Protein AF-A0AAW6TXA0-F1 (afdb_monomer_lite)

Organism: NCBI:txid3044600

InterPro domains:
  IPR011493 GLUG [PF07581] (388-411)
  IPR011493 GLUG [PF07581] (623-649)
  IPR011493 GLUG [PF07581] (732-765)

pLDDT: mean 87.42, std 15.77, range [22.73, 98.81]

Structure (mmCIF, N/CA/C/O backbone):
data_AF-A0AAW6TXA0-F1
#
_entry.id   AF-A0AAW6TXA0-F1
#
loop_
_atom_site.group_PDB
_atom_site.id
_atom_site.type_symbol
_atom_site.label_atom_id
_atom_site.label_alt_id
_atom_site.label_comp_id
_atom_site.label_asym_id
_atom_site.label_entity_id
_atom_site.label_seq_id
_atom_site.pdbx_PDB_ins_code
_atom_site.Cartn_x
_atom_site.Cartn_y
_atom_site.Cartn_z
_atom_site.occupancy
_atom_site.B_iso_or_equiv
_atom_site.auth_seq_id
_atom_site.auth_comp_id
_atom_site.auth_asym_id
_atom_site.auth_atom_id
_atom_site.pdbx_PDB_model_num
ATOM 1 N N . MET A 1 1 ? 54.831 9.165 23.475 1.00 34.25 1 MET A N 1
ATOM 2 C CA . MET A 1 1 ? 55.119 10.252 22.516 1.00 34.25 1 MET A CA 1
ATOM 3 C C . MET A 1 1 ? 54.486 9.874 21.193 1.00 34.25 1 MET A C 1
ATOM 5 O O . MET A 1 1 ? 54.646 8.730 20.799 1.00 34.25 1 MET A O 1
ATOM 9 N N . ALA A 1 2 ? 53.815 10.846 20.573 1.00 29.06 2 ALA A N 1
ATOM 10 C CA . ALA A 1 2 ? 53.146 10.821 19.269 1.00 29.06 2 ALA A CA 1
ATOM 11 C C . ALA A 1 2 ? 51.807 10.053 19.176 1.00 29.06 2 ALA A C 1
ATOM 13 O O . ALA A 1 2 ? 51.741 8.834 19.087 1.00 29.06 2 ALA A O 1
ATOM 14 N N . THR A 1 3 ? 50.753 10.865 19.201 1.00 26.47 3 THR A N 1
ATOM 15 C CA . THR A 1 3 ? 49.355 10.674 18.789 1.00 26.47 3 THR A CA 1
ATOM 16 C C . THR A 1 3 ? 49.200 10.291 17.310 1.00 26.47 3 THR A C 1
ATOM 18 O O . THR A 1 3 ? 49.953 10.829 16.495 1.00 26.47 3 THR A O 1
ATOM 21 N N . PRO A 1 4 ? 48.168 9.518 16.921 1.00 29.44 4 PRO A N 1
ATOM 22 C CA . PRO A 1 4 ? 47.624 9.541 15.573 1.00 29.44 4 PRO A CA 1
ATOM 23 C C . PRO A 1 4 ? 46.493 10.572 15.448 1.00 29.44 4 PRO A C 1
ATOM 25 O O . PRO A 1 4 ? 45.733 10.839 16.376 1.00 29.44 4 PRO A O 1
ATOM 28 N N . SER A 1 5 ? 46.457 11.170 14.267 1.00 25.42 5 SER A N 1
ATOM 29 C CA . SER A 1 5 ? 45.588 12.230 13.777 1.00 25.42 5 SER A CA 1
ATOM 30 C C . SER A 1 5 ? 44.110 11.844 13.714 1.00 25.42 5 SER A C 1
ATOM 32 O O . SER A 1 5 ? 43.751 10.794 13.189 1.00 25.42 5 SER A O 1
ATOM 34 N N . THR A 1 6 ? 43.268 12.760 14.180 1.00 27.33 6 THR A N 1
ATOM 35 C CA . THR A 1 6 ? 41.815 12.785 14.029 1.00 27.33 6 THR A CA 1
ATOM 36 C C . THR A 1 6 ? 41.420 13.065 12.574 1.00 27.33 6 THR A C 1
ATOM 38 O O . THR A 1 6 ? 41.665 14.156 12.061 1.00 27.33 6 THR A O 1
ATOM 41 N N . PHE A 1 7 ? 40.770 12.104 11.914 1.00 24.47 7 PHE A N 1
ATOM 42 C CA . PHE A 1 7 ? 39.931 12.377 10.745 1.00 24.47 7 PHE A CA 1
ATOM 43 C C . PHE A 1 7 ? 38.500 12.631 11.225 1.00 24.47 7 PHE A C 1
ATOM 45 O O . PHE A 1 7 ? 37.961 11.895 12.049 1.00 24.47 7 PHE A O 1
ATOM 52 N N . ARG A 1 8 ? 37.947 13.756 10.772 1.00 24.41 8 ARG A N 1
ATOM 53 C CA . ARG A 1 8 ? 36.642 14.295 11.156 1.00 24.41 8 ARG A CA 1
ATOM 54 C C . ARG A 1 8 ? 35.521 13.402 10.626 1.00 24.41 8 ARG A C 1
ATOM 56 O O . ARG A 1 8 ? 35.435 13.192 9.422 1.00 24.41 8 ARG A O 1
ATOM 63 N N . ALA A 1 9 ? 34.643 12.964 11.523 1.00 25.48 9 ALA A N 1
ATOM 64 C CA . ALA A 1 9 ? 33.310 12.501 11.173 1.00 25.48 9 ALA A CA 1
ATOM 65 C C . ALA A 1 9 ? 32.503 13.688 10.616 1.00 25.48 9 ALA A C 1
ATOM 67 O O . ALA A 1 9 ? 32.391 14.725 11.277 1.00 25.48 9 ALA A O 1
ATOM 68 N N . CYS A 1 10 ? 31.982 13.553 9.396 1.00 22.73 10 CYS A N 1
ATOM 69 C CA . CYS A 1 10 ? 30.914 14.412 8.895 1.00 22.73 10 CYS A CA 1
ATOM 70 C C . CYS A 1 10 ? 29.630 13.999 9.616 1.00 22.73 10 CYS A C 1
ATOM 72 O O . CYS A 1 10 ? 29.056 12.956 9.330 1.00 22.73 10 CYS A O 1
ATOM 74 N N . VAL A 1 11 ? 29.226 14.801 10.596 1.00 24.48 11 VAL A N 1
ATOM 75 C CA . VAL A 1 11 ? 27.881 14.758 11.165 1.00 24.48 11 VAL A CA 1
ATOM 76 C C . VAL A 1 11 ? 26.986 15.503 10.181 1.00 24.48 11 VAL A C 1
ATOM 78 O O . VAL A 1 11 ? 27.108 16.721 10.046 1.00 24.48 11 VAL A O 1
ATOM 81 N N . ALA A 1 12 ? 26.132 14.774 9.466 1.00 24.62 12 ALA A N 1
ATOM 82 C CA . ALA A 1 12 ? 25.009 15.360 8.753 1.00 24.62 12 ALA A CA 1
ATOM 83 C C . ALA A 1 12 ? 24.019 15.887 9.802 1.00 24.62 12 ALA A C 1
ATOM 85 O O . ALA A 1 12 ? 23.427 15.125 10.563 1.00 24.62 12 ALA A O 1
ATOM 86 N N . ILE A 1 13 ? 23.918 17.209 9.899 1.00 23.66 13 ILE A N 1
ATOM 87 C CA . ILE A 1 13 ? 22.868 17.896 10.647 1.00 23.66 13 ILE A CA 1
ATOM 88 C C . ILE A 1 13 ? 21.703 18.043 9.662 1.00 23.66 13 ILE A C 1
ATOM 90 O O . ILE A 1 13 ? 21.915 18.671 8.622 1.00 23.66 13 ILE A O 1
ATOM 94 N N . PRO A 1 14 ? 20.497 17.515 9.933 1.00 26.06 14 PRO A N 1
ATOM 95 C CA . PRO A 1 14 ? 19.334 17.873 9.141 1.00 26.06 14 PRO A CA 1
ATOM 96 C C . PRO A 1 14 ? 19.018 19.336 9.455 1.00 26.06 14 PRO A C 1
ATOM 98 O O . PRO A 1 14 ? 18.605 19.689 10.562 1.00 26.06 14 PRO A O 1
ATOM 101 N N . LEU A 1 15 ? 19.305 20.215 8.497 1.00 24.83 15 LEU A N 1
ATOM 102 C CA . LEU A 1 15 ? 18.902 21.609 8.561 1.00 24.83 15 LEU A CA 1
ATOM 103 C C . LEU A 1 15 ? 17.388 21.642 8.322 1.00 24.83 15 LEU A C 1
ATOM 105 O O . LEU A 1 15 ? 16.933 21.696 7.185 1.00 24.83 15 LEU A O 1
ATOM 109 N N . PHE A 1 16 ? 16.617 21.573 9.407 1.00 26.19 16 PHE A N 1
ATOM 110 C CA . PHE A 1 16 ? 15.215 21.971 9.405 1.00 26.19 16 PHE A CA 1
ATOM 111 C C . PHE A 1 16 ? 15.142 23.414 8.901 1.00 26.19 16 PHE A C 1
ATOM 113 O O . PHE A 1 16 ? 15.544 24.351 9.598 1.00 26.19 16 PHE A O 1
ATOM 120 N N . LEU A 1 17 ? 14.656 23.587 7.673 1.00 26.73 17 LEU A N 1
ATOM 121 C CA . LEU A 1 17 ? 14.227 24.880 7.174 1.00 26.73 17 LEU A CA 1
ATOM 122 C C . LEU A 1 17 ? 12.983 25.255 7.984 1.00 26.73 17 LEU A C 1
ATOM 124 O O . LEU A 1 17 ? 11.880 24.774 7.738 1.00 26.73 17 LEU A O 1
ATOM 128 N N . ALA A 1 18 ? 13.182 26.072 9.013 1.00 26.78 18 ALA A N 1
ATOM 129 C CA . ALA A 1 18 ? 12.090 26.782 9.642 1.00 26.78 18 ALA A CA 1
ATOM 130 C C . ALA A 1 18 ? 11.393 27.608 8.551 1.00 26.78 18 ALA A C 1
ATOM 132 O O . ALA A 1 18 ? 12.031 28.455 7.923 1.00 26.78 18 ALA A O 1
ATOM 133 N N . LEU A 1 19 ? 10.098 27.359 8.332 1.00 32.44 19 LEU A N 1
ATOM 134 C CA . LEU A 1 19 ? 9.216 28.309 7.663 1.00 32.44 19 LEU A CA 1
ATOM 135 C C . LEU A 1 19 ? 9.273 29.623 8.451 1.00 32.44 19 LEU A C 1
ATOM 137 O O . LEU A 1 19 ? 8.598 29.803 9.463 1.00 32.44 19 LEU A O 1
ATOM 141 N N . VAL A 1 20 ? 10.127 30.532 7.996 1.00 27.59 20 VAL A N 1
ATOM 142 C CA . VAL A 1 20 ? 10.190 31.916 8.448 1.00 27.59 20 VAL A CA 1
ATOM 143 C C . VAL A 1 20 ? 9.841 32.769 7.245 1.00 27.59 20 VAL A C 1
ATOM 145 O O . VAL A 1 20 ? 10.692 32.982 6.390 1.00 27.59 20 VAL A O 1
ATOM 148 N N . CYS A 1 21 ? 8.603 33.268 7.239 1.00 24.84 21 CYS A N 1
ATOM 149 C CA . CYS A 1 21 ? 8.032 34.211 6.274 1.00 24.84 21 CYS A CA 1
ATOM 150 C C . CYS A 1 21 ? 8.017 33.750 4.802 1.00 24.84 21 CYS A C 1
ATOM 152 O O . CYS A 1 21 ? 8.911 33.041 4.349 1.00 24.84 21 CYS A O 1
ATOM 154 N N . PRO A 1 22 ? 7.026 34.183 4.001 1.00 30.48 22 PRO A N 1
ATOM 155 C CA . PRO A 1 22 ? 7.157 34.051 2.562 1.00 30.48 22 PRO A CA 1
ATOM 156 C C . PRO A 1 22 ? 8.421 34.808 2.157 1.00 30.48 22 PRO A C 1
ATOM 158 O O . PRO A 1 22 ? 8.593 35.973 2.525 1.00 30.48 22 PRO A O 1
ATOM 161 N N . ALA A 1 23 ? 9.313 34.138 1.428 1.00 32.19 23 ALA A N 1
ATOM 162 C CA . ALA A 1 23 ? 10.321 34.830 0.649 1.00 32.19 23 ALA A CA 1
ATOM 163 C C . ALA A 1 23 ? 9.573 35.893 -0.161 1.00 32.19 23 ALA A C 1
ATOM 165 O O . ALA A 1 23 ? 8.692 35.557 -0.952 1.00 32.19 23 ALA A O 1
ATOM 166 N N . THR A 1 24 ? 9.846 37.172 0.094 1.00 39.66 24 THR A N 1
ATOM 167 C CA . THR A 1 24 ? 9.342 38.252 -0.750 1.00 39.66 24 THR A CA 1
ATOM 168 C C . THR A 1 24 ? 9.779 37.916 -2.165 1.00 39.66 24 THR A C 1
ATOM 170 O O . THR A 1 24 ? 10.984 37.860 -2.426 1.00 39.66 24 THR A O 1
ATOM 173 N N . ALA A 1 25 ? 8.812 37.590 -3.028 1.00 51.62 25 ALA A N 1
ATOM 174 C CA . ALA A 1 25 ? 9.055 37.313 -4.434 1.00 51.62 25 ALA A CA 1
ATOM 175 C C . ALA A 1 25 ? 9.984 38.403 -4.976 1.00 51.62 25 ALA A C 1
ATOM 177 O O . ALA A 1 25 ? 9.764 39.583 -4.697 1.00 51.62 25 ALA A O 1
ATOM 178 N N . ALA A 1 26 ? 11.055 38.013 -5.670 1.00 60.75 26 ALA A N 1
ATOM 179 C CA . ALA A 1 26 ? 12.019 38.976 -6.183 1.00 60.75 26 ALA A CA 1
ATOM 180 C C . ALA A 1 26 ? 11.276 40.009 -7.050 1.00 60.75 26 ALA A C 1
ATOM 182 O O . ALA A 1 26 ? 10.616 39.650 -8.024 1.00 60.75 26 ALA A O 1
ATOM 183 N N . GLU A 1 27 ? 11.323 41.281 -6.656 1.00 71.06 27 GLU A N 1
ATOM 184 C CA . GLU A 1 27 ? 10.660 42.357 -7.390 1.00 71.06 27 GLU A CA 1
ATOM 185 C C . GLU A 1 27 ? 11.490 42.765 -8.610 1.00 71.06 27 GLU A C 1
ATOM 187 O O . GLU A 1 27 ? 12.721 42.837 -8.558 1.00 71.06 27 GLU A O 1
ATOM 192 N N . GLN A 1 28 ? 10.810 43.090 -9.706 1.00 83.81 28 GLN A N 1
ATOM 193 C CA . GLN A 1 28 ? 11.416 43.608 -10.930 1.00 83.81 28 GLN A CA 1
ATOM 194 C C . GLN A 1 28 ? 10.855 44.999 -11.257 1.00 83.81 28 GLN A C 1
ATOM 196 O O . GLN A 1 28 ? 9.688 45.286 -10.994 1.00 83.81 28 GLN A O 1
ATOM 201 N N . ILE A 1 29 ? 11.688 45.867 -11.849 1.00 85.50 29 ILE A N 1
ATOM 202 C CA . ILE A 1 29 ? 11.254 47.167 -12.384 1.00 85.50 29 ILE A CA 1
ATOM 203 C C . ILE A 1 29 ? 10.363 46.920 -13.608 1.00 85.50 29 ILE A C 1
ATOM 205 O O . ILE A 1 29 ? 10.830 46.367 -14.604 1.00 85.50 29 ILE A O 1
ATOM 209 N N . ASP A 1 30 ? 9.110 47.368 -13.543 1.00 84.56 30 ASP A N 1
ATOM 210 C CA . ASP A 1 30 ? 8.202 47.423 -14.692 1.00 84.56 30 ASP A CA 1
ATOM 211 C C . ASP A 1 30 ? 8.589 48.612 -15.585 1.00 84.56 30 ASP A C 1
ATOM 213 O O . ASP A 1 30 ? 8.894 48.428 -16.764 1.00 84.56 30 ASP A O 1
ATOM 217 N N . GLN A 1 31 ? 8.638 49.835 -15.036 1.00 84.50 31 GLN A N 1
ATOM 218 C CA . GLN A 1 31 ? 8.956 51.057 -15.795 1.00 84.50 31 GLN A CA 1
ATOM 219 C C . GLN A 1 31 ? 9.764 52.068 -14.978 1.00 84.50 31 GLN A C 1
ATOM 221 O O . GLN A 1 31 ? 9.751 52.052 -13.751 1.00 84.50 31 GLN A O 1
ATOM 226 N N . SER A 1 32 ? 10.499 52.949 -15.668 1.00 84.69 32 SER A N 1
ATOM 227 C CA . SER A 1 32 ? 11.384 53.953 -15.060 1.00 84.69 32 SER A CA 1
ATOM 228 C C . SER A 1 32 ? 11.605 55.142 -15.999 1.00 84.69 32 SER A C 1
ATOM 230 O O . SER A 1 32 ? 11.832 54.943 -17.193 1.00 84.69 32 SER A O 1
ATOM 232 N N . ASN A 1 33 ? 11.632 56.370 -15.469 1.00 76.88 33 ASN A N 1
ATOM 233 C CA . ASN A 1 33 ? 11.910 57.590 -16.244 1.00 76.88 33 ASN A CA 1
ATOM 234 C C . ASN A 1 33 ? 12.860 58.577 -15.530 1.00 76.88 33 ASN A C 1
ATOM 236 O O . ASN A 1 33 ? 12.563 59.762 -15.443 1.00 76.88 33 ASN A O 1
ATOM 240 N N . LEU A 1 34 ? 14.016 58.106 -15.045 1.00 72.75 34 LEU A N 1
ATOM 241 C CA . LEU A 1 34 ? 14.987 58.904 -14.272 1.00 72.75 34 LEU A CA 1
ATOM 242 C C . LEU A 1 34 ? 16.154 59.499 -15.121 1.00 72.75 34 LEU A C 1
ATOM 244 O O . LEU A 1 34 ? 17.192 58.848 -15.252 1.00 72.75 34 LEU A O 1
ATOM 248 N N . PRO A 1 35 ? 16.055 60.700 -15.726 1.00 66.62 35 PRO A N 1
ATOM 249 C CA . PRO A 1 35 ? 17.188 61.413 -16.328 1.00 66.62 35 PRO A CA 1
ATOM 250 C C . PRO A 1 35 ? 18.022 62.187 -15.281 1.00 66.62 35 PRO A C 1
ATOM 252 O O . PRO A 1 35 ? 17.656 62.273 -14.111 1.00 66.62 35 PRO A O 1
ATOM 255 N N . GLU A 1 36 ? 19.125 62.821 -15.708 1.00 62.28 36 GLU A N 1
ATOM 256 C CA . GLU A 1 36 ? 19.867 63.780 -14.870 1.00 62.28 36 GLU A CA 1
ATOM 257 C C . GLU A 1 36 ? 19.012 65.026 -14.558 1.00 62.28 36 GLU A C 1
ATOM 259 O O . GLU A 1 36 ? 18.412 65.635 -15.451 1.00 62.28 36 GLU A O 1
ATOM 264 N N . TRP A 1 37 ? 18.950 65.425 -13.284 1.00 62.38 37 TRP A N 1
ATOM 265 C CA . TRP A 1 37 ? 18.111 66.541 -12.839 1.00 62.38 37 TRP A CA 1
ATOM 266 C C . TRP A 1 37 ? 18.611 67.902 -13.353 1.00 62.38 37 TRP A C 1
ATOM 268 O O . TRP A 1 37 ? 19.739 68.314 -13.095 1.00 62.38 37 TRP A O 1
ATOM 278 N N . GLY A 1 38 ? 17.733 68.649 -14.031 1.00 58.75 38 GLY A N 1
ATOM 279 C CA . GLY A 1 38 ? 18.029 69.971 -14.605 1.00 58.75 38 GLY A CA 1
ATOM 280 C C . GLY A 1 38 ? 17.812 71.173 -13.670 1.00 58.75 38 GLY A C 1
ATOM 281 O O . GLY A 1 38 ? 17.845 72.309 -14.141 1.00 58.75 38 GLY A O 1
ATOM 282 N N . GLY A 1 39 ? 17.548 70.955 -12.373 1.00 60.06 39 GLY A N 1
ATOM 283 C CA . GLY A 1 39 ? 17.393 72.020 -11.366 1.00 60.06 39 GLY A CA 1
ATOM 284 C C . GLY A 1 39 ? 15.974 72.592 -11.183 1.00 60.06 39 GLY A C 1
ATOM 285 O O . GLY A 1 39 ? 15.802 73.559 -10.440 1.00 60.06 39 GLY A O 1
ATOM 286 N N . GLY A 1 40 ? 14.954 72.034 -11.847 1.00 65.06 40 GLY A N 1
ATOM 287 C CA . GLY A 1 40 ? 13.551 72.457 -11.721 1.00 65.06 40 GLY A CA 1
ATOM 288 C C . GLY A 1 40 ? 12.769 71.658 -10.669 1.00 65.06 40 GLY A C 1
ATOM 289 O O . GLY A 1 40 ? 12.885 70.433 -10.621 1.00 65.06 40 GLY A O 1
ATOM 290 N N . TRP A 1 41 ? 11.958 72.336 -9.845 1.00 69.50 41 TRP A N 1
ATOM 291 C CA . TRP A 1 41 ? 11.037 71.702 -8.886 1.00 69.50 41 TRP A CA 1
ATOM 292 C C . TRP A 1 41 ? 9.723 72.488 -8.708 1.00 69.50 41 TRP A C 1
ATOM 294 O O . TRP A 1 41 ? 9.647 73.675 -9.045 1.00 69.50 41 TRP A O 1
ATOM 304 N N . THR A 1 42 ? 8.650 71.822 -8.264 1.00 67.62 42 THR A N 1
ATOM 305 C CA . THR A 1 42 ? 7.316 72.433 -8.071 1.00 67.62 42 THR A CA 1
ATOM 306 C C . THR A 1 42 ? 6.615 71.920 -6.814 1.00 67.62 42 THR A C 1
ATOM 308 O O . THR A 1 42 ? 6.851 70.786 -6.414 1.00 67.62 42 THR A O 1
ATOM 311 N N . HIS A 1 43 ? 5.754 72.746 -6.211 1.00 69.56 43 HIS A N 1
ATOM 312 C CA . HIS A 1 43 ? 5.091 72.441 -4.940 1.00 69.56 43 HIS A CA 1
ATOM 313 C C . HIS A 1 43 ? 3.964 71.417 -5.090 1.00 69.56 43 HIS A C 1
ATOM 315 O O . HIS A 1 43 ? 3.072 71.587 -5.923 1.00 69.56 43 HIS A O 1
ATOM 321 N N . VAL A 1 44 ? 3.936 70.440 -4.191 1.00 70.94 44 VAL A N 1
ATOM 322 C CA . VAL A 1 44 ? 2.871 69.438 -4.060 1.00 70.94 44 VAL A CA 1
ATOM 323 C C . VAL A 1 44 ? 1.801 69.953 -3.102 1.00 70.94 44 VAL A C 1
ATOM 325 O O . VAL A 1 44 ? 1.702 69.523 -1.961 1.00 70.94 44 VAL A O 1
ATOM 328 N N . ASN A 1 45 ? 1.013 70.935 -3.534 1.00 65.88 45 ASN A N 1
ATOM 329 C CA . ASN A 1 45 ? -0.057 71.455 -2.684 1.00 65.88 45 ASN A CA 1
ATOM 330 C C . ASN A 1 45 ? -1.368 70.705 -2.968 1.00 65.88 45 ASN A C 1
ATOM 332 O O . ASN A 1 45 ? -1.785 70.668 -4.132 1.00 65.88 45 ASN A O 1
ATOM 336 N N . PRO A 1 46 ? -2.052 70.150 -1.950 1.00 64.31 46 PRO A N 1
ATOM 337 C CA . PRO A 1 46 ? -3.406 69.643 -2.124 1.00 64.31 46 PRO A CA 1
ATOM 338 C C . PRO A 1 46 ? -4.393 70.800 -2.354 1.00 64.31 46 PRO A C 1
ATOM 340 O O . PRO A 1 46 ? -4.128 71.961 -2.023 1.00 64.31 46 PRO A O 1
ATOM 343 N N . THR A 1 47 ? -5.564 70.493 -2.908 1.00 62.78 47 THR A N 1
ATOM 344 C CA . THR A 1 47 ? -6.707 71.415 -2.879 1.00 62.78 47 THR A CA 1
ATOM 345 C C . THR A 1 47 ? -7.274 71.544 -1.455 1.00 62.78 47 THR A C 1
ATOM 347 O O . THR A 1 47 ? -6.972 70.742 -0.573 1.00 62.78 47 THR A O 1
ATOM 350 N N . ALA A 1 48 ? -8.132 72.545 -1.208 1.00 59.75 48 ALA A N 1
ATOM 351 C CA . ALA A 1 48 ? -8.761 72.765 0.106 1.00 59.75 48 ALA A CA 1
ATOM 352 C C . ALA A 1 48 ? -9.614 71.574 0.610 1.00 59.75 48 ALA A C 1
ATOM 354 O O . ALA A 1 48 ? -9.927 71.500 1.795 1.00 59.75 48 ALA A O 1
ATOM 355 N N . ASP A 1 49 ? -9.984 70.658 -0.285 1.00 61.00 49 ASP A N 1
ATOM 356 C CA . ASP A 1 49 ? -10.721 69.409 -0.070 1.00 61.00 49 ASP A CA 1
ATOM 357 C C . ASP A 1 49 ? -9.824 68.149 -0.055 1.00 61.00 49 ASP A C 1
ATOM 359 O O . ASP A 1 49 ? -10.337 67.032 -0.045 1.00 61.00 49 ASP A O 1
ATOM 363 N N . GLY A 1 50 ? -8.493 68.302 -0.026 1.00 61.62 50 GLY A N 1
ATOM 364 C CA . GLY A 1 50 ? -7.540 67.193 0.144 1.00 61.62 50 GLY A CA 1
ATOM 365 C C . GLY A 1 50 ? -7.286 66.350 -1.114 1.00 61.62 50 GLY A C 1
ATOM 366 O O . GLY A 1 50 ? -6.761 65.238 -1.021 1.00 61.62 50 GLY A O 1
ATOM 367 N N . GLN A 1 51 ? -7.663 66.846 -2.297 1.00 65.94 51 GLN A N 1
ATOM 368 C CA . GLN A 1 51 ? -7.445 66.159 -3.573 1.00 65.94 51 GLN A CA 1
ATOM 369 C C . GLN A 1 51 ? -6.088 66.506 -4.195 1.00 65.94 51 GLN A C 1
ATOM 371 O O . GLN A 1 51 ? -5.540 67.595 -3.993 1.00 65.94 51 GLN A O 1
ATOM 376 N N . ALA A 1 52 ? -5.553 65.567 -4.982 1.00 64.56 52 ALA A N 1
ATOM 377 C CA . ALA A 1 52 ? -4.355 65.794 -5.780 1.00 64.56 52 ALA A CA 1
ATOM 378 C C . ALA A 1 52 ? -4.633 66.856 -6.858 1.00 64.56 52 ALA A C 1
ATOM 380 O O . ALA A 1 52 ? -5.522 66.694 -7.693 1.00 64.56 52 ALA A O 1
ATOM 381 N N . VAL A 1 53 ? -3.853 67.938 -6.870 1.00 65.50 53 VAL A N 1
ATOM 382 C CA . VAL A 1 53 ? -3.930 68.984 -7.910 1.00 65.50 53 VAL A CA 1
ATOM 383 C C . VAL A 1 53 ? -3.186 68.574 -9.186 1.00 65.50 53 VAL A C 1
ATOM 385 O O . VAL A 1 53 ? -3.473 69.085 -10.275 1.00 65.50 53 VAL A O 1
ATOM 388 N N . MET A 1 54 ? -2.214 67.669 -9.050 1.00 72.56 54 MET A N 1
ATOM 389 C CA . MET A 1 54 ? -1.306 67.235 -10.106 1.00 72.56 54 MET A CA 1
ATOM 390 C C . MET A 1 54 ? -1.139 65.720 -10.074 1.00 72.56 54 MET A C 1
ATOM 392 O O . MET A 1 54 ? -1.036 65.132 -9.000 1.00 72.56 54 MET A O 1
ATOM 396 N N . TRP A 1 55 ? -1.087 65.104 -11.250 1.00 81.69 55 TRP A N 1
ATOM 397 C CA . TRP A 1 55 ? -0.797 63.682 -11.415 1.00 81.69 55 TRP A CA 1
ATOM 398 C C . TRP A 1 55 ? -0.094 63.441 -12.748 1.00 81.69 55 TRP A C 1
ATOM 400 O O . TRP A 1 55 ? -0.100 64.306 -13.632 1.00 81.69 55 TRP A O 1
ATOM 410 N N . GLN A 1 56 ? 0.530 62.278 -12.882 1.00 84.81 56 GLN A N 1
ATOM 411 C CA . GLN A 1 56 ? 1.092 61.811 -14.144 1.00 84.81 56 GLN A CA 1
ATOM 412 C C . GLN A 1 56 ? 0.477 60.465 -14.490 1.00 84.81 56 GLN A C 1
ATOM 414 O O . GLN A 1 56 ? 0.254 59.643 -13.607 1.00 84.81 56 GLN A O 1
ATOM 419 N N . THR A 1 57 ? 0.163 60.253 -15.761 1.00 86.94 57 THR A N 1
ATOM 420 C CA . THR A 1 57 ? -0.311 58.949 -16.214 1.00 86.94 57 THR A CA 1
ATOM 421 C C . THR A 1 57 ? 0.853 58.009 -16.505 1.00 86.94 57 THR A C 1
ATOM 423 O O . THR A 1 57 ? 1.943 58.457 -16.856 1.00 86.94 57 THR A O 1
ATOM 426 N N . PHE A 1 58 ? 0.625 56.706 -16.382 1.00 88.38 58 PHE A N 1
ATOM 427 C CA . PHE A 1 58 ? 1.537 55.665 -16.850 1.00 88.38 58 PHE A CA 1
ATOM 428 C C . PHE A 1 58 ? 0.743 54.486 -17.416 1.00 88.38 58 PHE A C 1
ATOM 430 O O . PHE A 1 58 ? -0.445 54.327 -17.128 1.00 88.38 58 PHE A O 1
ATOM 437 N N . THR A 1 59 ? 1.399 53.679 -18.245 1.00 87.94 59 THR A N 1
ATOM 438 C CA . THR A 1 59 ? 0.781 52.540 -18.934 1.00 87.94 59 THR A CA 1
ATOM 439 C C . THR A 1 59 ? 1.592 51.281 -18.623 1.00 87.94 59 THR A C 1
ATOM 441 O O . THR A 1 59 ? 2.595 51.077 -19.306 1.00 87.94 59 THR A O 1
ATOM 444 N N . PRO A 1 60 ? 1.249 50.478 -17.591 1.00 86.69 60 PRO A N 1
ATOM 445 C CA . PRO A 1 60 ? 2.027 49.320 -17.139 1.00 86.69 60 PRO A CA 1
ATOM 446 C C . PRO A 1 60 ? 2.176 48.251 -18.228 1.00 86.69 60 PRO A C 1
ATOM 448 O O . PRO A 1 60 ? 1.290 48.075 -19.067 1.00 86.69 60 PRO A O 1
ATOM 451 N N . ALA A 1 61 ? 3.296 47.525 -18.198 1.00 82.69 61 ALA A N 1
ATOM 452 C CA . ALA A 1 61 ? 3.484 46.303 -18.983 1.00 82.69 61 ALA A CA 1
ATOM 453 C C . ALA A 1 61 ? 3.185 45.050 -18.141 1.00 82.69 61 ALA A C 1
ATOM 455 O O . ALA A 1 61 ? 2.920 43.984 -18.691 1.00 82.69 61 ALA A O 1
ATOM 456 N N . CYS A 1 62 ? 3.209 45.189 -16.815 1.00 81.62 62 CYS A N 1
ATOM 457 C CA . CYS A 1 62 ? 2.888 44.150 -15.851 1.00 81.62 62 CYS A CA 1
ATOM 458 C C . CYS A 1 62 ? 1.379 43.998 -15.576 1.00 81.62 62 CYS A C 1
ATOM 460 O O . CYS A 1 62 ? 0.560 44.881 -15.844 1.00 81.62 62 CYS A O 1
ATOM 462 N N . THR A 1 63 ? 1.026 42.854 -14.992 1.00 85.19 63 THR A N 1
ATOM 463 C CA . THR A 1 63 ? -0.320 42.502 -14.507 1.00 85.19 63 THR A CA 1
ATOM 464 C C . THR A 1 63 ? -0.529 42.847 -13.031 1.00 85.19 63 THR A C 1
ATOM 466 O O . THR A 1 63 ? -1.637 42.713 -12.510 1.00 85.19 63 THR A O 1
ATOM 469 N N . SER A 1 64 ? 0.517 43.312 -12.343 1.00 86.31 64 SER A N 1
ATOM 470 C CA . SER A 1 64 ? 0.468 43.663 -10.927 1.00 86.31 64 SER A CA 1
ATOM 471 C C . SER A 1 64 ? 1.479 44.740 -10.542 1.00 86.31 64 SER A C 1
ATOM 473 O O . SER A 1 64 ? 2.536 44.843 -11.156 1.00 86.31 64 SER A O 1
ATOM 475 N N . LEU A 1 65 ? 1.190 45.510 -9.496 1.00 86.81 65 LEU A N 1
ATOM 476 C CA . LEU A 1 65 ? 2.072 46.531 -8.934 1.00 86.81 65 LEU A CA 1
ATOM 477 C C . LEU A 1 65 ? 2.266 46.299 -7.438 1.00 86.81 65 LEU A C 1
ATOM 479 O O . LEU A 1 65 ? 1.293 46.158 -6.696 1.00 86.81 65 LEU A O 1
ATOM 483 N N . THR A 1 66 ? 3.518 46.296 -6.998 1.00 88.81 66 THR A N 1
ATOM 484 C CA . THR A 1 66 ? 3.898 46.088 -5.594 1.00 88.81 66 THR A CA 1
ATOM 485 C C . THR A 1 66 ? 4.386 47.376 -4.934 1.00 88.81 66 THR A C 1
ATOM 487 O O . THR A 1 66 ? 4.061 47.646 -3.779 1.00 88.81 66 THR A O 1
ATOM 490 N N . ALA A 1 67 ? 5.108 48.221 -5.675 1.00 89.94 67 ALA A N 1
ATOM 491 C CA . ALA A 1 67 ? 5.652 49.476 -5.164 1.00 89.94 67 ALA A CA 1
ATOM 492 C C . ALA A 1 67 ? 5.854 50.526 -6.264 1.00 89.94 67 ALA A C 1
ATOM 494 O O . ALA A 1 67 ? 5.970 50.208 -7.453 1.00 89.94 67 ALA A O 1
ATOM 495 N N . VAL A 1 68 ? 5.957 51.790 -5.847 1.00 90.44 68 VAL A N 1
ATOM 496 C CA . VAL A 1 68 ? 6.381 52.919 -6.686 1.00 90.44 68 VAL A CA 1
ATOM 497 C C . VAL A 1 68 ? 7.519 53.667 -5.990 1.00 90.44 68 VAL A C 1
ATOM 499 O O . VAL A 1 68 ? 7.453 53.939 -4.795 1.00 90.44 68 VAL A O 1
ATOM 502 N N . GLU A 1 69 ? 8.556 54.038 -6.735 1.00 90.62 69 GLU A N 1
ATOM 503 C CA . GLU A 1 69 ? 9.571 55.000 -6.292 1.00 90.62 69 GLU A CA 1
ATOM 504 C C . GLU A 1 69 ? 9.356 56.349 -6.953 1.00 90.62 69 GLU A C 1
ATOM 506 O O . GLU A 1 69 ? 9.054 56.398 -8.140 1.00 90.62 69 GLU A O 1
ATOM 511 N N . ILE A 1 70 ? 9.533 57.432 -6.201 1.00 86.62 70 ILE A N 1
ATOM 512 C CA . ILE A 1 70 ? 9.265 58.798 -6.653 1.00 86.62 70 ILE A CA 1
ATOM 513 C C . ILE A 1 70 ? 10.399 59.721 -6.214 1.00 86.62 70 ILE A C 1
ATOM 515 O O . ILE A 1 70 ? 10.692 59.791 -5.025 1.00 86.62 70 ILE A O 1
ATOM 519 N N . ASP A 1 71 ? 11.010 60.460 -7.140 1.00 84.06 71 ASP A N 1
ATOM 520 C CA . ASP A 1 71 ? 12.088 61.406 -6.812 1.00 84.06 71 ASP A CA 1
ATOM 521 C C . ASP A 1 71 ? 11.505 62.713 -6.250 1.00 84.06 71 ASP A C 1
ATOM 523 O O . ASP A 1 71 ? 10.888 63.516 -6.967 1.00 84.06 71 ASP A O 1
ATOM 527 N N . ILE A 1 72 ? 11.677 62.920 -4.944 1.00 80.62 72 ILE A N 1
ATOM 528 C CA . ILE A 1 72 ? 11.124 64.063 -4.209 1.00 80.62 72 ILE A CA 1
ATOM 529 C C . ILE A 1 72 ? 12.204 64.792 -3.416 1.00 80.62 72 ILE A C 1
ATOM 531 O O . ILE A 1 72 ? 13.233 64.226 -3.057 1.00 80.62 72 ILE A O 1
ATOM 535 N N . LEU A 1 73 ? 11.924 66.052 -3.078 1.00 77.06 73 LEU A N 1
ATOM 536 C CA . LEU A 1 73 ? 12.730 66.825 -2.144 1.00 77.06 73 LEU A CA 1
ATOM 537 C C . LEU A 1 73 ? 11.870 67.588 -1.125 1.00 77.06 73 LEU A C 1
ATOM 539 O O . LEU A 1 73 ? 10.779 68.074 -1.441 1.00 77.06 73 LEU A O 1
ATOM 543 N N . THR A 1 74 ? 12.375 67.749 0.096 1.00 73.38 74 THR A N 1
ATOM 544 C CA . THR A 1 74 ? 11.752 68.597 1.132 1.00 73.38 74 THR A CA 1
ATOM 545 C C . THR A 1 74 ? 12.261 70.041 1.037 1.00 73.38 74 THR A C 1
ATOM 547 O O . THR A 1 74 ? 13.472 70.265 1.014 1.00 73.38 74 THR A O 1
ATOM 550 N N . VAL A 1 75 ? 11.372 71.044 0.971 1.00 66.81 75 VAL A N 1
ATOM 551 C CA . VAL A 1 75 ? 11.756 72.451 0.718 1.00 66.81 75 VAL A CA 1
ATOM 552 C C . VAL A 1 75 ? 11.787 73.290 2.003 1.00 66.81 75 VAL A C 1
ATOM 554 O O . VAL A 1 75 ? 10.884 73.239 2.826 1.00 66.81 75 VAL A O 1
ATOM 557 N N . ASN A 1 76 ? 12.830 74.116 2.129 1.00 50.41 76 ASN A N 1
ATOM 558 C CA . ASN A 1 76 ? 13.264 74.890 3.298 1.00 50.41 76 ASN A CA 1
ATOM 559 C C . ASN A 1 76 ? 12.217 75.849 3.953 1.00 50.41 76 ASN A C 1
ATOM 561 O O . ASN A 1 76 ? 11.821 76.826 3.306 1.00 50.41 76 ASN A O 1
ATOM 565 N N . PRO A 1 77 ? 11.888 75.697 5.259 1.00 51.34 77 PRO A N 1
ATOM 566 C CA . PRO A 1 77 ? 12.199 74.563 6.128 1.00 51.34 77 PRO A CA 1
ATOM 567 C C . PRO A 1 77 ? 11.010 73.592 6.164 1.00 51.34 77 PRO A C 1
ATOM 569 O O . PRO A 1 77 ? 9.966 73.906 6.746 1.00 51.34 77 PRO A O 1
ATOM 572 N N . GLY A 1 78 ? 11.178 72.422 5.543 1.00 56.41 78 GLY A N 1
ATOM 573 C CA . GLY A 1 78 ? 10.283 71.280 5.730 1.00 56.41 78 GLY A CA 1
ATOM 574 C C . GLY A 1 78 ? 10.302 70.847 7.198 1.00 56.41 78 GLY A C 1
ATOM 575 O O . GLY A 1 78 ? 11.193 71.242 7.953 1.00 56.41 78 GLY A O 1
ATOM 576 N N . ARG A 1 79 ? 9.282 70.120 7.657 1.00 56.12 79 ARG A N 1
ATOM 577 C CA . ARG A 1 79 ? 9.213 69.631 9.042 1.00 56.12 79 ARG A CA 1
ATOM 578 C C . ARG A 1 79 ? 9.241 68.107 9.014 1.00 56.12 79 ARG A C 1
ATOM 580 O O . ARG A 1 79 ? 8.493 67.502 8.266 1.00 56.12 79 ARG A O 1
ATOM 587 N N . GLY A 1 80 ? 10.085 67.496 9.843 1.00 51.38 80 GLY A N 1
ATOM 588 C CA . GLY A 1 80 ? 10.413 66.061 9.798 1.00 51.38 80 GLY A CA 1
ATOM 589 C C . GLY A 1 80 ? 9.313 65.050 10.160 1.00 51.38 80 GLY A C 1
ATOM 590 O O . GLY A 1 80 ? 9.665 63.933 10.512 1.00 51.38 80 GLY A O 1
ATOM 591 N N . ASP A 1 81 ? 8.027 65.411 10.077 1.00 60.00 81 ASP A N 1
ATOM 592 C CA . ASP A 1 81 ? 6.884 64.527 10.373 1.00 60.00 81 ASP A CA 1
ATOM 593 C C . ASP A 1 81 ? 5.854 64.479 9.219 1.00 60.00 81 ASP A C 1
ATOM 595 O O . ASP A 1 81 ? 4.690 64.119 9.427 1.00 60.00 81 ASP A O 1
ATOM 599 N N . ASP A 1 82 ? 6.234 64.893 8.008 1.00 67.50 82 ASP A N 1
ATOM 600 C CA . ASP A 1 82 ? 5.302 64.977 6.884 1.00 67.50 82 ASP A CA 1
ATOM 601 C C . ASP A 1 82 ? 5.055 63.602 6.235 1.00 67.50 82 ASP A C 1
ATOM 603 O O . ASP A 1 82 ? 5.963 62.782 6.067 1.00 67.50 82 ASP A O 1
ATOM 607 N N . VAL A 1 83 ? 3.796 63.353 5.866 1.00 75.50 83 VAL A N 1
ATOM 608 C CA . VAL A 1 83 ? 3.338 62.098 5.255 1.00 75.50 83 VAL A CA 1
ATOM 609 C C . VAL A 1 83 ? 2.925 62.363 3.814 1.00 75.50 83 VAL A C 1
ATOM 611 O O . VAL A 1 83 ? 2.042 63.191 3.562 1.00 75.50 83 VAL A O 1
ATOM 614 N N . LEU A 1 84 ? 3.555 61.636 2.890 1.00 80.56 84 LEU A N 1
ATOM 615 C CA . LEU A 1 84 ? 3.205 61.598 1.479 1.00 80.56 84 LEU A CA 1
ATOM 616 C C . LEU A 1 84 ? 2.220 60.457 1.230 1.00 80.56 84 LEU A C 1
ATOM 618 O O . LEU A 1 84 ? 2.474 59.321 1.625 1.00 80.56 84 LEU A O 1
ATOM 622 N N . ILE A 1 85 ? 1.124 60.754 0.543 1.00 84.25 85 ILE A N 1
ATOM 623 C CA . ILE A 1 85 ? 0.152 59.760 0.089 1.00 84.25 85 ILE A CA 1
ATOM 624 C C . ILE A 1 85 ? 0.370 59.544 -1.405 1.00 84.25 85 ILE A C 1
ATOM 626 O O . ILE A 1 85 ? 0.271 60.495 -2.185 1.00 84.25 85 ILE A O 1
ATOM 630 N N . VAL A 1 86 ? 0.653 58.307 -1.802 1.00 87.69 86 VAL A N 1
ATOM 631 C CA . VAL A 1 86 ? 0.761 57.884 -3.201 1.00 87.69 86 VAL A CA 1
ATOM 632 C C . VAL A 1 86 ? -0.436 57.017 -3.537 1.00 87.69 86 VAL A C 1
ATOM 634 O O . VAL A 1 86 ? -0.739 56.054 -2.839 1.00 87.69 86 VAL A O 1
ATOM 637 N N . GLU A 1 87 ? -1.106 57.348 -4.629 1.00 90.06 87 GLU A N 1
ATOM 638 C CA . GLU A 1 87 ? -2.293 56.648 -5.084 1.00 90.06 87 GLU A CA 1
ATOM 639 C C . GLU A 1 87 ? -2.191 56.283 -6.553 1.00 90.06 87 GLU A C 1
ATOM 641 O O . GLU A 1 87 ? -1.723 57.068 -7.383 1.00 90.06 87 GLU A O 1
ATOM 646 N N . ILE A 1 88 ? -2.749 55.123 -6.873 1.00 90.25 88 ILE A N 1
ATOM 647 C CA . ILE A 1 88 ? -3.013 54.710 -8.243 1.00 90.25 88 ILE A CA 1
ATOM 648 C C . ILE A 1 88 ? -4.510 54.826 -8.481 1.00 90.25 88 ILE A C 1
ATOM 650 O O . ILE A 1 88 ? -5.313 54.280 -7.724 1.00 90.25 88 ILE A O 1
ATOM 654 N N . ALA A 1 89 ? -4.899 55.537 -9.532 1.00 87.75 89 ALA A N 1
ATOM 655 C CA . ALA A 1 89 ? -6.294 55.736 -9.890 1.00 87.75 89 ALA A CA 1
ATOM 656 C C . ALA A 1 89 ? -6.549 55.441 -11.370 1.00 87.75 89 ALA A C 1
ATOM 658 O O . ALA A 1 89 ? -5.646 55.493 -12.199 1.00 87.75 89 ALA A O 1
ATOM 659 N N . ARG A 1 90 ? -7.800 55.143 -11.714 1.00 88.44 90 ARG A N 1
ATOM 660 C CA . ARG A 1 90 ? -8.266 55.010 -13.100 1.00 88.44 90 ARG A CA 1
ATOM 661 C C . ARG A 1 90 ? -9.688 55.539 -13.199 1.00 88.44 90 ARG A C 1
ATOM 663 O O . ARG A 1 90 ? -10.484 55.330 -12.287 1.00 88.44 90 ARG A O 1
ATOM 670 N N . ASP A 1 91 ? -10.000 56.258 -14.275 1.00 82.88 91 ASP A N 1
ATOM 671 C CA . ASP A 1 91 ? -11.330 56.842 -14.521 1.00 82.88 91 ASP A CA 1
ATOM 672 C C . ASP A 1 91 ? -11.867 57.683 -13.343 1.00 82.88 91 ASP A C 1
ATOM 674 O O . ASP A 1 91 ? -13.066 57.741 -13.074 1.00 82.88 91 ASP A O 1
ATOM 678 N N . GLY A 1 92 ? -10.963 58.334 -12.601 1.00 76.94 92 GLY A N 1
ATOM 679 C CA . GLY A 1 92 ? -11.305 59.134 -11.423 1.00 76.94 92 GLY A CA 1
ATOM 680 C C . GLY A 1 92 ? -11.418 58.359 -10.104 1.00 76.94 92 GLY A C 1
ATOM 681 O O . GLY A 1 92 ? -11.506 59.003 -9.060 1.00 76.94 92 GLY A O 1
ATOM 682 N N . VAL A 1 93 ? -11.358 57.024 -10.119 1.00 82.06 93 VAL A N 1
ATOM 683 C CA . VAL A 1 93 ? -11.475 56.156 -8.934 1.00 82.06 93 VAL A CA 1
ATOM 684 C C . VAL A 1 93 ? -10.091 55.742 -8.433 1.00 82.06 93 VAL A C 1
ATOM 686 O O . VAL A 1 93 ? -9.282 55.251 -9.214 1.00 82.06 93 VAL A O 1
ATOM 689 N N . VAL A 1 94 ? -9.823 55.923 -7.135 1.00 87.38 94 VAL A N 1
ATOM 690 C CA . VAL A 1 94 ? -8.594 55.433 -6.482 1.00 87.38 94 VAL A CA 1
ATOM 691 C C . VAL A 1 94 ? -8.698 53.920 -6.299 1.00 87.38 94 VAL A C 1
ATOM 693 O O . VAL A 1 94 ? -9.664 53.433 -5.718 1.00 87.38 94 VAL A O 1
ATOM 696 N N . LEU A 1 95 ? -7.714 53.195 -6.821 1.00 86.62 95 LEU A N 1
ATOM 697 C CA . LEU A 1 95 ? -7.639 51.736 -6.804 1.00 86.62 95 LEU A CA 1
ATOM 698 C C . LEU A 1 95 ? -6.681 51.219 -5.724 1.00 86.62 95 LEU A C 1
ATOM 700 O O . LEU A 1 95 ? -6.942 50.178 -5.135 1.00 86.62 95 LEU A O 1
ATOM 704 N N . ALA A 1 96 ? -5.602 51.955 -5.454 1.00 88.69 96 ALA A N 1
ATOM 705 C CA . ALA A 1 96 ? -4.663 51.674 -4.373 1.00 88.69 96 ALA A CA 1
ATOM 706 C C . ALA A 1 96 ? -4.143 52.985 -3.778 1.00 88.69 96 ALA A C 1
ATOM 708 O O . ALA A 1 96 ? -4.034 53.990 -4.484 1.00 88.69 96 ALA A O 1
ATOM 709 N N . SER A 1 97 ? -3.826 52.969 -2.485 1.00 89.44 97 SER A N 1
ATOM 710 C CA . SER A 1 97 ? -3.264 54.103 -1.753 1.00 89.44 97 SER A CA 1
ATOM 711 C C . SER A 1 97 ? -2.274 53.600 -0.712 1.00 89.44 97 SER A C 1
ATOM 713 O O . SER A 1 97 ? -2.532 52.593 -0.051 1.00 89.44 97 SER A O 1
ATOM 715 N N . ALA A 1 98 ? -1.150 54.289 -0.579 1.00 89.00 98 ALA A N 1
ATOM 716 C CA . ALA A 1 98 ? -0.130 54.002 0.412 1.00 89.00 98 ALA A CA 1
ATOM 717 C C . ALA A 1 98 ? 0.461 55.305 0.952 1.00 89.00 98 ALA A C 1
ATOM 719 O O . ALA A 1 98 ? 0.593 56.300 0.235 1.00 89.00 98 ALA A O 1
ATOM 720 N N . GLU A 1 99 ? 0.816 55.290 2.232 1.00 88.06 99 GLU A N 1
ATOM 721 C CA . GLU A 1 99 ? 1.364 56.446 2.932 1.00 88.06 99 GLU A CA 1
ATOM 722 C C . GLU A 1 99 ? 2.823 56.194 3.308 1.00 88.06 99 GLU A C 1
ATOM 724 O O . GLU A 1 99 ? 3.189 55.103 3.752 1.00 88.06 99 GLU A O 1
ATOM 729 N N . ARG A 1 100 ? 3.667 57.217 3.165 1.00 85.38 100 ARG A N 1
ATOM 730 C CA . ARG A 1 100 ? 5.074 57.148 3.557 1.00 85.38 100 ARG A CA 1
ATOM 731 C C . ARG A 1 100 ? 5.523 58.446 4.213 1.00 85.38 100 ARG A C 1
ATOM 733 O O . ARG A 1 100 ? 5.397 59.522 3.632 1.00 85.38 100 ARG A O 1
ATOM 740 N N . SER A 1 101 ? 6.073 58.333 5.421 1.00 83.62 101 SER A N 1
ATOM 741 C CA . SER A 1 101 ? 6.739 59.449 6.097 1.00 83.62 101 SER A CA 1
ATOM 742 C C . SER A 1 101 ? 8.052 59.795 5.400 1.00 83.62 101 SER A C 1
ATOM 744 O O . SER A 1 101 ? 8.801 58.897 5.006 1.00 83.62 101 SER A O 1
ATOM 746 N N . VAL A 1 102 ? 8.330 61.090 5.273 1.00 75.62 102 VAL A N 1
ATOM 747 C CA . VAL A 1 102 ? 9.536 61.614 4.623 1.00 75.62 102 VAL A CA 1
ATOM 748 C C . VAL A 1 102 ? 10.402 62.330 5.655 1.00 75.62 102 VAL A C 1
ATOM 750 O O . VAL A 1 102 ? 9.907 63.148 6.428 1.00 75.62 102 VAL A O 1
ATOM 753 N N . GLU A 1 103 ? 11.695 62.010 5.678 1.00 74.56 103 GLU A N 1
ATOM 754 C CA . GLU A 1 103 ? 12.651 62.604 6.617 1.00 74.56 103 GLU A CA 1
ATOM 755 C C . GLU A 1 103 ? 12.964 64.073 6.275 1.00 74.56 103 GLU A C 1
ATOM 757 O O . GLU A 1 103 ? 12.869 64.502 5.124 1.00 74.56 103 GLU A O 1
ATOM 762 N N . ASP A 1 104 ? 13.366 64.858 7.280 1.00 72.38 104 ASP A N 1
ATOM 763 C CA . ASP A 1 104 ? 13.773 66.253 7.078 1.00 72.38 104 ASP A CA 1
ATOM 764 C C . ASP A 1 104 ? 15.043 66.341 6.214 1.00 72.38 104 ASP A C 1
ATOM 766 O O . ASP A 1 104 ? 16.046 65.681 6.490 1.00 72.38 104 ASP A O 1
ATOM 770 N N . GLY A 1 105 ? 15.012 67.169 5.169 1.00 69.81 105 GLY A N 1
ATOM 771 C CA . GLY A 1 105 ? 16.117 67.316 4.221 1.00 69.81 105 GLY A CA 1
ATOM 772 C C . GLY A 1 105 ? 16.226 66.199 3.177 1.00 69.81 105 GLY A C 1
ATOM 773 O O . GLY A 1 105 ? 17.262 66.122 2.517 1.00 69.81 105 GLY A O 1
ATOM 774 N N . PHE A 1 106 ? 15.203 65.350 3.016 1.00 78.62 106 PHE A N 1
ATOM 775 C CA . PHE A 1 106 ? 15.190 64.282 2.012 1.00 78.62 106 PHE A CA 1
ATOM 776 C C . PHE A 1 106 ? 15.296 64.848 0.586 1.00 78.62 106 PHE A C 1
ATOM 778 O O . PHE A 1 106 ? 14.629 65.833 0.256 1.00 78.62 106 PHE A O 1
ATOM 785 N N . ASP A 1 107 ? 16.145 64.226 -0.237 1.00 82.44 107 ASP A N 1
ATOM 786 C CA . ASP A 1 107 ? 16.476 64.634 -1.609 1.00 82.44 107 ASP A CA 1
ATOM 787 C C . ASP A 1 107 ? 16.902 63.407 -2.452 1.00 82.44 107 ASP A C 1
ATOM 789 O O . ASP A 1 107 ? 18.059 63.294 -2.857 1.00 82.44 107 ASP A O 1
ATOM 793 N N . ASP A 1 108 ? 15.992 62.446 -2.661 1.00 81.75 108 ASP A N 1
ATOM 794 C CA . ASP A 1 108 ? 16.252 61.180 -3.381 1.00 81.75 108 ASP A CA 1
ATOM 795 C C . ASP A 1 108 ? 14.938 60.496 -3.854 1.00 81.75 108 ASP A C 1
ATOM 797 O O . ASP A 1 108 ? 13.845 61.059 -3.744 1.00 81.75 108 ASP A O 1
ATOM 801 N N . LEU A 1 109 ? 15.021 59.263 -4.368 1.00 85.00 109 LEU A N 1
ATOM 802 C CA . LEU A 1 109 ? 13.882 58.383 -4.652 1.00 85.00 109 LEU A CA 1
ATOM 803 C C . LEU A 1 109 ? 13.246 57.859 -3.360 1.00 85.00 109 LEU A C 1
ATOM 805 O O . LEU A 1 109 ? 13.811 57.027 -2.650 1.00 85.00 109 LEU A O 1
ATOM 809 N N . LEU A 1 110 ? 12.017 58.288 -3.088 1.00 85.94 110 LEU A N 1
ATOM 810 C CA . LEU A 1 110 ? 11.191 57.729 -2.029 1.00 85.94 110 LEU A CA 1
ATOM 811 C C . LEU A 1 110 ? 10.444 56.495 -2.540 1.00 85.94 110 LEU A C 1
ATOM 813 O O . LEU A 1 110 ? 9.566 56.612 -3.395 1.00 85.94 110 LEU A O 1
ATOM 817 N N . ARG A 1 111 ? 10.752 55.326 -1.974 1.00 89.69 111 ARG A N 1
ATOM 818 C CA . ARG A 1 111 ? 9.999 54.086 -2.204 1.00 89.69 111 ARG A CA 1
ATOM 819 C C . ARG A 1 111 ? 8.726 54.051 -1.360 1.00 89.69 111 ARG A C 1
ATOM 821 O O . ARG A 1 111 ? 8.776 54.241 -0.143 1.00 89.69 111 ARG A O 1
ATOM 828 N N . VAL A 1 112 ? 7.604 53.757 -2.008 1.00 88.12 112 VAL A N 1
ATOM 829 C CA . VAL A 1 112 ? 6.291 53.564 -1.392 1.00 88.12 112 VAL A CA 1
ATOM 830 C C . VAL A 1 112 ? 5.753 52.195 -1.799 1.00 88.12 112 VAL A C 1
ATOM 832 O O . VAL A 1 112 ? 5.507 51.938 -2.976 1.00 88.12 112 VAL A O 1
ATOM 835 N N . GLU A 1 113 ? 5.605 51.315 -0.813 1.00 90.25 113 GLU A N 1
ATOM 836 C CA . GLU A 1 113 ? 5.112 49.944 -0.979 1.00 90.25 113 GLU A CA 1
ATOM 837 C C . GLU A 1 113 ? 3.609 49.899 -0.706 1.00 90.25 113 GLU A C 1
ATOM 839 O O . GLU A 1 113 ? 3.128 50.506 0.257 1.00 90.25 113 GLU A O 1
ATOM 844 N N . PHE A 1 114 ? 2.861 49.190 -1.551 1.00 85.06 114 PHE A N 1
ATOM 845 C CA . PHE A 1 114 ? 1.430 49.007 -1.343 1.00 85.06 114 PHE A CA 1
ATOM 846 C C . PHE A 1 114 ? 1.180 47.845 -0.366 1.00 85.06 114 PHE A C 1
ATOM 848 O O . PHE A 1 114 ? 1.859 46.823 -0.457 1.00 85.06 114 PHE A O 1
ATOM 855 N N . PRO A 1 115 ? 0.205 47.962 0.560 1.00 77.06 115 PRO A N 1
ATOM 856 C CA . PRO A 1 115 ? -0.082 46.911 1.544 1.00 77.06 115 PRO A CA 1
ATOM 857 C C . PRO A 1 115 ? -0.510 45.573 0.927 1.00 77.06 115 PRO A C 1
ATOM 859 O O . PRO A 1 115 ? -0.316 44.523 1.533 1.00 77.06 115 PRO A O 1
ATOM 862 N N . GLU A 1 116 ? -1.098 45.620 -0.269 1.00 79.38 116 GLU A N 1
ATOM 863 C CA . GLU A 1 116 ? -1.522 44.464 -1.055 1.00 79.38 116 GLU A CA 1
ATOM 864 C C . GLU A 1 116 ? -1.058 44.642 -2.505 1.00 79.38 116 GLU A C 1
ATOM 866 O O . GLU A 1 116 ? -0.998 45.766 -3.013 1.00 79.38 116 GLU A O 1
ATOM 871 N N . VAL A 1 117 ? -0.751 43.530 -3.179 1.00 79.88 117 VAL A N 1
ATOM 872 C CA . VAL A 1 117 ? -0.367 43.530 -4.596 1.00 79.88 117 VAL A CA 1
ATOM 873 C C . VAL A 1 117 ? -1.544 44.028 -5.431 1.00 79.88 117 VAL A C 1
ATOM 875 O O . VAL A 1 117 ? -2.603 43.401 -5.477 1.00 79.88 117 VAL A O 1
ATOM 878 N N . MET A 1 118 ? -1.364 45.159 -6.106 1.00 82.31 118 MET A N 1
ATOM 879 C CA . MET A 1 118 ? -2.425 45.789 -6.879 1.00 82.31 118 MET A CA 1
ATOM 880 C C . MET A 1 118 ? -2.518 45.152 -8.272 1.00 82.31 118 MET A C 1
ATOM 882 O O . MET A 1 118 ? -1.549 45.237 -9.023 1.00 82.31 118 MET A O 1
ATOM 886 N N . PRO A 1 119 ? -3.668 44.594 -8.689 1.00 82.69 119 PRO A N 1
ATOM 887 C CA . PRO A 1 119 ? -3.831 44.084 -10.045 1.00 82.69 119 PRO A CA 1
ATOM 888 C C . PRO A 1 119 ? -3.893 45.230 -11.065 1.00 82.69 119 PRO A C 1
ATOM 890 O O . PRO A 1 119 ? -4.629 46.210 -10.900 1.00 82.69 119 PRO A O 1
ATOM 893 N N . LEU A 1 120 ? -3.151 45.078 -12.157 1.00 84.25 120 LEU A N 1
ATOM 894 C CA . LEU A 1 120 ? -3.115 45.983 -13.299 1.00 84.25 120 LEU A CA 1
ATOM 895 C C . LEU A 1 120 ? -3.468 45.230 -14.582 1.00 84.25 120 LEU A C 1
ATOM 897 O O . LEU A 1 120 ? -3.336 44.013 -14.679 1.00 84.25 120 LEU A O 1
ATOM 901 N N . VAL A 1 121 ? -3.929 45.967 -15.587 1.00 84.69 121 VAL A N 1
ATOM 902 C CA . VAL A 1 121 ? -4.111 45.434 -16.937 1.00 84.69 121 VAL A CA 1
ATOM 903 C C . VAL A 1 121 ? -3.032 46.053 -17.824 1.00 84.69 121 VAL A C 1
ATOM 905 O O . VAL A 1 121 ? -3.005 47.285 -17.932 1.00 84.69 121 VAL A O 1
ATOM 908 N N . PRO A 1 122 ? -2.168 45.245 -18.466 1.00 84.62 122 PRO A N 1
ATOM 909 C CA . PRO A 1 122 ? -1.163 45.756 -19.388 1.00 84.62 122 PRO A CA 1
ATOM 910 C C . PRO A 1 122 ? -1.780 46.646 -20.473 1.00 84.62 122 PRO A C 1
ATOM 912 O O . PRO A 1 122 ? -2.902 46.401 -20.923 1.00 84.62 122 PRO A O 1
ATOM 915 N N . GLU A 1 123 ? -1.044 47.673 -20.898 1.00 81.88 123 GLU A N 1
ATOM 916 C CA . GLU A 1 123 ? -1.445 48.621 -21.955 1.00 81.88 123 GLU A CA 1
ATOM 917 C C . GLU A 1 123 ? -2.655 49.526 -21.616 1.00 81.88 123 GLU A C 1
ATOM 919 O O . GLU A 1 123 ? -3.086 50.328 -22.447 1.00 81.88 123 GLU A O 1
ATOM 924 N N . GLN A 1 124 ? -3.203 49.461 -20.395 1.00 87.19 124 GLN A N 1
ATOM 925 C CA . GLN A 1 124 ? -4.207 50.423 -19.918 1.00 87.19 124 GLN A CA 1
ATOM 926 C C . GLN A 1 124 ? -3.567 51.637 -19.245 1.00 87.19 124 GLN A C 1
ATOM 928 O O . GLN A 1 124 ? -2.522 51.527 -18.626 1.00 87.19 124 GLN A O 1
ATOM 933 N N . VAL A 1 125 ? -4.208 52.804 -19.316 1.00 88.12 125 VAL A N 1
ATOM 934 C CA . VAL A 1 125 ? -3.676 54.037 -18.715 1.00 88.12 125 VAL A CA 1
ATOM 935 C C . VAL A 1 125 ? -4.150 54.180 -17.267 1.00 88.12 125 VAL A C 1
ATOM 937 O O . VAL A 1 125 ? -5.350 54.109 -16.997 1.00 88.12 125 VAL A O 1
ATOM 940 N N . TYR A 1 126 ? -3.216 54.439 -16.355 1.00 89.94 126 TYR A N 1
ATOM 941 C CA . TYR A 1 126 ? -3.461 54.699 -14.936 1.00 89.94 126 TYR A CA 1
ATOM 942 C C . TYR A 1 126 ? -2.917 56.070 -14.530 1.00 89.94 126 TYR A C 1
ATOM 944 O O . TYR A 1 126 ? -1.939 56.546 -15.099 1.00 89.94 126 TYR A O 1
ATOM 952 N N . ASP A 1 127 ? -3.531 56.689 -13.524 1.00 89.69 127 ASP A N 1
ATOM 953 C CA . ASP A 1 127 ? -3.066 57.914 -12.880 1.00 89.69 127 ASP A CA 1
ATOM 954 C C . ASP A 1 127 ? -2.194 57.562 -11.670 1.00 89.69 127 ASP A C 1
ATOM 956 O O . ASP A 1 127 ? -2.678 56.949 -10.718 1.00 89.69 127 ASP A O 1
ATOM 960 N N . LEU A 1 128 ? -0.950 58.030 -11.660 1.00 89.31 128 LEU A N 1
ATOM 961 C CA . LEU A 1 128 ? -0.101 58.078 -10.476 1.00 89.31 128 LEU A CA 1
ATOM 962 C C . LEU A 1 128 ? -0.259 59.456 -9.821 1.00 89.31 128 LEU A C 1
ATOM 964 O O . LEU A 1 128 ? 0.183 60.487 -10.347 1.00 89.31 128 LEU A O 1
ATOM 968 N N . ARG A 1 129 ? -0.953 59.476 -8.683 1.00 87.56 129 ARG A N 1
ATOM 969 C CA . ARG A 1 129 ? -1.292 60.685 -7.927 1.00 87.56 129 ARG A CA 1
ATOM 970 C C . ARG A 1 129 ? -0.496 60.712 -6.641 1.00 87.56 129 ARG A C 1
ATOM 972 O O . ARG A 1 129 ? -0.339 59.698 -5.975 1.00 87.56 129 ARG A O 1
ATOM 979 N N . VAL A 1 130 ? -0.030 61.893 -6.273 1.00 81.06 130 VAL A N 1
ATOM 980 C CA . VAL A 1 130 ? 0.773 62.064 -5.069 1.00 81.06 130 VAL A CA 1
ATOM 981 C C . VAL A 1 130 ? 0.294 63.315 -4.345 1.00 81.06 130 VAL A C 1
ATOM 983 O O . VAL A 1 130 ? 0.068 64.360 -4.966 1.00 81.06 130 VAL A O 1
ATOM 986 N N . ARG A 1 131 ? 0.077 63.195 -3.036 1.00 78.69 131 ARG A N 1
ATOM 987 C CA . ARG A 1 131 ? -0.547 64.221 -2.196 1.00 78.69 131 ARG A CA 1
ATOM 988 C C . ARG A 1 131 ? 0.232 64.398 -0.901 1.00 78.69 131 ARG A C 1
ATOM 990 O O . ARG A 1 131 ? 0.721 63.429 -0.333 1.00 78.69 131 ARG A O 1
ATOM 997 N N . ASP A 1 132 ? 0.274 65.630 -0.417 1.00 74.50 132 ASP A N 1
ATOM 998 C CA . ASP A 1 132 ? 0.748 65.964 0.926 1.00 74.50 132 ASP A CA 1
ATOM 999 C C . ASP A 1 132 ? -0.445 66.060 1.895 1.00 74.50 132 ASP A C 1
ATOM 1001 O O . ASP A 1 132 ? -1.517 66.553 1.533 1.00 74.50 132 ASP A O 1
ATOM 1005 N N . THR A 1 133 ? -0.248 65.626 3.139 1.00 67.81 133 THR A N 1
ATOM 1006 C CA . THR A 1 133 ? -1.179 65.786 4.269 1.00 67.81 133 THR A CA 1
ATOM 1007 C C . THR A 1 133 ? -1.195 67.207 4.866 1.00 67.81 133 THR A C 1
ATOM 1009 O O . THR A 1 133 ? -2.006 67.502 5.748 1.00 67.81 133 THR A O 1
ATOM 1012 N N . GLY A 1 134 ? -0.369 68.123 4.344 1.00 59.59 134 GLY A N 1
ATOM 1013 C CA . GLY A 1 134 ? -0.543 69.576 4.450 1.00 59.59 134 GLY A CA 1
ATOM 1014 C C . GLY A 1 134 ? 0.183 70.248 5.616 1.00 59.59 134 GLY A C 1
ATOM 1015 O O . GLY A 1 134 ? -0.248 71.314 6.066 1.00 59.59 134 GLY A O 1
ATOM 1016 N N . LYS A 1 135 ? 1.259 69.645 6.133 1.00 57.53 135 LYS A N 1
ATOM 1017 C CA . LYS A 1 135 ? 2.055 70.203 7.244 1.00 57.53 135 LYS A CA 1
ATOM 1018 C C . LYS A 1 135 ? 3.438 70.735 6.827 1.00 57.53 135 LYS A C 1
ATOM 1020 O O . LYS A 1 135 ? 4.000 71.526 7.595 1.00 57.53 135 LYS A O 1
ATOM 1025 N N . GLY A 1 136 ? 3.892 70.461 5.599 1.00 58.44 136 GLY A N 1
ATOM 1026 C CA . GLY A 1 136 ? 5.122 71.003 5.012 1.00 58.44 136 GLY A CA 1
ATOM 1027 C C . GLY A 1 136 ? 4.984 71.440 3.554 1.00 58.44 136 GLY A C 1
ATOM 1028 O O . GLY A 1 136 ? 3.887 71.646 3.044 1.00 58.44 136 GLY A O 1
ATOM 1029 N N . GLN A 1 137 ? 6.120 71.697 2.901 1.00 62.56 137 GLN A N 1
ATOM 1030 C CA . GLN A 1 137 ? 6.193 72.022 1.473 1.00 62.56 137 GLN A CA 1
ATOM 1031 C C . GLN A 1 137 ? 7.090 70.993 0.779 1.00 62.56 137 GLN A C 1
ATOM 1033 O O . GLN A 1 137 ? 8.317 71.087 0.846 1.00 62.56 137 GLN A O 1
ATOM 1038 N N . PHE A 1 138 ? 6.482 70.022 0.095 1.00 69.44 138 PHE A N 1
ATOM 1039 C CA . PHE A 1 138 ? 7.211 69.111 -0.789 1.00 69.44 138 PHE A CA 1
ATOM 1040 C C . PHE A 1 138 ? 7.425 69.728 -2.166 1.00 69.44 138 PHE A C 1
ATOM 1042 O O . PHE A 1 138 ? 6.529 70.371 -2.725 1.00 69.44 138 PHE A O 1
ATOM 1049 N N . GLY A 1 139 ? 8.608 69.488 -2.724 1.00 67.38 139 GLY A N 1
ATOM 1050 C CA . GLY A 1 139 ? 8.924 69.730 -4.119 1.00 67.38 139 GLY A CA 1
ATOM 1051 C C . GLY A 1 139 ? 9.129 68.406 -4.848 1.00 67.38 139 GLY A C 1
ATOM 1052 O O . GLY A 1 139 ? 9.885 67.565 -4.376 1.00 67.38 139 GLY A O 1
ATOM 1053 N N . TRP A 1 140 ? 8.518 68.211 -6.015 1.00 71.69 140 TRP A N 1
ATOM 1054 C CA . TRP A 1 140 ? 8.998 67.162 -6.926 1.00 71.69 140 TRP A CA 1
ATOM 1055 C C . TRP A 1 140 ? 10.009 67.738 -7.890 1.00 71.69 140 TRP A C 1
ATOM 1057 O O . TRP A 1 140 ? 9.813 68.845 -8.410 1.00 71.69 140 TRP A O 1
ATOM 1067 N N . LYS A 1 141 ? 11.058 66.964 -8.159 1.00 70.06 141 LYS A N 1
ATOM 1068 C CA . LYS A 1 141 ? 11.992 67.251 -9.240 1.00 70.06 141 LYS A CA 1
ATOM 1069 C C . LYS A 1 141 ? 11.319 66.939 -10.570 1.00 70.06 141 LYS A C 1
ATOM 1071 O O . LYS A 1 141 ? 10.669 65.911 -10.727 1.00 70.06 141 LYS A O 1
ATOM 1076 N N . TYR A 1 142 ? 11.471 67.842 -11.530 1.00 66.81 142 TYR A N 1
ATOM 1077 C CA . TYR A 1 142 ? 11.049 67.596 -12.905 1.00 66.81 142 TYR A CA 1
ATOM 1078 C C . TYR A 1 142 ? 12.165 67.969 -13.876 1.00 66.81 142 TYR A C 1
ATOM 1080 O O . TYR A 1 142 ? 12.999 68.837 -13.598 1.00 66.81 142 TYR A O 1
ATOM 1088 N N . GLY A 1 143 ? 12.169 67.321 -15.037 1.00 64.56 143 GLY A N 1
ATOM 1089 C CA . GLY A 1 143 ? 13.105 67.593 -16.125 1.00 64.56 143 GLY A CA 1
ATOM 1090 C C . GLY A 1 143 ? 12.391 67.845 -17.445 1.00 64.56 143 GLY A C 1
ATOM 1091 O O . GLY A 1 143 ? 11.223 67.505 -17.620 1.00 64.56 143 GLY A O 1
ATOM 1092 N N . SER A 1 144 ? 13.109 68.436 -18.399 1.00 61.66 144 SER A N 1
ATOM 1093 C CA . SER A 1 144 ? 12.665 68.527 -19.790 1.00 61.66 144 SER A CA 1
ATOM 1094 C C . SER A 1 144 ? 13.010 67.226 -20.516 1.00 61.66 144 SER A C 1
ATOM 1096 O O . SER A 1 144 ? 13.989 67.170 -21.258 1.00 61.66 144 SER A O 1
ATOM 1098 N N . ASN A 1 145 ? 12.259 66.161 -20.249 1.00 56.25 145 ASN A N 1
ATOM 1099 C CA . ASN A 1 145 ? 12.331 64.933 -21.034 1.00 56.25 145 ASN A CA 1
ATOM 1100 C C . ASN A 1 145 ? 10.999 64.188 -20.919 1.00 56.25 145 ASN A C 1
ATOM 1102 O O . ASN A 1 145 ? 10.601 63.815 -19.820 1.00 56.25 145 ASN A O 1
ATOM 1106 N N . THR A 1 146 ? 10.290 64.053 -22.038 1.00 62.00 146 THR A N 1
ATOM 1107 C CA . THR A 1 146 ? 8.927 63.512 -22.091 1.00 62.00 146 THR A CA 1
ATOM 1108 C C . THR A 1 146 ? 8.940 61.999 -21.903 1.00 62.00 146 THR A C 1
ATOM 1110 O O . THR A 1 146 ? 9.510 61.284 -22.726 1.00 62.00 146 THR A O 1
ATOM 1113 N N . TYR A 1 147 ? 8.312 61.513 -20.839 1.00 71.06 147 TYR A N 1
ATOM 1114 C CA . TYR A 1 147 ? 8.073 60.104 -20.573 1.00 71.06 147 TYR A CA 1
ATOM 1115 C C . TYR A 1 147 ? 7.135 59.531 -21.636 1.00 71.06 147 TYR A C 1
ATOM 1117 O O . TYR A 1 147 ? 5.972 59.903 -21.729 1.00 71.06 147 TYR A O 1
ATOM 1125 N N . GLU A 1 148 ? 7.648 58.612 -22.452 1.00 68.25 148 GLU A N 1
ATOM 1126 C CA . GLU A 1 148 ? 6.960 58.139 -23.661 1.00 68.25 148 GLU A CA 1
ATOM 1127 C C . GLU A 1 148 ? 5.638 57.397 -23.387 1.00 68.25 148 GLU A C 1
ATOM 1129 O O . GLU A 1 148 ? 4.811 57.276 -24.289 1.00 68.25 148 GLU A O 1
ATOM 1134 N N . ARG A 1 149 ? 5.423 56.912 -22.154 1.00 70.81 149 ARG A N 1
ATOM 1135 C CA . ARG A 1 149 ? 4.264 56.093 -21.746 1.00 70.81 149 ARG A CA 1
ATOM 1136 C C . ARG A 1 149 ? 3.287 56.810 -20.809 1.00 70.81 149 ARG A C 1
ATOM 1138 O O . ARG A 1 149 ? 2.491 56.156 -20.130 1.00 70.81 149 ARG A O 1
ATOM 1145 N N . GLY A 1 150 ? 3.332 58.139 -20.770 1.00 70.25 150 GLY A N 1
ATOM 1146 C CA . GLY A 1 150 ? 2.510 58.927 -19.861 1.00 70.25 150 GLY A CA 1
ATOM 1147 C C . GLY A 1 150 ? 2.463 60.414 -20.182 1.00 70.25 150 GLY A C 1
ATOM 1148 O O . GLY A 1 150 ? 3.142 60.900 -21.080 1.00 70.25 150 GLY A O 1
ATOM 1149 N N . GLY A 1 151 ? 1.649 61.149 -19.431 1.00 71.94 151 GLY A N 1
ATOM 1150 C CA . GLY A 1 151 ? 1.533 62.599 -19.538 1.00 71.94 151 GLY A CA 1
ATOM 1151 C C . GLY A 1 151 ? 1.213 63.244 -18.194 1.00 71.94 151 GLY A C 1
ATOM 1152 O O . GLY A 1 151 ? 0.544 62.654 -17.344 1.00 71.94 151 GLY A O 1
ATOM 1153 N N . ARG A 1 152 ? 1.700 64.471 -17.990 1.00 76.81 152 ARG A N 1
ATOM 1154 C CA . ARG A 1 152 ? 1.453 65.260 -16.778 1.00 76.81 152 ARG A CA 1
ATOM 1155 C C . ARG A 1 152 ? 0.189 66.109 -16.890 1.00 76.81 152 ARG A C 1
ATOM 1157 O O . ARG A 1 152 ? 0.016 66.872 -17.844 1.00 76.81 152 ARG A O 1
ATOM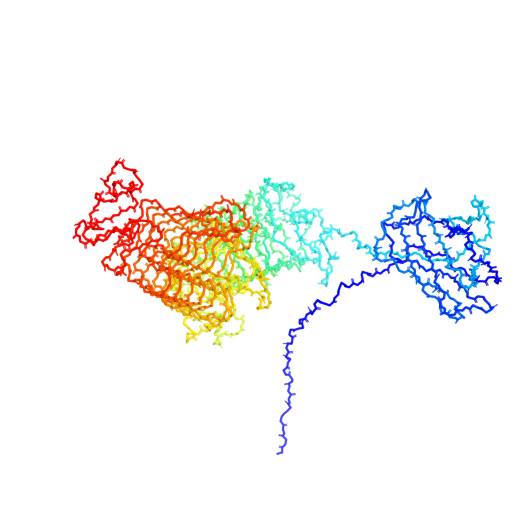 1164 N N . PHE A 1 153 ? -0.611 66.107 -15.827 1.00 73.62 153 PHE A N 1
ATOM 1165 C CA . PHE A 1 153 ? -1.815 66.921 -15.688 1.00 73.62 153 PHE A CA 1
ATOM 1166 C C . PHE A 1 153 ? -1.735 67.832 -14.459 1.00 73.62 153 PHE A C 1
ATOM 1168 O O . PHE A 1 153 ? -1.258 67.441 -13.395 1.00 73.62 153 PHE A O 1
ATOM 1175 N N . VAL A 1 154 ? -2.205 69.073 -14.607 1.00 69.31 154 VAL A N 1
ATOM 1176 C CA . VAL A 1 154 ? -2.322 70.068 -13.527 1.00 69.31 154 VAL A CA 1
ATOM 1177 C C . VAL A 1 154 ? -3.705 70.703 -13.628 1.00 69.31 154 VAL A C 1
ATOM 1179 O O . VAL A 1 154 ? -4.034 71.269 -14.670 1.00 69.31 154 VAL A O 1
ATOM 1182 N N . PHE A 1 155 ? -4.525 70.610 -12.577 1.00 69.38 155 PHE A N 1
ATOM 1183 C CA . PHE A 1 155 ? -5.942 71.018 -12.610 1.00 69.38 155 PHE A CA 1
ATOM 1184 C C . PHE A 1 155 ? -6.714 70.427 -13.808 1.00 69.38 155 PHE A C 1
ATOM 1186 O O . PHE A 1 155 ? -7.452 71.140 -14.489 1.00 69.38 155 PHE A O 1
ATOM 1193 N N . ALA A 1 156 ? -6.509 69.137 -14.099 1.00 68.38 156 ALA A N 1
ATOM 1194 C CA . ALA A 1 156 ? -7.121 68.435 -15.237 1.00 68.38 156 ALA A CA 1
ATOM 1195 C C . ALA A 1 156 ? -6.801 69.026 -16.627 1.00 68.38 156 ALA A C 1
ATOM 1197 O O . ALA A 1 156 ? -7.495 68.740 -17.601 1.00 68.38 156 ALA A O 1
ATOM 1198 N N . GLN A 1 157 ? -5.744 69.834 -16.739 1.00 70.81 157 GLN A N 1
ATOM 1199 C CA . GLN A 1 157 ? -5.194 70.287 -18.013 1.00 70.81 157 GLN A CA 1
ATOM 1200 C C . GLN A 1 157 ? -3.824 69.660 -18.232 1.00 70.81 157 GLN A C 1
ATOM 1202 O O . GLN A 1 157 ? -2.962 69.713 -17.352 1.00 70.81 157 GLN A O 1
ATOM 1207 N N . GLU A 1 158 ? -3.623 69.089 -19.415 1.00 75.50 158 GLU A N 1
ATOM 1208 C CA . GLU A 1 158 ? -2.344 68.510 -19.812 1.00 75.50 158 GLU A CA 1
ATOM 1209 C C . GLU A 1 158 ? -1.265 69.602 -19.907 1.00 75.50 158 GLU A C 1
ATOM 1211 O O . GLU A 1 158 ? -1.487 70.691 -20.451 1.00 75.50 158 GLU A O 1
ATOM 1216 N N . ARG A 1 159 ? -0.089 69.326 -19.342 1.00 71.88 159 ARG A N 1
ATOM 1217 C CA . ARG A 1 159 ? 1.074 70.224 -19.334 1.00 71.88 159 ARG A CA 1
ATOM 1218 C C . ARG A 1 159 ? 2.258 69.516 -20.006 1.00 71.88 159 ARG A C 1
ATOM 1220 O O . ARG A 1 159 ? 3.113 68.982 -19.301 1.00 71.88 159 ARG A O 1
ATOM 1227 N N . PRO A 1 160 ? 2.327 69.510 -21.349 1.00 63.75 160 PRO A N 1
ATOM 1228 C CA . PRO A 1 160 ? 3.387 68.812 -22.068 1.00 63.75 160 PRO A CA 1
ATOM 1229 C C . PRO A 1 160 ? 4.765 69.446 -21.818 1.00 63.75 160 PRO A C 1
ATOM 1231 O O . PRO A 1 160 ? 4.897 70.671 -21.778 1.00 63.75 160 PRO A O 1
ATOM 1234 N N . GLY A 1 161 ? 5.797 68.605 -21.688 1.00 61.00 161 GLY A N 1
ATOM 1235 C CA . GLY A 1 161 ? 7.207 69.020 -21.670 1.00 61.00 161 GLY A CA 1
ATOM 1236 C C . GLY A 1 161 ? 7.907 69.060 -20.305 1.00 61.00 161 GLY A C 1
ATOM 1237 O O . GLY A 1 161 ? 9.051 69.510 -20.254 1.00 61.00 161 GLY A O 1
ATOM 1238 N N . THR A 1 162 ? 7.271 68.597 -19.220 1.00 63.50 162 THR A N 1
ATOM 1239 C CA . THR A 1 162 ? 7.901 68.478 -17.886 1.00 63.50 162 THR A CA 1
ATOM 1240 C C . THR A 1 162 ? 7.288 67.332 -17.073 1.00 63.50 162 THR A C 1
ATOM 1242 O O . THR A 1 162 ? 6.247 67.541 -16.451 1.00 63.50 162 THR A O 1
ATOM 1245 N N . ASP A 1 163 ? 7.925 66.163 -17.047 1.00 72.06 163 ASP A N 1
ATOM 1246 C CA . ASP A 1 163 ? 7.498 65.000 -16.252 1.00 72.06 163 ASP A CA 1
ATOM 1247 C C . ASP A 1 163 ? 8.302 64.888 -14.952 1.00 72.06 163 ASP A C 1
ATOM 1249 O O . ASP A 1 163 ? 9.417 65.418 -14.862 1.00 72.06 163 ASP A O 1
ATOM 1253 N N . TRP A 1 164 ? 7.729 64.232 -13.941 1.00 74.75 164 TRP A N 1
ATOM 1254 C CA . TRP A 1 164 ? 8.447 63.893 -12.712 1.00 74.75 164 TRP A CA 1
ATOM 1255 C C . TRP A 1 164 ? 8.960 62.455 -12.781 1.00 74.75 164 TRP A C 1
ATOM 1257 O O . TRP A 1 164 ? 8.524 61.660 -13.619 1.00 74.75 164 TRP A O 1
ATOM 1267 N N . PHE A 1 165 ? 9.962 62.157 -11.960 1.00 82.00 165 PHE A N 1
ATOM 1268 C CA . PHE A 1 165 ? 10.735 60.928 -12.084 1.00 82.00 165 PHE A CA 1
ATOM 1269 C C . PHE A 1 165 ? 10.224 59.866 -11.115 1.00 82.00 165 PHE A C 1
ATOM 1271 O O . PHE A 1 165 ? 10.114 60.116 -9.913 1.00 82.00 165 PHE A O 1
ATOM 1278 N N . PHE A 1 166 ? 9.913 58.685 -11.643 1.00 86.12 166 PHE A N 1
ATOM 1279 C CA . PHE A 1 166 ? 9.401 57.558 -10.886 1.00 86.12 166 PHE A CA 1
ATOM 1280 C C . PHE A 1 166 ? 9.872 56.206 -11.442 1.00 86.12 166 PHE A C 1
ATOM 1282 O O . PHE A 1 166 ? 10.383 56.105 -12.565 1.00 86.12 166 PHE A O 1
ATOM 1289 N N . ARG A 1 167 ? 9.679 55.154 -10.639 1.00 90.00 167 ARG A N 1
ATOM 1290 C CA . ARG A 1 167 ? 9.753 53.748 -11.059 1.00 90.00 167 ARG A CA 1
ATOM 1291 C C . ARG A 1 167 ? 8.568 52.951 -10.534 1.00 90.00 167 ARG A C 1
ATOM 1293 O O . ARG A 1 167 ? 8.141 53.184 -9.409 1.00 90.00 167 ARG A O 1
ATOM 1300 N N . THR A 1 168 ? 8.083 51.988 -11.307 1.00 89.25 168 THR A N 1
ATOM 1301 C CA . THR A 1 168 ? 7.066 51.007 -10.888 1.00 89.25 168 THR A CA 1
ATOM 1302 C C . THR A 1 168 ? 7.693 49.627 -10.722 1.00 89.25 168 THR A C 1
ATOM 1304 O O . THR A 1 168 ? 8.600 49.263 -11.473 1.00 89.25 168 THR A O 1
ATOM 1307 N N . TYR A 1 169 ? 7.213 48.857 -9.744 1.00 88.75 169 TYR A N 1
ATOM 1308 C CA . TYR A 1 169 ? 7.711 47.516 -9.420 1.00 88.75 169 TYR A CA 1
ATOM 1309 C C . TYR A 1 169 ? 6.589 46.474 -9.476 1.00 88.75 169 TYR A C 1
ATOM 1311 O O . TYR A 1 169 ? 5.455 46.762 -9.095 1.00 88.75 169 TYR A O 1
ATOM 1319 N N . THR A 1 170 ? 6.914 45.267 -9.938 1.00 86.50 170 THR A N 1
ATOM 1320 C CA . THR A 1 170 ? 6.017 44.099 -9.990 1.00 86.50 170 THR A CA 1
ATOM 1321 C C . THR A 1 170 ? 6.696 42.873 -9.383 1.00 86.50 170 THR A C 1
ATOM 1323 O O . THR A 1 170 ? 7.925 42.816 -9.294 1.00 86.50 170 THR A O 1
ATOM 1326 N N . THR A 1 171 ? 5.911 41.857 -9.024 1.00 78.38 171 THR A N 1
ATOM 1327 C CA . THR A 1 171 ? 6.424 40.507 -8.763 1.00 78.38 171 THR A CA 1
ATOM 1328 C C . THR A 1 171 ? 7.028 39.919 -10.040 1.00 78.38 171 THR A C 1
ATOM 1330 O O . THR A 1 171 ? 6.431 40.052 -11.111 1.00 78.38 171 THR A O 1
ATOM 1333 N N . ALA A 1 172 ? 8.198 39.280 -9.949 1.00 62.84 172 ALA A N 1
ATOM 1334 C CA . ALA A 1 172 ? 8.771 38.547 -11.075 1.00 62.84 172 ALA A CA 1
ATOM 1335 C C . ALA A 1 172 ? 7.890 37.338 -11.445 1.00 62.84 172 ALA A C 1
ATOM 1337 O O . ALA A 1 172 ? 7.606 36.492 -10.599 1.00 62.84 172 ALA A O 1
ATOM 1338 N N . GLU A 1 173 ? 7.477 37.252 -12.710 1.00 54.06 173 GLU A N 1
ATOM 1339 C CA . GLU A 1 173 ? 6.841 36.057 -13.276 1.00 54.06 173 GLU A CA 1
ATOM 1340 C C . GLU A 1 173 ? 7.932 35.033 -13.644 1.00 54.06 173 GLU A C 1
ATOM 1342 O O . GLU A 1 173 ? 8.927 35.413 -14.277 1.00 54.06 173 GLU A O 1
ATOM 1347 N N . PRO A 1 174 ? 7.797 33.743 -13.285 1.00 48.94 174 PRO A N 1
ATOM 1348 C CA . PRO A 1 174 ? 8.701 32.719 -13.793 1.00 48.94 174 PRO A CA 1
ATOM 1349 C C . PRO A 1 174 ? 8.523 32.568 -15.313 1.00 48.94 174 PRO A C 1
ATOM 1351 O O . PRO A 1 174 ? 7.418 32.670 -15.843 1.00 48.94 174 PRO A O 1
ATOM 1354 N N . ALA A 1 175 ? 9.621 32.338 -16.036 1.00 48.47 175 ALA A N 1
ATOM 1355 C CA . ALA A 1 175 ? 9.576 32.083 -17.475 1.00 48.47 175 ALA A CA 1
ATOM 1356 C C . ALA A 1 175 ? 8.687 30.862 -17.786 1.00 48.47 175 ALA A C 1
ATOM 1358 O O . ALA A 1 175 ? 8.714 29.885 -17.043 1.00 48.47 175 ALA A O 1
ATOM 1359 N N . ALA A 1 176 ? 7.933 30.900 -18.892 1.00 50.91 176 ALA A N 1
ATOM 1360 C CA . ALA A 1 176 ? 7.123 29.764 -19.335 1.00 50.91 176 ALA A CA 1
ATOM 1361 C C . ALA A 1 176 ? 8.007 28.517 -19.526 1.00 50.91 176 ALA A C 1
ATOM 1363 O O . ALA A 1 176 ? 8.907 28.512 -20.370 1.00 50.91 176 ALA A O 1
ATOM 1364 N N . THR A 1 177 ? 7.768 27.481 -18.725 1.00 69.88 177 THR A N 1
ATOM 1365 C CA . THR A 1 177 ? 8.519 26.223 -18.758 1.00 69.88 177 THR A CA 1
ATOM 1366 C C . THR A 1 177 ? 7.985 25.317 -19.872 1.00 69.88 177 THR A C 1
ATOM 1368 O O . THR A 1 177 ? 6.792 25.319 -20.169 1.00 69.88 177 THR A O 1
ATOM 1371 N N . LYS A 1 178 ? 8.880 24.575 -20.542 1.00 83.44 178 LYS A N 1
ATOM 1372 C CA . LYS A 1 178 ? 8.535 23.669 -21.661 1.00 83.44 178 LYS A CA 1
ATOM 1373 C C . LYS A 1 178 ? 7.710 22.457 -21.198 1.00 83.44 178 LYS A C 1
ATOM 1375 O O . LYS A 1 178 ? 6.826 22.013 -21.922 1.00 83.44 178 LYS A O 1
ATOM 1380 N N . TYR A 1 179 ? 8.002 21.987 -19.989 1.00 93.88 179 TYR A N 1
ATOM 1381 C CA . TYR A 1 179 ? 7.263 20.980 -19.222 1.00 93.88 179 TYR A CA 1
ATOM 1382 C C . TYR A 1 179 ? 6.766 21.625 -17.916 1.00 93.88 179 TYR A C 1
ATOM 1384 O O . TYR A 1 179 ? 6.758 22.855 -17.795 1.00 93.88 179 TYR A O 1
ATOM 1392 N N . SER A 1 180 ? 6.443 20.828 -16.899 1.00 93.56 180 SER A N 1
ATOM 1393 C CA . SER A 1 180 ? 6.047 21.325 -15.573 1.00 93.56 180 SER A CA 1
ATOM 1394 C C . SER A 1 180 ? 7.153 22.058 -14.793 1.00 93.56 180 SER A C 1
ATOM 1396 O O . SER A 1 180 ? 6.865 22.695 -13.783 1.00 93.56 180 SER A O 1
ATOM 1398 N N . GLY A 1 181 ? 8.408 22.026 -15.253 1.00 92.31 181 GLY A N 1
ATOM 1399 C CA . GLY A 1 181 ? 9.514 22.754 -14.627 1.00 92.31 181 GLY A CA 1
ATOM 1400 C C . GLY A 1 181 ? 10.884 22.399 -15.202 1.00 92.31 181 GLY A C 1
ATOM 1401 O O . GLY A 1 181 ? 10.991 21.499 -16.035 1.00 92.31 181 GLY A O 1
ATOM 1402 N N . GLY A 1 182 ? 11.920 23.099 -14.734 1.00 92.62 182 GLY A N 1
ATOM 1403 C CA . GLY A 1 182 ? 13.327 22.830 -15.047 1.00 92.62 182 GLY A CA 1
ATOM 1404 C C . GLY A 1 182 ? 13.810 23.302 -16.421 1.00 92.62 182 GLY A C 1
ATOM 1405 O O . GLY A 1 182 ? 13.033 23.736 -17.278 1.00 92.62 182 GLY A O 1
ATOM 1406 N N . THR A 1 183 ? 15.123 23.216 -16.631 1.00 92.12 183 THR A N 1
ATOM 1407 C CA . THR A 1 183 ? 15.807 23.594 -17.880 1.00 92.12 183 THR A CA 1
ATOM 1408 C C . THR A 1 183 ? 16.376 22.402 -18.650 1.00 92.12 183 THR A C 1
ATOM 1410 O O . THR A 1 183 ? 16.823 22.584 -19.784 1.00 92.12 183 THR A O 1
ATOM 1413 N N . GLY A 1 184 ? 16.327 21.196 -18.076 1.00 94.19 184 GLY A N 1
ATOM 1414 C CA . GLY A 1 184 ? 16.848 19.966 -18.684 1.00 94.19 184 GLY A CA 1
ATOM 1415 C C . GLY A 1 184 ? 18.345 19.755 -18.459 1.00 94.19 184 GLY A C 1
ATOM 1416 O O . GLY A 1 184 ? 18.925 18.808 -18.994 1.00 94.19 184 GLY A O 1
ATOM 1417 N N . GLU A 1 185 ? 18.978 20.630 -17.680 1.00 94.31 185 GLU A N 1
ATOM 1418 C CA . GLU A 1 185 ? 20.379 20.518 -17.282 1.00 94.31 185 GLU A CA 1
ATOM 1419 C C . GLU A 1 185 ? 20.516 19.624 -16.033 1.00 94.31 185 GLU A C 1
ATOM 1421 O O . GLU A 1 185 ? 19.573 19.517 -15.251 1.00 94.31 185 GLU A O 1
ATOM 1426 N N . PRO A 1 186 ? 21.679 18.993 -15.782 1.00 93.94 186 PRO A N 1
ATOM 1427 C CA . PRO A 1 186 ? 21.831 18.030 -14.683 1.00 93.94 186 PRO A CA 1
ATOM 1428 C C . PRO A 1 186 ? 21.459 18.556 -13.287 1.00 93.94 186 PRO A C 1
ATOM 1430 O O . PRO A 1 186 ? 21.054 17.787 -12.421 1.00 93.94 186 PRO A O 1
ATOM 1433 N N . ASN A 1 187 ? 21.640 19.856 -13.040 1.00 92.56 187 ASN A N 1
ATOM 1434 C CA . ASN A 1 187 ? 21.325 20.509 -11.765 1.00 92.56 187 ASN A CA 1
ATOM 1435 C C . ASN A 1 187 ? 19.928 21.147 -11.728 1.00 92.56 187 ASN A C 1
ATOM 1437 O O . ASN A 1 187 ? 19.562 21.725 -10.707 1.00 92.56 187 ASN A O 1
ATOM 1441 N N . ASP A 1 188 ? 19.198 21.086 -12.836 1.00 95.19 188 ASP A N 1
ATOM 1442 C CA . ASP A 1 188 ? 17.854 21.627 -13.001 1.00 95.19 188 ASP A CA 1
ATOM 1443 C C . ASP A 1 188 ? 17.099 20.805 -14.071 1.00 95.19 188 ASP A C 1
ATOM 1445 O O . ASP A 1 188 ? 16.797 21.307 -15.165 1.00 95.19 188 ASP A O 1
ATOM 1449 N N . PRO A 1 189 ? 16.872 19.502 -13.799 1.00 97.44 189 PRO A N 1
ATOM 1450 C CA . PRO A 1 189 ? 16.265 18.581 -14.752 1.00 97.44 189 PRO A CA 1
ATOM 1451 C C . PRO A 1 189 ? 14.835 19.004 -15.086 1.00 97.44 189 PRO A C 1
ATOM 1453 O O . PRO A 1 189 ? 14.135 19.596 -14.263 1.00 97.44 189 PRO A O 1
ATOM 1456 N N . TYR A 1 190 ? 14.377 18.667 -16.289 1.00 98.25 190 TYR A N 1
ATOM 1457 C CA . TYR A 1 190 ? 12.986 18.867 -16.668 1.00 98.25 190 TYR A CA 1
ATOM 1458 C C . TYR A 1 190 ? 12.057 18.043 -15.774 1.00 98.25 190 TYR A C 1
ATOM 1460 O O . TYR A 1 190 ? 12.265 16.847 -15.582 1.00 98.25 190 TYR A O 1
ATOM 1468 N N . GLN A 1 191 ? 11.019 18.684 -15.245 1.00 97.94 191 GLN A N 1
ATOM 1469 C CA . GLN A 1 191 ? 10.050 18.036 -14.365 1.00 97.94 191 GLN A CA 1
ATOM 1470 C C . GLN A 1 191 ? 8.889 17.472 -15.179 1.00 97.94 191 GLN A C 1
ATOM 1472 O O . GLN A 1 191 ? 8.201 18.211 -15.890 1.00 97.94 191 GLN A O 1
ATOM 1477 N N . ILE A 1 192 ? 8.656 16.170 -15.041 1.00 98.00 192 ILE A N 1
ATOM 1478 C CA . ILE A 1 192 ? 7.512 15.460 -15.611 1.00 98.00 192 ILE A CA 1
ATOM 1479 C C . ILE A 1 192 ? 6.509 15.230 -14.478 1.00 98.00 192 ILE A C 1
ATOM 1481 O O . ILE A 1 192 ? 6.675 14.319 -13.669 1.00 98.00 192 ILE A O 1
ATOM 1485 N N . ALA A 1 193 ? 5.491 16.089 -14.401 1.00 96.19 193 ALA A N 1
ATOM 1486 C CA . ALA A 1 193 ? 4.475 16.038 -13.343 1.00 96.19 193 ALA A CA 1
ATOM 1487 C C . ALA A 1 193 ? 3.122 15.525 -13.851 1.00 96.19 193 ALA A C 1
ATOM 1489 O O . ALA A 1 193 ? 2.223 15.225 -13.068 1.00 96.19 193 ALA A O 1
ATOM 1490 N N . THR A 1 194 ? 2.935 15.473 -15.173 1.00 95.88 194 THR A N 1
ATOM 1491 C CA . THR A 1 194 ? 1.654 15.126 -15.788 1.00 95.88 194 THR A CA 1
ATOM 1492 C C . THR A 1 194 ? 1.818 14.194 -16.984 1.00 95.88 194 THR A C 1
ATOM 1494 O O . THR A 1 194 ? 2.849 14.169 -17.656 1.00 95.88 194 THR A O 1
ATOM 1497 N N . ALA A 1 195 ? 0.744 13.472 -17.320 1.00 96.44 195 ALA A N 1
ATOM 1498 C CA . ALA A 1 195 ? 0.682 12.678 -18.549 1.00 96.44 195 ALA A CA 1
ATOM 1499 C C . ALA A 1 195 ? 0.933 13.527 -19.809 1.00 96.44 195 ALA A C 1
ATOM 1501 O O . ALA A 1 195 ? 1.501 13.037 -20.782 1.00 96.44 195 ALA A O 1
ATOM 1502 N N . ALA A 1 196 ? 0.539 14.806 -19.791 1.00 95.44 196 ALA A N 1
ATOM 1503 C CA . ALA A 1 196 ? 0.779 15.722 -20.900 1.00 95.44 196 ALA A CA 1
ATOM 1504 C C . ALA A 1 196 ? 2.274 16.030 -21.078 1.00 95.44 196 ALA A C 1
ATOM 1506 O O . ALA A 1 196 ? 2.737 16.038 -22.216 1.00 95.44 196 ALA A O 1
ATOM 1507 N N . ASP A 1 197 ? 3.025 16.213 -19.986 1.00 97.06 197 ASP A N 1
ATOM 1508 C CA . ASP A 1 197 ? 4.480 16.415 -20.038 1.00 97.06 197 ASP A CA 1
ATOM 1509 C C . ASP A 1 197 ? 5.185 15.200 -20.647 1.00 97.06 197 ASP A C 1
ATOM 1511 O O . ASP A 1 197 ? 6.017 15.343 -21.541 1.00 97.06 197 ASP A O 1
ATOM 1515 N N . LEU A 1 198 ? 4.812 13.994 -20.203 1.00 97.62 198 LEU A N 1
ATOM 1516 C CA . LEU A 1 198 ? 5.407 12.748 -20.687 1.00 97.62 198 LEU A CA 1
ATOM 1517 C C . LEU A 1 198 ? 5.111 12.515 -22.177 1.00 97.62 198 LEU A C 1
ATOM 1519 O O . LEU A 1 198 ? 5.999 12.137 -22.941 1.00 97.62 198 LEU A O 1
ATOM 1523 N N . ILE A 1 199 ? 3.873 12.776 -22.609 1.00 96.00 199 ILE A N 1
ATOM 1524 C CA . ILE A 1 199 ? 3.500 12.702 -24.027 1.00 96.00 199 ILE A CA 1
ATOM 1525 C C . ILE A 1 199 ? 4.260 13.762 -24.833 1.00 96.00 199 ILE A C 1
ATOM 1527 O O . ILE A 1 199 ? 4.741 13.457 -25.921 1.00 96.00 199 ILE A O 1
ATOM 1531 N N . ALA A 1 200 ? 4.404 14.985 -24.314 1.00 96.25 200 ALA A N 1
ATOM 1532 C CA . ALA A 1 200 ? 5.154 16.048 -24.979 1.00 96.25 200 ALA A CA 1
ATOM 1533 C C . ALA A 1 200 ? 6.639 15.690 -25.146 1.00 96.25 200 ALA A C 1
ATOM 1535 O O . ALA A 1 200 ? 7.196 15.927 -26.218 1.00 96.25 200 ALA A O 1
ATOM 1536 N N . LEU A 1 201 ? 7.256 15.062 -24.140 1.00 97.12 201 LEU A N 1
ATOM 1537 C CA . LEU A 1 201 ? 8.620 14.536 -24.233 1.00 97.12 201 LEU A CA 1
ATOM 1538 C C . LEU A 1 201 ? 8.733 13.524 -25.379 1.00 97.12 201 LEU A C 1
ATOM 1540 O O . LEU A 1 201 ? 9.637 13.622 -26.206 1.00 97.12 201 LEU A O 1
ATOM 1544 N N . GLY A 1 202 ? 7.776 12.600 -25.487 1.00 95.00 202 GLY A N 1
ATOM 1545 C CA . GLY A 1 202 ? 7.724 11.625 -26.579 1.00 95.00 202 GLY A CA 1
ATOM 1546 C C . GLY A 1 202 ? 7.735 12.245 -27.981 1.00 95.00 202 GLY A C 1
ATOM 1547 O O . GLY A 1 202 ? 8.342 11.695 -28.896 1.00 95.00 202 GLY A O 1
ATOM 1548 N N . GLU A 1 203 ? 7.147 13.431 -28.138 1.00 94.69 203 GLU A N 1
ATOM 1549 C CA . GLU A 1 203 ? 7.063 14.161 -29.410 1.00 94.69 203 GLU A CA 1
ATOM 1550 C C . GLU A 1 203 ? 8.208 15.182 -29.608 1.00 94.69 203 GLU A C 1
ATOM 1552 O O . GLU A 1 203 ? 8.183 15.942 -30.579 1.00 94.69 203 GLU A O 1
ATOM 1557 N N . THR A 1 204 ? 9.217 15.201 -28.723 1.00 95.62 204 THR A N 1
ATOM 1558 C CA . THR A 1 204 ? 10.328 16.175 -28.742 1.00 95.62 204 THR A CA 1
ATOM 1559 C C . THR A 1 204 ? 11.712 15.500 -28.729 1.00 95.62 204 THR A C 1
ATOM 1561 O O . THR A 1 204 ? 12.422 15.538 -27.720 1.00 95.62 204 THR A O 1
ATOM 1564 N N . PRO A 1 205 ? 12.146 14.881 -29.845 1.00 96.19 205 PRO A N 1
ATOM 1565 C CA . PRO A 1 205 ? 13.422 14.163 -29.917 1.00 96.19 205 PRO A CA 1
ATOM 1566 C C . PRO A 1 205 ? 14.658 15.030 -29.653 1.00 96.19 205 PRO A C 1
ATOM 1568 O O . PRO A 1 205 ? 15.724 14.501 -29.347 1.00 96.19 205 PRO A O 1
ATOM 1571 N N . GLU A 1 206 ? 14.544 16.354 -29.778 1.00 96.44 206 GLU A N 1
ATOM 1572 C CA . GLU A 1 206 ? 15.632 17.295 -29.499 1.00 96.44 206 GLU A CA 1
ATOM 1573 C C . GLU A 1 206 ? 16.023 17.344 -28.018 1.00 96.44 206 GLU A C 1
ATOM 1575 O O . GLU A 1 206 ? 17.111 17.824 -27.715 1.00 96.44 206 GLU A O 1
ATOM 1580 N N . ASP A 1 207 ? 15.167 16.853 -27.115 1.00 97.31 207 ASP A N 1
ATOM 1581 C CA . ASP A 1 207 ? 15.447 16.824 -25.677 1.00 97.31 207 ASP A CA 1
ATOM 1582 C C . ASP A 1 207 ? 15.933 15.446 -25.194 1.00 97.31 207 ASP A C 1
ATOM 1584 O O . ASP A 1 207 ? 16.178 15.255 -24.008 1.00 97.31 207 ASP A O 1
ATOM 1588 N N . TYR A 1 208 ? 16.082 14.457 -26.077 1.00 98.19 208 TYR A N 1
ATOM 1589 C CA . TYR A 1 208 ? 16.445 13.089 -25.686 1.00 98.19 208 TYR A CA 1
ATOM 1590 C C . TYR A 1 208 ? 17.852 12.940 -25.101 1.00 98.19 208 TYR A C 1
ATOM 1592 O O . TYR A 1 208 ? 18.178 11.857 -24.626 1.00 98.19 208 TYR A O 1
ATOM 1600 N N . ASP A 1 209 ? 18.676 13.987 -25.119 1.00 98.00 209 ASP A N 1
ATOM 1601 C CA . ASP A 1 209 ? 19.980 14.062 -24.455 1.00 98.00 209 ASP A CA 1
ATOM 1602 C C . ASP A 1 209 ? 19.948 14.828 -23.115 1.00 98.00 209 ASP A C 1
ATOM 1604 O O . ASP A 1 209 ? 20.993 15.014 -22.490 1.00 98.00 209 ASP A O 1
ATOM 1608 N N . LYS A 1 210 ? 18.764 15.270 -22.669 1.00 98.25 210 LYS A N 1
ATOM 1609 C CA . LYS A 1 210 ? 18.559 16.076 -21.457 1.00 98.25 210 LYS A CA 1
ATOM 1610 C C . LYS A 1 210 ? 18.273 15.239 -20.211 1.00 98.25 210 LYS A C 1
ATOM 1612 O O . LYS A 1 210 ? 18.121 14.020 -20.267 1.00 98.25 210 LYS A O 1
ATOM 1617 N N . HIS A 1 211 ? 18.238 15.920 -19.067 1.00 98.56 211 HIS A N 1
ATOM 1618 C CA . HIS A 1 211 ? 17.929 15.338 -17.764 1.00 98.56 211 HIS A CA 1
ATOM 1619 C C . HIS A 1 211 ? 16.468 15.586 -17.393 1.00 98.56 211 HIS A C 1
ATOM 1621 O O . HIS A 1 211 ? 15.978 16.710 -17.509 1.00 98.56 211 HIS A O 1
ATOM 1627 N N . PHE A 1 212 ? 15.802 14.549 -16.901 1.00 98.62 212 PHE A N 1
ATOM 1628 C CA . PHE A 1 212 ? 14.392 14.530 -16.544 1.00 98.62 212 PHE A CA 1
ATOM 1629 C C . PHE A 1 212 ? 14.207 13.905 -15.164 1.00 98.62 212 PHE A C 1
ATOM 1631 O O . PHE A 1 212 ? 14.914 12.961 -14.808 1.00 98.62 212 PHE A O 1
ATOM 1638 N N . ILE A 1 213 ? 13.230 14.411 -14.416 1.00 98.50 213 ILE A N 1
ATOM 1639 C CA . ILE A 1 213 ? 12.811 13.862 -13.129 1.00 98.50 213 ILE A CA 1
ATOM 1640 C C . ILE A 1 213 ? 11.285 13.796 -13.058 1.00 98.50 213 ILE A C 1
ATOM 1642 O O . ILE A 1 213 ? 10.601 14.749 -13.444 1.00 98.50 213 ILE A O 1
ATOM 1646 N N . LEU A 1 214 ? 10.739 12.682 -12.574 1.00 98.25 214 LEU A N 1
ATOM 1647 C CA . LEU A 1 214 ? 9.318 12.610 -12.238 1.00 98.25 214 LEU A CA 1
ATOM 1648 C C . LEU A 1 214 ? 9.070 13.291 -10.891 1.00 98.25 214 LEU A C 1
ATOM 1650 O O . LEU A 1 214 ? 9.828 13.118 -9.937 1.00 98.25 214 LEU A O 1
ATOM 1654 N N . THR A 1 215 ? 7.990 14.062 -10.814 1.00 96.50 215 THR A N 1
ATOM 1655 C CA . THR A 1 215 ? 7.557 14.735 -9.575 1.00 96.50 215 THR A CA 1
ATOM 1656 C C . THR A 1 215 ? 6.173 14.288 -9.106 1.00 96.50 215 THR A C 1
ATOM 1658 O O . THR A 1 215 ? 5.663 14.804 -8.112 1.00 96.50 215 THR A O 1
ATOM 1661 N N . ALA A 1 216 ? 5.560 13.352 -9.832 1.00 93.81 216 ALA A N 1
ATOM 1662 C CA . ALA A 1 216 ? 4.294 12.718 -9.506 1.00 93.81 216 ALA A CA 1
ATOM 1663 C C . ALA A 1 216 ? 4.181 11.364 -10.223 1.00 93.81 216 ALA A C 1
ATOM 1665 O O . ALA A 1 216 ? 4.831 11.142 -11.249 1.00 93.81 216 ALA A O 1
ATOM 1666 N N . ASP A 1 217 ? 3.304 10.497 -9.714 1.00 92.69 217 ASP A N 1
ATOM 1667 C CA . ASP A 1 217 ? 2.855 9.312 -10.446 1.00 92.69 217 ASP A CA 1
ATOM 1668 C C . ASP A 1 217 ? 2.035 9.731 -11.679 1.00 92.69 217 ASP A C 1
ATOM 1670 O O . ASP A 1 217 ? 1.221 10.660 -11.626 1.00 92.69 217 ASP A O 1
ATOM 1674 N N . ILE A 1 218 ? 2.242 9.048 -12.806 1.00 96.12 218 ILE A N 1
ATOM 1675 C CA . ILE A 1 218 ? 1.661 9.405 -14.103 1.00 96.12 218 ILE A CA 1
ATOM 1676 C C . ILE A 1 218 ? 0.723 8.307 -14.602 1.00 96.12 218 ILE A C 1
ATOM 1678 O O . ILE A 1 218 ? 1.163 7.243 -15.024 1.00 96.12 218 ILE A O 1
ATOM 1682 N N . ASP A 1 219 ? -0.572 8.613 -14.659 1.00 94.94 219 ASP A N 1
ATOM 1683 C CA . ASP A 1 219 ? -1.582 7.705 -15.211 1.00 94.94 219 ASP A CA 1
ATOM 1684 C C . ASP A 1 219 ? -1.839 7.957 -16.711 1.00 94.94 219 ASP A C 1
ATOM 1686 O O . ASP A 1 219 ? -2.299 9.043 -17.124 1.00 94.94 219 ASP A O 1
ATOM 1690 N N . LEU A 1 220 ? -1.532 6.939 -17.525 1.00 96.56 220 LEU A N 1
ATOM 1691 C CA . LEU A 1 220 ? -1.729 6.907 -18.974 1.00 96.56 220 LEU A CA 1
ATOM 1692 C C . LEU A 1 220 ? -2.994 6.151 -19.417 1.00 96.56 220 LEU A C 1
ATOM 1694 O O . LEU A 1 220 ? -3.112 5.884 -20.617 1.00 96.56 220 LEU A O 1
ATOM 1698 N N . ASP A 1 221 ? -3.952 5.867 -18.522 1.00 94.56 221 ASP A N 1
ATOM 1699 C CA . ASP A 1 221 ? -5.207 5.189 -18.876 1.00 94.56 221 ASP A CA 1
ATOM 1700 C C . ASP A 1 221 ? -5.859 5.885 -20.086 1.00 94.56 221 ASP A C 1
ATOM 1702 O O . ASP A 1 221 ? -6.215 7.069 -20.009 1.00 94.56 221 ASP A O 1
ATOM 1706 N N . PRO A 1 222 ? -6.041 5.179 -21.221 1.00 92.69 222 PRO A N 1
ATOM 1707 C CA . PRO A 1 222 ? -6.599 5.756 -22.440 1.00 92.69 222 PRO A CA 1
ATOM 1708 C C . PRO A 1 222 ? -8.031 6.294 -22.283 1.00 92.69 222 PRO A C 1
ATOM 1710 O O . PRO A 1 222 ? -8.497 7.020 -23.163 1.00 92.69 222 PRO A O 1
ATOM 1713 N N . ASN A 1 223 ? -8.739 5.960 -21.200 1.00 93.12 223 ASN A N 1
ATOM 1714 C CA . ASN A 1 223 ? -10.066 6.493 -20.892 1.00 93.12 223 ASN A CA 1
ATOM 1715 C C . ASN A 1 223 ? -10.025 7.865 -20.197 1.00 93.12 223 ASN A C 1
ATOM 1717 O O . ASN A 1 223 ? -11.052 8.549 -20.139 1.00 93.12 223 ASN A O 1
ATOM 1721 N N . LEU A 1 224 ? -8.865 8.296 -19.695 1.00 89.75 224 LEU A N 1
ATOM 1722 C CA . LEU A 1 224 ? -8.692 9.611 -19.085 1.00 89.75 224 LEU A CA 1
ATOM 1723 C C . LEU A 1 224 ? -8.496 10.710 -20.150 1.00 89.75 224 LEU A C 1
ATOM 1725 O O . LEU A 1 224 ? -7.923 10.473 -21.218 1.00 89.75 224 LEU A O 1
ATOM 1729 N N . PRO A 1 225 ? -8.919 11.963 -19.882 1.00 87.62 225 PRO A N 1
ATOM 1730 C CA . PRO A 1 225 ? -8.790 13.057 -20.844 1.00 87.62 225 PRO A CA 1
ATOM 1731 C C . PRO A 1 225 ? -7.344 13.277 -21.313 1.00 87.62 225 PRO A C 1
ATOM 1733 O O . PRO A 1 225 ? -6.442 13.440 -20.494 1.00 87.62 225 PRO A O 1
ATOM 1736 N N . GLY A 1 226 ? -7.125 13.319 -22.631 1.00 84.56 226 GLY A N 1
ATOM 1737 C CA . GLY A 1 226 ? -5.812 13.592 -23.234 1.00 84.56 226 GLY A CA 1
ATOM 1738 C C . GLY A 1 226 ? -4.859 12.393 -23.325 1.00 84.56 226 GLY A C 1
ATOM 1739 O O . GLY A 1 226 ? -3.753 12.560 -23.836 1.00 84.56 226 GLY A O 1
ATOM 1740 N N . ARG A 1 227 ? -5.268 11.200 -22.874 1.00 93.38 227 ARG A N 1
ATOM 1741 C CA . ARG A 1 227 ? -4.497 9.954 -23.003 1.00 93.38 227 ARG A CA 1
ATOM 1742 C C . ARG A 1 227 ? -4.881 9.215 -24.286 1.00 93.38 227 ARG A C 1
ATOM 1744 O O . ARG A 1 227 ? -5.906 9.507 -24.906 1.00 93.38 227 ARG A O 1
ATOM 1751 N N . LYS A 1 228 ? -4.028 8.292 -24.730 1.00 93.31 228 LYS A N 1
ATOM 1752 C CA . LYS A 1 228 ? -4.210 7.541 -25.980 1.00 93.31 228 LYS A CA 1
ATOM 1753 C C . LYS A 1 228 ? -3.609 6.145 -25.874 1.00 93.31 228 LYS A C 1
ATOM 1755 O O . LYS A 1 228 ? -2.676 5.925 -25.112 1.00 93.31 228 LYS A O 1
ATOM 1760 N N . VAL A 1 229 ? -4.108 5.231 -26.703 1.00 97.31 229 VAL A N 1
ATOM 1761 C CA . VAL A 1 229 ? -3.373 4.006 -27.040 1.00 97.31 229 VAL A CA 1
ATOM 1762 C C . VAL A 1 229 ? -2.269 4.387 -28.020 1.00 97.31 229 VAL A C 1
ATOM 1764 O O . VAL A 1 229 ? -2.545 5.032 -29.035 1.00 97.31 229 VAL A O 1
ATOM 1767 N N . PHE A 1 230 ? -1.030 4.015 -27.716 1.00 97.00 230 PHE A N 1
ATOM 1768 C CA . PHE A 1 230 ? 0.117 4.317 -28.564 1.00 97.00 230 PHE A CA 1
ATOM 1769 C C . PHE A 1 230 ? 0.300 3.233 -29.633 1.00 97.00 230 PHE A C 1
ATOM 1771 O O . PHE A 1 230 ? 0.037 2.054 -29.398 1.00 97.00 230 PHE A O 1
ATOM 1778 N N . ASP A 1 231 ? 0.757 3.630 -30.819 1.00 95.19 231 ASP A N 1
ATOM 1779 C CA . ASP A 1 231 ? 1.050 2.734 -31.948 1.00 95.19 231 ASP A CA 1
ATOM 1780 C C . ASP A 1 231 ? 2.548 2.394 -32.090 1.00 95.19 231 ASP A C 1
ATOM 1782 O O . ASP A 1 231 ? 2.945 1.573 -32.919 1.00 95.19 231 ASP A O 1
ATOM 1786 N N . ARG A 1 232 ? 3.375 3.014 -31.247 1.00 95.06 232 ARG A N 1
ATOM 1787 C CA . ARG A 1 232 ? 4.831 2.877 -31.116 1.00 95.06 232 ARG A CA 1
ATOM 1788 C C . ARG A 1 232 ? 5.238 3.221 -29.681 1.00 95.06 232 ARG A C 1
ATOM 1790 O O . ARG A 1 232 ? 4.384 3.629 -28.895 1.00 95.06 232 ARG A O 1
ATOM 1797 N N . ALA A 1 233 ? 6.513 3.054 -29.334 1.00 97.00 233 ALA A N 1
ATOM 1798 C CA . ALA A 1 233 ? 7.006 3.478 -28.024 1.00 97.00 233 ALA A CA 1
ATOM 1799 C C . ALA A 1 233 ? 6.742 4.971 -27.758 1.00 97.00 233 ALA A C 1
ATOM 1801 O O . ALA A 1 233 ? 6.644 5.768 -28.693 1.00 97.00 233 ALA A O 1
ATOM 1802 N N . VAL A 1 234 ? 6.614 5.346 -26.484 1.00 97.31 234 VAL A N 1
ATOM 1803 C CA . VAL A 1 234 ? 6.300 6.732 -26.101 1.00 97.31 234 VAL A CA 1
ATOM 1804 C C . VAL A 1 234 ? 7.503 7.637 -26.352 1.00 97.31 234 VAL A C 1
ATOM 1806 O O . VAL A 1 234 ? 7.367 8.680 -26.981 1.00 97.31 234 VAL A O 1
ATOM 1809 N N . ILE A 1 235 ? 8.682 7.215 -25.893 1.00 98.19 235 ILE A N 1
ATOM 1810 C CA . ILE A 1 235 ? 9.949 7.940 -26.000 1.00 98.19 235 ILE A CA 1
ATOM 1811 C C . ILE A 1 235 ? 10.882 7.157 -26.921 1.00 98.19 235 ILE A C 1
ATOM 1813 O O . ILE A 1 235 ? 10.953 5.932 -26.845 1.00 98.19 235 ILE A O 1
ATOM 1817 N N . ALA A 1 236 ? 11.620 7.852 -27.784 1.00 97.31 236 ALA A N 1
ATOM 1818 C CA . ALA A 1 236 ? 12.534 7.243 -28.749 1.00 97.31 236 ALA A CA 1
ATOM 1819 C C . ALA A 1 236 ? 11.878 6.130 -29.586 1.00 97.31 236 ALA A C 1
ATOM 1821 O O . ALA A 1 236 ? 12.399 5.011 -29.617 1.00 97.31 236 ALA A O 1
ATOM 1822 N N . PRO A 1 237 ? 10.725 6.395 -30.239 1.00 96.12 237 PRO A N 1
ATOM 1823 C CA . PRO A 1 237 ? 10.085 5.400 -31.078 1.00 96.12 237 PRO A CA 1
ATOM 1824 C C . PRO A 1 237 ? 10.912 5.106 -32.322 1.00 96.12 237 PRO A C 1
ATOM 1826 O O . PRO A 1 237 ? 11.547 5.991 -32.902 1.00 96.12 237 PRO A O 1
ATOM 1829 N N . ASP A 1 238 ? 10.811 3.866 -32.781 1.00 92.75 238 ASP A N 1
ATOM 1830 C CA . ASP A 1 238 ? 11.266 3.507 -34.112 1.00 92.75 238 ASP A CA 1
ATOM 1831 C C . ASP A 1 238 ? 10.422 4.221 -35.186 1.00 92.75 238 ASP A C 1
ATOM 1833 O O . ASP A 1 238 ? 9.225 4.484 -34.999 1.00 92.75 238 ASP A O 1
ATOM 1837 N N . THR A 1 239 ? 11.059 4.589 -36.299 1.00 89.25 239 THR A N 1
ATOM 1838 C CA . THR A 1 239 ? 10.433 5.398 -37.356 1.00 89.25 239 THR A CA 1
ATOM 1839 C C . THR A 1 239 ? 10.202 4.644 -38.663 1.00 89.25 239 THR A C 1
ATOM 1841 O O . THR A 1 239 ? 9.404 5.124 -39.474 1.00 89.25 239 THR A O 1
ATOM 1844 N N . ASP A 1 240 ? 10.790 3.453 -38.846 1.00 82.12 240 ASP A N 1
ATOM 1845 C CA . ASP A 1 240 ? 10.490 2.568 -39.978 1.00 82.12 240 ASP A CA 1
ATOM 1846 C C . ASP A 1 240 ? 9.972 1.191 -39.515 1.00 82.12 240 ASP A C 1
ATOM 1848 O O . ASP A 1 240 ? 10.737 0.282 -39.221 1.00 82.12 240 ASP A O 1
ATOM 1852 N N . PRO A 1 241 ? 8.650 0.952 -39.548 1.00 64.75 241 PRO A N 1
ATOM 1853 C CA . PRO A 1 241 ? 8.070 -0.322 -39.121 1.00 64.75 241 PRO A CA 1
ATOM 1854 C C . PRO A 1 241 ? 8.438 -1.539 -39.997 1.00 64.75 241 PRO A C 1
ATOM 1856 O O . PRO A 1 241 ? 7.974 -2.653 -39.711 1.00 64.75 241 PRO A O 1
ATOM 1859 N N . ASN A 1 242 ? 9.160 -1.344 -41.107 1.00 69.19 242 ASN A N 1
ATOM 1860 C CA . ASN A 1 242 ? 9.476 -2.388 -42.084 1.00 69.19 242 ASN A CA 1
ATOM 1861 C C . ASN A 1 242 ? 10.898 -2.952 -41.950 1.00 69.19 242 ASN A C 1
ATOM 1863 O O . ASN A 1 242 ? 11.186 -3.979 -42.574 1.00 69.19 242 ASN A O 1
ATOM 1867 N N . THR A 1 243 ? 11.775 -2.320 -41.171 1.00 67.50 243 THR A N 1
ATOM 1868 C CA . THR A 1 243 ? 13.119 -2.810 -40.856 1.00 67.50 243 THR A CA 1
ATOM 1869 C C . THR A 1 243 ? 13.055 -3.610 -39.555 1.00 67.50 243 THR A C 1
ATOM 1871 O O . THR A 1 243 ? 12.846 -3.100 -38.467 1.00 67.50 243 THR A O 1
ATOM 1874 N N . GLU A 1 244 ? 13.152 -4.937 -39.667 1.00 63.19 244 GLU A N 1
ATOM 1875 C CA . GLU A 1 244 ? 12.956 -5.829 -38.511 1.00 63.19 244 GLU A CA 1
ATOM 1876 C C . GLU A 1 244 ? 14.168 -5.915 -37.568 1.00 63.19 244 GLU A C 1
ATOM 1878 O O . GLU A 1 244 ? 14.007 -6.376 -36.444 1.00 63.19 244 GLU A O 1
ATOM 1883 N N . TRP A 1 245 ? 15.358 -5.495 -38.012 1.00 67.06 245 TRP A N 1
ATOM 1884 C CA . TRP A 1 245 ? 16.634 -5.801 -37.342 1.00 67.06 245 TRP A CA 1
ATOM 1885 C C . TRP A 1 245 ? 17.467 -4.574 -36.950 1.00 67.06 245 TRP A C 1
ATOM 1887 O O . TRP A 1 245 ? 18.500 -4.743 -36.307 1.00 67.06 245 TRP A O 1
ATOM 1897 N N . ASP A 1 246 ? 17.045 -3.370 -37.341 1.00 80.06 246 ASP A N 1
ATOM 1898 C CA . ASP A 1 246 ? 17.752 -2.119 -37.067 1.00 80.06 246 ASP A CA 1
ATOM 1899 C C . ASP A 1 246 ? 16.753 -1.072 -36.561 1.00 80.06 246 ASP A C 1
ATOM 1901 O O . ASP A 1 246 ? 15.627 -0.998 -37.043 1.00 80.06 246 ASP A O 1
ATOM 1905 N N . PHE A 1 247 ? 17.175 -0.268 -35.586 1.00 89.25 247 PHE A N 1
ATOM 1906 C CA . PHE A 1 247 ? 16.394 0.852 -35.068 1.00 89.25 247 PHE A CA 1
ATOM 1907 C C . PHE A 1 247 ? 16.670 2.110 -35.900 1.00 89.25 247 PHE A C 1
ATOM 1909 O O . PHE A 1 247 ? 17.817 2.562 -35.964 1.00 89.25 247 PHE A O 1
ATOM 1916 N N . ASP A 1 248 ? 15.625 2.704 -36.482 1.00 88.56 248 ASP A N 1
ATOM 1917 C CA . ASP A 1 248 ? 15.736 3.858 -37.386 1.00 88.56 248 ASP A CA 1
ATOM 1918 C C . ASP A 1 248 ? 15.330 5.195 -36.724 1.00 88.56 248 ASP A C 1
ATOM 1920 O O . ASP A 1 248 ? 15.329 6.249 -37.363 1.00 88.56 248 ASP A O 1
ATOM 1924 N N . GLY A 1 249 ? 14.971 5.185 -35.436 1.00 91.44 249 GLY A N 1
ATOM 1925 C CA . GLY A 1 249 ? 14.602 6.382 -34.670 1.00 91.44 249 GLY A CA 1
ATOM 1926 C C . GLY A 1 249 ? 15.778 7.164 -34.063 1.00 91.44 249 GLY A C 1
ATOM 1927 O O . GLY A 1 249 ? 16.951 6.805 -34.183 1.00 91.44 249 GLY A O 1
ATOM 1928 N N . THR A 1 250 ? 15.459 8.247 -33.345 1.00 96.50 250 THR A N 1
ATOM 1929 C CA . THR A 1 250 ? 16.418 8.934 -32.461 1.00 96.50 250 THR A CA 1
ATOM 1930 C C . THR A 1 250 ? 16.409 8.241 -31.105 1.00 96.50 250 THR A C 1
ATOM 1932 O O . THR A 1 250 ? 15.391 8.257 -30.417 1.00 96.50 250 THR A O 1
ATOM 1935 N N . ALA A 1 251 ? 17.530 7.632 -30.719 1.00 97.19 251 ALA A N 1
ATOM 1936 C CA . ALA A 1 251 ? 17.648 6.942 -29.438 1.00 97.19 251 ALA A CA 1
ATOM 1937 C C . ALA A 1 251 ? 17.646 7.934 -28.266 1.00 97.19 251 ALA A C 1
ATOM 1939 O O . ALA A 1 251 ? 18.191 9.033 -28.381 1.00 97.19 251 ALA A O 1
ATOM 1940 N N . PHE A 1 252 ? 17.095 7.523 -27.124 1.00 98.56 252 PHE A N 1
ATOM 1941 C CA . PHE A 1 252 ? 17.202 8.295 -25.889 1.00 98.56 252 PHE A CA 1
ATOM 1942 C C . PHE A 1 252 ? 18.622 8.176 -25.332 1.00 98.56 252 PHE A C 1
ATOM 1944 O O . PHE A 1 252 ? 19.095 7.061 -25.152 1.00 98.56 252 PHE A O 1
ATOM 1951 N N . SER A 1 253 ? 19.315 9.282 -25.076 1.00 98.19 253 SER A N 1
ATOM 1952 C CA . SER A 1 253 ? 20.702 9.300 -24.571 1.00 98.19 253 SER A CA 1
ATOM 1953 C C . SER A 1 253 ? 20.888 10.149 -23.311 1.00 98.19 253 SER A C 1
ATOM 1955 O O . SER A 1 253 ? 22.021 10.375 -22.895 1.00 98.19 253 SER A O 1
ATOM 1957 N N . GLY A 1 254 ? 19.793 10.661 -22.757 1.00 98.19 254 GLY A N 1
ATOM 1958 C CA . GLY A 1 254 ? 19.751 11.513 -21.579 1.00 98.19 254 GLY A CA 1
ATOM 1959 C C . GLY A 1 254 ? 19.534 10.722 -20.293 1.00 98.19 254 GLY A C 1
ATOM 1960 O O . GLY A 1 254 ? 19.779 9.515 -20.230 1.00 98.19 254 GLY A O 1
ATOM 1961 N N . VAL A 1 255 ? 19.040 11.410 -19.267 1.00 98.69 255 VAL A N 1
ATOM 1962 C CA . VAL A 1 255 ? 18.772 10.831 -17.945 1.00 98.69 255 VAL A CA 1
ATOM 1963 C C . VAL A 1 255 ? 17.291 10.961 -17.623 1.00 98.69 255 VAL A C 1
ATOM 1965 O O . VAL A 1 255 ? 16.773 12.072 -17.644 1.00 98.69 255 VAL A O 1
ATOM 1968 N N . LEU A 1 256 ? 16.617 9.859 -17.300 1.00 98.62 256 LEU A N 1
ATOM 1969 C CA . LEU A 1 256 ? 15.279 9.870 -16.707 1.00 98.62 256 LEU A CA 1
ATOM 1970 C C . LEU A 1 256 ? 15.355 9.252 -15.309 1.00 98.62 256 LEU A C 1
ATOM 1972 O O . LEU A 1 256 ? 15.490 8.035 -15.172 1.00 98.62 256 LEU A O 1
ATOM 1976 N N . ASP A 1 257 ? 15.244 10.096 -14.288 1.00 98.50 257 ASP A N 1
ATOM 1977 C CA . ASP A 1 257 ? 15.087 9.664 -12.902 1.00 98.50 257 ASP A CA 1
ATOM 1978 C C . ASP A 1 257 ? 13.597 9.607 -12.549 1.00 98.50 257 ASP A C 1
ATOM 1980 O O . ASP A 1 257 ? 12.905 10.626 -12.496 1.00 98.50 257 ASP A O 1
ATOM 1984 N N . GLY A 1 258 ? 13.080 8.404 -12.319 1.00 97.88 258 GLY A N 1
ATOM 1985 C CA . GLY A 1 258 ? 11.712 8.211 -11.856 1.00 97.88 258 GLY A CA 1
ATOM 1986 C C . GLY A 1 258 ? 11.487 8.739 -10.441 1.00 97.88 258 GLY A C 1
ATOM 1987 O O . GLY A 1 258 ? 10.341 8.952 -10.068 1.00 97.88 258 GLY A O 1
ATOM 1988 N N . ASN A 1 259 ? 12.544 8.988 -9.656 1.00 95.88 259 ASN A N 1
ATOM 1989 C CA . ASN A 1 259 ? 12.455 9.506 -8.287 1.00 95.88 259 ASN A CA 1
ATOM 1990 C C . ASN A 1 259 ? 11.488 8.692 -7.392 1.00 95.88 259 ASN A C 1
ATOM 1992 O O . ASN A 1 259 ? 10.848 9.226 -6.491 1.00 95.88 259 ASN A O 1
ATOM 1996 N N . GLY A 1 260 ? 11.355 7.388 -7.668 1.00 91.31 260 GLY A N 1
ATOM 1997 C CA . GLY A 1 260 ? 10.439 6.485 -6.968 1.00 91.31 260 GLY A CA 1
ATOM 1998 C C . GLY A 1 260 ? 8.981 6.537 -7.441 1.00 91.31 260 GLY A C 1
ATOM 1999 O O . GLY A 1 260 ? 8.169 5.774 -6.922 1.00 91.31 260 GLY A O 1
ATOM 2000 N N . HIS A 1 261 ? 8.649 7.386 -8.416 1.00 93.31 261 HIS A N 1
ATOM 2001 C CA . HIS A 1 261 ? 7.319 7.476 -9.015 1.00 93.31 261 HIS A CA 1
ATOM 2002 C C . HIS A 1 261 ? 7.070 6.402 -10.075 1.00 93.31 261 HIS A C 1
ATOM 2004 O O . HIS A 1 261 ? 7.985 5.764 -10.615 1.00 93.31 261 HIS A O 1
ATOM 2010 N N . THR A 1 262 ? 5.791 6.226 -10.392 1.00 94.94 262 THR A N 1
ATOM 2011 C CA . THR A 1 262 ? 5.314 5.235 -11.356 1.00 94.94 262 THR A CA 1
ATOM 2012 C C . THR A 1 262 ? 4.667 5.864 -12.586 1.00 94.94 262 THR A C 1
ATOM 2014 O O . THR A 1 262 ? 4.151 6.980 -12.555 1.00 94.94 262 THR A O 1
ATOM 2017 N N . ILE A 1 263 ? 4.688 5.126 -13.695 1.00 97.38 263 ILE A N 1
ATOM 2018 C CA . ILE A 1 263 ? 3.889 5.385 -14.893 1.00 97.38 263 ILE A CA 1
ATOM 2019 C C . ILE A 1 263 ? 2.952 4.191 -15.071 1.00 97.38 263 ILE A C 1
ATOM 2021 O O . ILE A 1 263 ? 3.428 3.075 -15.285 1.00 97.38 263 ILE A O 1
ATOM 2025 N N . SER A 1 264 ? 1.641 4.406 -14.981 1.00 95.81 264 SER A N 1
ATOM 2026 C CA . SER A 1 264 ? 0.633 3.341 -14.998 1.00 95.81 264 SER A CA 1
ATOM 2027 C C . SER A 1 264 ? -0.187 3.295 -16.291 1.00 95.81 264 SER A C 1
ATOM 2029 O O . SER A 1 264 ? -0.264 4.273 -17.040 1.00 95.81 264 SER A O 1
ATOM 2031 N N . HIS A 1 265 ? -0.796 2.136 -16.564 1.00 95.44 265 HIS A N 1
ATOM 2032 C CA . HIS A 1 265 ? -1.791 1.917 -17.627 1.00 95.44 265 HIS A CA 1
ATOM 2033 C C . HIS A 1 265 ? -1.299 2.190 -19.062 1.00 95.44 265 HIS A C 1
ATOM 2035 O O . HIS A 1 265 ? -2.089 2.430 -19.986 1.00 95.44 265 HIS A O 1
ATOM 2041 N N . LEU A 1 266 ? 0.017 2.126 -19.287 1.00 97.44 266 LEU A N 1
ATOM 2042 C CA . LEU A 1 266 ? 0.613 2.308 -20.609 1.00 97.44 266 LEU A CA 1
ATOM 2043 C C . LEU A 1 266 ? 0.121 1.222 -21.578 1.00 97.44 266 LEU A C 1
ATOM 2045 O O . LEU A 1 266 ? 0.503 0.056 -21.477 1.00 97.44 266 LEU A O 1
ATOM 2049 N N . THR A 1 267 ? -0.684 1.617 -22.567 1.00 98.25 267 THR A N 1
ATOM 2050 C CA . THR A 1 267 ? -1.210 0.704 -23.594 1.00 98.25 267 THR A CA 1
ATOM 2051 C C . THR A 1 267 ? -0.574 0.982 -24.955 1.00 98.25 267 THR A C 1
ATOM 2053 O O . THR A 1 267 ? -0.752 2.066 -25.517 1.00 98.25 267 THR A O 1
ATOM 2056 N N . ILE A 1 268 ? 0.122 -0.014 -25.517 1.00 98.06 268 ILE A N 1
ATOM 2057 C CA . ILE A 1 268 ? 0.805 0.077 -26.818 1.00 98.06 268 ILE A CA 1
ATOM 2058 C C . ILE A 1 268 ? 0.395 -1.090 -27.719 1.00 98.06 268 ILE A C 1
ATOM 2060 O O . ILE A 1 268 ? 0.474 -2.252 -27.320 1.00 98.06 268 ILE A O 1
ATOM 2064 N N . VAL A 1 269 ? 0.016 -0.796 -28.964 1.00 97.19 269 VAL A N 1
ATOM 2065 C CA . VAL A 1 269 ? -0.218 -1.800 -30.012 1.00 97.19 269 VAL A CA 1
ATOM 2066 C C . VAL A 1 269 ? 0.570 -1.415 -31.260 1.00 97.19 269 VAL A C 1
ATOM 2068 O O . VAL A 1 269 ? 0.161 -0.528 -32.003 1.00 97.19 269 VAL A O 1
ATOM 2071 N N . GLY A 1 270 ? 1.693 -2.093 -31.500 1.00 93.69 270 GLY A N 1
ATOM 2072 C CA . GLY A 1 270 ? 2.650 -1.730 -32.551 1.00 93.69 270 GLY A CA 1
ATOM 2073 C C . GLY A 1 270 ? 3.348 -2.932 -33.195 1.00 93.69 270 GLY A C 1
ATOM 2074 O O . GLY A 1 270 ? 2.843 -4.056 -33.173 1.00 93.69 270 GLY A O 1
ATOM 2075 N N . ARG A 1 271 ? 4.521 -2.700 -33.802 1.00 92.00 271 ARG A N 1
ATOM 2076 C CA . ARG A 1 271 ? 5.344 -3.756 -34.427 1.00 92.00 271 ARG A CA 1
ATOM 2077 C C . ARG A 1 271 ? 6.564 -4.122 -33.584 1.00 92.00 271 ARG A C 1
ATOM 2079 O O . ARG A 1 271 ? 6.458 -5.089 -32.836 1.00 92.00 271 ARG A O 1
ATOM 2086 N N . SER A 1 272 ? 7.663 -3.379 -33.716 1.00 93.06 272 SER A N 1
ATOM 2087 C CA . SER A 1 272 ? 8.958 -3.634 -33.064 1.00 93.06 272 SER A CA 1
ATOM 2088 C C . SER A 1 272 ? 9.371 -2.462 -32.166 1.00 93.06 272 SER A C 1
ATOM 2090 O O . SER A 1 272 ? 8.777 -1.388 -32.270 1.00 93.06 272 SER A O 1
ATOM 2092 N N . TYR A 1 273 ? 10.381 -2.665 -31.312 1.00 94.94 273 TYR A N 1
ATOM 2093 C CA . TYR A 1 273 ? 10.951 -1.640 -30.419 1.00 94.94 273 TYR A CA 1
ATOM 2094 C C . TYR A 1 273 ? 9.882 -0.956 -29.560 1.00 94.94 273 TYR A C 1
ATOM 2096 O O . TYR A 1 273 ? 9.711 0.264 -29.591 1.00 94.94 273 TYR A O 1
ATOM 2104 N N . LEU A 1 274 ? 9.117 -1.763 -28.822 1.00 96.88 274 LEU A N 1
ATOM 2105 C CA . LEU A 1 274 ? 8.021 -1.279 -27.984 1.00 96.88 274 LEU A CA 1
ATOM 2106 C C . LEU A 1 274 ? 8.393 -1.322 -26.502 1.00 96.88 274 LEU A C 1
ATOM 2108 O O . LEU A 1 274 ? 9.047 -2.257 -26.045 1.00 96.88 274 LEU A O 1
ATOM 2112 N N . GLY A 1 275 ? 7.920 -0.308 -25.787 1.00 97.50 275 GLY A N 1
ATOM 2113 C CA . GLY A 1 275 ? 8.124 -0.040 -24.368 1.00 97.50 275 GLY A CA 1
ATOM 2114 C C . GLY A 1 275 ? 7.750 1.409 -24.074 1.00 97.50 275 GLY A C 1
ATOM 2115 O O . GLY A 1 275 ? 7.340 2.140 -24.985 1.00 97.50 275 GLY A O 1
ATOM 2116 N N . LEU A 1 276 ? 7.929 1.860 -22.831 1.00 98.56 276 LEU A N 1
ATOM 2117 C CA . LEU A 1 276 ? 7.969 3.303 -22.564 1.00 98.56 276 LEU A CA 1
ATOM 2118 C C . LEU A 1 276 ? 9.026 3.968 -23.463 1.00 98.56 276 LEU A C 1
ATOM 2120 O O . LEU A 1 276 ? 8.746 4.976 -24.108 1.00 98.56 276 LEU A O 1
ATOM 2124 N N . PHE A 1 277 ? 10.194 3.334 -23.571 1.00 98.62 277 PHE A N 1
ATOM 2125 C CA . PHE A 1 277 ? 11.258 3.675 -24.504 1.00 98.62 277 PHE A CA 1
ATOM 2126 C C . PHE A 1 277 ? 11.310 2.689 -25.675 1.00 98.62 277 PHE A C 1
ATOM 2128 O O . PHE A 1 277 ? 11.241 1.476 -25.483 1.00 98.62 277 PHE A O 1
ATOM 2135 N N . GLY A 1 278 ? 11.500 3.177 -26.897 1.00 97.25 278 GLY A N 1
ATOM 2136 C CA . GLY A 1 278 ? 11.772 2.300 -28.036 1.00 97.25 278 GLY A CA 1
ATOM 2137 C C . GLY A 1 278 ? 13.217 1.817 -28.012 1.00 97.25 278 GLY A C 1
ATOM 2138 O O . GLY A 1 278 ? 13.476 0.611 -28.038 1.00 97.25 278 GLY A O 1
ATOM 2139 N N . HIS A 1 279 ? 14.160 2.754 -27.877 1.00 97.06 279 HIS A N 1
ATOM 2140 C CA . HIS A 1 279 ? 15.584 2.443 -27.793 1.00 97.06 279 HIS A CA 1
ATOM 2141 C C . HIS A 1 279 ? 16.355 3.383 -26.857 1.00 97.06 279 HIS A C 1
ATOM 2143 O O . HIS A 1 279 ? 16.309 4.608 -27.005 1.00 97.06 279 HIS A O 1
ATOM 2149 N N . LEU A 1 280 ? 17.122 2.797 -25.935 1.00 98.31 280 LEU A N 1
ATOM 2150 C CA . LEU A 1 280 ? 18.113 3.506 -25.122 1.00 98.31 280 LEU A CA 1
ATOM 2151 C C . LEU A 1 280 ? 19.463 3.493 -25.839 1.00 98.31 280 LEU A C 1
ATOM 2153 O O . LEU A 1 280 ? 19.958 2.437 -26.217 1.00 98.31 280 LEU A O 1
ATOM 2157 N N . GLY A 1 281 ? 20.054 4.661 -26.036 1.00 96.62 281 GLY A N 1
ATOM 2158 C CA . GLY A 1 281 ? 21.320 4.859 -26.726 1.00 96.62 281 GLY A CA 1
ATOM 2159 C C . GLY A 1 281 ? 22.514 5.010 -25.786 1.00 96.62 281 GLY A C 1
ATOM 2160 O O . GLY A 1 281 ? 22.453 4.782 -24.579 1.00 96.62 281 GLY A O 1
ATOM 2161 N N . TYR A 1 282 ? 23.637 5.429 -26.366 1.00 95.88 282 TYR A N 1
ATOM 2162 C CA . TYR A 1 282 ? 24.883 5.632 -25.634 1.00 95.88 282 TYR A CA 1
ATOM 2163 C C . TYR A 1 282 ? 24.742 6.715 -24.560 1.00 95.88 282 TYR A C 1
ATOM 2165 O O . TYR A 1 282 ? 24.472 7.867 -24.887 1.00 95.88 282 TYR A O 1
ATOM 2173 N N . GLY A 1 283 ? 25.020 6.348 -23.307 1.00 93.75 283 GLY A N 1
ATOM 2174 C CA . GLY A 1 283 ? 24.986 7.276 -22.173 1.00 93.75 283 GLY A CA 1
ATOM 2175 C C . GLY A 1 283 ? 23.602 7.465 -21.556 1.00 93.75 283 GLY A C 1
ATOM 2176 O O . GLY A 1 283 ? 23.492 8.233 -20.612 1.00 93.75 283 GLY A O 1
ATOM 2177 N N . ALA A 1 284 ? 22.583 6.752 -22.048 1.00 98.38 284 ALA A N 1
ATOM 2178 C CA . ALA A 1 284 ? 21.259 6.779 -21.448 1.00 98.38 284 ALA A CA 1
ATOM 2179 C C . ALA A 1 284 ? 21.291 6.238 -20.013 1.00 98.38 284 ALA A C 1
ATOM 2181 O O . ALA A 1 284 ? 21.823 5.148 -19.781 1.00 98.38 284 ALA A O 1
ATOM 2182 N N . GLU A 1 285 ? 20.670 6.950 -19.080 1.00 98.56 285 GLU A N 1
ATOM 2183 C CA . GLU A 1 285 ? 20.486 6.509 -17.696 1.00 98.56 285 GLU A CA 1
ATOM 2184 C C . GLU A 1 285 ? 18.995 6.560 -17.355 1.00 98.56 285 GLU A C 1
ATOM 2186 O O . GLU A 1 285 ? 18.376 7.621 -17.381 1.00 98.56 285 GLU A O 1
ATOM 2191 N N . VAL A 1 286 ? 18.400 5.403 -17.067 1.00 98.75 286 VAL A N 1
ATOM 2192 C CA . VAL A 1 286 ? 16.993 5.296 -16.660 1.00 98.75 286 VAL A CA 1
ATOM 2193 C C . VAL A 1 286 ? 16.950 4.610 -15.305 1.00 98.75 286 VAL A C 1
ATOM 2195 O O . VAL A 1 286 ? 17.383 3.464 -15.169 1.00 98.75 286 VAL A O 1
ATOM 2198 N N . GLY A 1 287 ? 16.481 5.339 -14.296 1.00 98.19 287 GLY A N 1
ATOM 2199 C CA . GLY A 1 287 ? 16.614 4.960 -12.896 1.00 98.19 287 GLY A CA 1
ATOM 2200 C C . GLY A 1 287 ? 15.330 5.144 -12.099 1.00 98.19 287 GLY A C 1
ATOM 2201 O O . GLY A 1 287 ? 14.548 6.031 -12.418 1.00 98.19 287 GLY A O 1
ATOM 2202 N N . ASN A 1 288 ? 15.146 4.364 -11.030 1.00 97.31 288 ASN A N 1
ATOM 2203 C CA . ASN A 1 288 ? 14.132 4.607 -9.989 1.00 97.31 288 ASN A CA 1
ATOM 2204 C C . ASN A 1 288 ? 12.694 4.728 -10.526 1.00 97.31 288 ASN A C 1
ATOM 2206 O O . ASN A 1 288 ? 11.926 5.561 -10.042 1.00 97.31 288 ASN A O 1
ATOM 2210 N N . LEU A 1 289 ? 12.355 3.943 -11.553 1.00 97.62 289 LEU A N 1
ATOM 2211 C CA . LEU A 1 289 ? 11.112 4.081 -12.308 1.00 97.62 289 LEU A CA 1
ATOM 2212 C C . LEU A 1 289 ? 10.324 2.769 -12.357 1.00 97.62 289 LEU A C 1
ATOM 2214 O O . LEU A 1 289 ? 10.822 1.746 -12.835 1.00 97.62 289 LEU A O 1
ATOM 2218 N N . GLY A 1 290 ? 9.063 2.823 -11.931 1.00 96.81 290 GLY A N 1
ATOM 2219 C CA . GLY A 1 290 ? 8.093 1.750 -12.148 1.00 96.81 290 GLY A CA 1
ATOM 2220 C C . GLY A 1 290 ? 7.212 2.023 -13.363 1.00 96.81 290 GLY A C 1
ATOM 2221 O O . GLY A 1 290 ? 6.586 3.076 -13.433 1.00 96.81 290 GLY A O 1
ATOM 2222 N N . VAL A 1 291 ? 7.113 1.082 -14.302 1.00 97.50 291 VAL A N 1
ATOM 2223 C CA . VAL A 1 291 ? 6.122 1.128 -15.393 1.00 97.50 291 VAL A CA 1
ATOM 2224 C C . VAL A 1 291 ? 5.098 0.020 -15.160 1.00 97.50 291 VAL A C 1
ATOM 2226 O O . VAL A 1 291 ? 5.351 -1.148 -15.459 1.00 97.50 291 VAL A O 1
ATOM 2229 N N . ILE A 1 292 ? 3.970 0.369 -14.551 1.00 95.56 292 ILE A N 1
ATOM 2230 C CA . ILE A 1 292 ? 3.028 -0.588 -13.962 1.00 95.56 292 ILE A CA 1
ATOM 2231 C C . ILE A 1 292 ? 1.740 -0.711 -14.776 1.00 95.56 292 ILE A C 1
ATOM 2233 O O . ILE A 1 292 ? 1.365 0.192 -15.521 1.00 95.56 292 ILE A O 1
ATOM 2237 N N . ASP A 1 293 ? 1.074 -1.856 -14.644 1.00 93.94 293 ASP A N 1
ATOM 2238 C CA . ASP A 1 293 ? -0.125 -2.225 -15.408 1.00 93.94 293 ASP A CA 1
ATOM 2239 C C . ASP A 1 293 ? -0.011 -1.922 -16.915 1.00 93.94 293 ASP A C 1
ATOM 2241 O O . ASP A 1 293 ? -0.881 -1.318 -17.549 1.00 93.94 293 ASP A O 1
ATOM 2245 N N . VAL A 1 294 ? 1.124 -2.300 -17.508 1.00 97.38 294 VAL A N 1
ATOM 2246 C CA . VAL A 1 294 ? 1.339 -2.106 -18.941 1.00 97.38 294 VAL A CA 1
ATOM 2247 C C . VAL A 1 294 ? 0.518 -3.104 -19.742 1.00 97.38 294 VAL A C 1
ATOM 2249 O O . VAL A 1 294 ? 0.342 -4.261 -19.361 1.00 97.38 294 VAL A O 1
ATOM 2252 N N . ARG A 1 295 ? 0.080 -2.692 -20.928 1.00 98.00 295 ARG A N 1
ATOM 2253 C CA . ARG A 1 295 ? -0.515 -3.583 -21.921 1.00 98.00 295 ARG A CA 1
ATOM 2254 C C . ARG A 1 295 ? 0.142 -3.348 -23.270 1.00 98.00 295 ARG A C 1
ATOM 2256 O O . ARG A 1 295 ? -0.310 -2.520 -24.061 1.00 98.00 295 ARG A O 1
ATOM 2263 N N . ILE A 1 296 ? 1.208 -4.095 -23.538 1.00 98.38 296 ILE A N 1
ATOM 2264 C CA . ILE A 1 296 ? 2.025 -3.944 -24.746 1.00 98.38 296 ILE A CA 1
ATOM 2265 C C . ILE A 1 296 ? 1.834 -5.157 -25.650 1.00 98.38 296 ILE A C 1
ATOM 2267 O O . ILE A 1 296 ? 2.033 -6.299 -25.243 1.00 98.38 296 ILE A O 1
ATOM 2271 N N . THR A 1 297 ? 1.436 -4.912 -26.896 1.00 97.56 297 THR A N 1
ATOM 2272 C CA . THR A 1 297 ? 1.291 -5.936 -27.936 1.00 97.56 297 THR A CA 1
ATOM 2273 C C . THR A 1 297 ? 2.081 -5.528 -29.176 1.00 97.56 297 THR A C 1
ATOM 2275 O O . THR A 1 297 ? 1.691 -4.616 -29.905 1.00 97.56 297 THR A O 1
ATOM 2278 N N . GLY A 1 298 ? 3.195 -6.215 -29.410 1.00 94.06 298 GLY A N 1
ATOM 2279 C CA . GLY A 1 298 ? 4.033 -6.103 -30.597 1.00 94.06 298 GLY A CA 1
ATOM 2280 C C . GLY A 1 298 ? 3.845 -7.277 -31.553 1.00 94.06 298 GLY A C 1
ATOM 2281 O O . GLY A 1 298 ? 3.546 -8.397 -31.145 1.00 94.06 298 GLY A O 1
ATOM 2282 N N . LEU A 1 299 ? 4.037 -7.018 -32.844 1.00 89.94 299 LEU A N 1
ATOM 2283 C CA . LEU A 1 299 ? 4.027 -8.038 -33.902 1.00 89.94 299 LEU A CA 1
ATOM 2284 C C . LEU A 1 299 ? 5.437 -8.419 -34.389 1.00 89.94 299 LEU A C 1
ATOM 2286 O O . LEU A 1 299 ? 5.555 -9.271 -35.266 1.00 89.94 299 LEU A O 1
ATOM 2290 N N . GLY A 1 300 ? 6.480 -7.759 -33.877 1.00 89.12 300 GLY A N 1
ATOM 2291 C CA . GLY A 1 300 ? 7.869 -7.901 -34.314 1.00 89.12 300 GLY A CA 1
ATOM 2292 C C . GLY A 1 300 ? 8.834 -8.224 -33.170 1.00 89.12 300 GLY A C 1
ATOM 2293 O O . GLY A 1 300 ? 8.546 -9.091 -32.339 1.00 89.12 300 GLY A O 1
ATOM 2294 N N . TYR A 1 301 ? 9.978 -7.533 -33.172 1.00 91.12 301 TYR A N 1
ATOM 2295 C CA . TYR A 1 301 ? 11.143 -7.789 -32.315 1.00 91.12 301 TYR A CA 1
ATOM 2296 C C . TYR A 1 301 ? 11.321 -6.706 -31.242 1.00 91.12 301 TYR A C 1
ATOM 2298 O O . TYR A 1 301 ? 10.757 -5.615 -31.365 1.00 91.12 301 TYR A O 1
ATOM 2306 N N . CYS A 1 302 ? 12.150 -6.978 -30.229 1.00 94.69 302 CYS A N 1
ATOM 2307 C CA . CYS A 1 302 ? 12.543 -6.019 -29.190 1.00 94.69 302 CYS A CA 1
ATOM 2308 C C . CYS A 1 302 ? 11.329 -5.422 -28.457 1.00 94.69 302 CYS A C 1
ATOM 2310 O O . CYS A 1 302 ? 11.015 -4.237 -28.599 1.00 94.69 302 CYS A O 1
ATOM 2312 N N . ILE A 1 303 ? 10.616 -6.249 -27.692 1.00 97.62 303 ILE A N 1
ATOM 2313 C CA . ILE A 1 303 ? 9.417 -5.834 -26.951 1.00 97.62 303 ILE A CA 1
ATOM 2314 C C . ILE A 1 303 ? 9.695 -5.931 -25.450 1.00 97.62 303 ILE A C 1
ATOM 2316 O O . ILE A 1 303 ? 9.993 -7.016 -24.951 1.00 97.62 303 ILE A O 1
ATOM 2320 N N . GLY A 1 304 ? 9.577 -4.811 -24.737 1.00 97.94 304 GLY A N 1
ATOM 2321 C CA . GLY A 1 304 ? 9.726 -4.737 -23.285 1.00 97.94 304 GLY A CA 1
ATOM 2322 C C . GLY A 1 304 ? 8.696 -3.820 -22.634 1.00 97.94 304 GLY A C 1
ATOM 2323 O O . GLY A 1 304 ? 8.118 -2.963 -23.294 1.00 97.94 304 GLY A O 1
ATOM 2324 N N . GLY A 1 305 ? 8.457 -3.985 -21.332 1.00 97.88 305 GLY A N 1
ATOM 2325 C CA . GLY A 1 305 ? 7.619 -3.067 -20.553 1.00 97.88 305 GLY A CA 1
ATOM 2326 C C . GLY A 1 305 ? 8.225 -1.664 -20.466 1.00 97.88 305 GLY A C 1
ATOM 2327 O O . GLY A 1 305 ? 7.569 -0.667 -20.770 1.00 97.88 305 GLY A O 1
ATOM 2328 N N . LEU A 1 306 ? 9.509 -1.593 -20.104 1.00 98.62 306 LEU A N 1
ATOM 2329 C CA . LEU A 1 306 ? 10.253 -0.342 -19.981 1.00 98.62 306 LEU A CA 1
ATOM 2330 C C . LEU A 1 306 ? 10.897 0.063 -21.308 1.00 98.62 306 LEU A C 1
ATOM 2332 O O . LEU A 1 306 ? 10.729 1.204 -21.732 1.00 98.62 306 LEU A O 1
ATOM 2336 N N . ALA A 1 307 ? 11.629 -0.843 -21.960 1.00 98.44 307 ALA A N 1
ATOM 2337 C CA . ALA A 1 307 ? 12.348 -0.525 -23.191 1.00 98.44 307 ALA A CA 1
ATOM 2338 C C . ALA A 1 307 ? 12.293 -1.650 -24.229 1.00 98.44 307 ALA A C 1
ATOM 2340 O O . ALA A 1 307 ? 12.470 -2.821 -23.896 1.00 98.44 307 ALA A O 1
ATOM 2341 N N . GLY A 1 308 ? 12.146 -1.294 -25.504 1.00 97.19 308 GLY A N 1
ATOM 2342 C CA . GLY A 1 308 ? 12.285 -2.253 -26.598 1.00 97.19 308 GLY A CA 1
ATOM 2343 C C . GLY A 1 308 ? 13.719 -2.781 -26.704 1.00 97.19 308 GLY A C 1
ATOM 2344 O O . GLY A 1 308 ? 13.959 -3.982 -26.579 1.00 97.19 308 GLY A O 1
ATOM 2345 N N . GLY A 1 309 ? 14.687 -1.875 -26.867 1.00 95.81 309 GLY A N 1
ATOM 2346 C CA . GLY A 1 309 ? 16.116 -2.198 -26.904 1.00 95.81 309 GLY A CA 1
ATOM 2347 C C . GLY A 1 309 ? 16.969 -1.298 -26.008 1.00 95.81 309 GLY A C 1
ATOM 2348 O O . GLY A 1 309 ? 16.728 -0.097 -25.894 1.00 95.81 309 GLY A O 1
ATOM 2349 N N . ASN A 1 310 ? 18.007 -1.871 -25.400 1.00 97.12 310 ASN A N 1
ATOM 2350 C CA . ASN A 1 310 ? 19.028 -1.147 -24.648 1.00 97.12 310 ASN A CA 1
ATOM 2351 C C . ASN A 1 310 ? 20.380 -1.227 -25.372 1.00 97.12 310 ASN A C 1
ATOM 2353 O O . ASN A 1 310 ? 21.090 -2.233 -25.290 1.00 97.12 310 ASN A O 1
ATOM 2357 N N . GLY A 1 311 ? 20.739 -0.164 -26.088 1.00 93.12 311 GLY A N 1
ATOM 2358 C CA . GLY A 1 311 ? 21.939 0.008 -26.903 1.00 93.12 311 GLY A CA 1
ATOM 2359 C C . GLY A 1 311 ? 22.996 0.910 -26.259 1.00 93.12 311 GLY A C 1
ATOM 2360 O O . GLY A 1 311 ? 23.309 1.978 -26.784 1.00 93.12 311 GLY A O 1
ATOM 2361 N N . ARG A 1 312 ? 23.646 0.416 -25.196 1.00 92.88 312 ARG A N 1
ATOM 2362 C CA . ARG A 1 312 ? 24.668 1.090 -24.365 1.00 92.88 312 ARG A CA 1
ATOM 2363 C C . ARG A 1 312 ? 24.119 2.113 -23.364 1.00 92.88 312 ARG A C 1
ATOM 2365 O O . ARG A 1 312 ? 24.834 3.056 -23.013 1.00 92.88 312 ARG A O 1
ATOM 2372 N N . GLY A 1 313 ? 22.889 1.901 -22.910 1.00 96.25 313 GLY A N 1
ATOM 2373 C CA . GLY A 1 313 ? 22.304 2.575 -21.759 1.00 96.25 313 GLY A CA 1
ATOM 2374 C C . GLY A 1 313 ? 22.424 1.750 -20.475 1.00 96.25 313 GLY A C 1
ATOM 2375 O O . GLY A 1 313 ? 22.808 0.571 -20.485 1.00 96.25 313 GLY A O 1
ATOM 2376 N N . ASN A 1 314 ? 22.071 2.382 -19.362 1.00 97.94 314 ASN A N 1
ATOM 2377 C CA . ASN A 1 314 ? 22.032 1.782 -18.038 1.00 97.94 314 ASN A CA 1
ATOM 2378 C C . ASN A 1 314 ? 20.622 1.906 -17.447 1.00 97.94 314 ASN A C 1
ATOM 2380 O O . ASN A 1 314 ? 20.089 3.009 -17.336 1.00 97.94 314 ASN A O 1
ATOM 2384 N N . VAL A 1 315 ? 20.036 0.771 -17.075 1.00 98.75 315 VAL A N 1
ATOM 2385 C CA . VAL A 1 315 ? 18.739 0.684 -16.396 1.00 98.75 315 VAL A CA 1
ATOM 2386 C C . VAL A 1 315 ? 18.981 0.253 -14.955 1.00 98.75 315 VAL A C 1
ATOM 2388 O O . VAL A 1 315 ? 19.563 -0.810 -14.718 1.00 98.75 315 VAL A O 1
ATOM 2391 N N . THR A 1 316 ? 18.555 1.064 -13.990 1.00 98.38 316 THR A N 1
ATOM 2392 C CA . THR A 1 316 ? 18.804 0.816 -12.562 1.00 98.38 316 THR A CA 1
ATOM 2393 C C . THR A 1 316 ? 17.554 1.000 -11.716 1.00 98.38 316 THR A C 1
ATOM 2395 O O . THR A 1 316 ? 16.760 1.886 -12.004 1.00 98.38 316 THR A O 1
ATOM 2398 N N . ALA A 1 317 ? 17.370 0.211 -10.651 1.00 97.56 317 ALA A N 1
ATOM 2399 C CA . ALA A 1 317 ? 16.266 0.418 -9.694 1.00 97.56 317 ALA A CA 1
ATOM 2400 C C . ALA A 1 317 ? 14.893 0.595 -10.374 1.00 97.56 317 ALA A C 1
ATOM 2402 O O . ALA A 1 317 ? 14.115 1.469 -10.009 1.00 97.56 317 ALA A O 1
ATOM 2403 N N . SER A 1 318 ? 14.644 -0.164 -11.445 1.00 98.44 318 SER A N 1
ATOM 2404 C CA . SER A 1 318 ? 13.479 0.030 -12.309 1.00 98.44 318 SER A CA 1
ATOM 2405 C C . SER A 1 318 ? 12.705 -1.264 -12.473 1.00 98.44 318 SER A C 1
ATOM 2407 O O . SER A 1 318 ? 13.270 -2.360 -12.407 1.00 98.44 318 SER A O 1
ATOM 2409 N N . TYR A 1 319 ? 11.401 -1.151 -12.696 1.00 98.00 319 TYR A N 1
ATOM 2410 C CA . TYR A 1 319 ? 10.554 -2.327 -12.785 1.00 98.00 319 TYR A CA 1
ATOM 2411 C C . TYR A 1 319 ? 9.356 -2.175 -13.710 1.00 98.00 319 TYR A C 1
ATOM 2413 O O . TYR A 1 319 ? 9.000 -1.079 -14.137 1.00 98.00 319 TYR A O 1
ATOM 2421 N N . SER A 1 320 ? 8.750 -3.315 -14.040 1.00 98.00 320 SER A N 1
ATOM 2422 C CA . SER A 1 320 ? 7.544 -3.378 -14.865 1.00 98.00 320 SER A CA 1
ATOM 2423 C C . SER A 1 320 ? 6.546 -4.426 -14.376 1.00 98.00 320 SER A C 1
ATOM 2425 O O . SER A 1 320 ? 6.946 -5.508 -13.931 1.00 98.00 320 SER A O 1
ATOM 2427 N N . THR A 1 321 ? 5.252 -4.118 -14.483 1.00 96.94 321 THR A N 1
ATOM 2428 C CA . THR A 1 321 ? 4.139 -5.050 -14.223 1.00 96.94 321 THR A CA 1
ATOM 2429 C C . THR A 1 321 ? 3.083 -4.932 -15.323 1.00 96.94 321 THR A C 1
ATOM 2431 O O . THR A 1 321 ? 3.017 -3.915 -16.010 1.00 96.94 321 THR A O 1
ATOM 2434 N N . GLY A 1 322 ? 2.261 -5.969 -15.512 1.00 96.38 322 GLY A N 1
ATOM 2435 C CA . GLY A 1 322 ? 1.216 -6.001 -16.542 1.00 96.38 322 GLY A CA 1
ATOM 2436 C C . GLY A 1 322 ? 1.414 -7.125 -17.558 1.00 96.38 322 GLY A C 1
ATOM 2437 O O . GLY A 1 322 ? 1.806 -8.237 -17.206 1.00 96.38 322 GLY A O 1
ATOM 2438 N N . ILE A 1 323 ? 1.111 -6.863 -18.827 1.00 98.06 323 ILE A N 1
ATOM 2439 C CA . ILE A 1 323 ? 1.119 -7.839 -19.921 1.00 98.06 323 ILE A CA 1
ATOM 2440 C C . ILE A 1 323 ? 2.003 -7.331 -21.060 1.00 98.06 323 ILE A C 1
ATOM 2442 O O . ILE A 1 323 ? 1.756 -6.265 -21.633 1.00 98.06 323 ILE A O 1
ATOM 2446 N N . VAL A 1 324 ? 2.982 -8.148 -21.450 1.00 98.56 324 VAL A N 1
ATOM 2447 C CA . VAL A 1 324 ? 3.869 -7.887 -22.590 1.00 98.56 324 VAL A CA 1
ATOM 2448 C C . VAL A 1 324 ? 3.766 -9.046 -23.574 1.00 98.56 324 VAL A C 1
ATOM 2450 O O . VAL A 1 324 ? 3.961 -10.206 -23.220 1.00 98.56 324 VAL A O 1
ATOM 2453 N N . SER A 1 325 ? 3.419 -8.754 -24.824 1.00 97.75 325 SER A N 1
ATOM 2454 C CA . SER A 1 325 ? 3.286 -9.752 -25.889 1.00 97.75 325 SER A CA 1
ATOM 2455 C C . SER A 1 325 ? 4.044 -9.319 -27.141 1.00 97.75 325 SER A C 1
ATOM 2457 O O . SER A 1 325 ? 3.894 -8.180 -27.573 1.00 97.75 325 SER A O 1
ATOM 2459 N N . GLY A 1 326 ? 4.832 -10.214 -27.735 1.00 95.19 326 GLY A N 1
ATOM 2460 C CA . GLY A 1 326 ? 5.636 -9.957 -28.939 1.00 95.19 326 GLY A CA 1
ATOM 2461 C C . GLY A 1 326 ? 5.831 -11.210 -29.797 1.00 95.19 326 GLY A C 1
ATOM 2462 O O . GLY A 1 326 ? 5.285 -12.258 -29.467 1.00 95.19 326 GLY A O 1
ATOM 2463 N N . SER A 1 327 ? 6.617 -11.133 -30.879 1.00 93.44 327 SER A N 1
ATOM 2464 C CA . SER A 1 327 ? 7.017 -12.335 -31.635 1.00 93.44 327 SER A CA 1
ATOM 2465 C C . SER A 1 327 ? 8.394 -12.834 -31.201 1.00 93.44 327 SER A C 1
ATOM 2467 O O . SER A 1 327 ? 8.522 -13.992 -30.807 1.00 93.44 327 SER A O 1
ATOM 2469 N N . ALA A 1 328 ? 9.417 -11.978 -31.185 1.00 92.94 328 ALA A N 1
ATOM 2470 C CA . ALA A 1 328 ? 10.750 -12.371 -30.736 1.00 92.94 328 ALA A CA 1
ATOM 2471 C C . ALA A 1 328 ? 11.441 -11.296 -29.890 1.00 92.94 328 ALA A C 1
ATOM 2473 O O . ALA A 1 328 ? 11.074 -10.126 -29.961 1.00 92.94 328 ALA A O 1
ATOM 2474 N N . GLU A 1 329 ? 12.428 -11.703 -29.084 1.00 95.31 329 GLU A N 1
ATOM 2475 C CA . GLU A 1 329 ? 13.162 -10.814 -28.161 1.00 95.31 329 GLU A CA 1
ATOM 2476 C C . GLU A 1 329 ? 12.196 -10.072 -27.231 1.00 95.31 329 GLU A C 1
ATOM 2478 O O . GLU A 1 329 ? 12.120 -8.840 -27.191 1.00 95.31 329 GLU A O 1
ATOM 2483 N N . VAL A 1 330 ? 11.392 -10.868 -26.527 1.00 98.12 330 VAL A N 1
ATOM 2484 C CA . VAL A 1 330 ? 10.332 -10.379 -25.649 1.00 98.12 330 VAL A CA 1
ATOM 2485 C C . VAL A 1 330 ? 10.801 -10.520 -24.207 1.00 98.12 330 VAL A C 1
ATOM 2487 O O . VAL A 1 330 ? 11.018 -11.634 -23.725 1.00 98.12 330 VAL A O 1
ATOM 2490 N N . GLY A 1 331 ? 10.964 -9.387 -23.532 1.00 98.19 331 GLY A N 1
ATOM 2491 C CA . GLY A 1 331 ? 11.304 -9.305 -22.116 1.00 98.19 331 GLY A CA 1
ATOM 2492 C C . GLY A 1 331 ? 10.194 -8.628 -21.327 1.00 98.19 331 GLY A C 1
ATOM 2493 O O . GLY A 1 331 ? 9.498 -7.764 -21.850 1.00 98.19 331 GLY A O 1
ATOM 2494 N N . GLY A 1 332 ? 10.025 -8.968 -20.053 1.00 98.38 332 GLY A N 1
ATOM 2495 C CA . GLY A 1 332 ? 9.086 -8.232 -19.204 1.00 98.38 332 GLY A CA 1
ATOM 2496 C C . GLY A 1 332 ? 9.513 -6.777 -19.001 1.00 98.38 332 GLY A C 1
ATOM 2497 O O . GLY A 1 332 ? 8.678 -5.882 -19.104 1.00 98.38 332 GLY A O 1
ATOM 2498 N N . LEU A 1 333 ? 10.817 -6.528 -18.809 1.00 98.62 333 LEU A N 1
ATOM 2499 C CA . LEU A 1 333 ? 11.380 -5.185 -18.626 1.00 98.62 333 LEU A CA 1
ATOM 2500 C C . LEU A 1 333 ? 12.007 -4.635 -19.913 1.00 98.62 333 LEU A C 1
ATOM 2502 O O . LEU A 1 333 ? 11.643 -3.542 -20.347 1.00 98.62 333 LEU A O 1
ATOM 2506 N N . VAL A 1 334 ? 12.936 -5.380 -20.520 1.00 98.69 334 VAL A N 1
ATOM 2507 C CA . VAL A 1 334 ? 13.669 -4.957 -21.726 1.00 98.69 334 VAL A CA 1
ATOM 2508 C C . VAL A 1 334 ? 13.636 -6.062 -22.774 1.00 98.69 334 VAL A C 1
ATOM 2510 O O . VAL A 1 334 ? 13.989 -7.192 -22.461 1.00 98.69 334 VAL A O 1
ATOM 2513 N N . GLY A 1 335 ? 13.277 -5.757 -24.021 1.00 97.88 335 GLY A N 1
ATOM 2514 C CA . GLY A 1 335 ? 13.279 -6.756 -25.099 1.00 97.88 335 GLY A CA 1
ATOM 2515 C C . GLY A 1 335 ? 14.677 -7.313 -25.388 1.00 97.88 335 GLY A C 1
ATOM 2516 O O . GLY A 1 335 ? 14.935 -8.503 -25.184 1.00 97.88 335 GLY A O 1
ATOM 2517 N N . ALA A 1 336 ? 15.604 -6.436 -25.783 1.00 96.38 336 ALA A N 1
ATOM 2518 C CA . ALA A 1 336 ? 17.001 -6.784 -26.054 1.00 96.38 336 ALA A CA 1
ATOM 2519 C C . ALA A 1 336 ? 17.992 -5.897 -25.281 1.00 96.38 336 ALA A C 1
ATOM 2521 O O . ALA A 1 336 ? 17.935 -4.669 -25.338 1.00 96.38 336 ALA A O 1
ATOM 2522 N N . ASN A 1 337 ? 18.947 -6.514 -24.585 1.00 97.12 337 ASN A N 1
ATOM 2523 C CA . ASN A 1 337 ? 20.044 -5.844 -23.890 1.00 97.12 337 ASN A CA 1
ATOM 2524 C C . ASN A 1 337 ? 21.353 -6.037 -24.665 1.00 97.12 337 ASN A C 1
ATOM 2526 O O . ASN A 1 337 ? 21.949 -7.113 -24.641 1.00 97.12 337 ASN A O 1
ATOM 2530 N N . HIS A 1 338 ? 21.811 -5.006 -25.373 1.00 93.56 338 HIS A N 1
ATOM 2531 C CA . HIS A 1 338 ? 22.965 -5.116 -26.261 1.00 93.56 338 HIS A CA 1
ATOM 2532 C C . HIS A 1 338 ? 24.322 -5.047 -25.528 1.00 93.56 338 HIS A C 1
ATOM 2534 O O . HIS A 1 338 ? 24.435 -4.890 -24.313 1.00 93.56 338 HIS A O 1
ATOM 2540 N N . VAL A 1 339 ? 25.412 -5.180 -26.288 1.00 90.94 339 VAL A N 1
ATOM 2541 C CA . VAL A 1 339 ? 26.776 -5.117 -25.746 1.00 90.94 339 VAL A CA 1
ATOM 2542 C C . VAL A 1 339 ? 27.076 -3.762 -25.094 1.00 90.94 339 VAL A C 1
ATOM 2544 O O . VAL A 1 339 ? 26.870 -2.714 -25.706 1.00 90.94 339 VAL A O 1
ATOM 2547 N N . ARG A 1 340 ? 27.693 -3.789 -23.902 1.00 91.44 340 ARG A N 1
ATOM 2548 C CA . ARG A 1 340 ? 27.995 -2.611 -23.060 1.00 91.44 340 ARG A CA 1
ATOM 2549 C C . ARG A 1 340 ? 26.756 -1.921 -22.481 1.00 91.44 340 ARG A C 1
ATOM 2551 O O . ARG A 1 340 ? 26.853 -0.760 -22.099 1.00 91.44 340 ARG A O 1
ATOM 2558 N N . SER A 1 341 ? 25.637 -2.628 -22.418 1.00 94.12 341 SER A N 1
ATOM 2559 C CA . SER A 1 341 ? 24.423 -2.190 -21.739 1.00 94.12 341 SER A CA 1
ATOM 2560 C C . SER A 1 341 ? 24.321 -2.826 -20.353 1.00 94.12 341 SER A C 1
ATOM 2562 O O . SER A 1 341 ? 24.776 -3.960 -20.152 1.00 94.12 341 SER A O 1
ATOM 2564 N N . GLY A 1 342 ? 23.741 -2.100 -19.399 1.00 96.31 342 GLY A N 1
ATOM 2565 C CA . GLY A 1 342 ? 23.560 -2.548 -18.019 1.00 96.31 342 GLY A CA 1
ATOM 2566 C C . GLY A 1 342 ? 22.092 -2.560 -17.608 1.00 96.31 342 GLY A C 1
ATOM 2567 O O . GLY A 1 342 ? 21.361 -1.615 -17.895 1.00 96.31 342 GLY A O 1
ATOM 2568 N N . ILE A 1 343 ? 21.674 -3.630 -16.935 1.00 98.62 343 ILE A N 1
ATOM 2569 C CA . ILE A 1 343 ? 20.408 -3.716 -16.203 1.00 98.62 343 ILE A CA 1
ATOM 2570 C C . ILE A 1 343 ? 20.755 -4.197 -14.799 1.00 98.62 343 ILE A C 1
ATOM 2572 O O . ILE A 1 343 ? 21.236 -5.320 -14.632 1.00 98.62 343 ILE A O 1
ATOM 2576 N N . THR A 1 344 ? 20.561 -3.356 -13.788 1.00 98.12 344 THR A N 1
ATOM 2577 C CA . THR A 1 344 ? 20.924 -3.704 -12.410 1.00 98.12 344 THR A CA 1
ATOM 2578 C C . THR A 1 344 ? 19.857 -3.326 -11.400 1.00 98.12 344 THR A C 1
ATOM 2580 O O . THR A 1 344 ? 19.186 -2.309 -11.569 1.00 98.12 344 THR A O 1
ATOM 2583 N N . SER A 1 345 ? 19.714 -4.107 -10.328 1.00 97.81 345 SER A N 1
ATOM 2584 C CA . SER A 1 345 ? 18.765 -3.808 -9.245 1.00 97.81 345 SER A CA 1
ATOM 2585 C C . SER A 1 345 ? 17.350 -3.582 -9.776 1.00 97.81 345 SER A C 1
ATOM 2587 O O . SER A 1 345 ? 16.714 -2.609 -9.401 1.00 97.81 345 SER A O 1
ATOM 2589 N N . SER A 1 346 ? 16.893 -4.411 -10.715 1.00 98.62 346 SER A N 1
ATOM 2590 C CA . SER A 1 346 ? 15.651 -4.199 -11.469 1.00 98.62 346 SER A CA 1
ATOM 2591 C C . SER A 1 346 ? 14.810 -5.474 -11.523 1.00 98.62 346 SER A C 1
ATOM 2593 O O . SER A 1 346 ? 15.339 -6.576 -11.365 1.00 98.62 346 SER A O 1
ATOM 2595 N N . HIS A 1 347 ? 13.503 -5.365 -11.762 1.00 98.31 347 HIS A N 1
ATOM 2596 C CA . HIS A 1 347 ? 12.652 -6.556 -11.829 1.00 98.31 347 HIS A CA 1
ATOM 2597 C C . HIS A 1 347 ? 11.493 -6.461 -12.822 1.00 98.31 347 HIS A C 1
ATOM 2599 O O . HIS A 1 347 ? 11.155 -5.396 -13.335 1.00 98.31 347 HIS A O 1
ATOM 2605 N N . SER A 1 348 ? 10.856 -7.598 -13.100 1.00 98.12 348 SER A N 1
ATOM 2606 C CA . SER A 1 348 ? 9.588 -7.625 -13.829 1.00 98.12 348 SER A CA 1
ATOM 2607 C C . SER A 1 348 ? 8.623 -8.661 -13.264 1.00 98.12 348 SER A C 1
ATOM 2609 O O . SER A 1 348 ? 8.989 -9.815 -13.029 1.00 98.12 348 SER A O 1
ATOM 2611 N N . ALA A 1 349 ? 7.374 -8.241 -13.083 1.00 96.56 349 ALA A N 1
ATOM 2612 C CA . ALA A 1 349 ? 6.242 -9.107 -12.765 1.00 96.56 349 ALA A CA 1
ATOM 2613 C C . ALA A 1 349 ? 5.287 -9.262 -13.966 1.00 96.56 349 ALA A C 1
ATOM 2615 O O . ALA A 1 349 ? 4.165 -9.741 -13.817 1.00 96.56 349 ALA A O 1
ATOM 2616 N N . CYS A 1 350 ? 5.710 -8.849 -15.166 1.00 97.50 350 CYS A N 1
ATOM 2617 C CA . CYS A 1 350 ? 4.886 -8.919 -16.368 1.00 97.50 350 CYS A CA 1
ATOM 2618 C C . CYS A 1 350 ? 4.557 -10.366 -16.759 1.00 97.50 350 CYS A C 1
ATOM 2620 O O . CYS A 1 350 ? 5.432 -11.229 -16.795 1.00 97.50 350 CYS A O 1
ATOM 2622 N N . ALA A 1 351 ? 3.314 -10.620 -17.166 1.00 97.94 351 ALA A N 1
ATOM 2623 C CA . ALA A 1 351 ? 2.978 -11.807 -17.939 1.00 97.94 351 ALA A CA 1
ATOM 2624 C C . ALA A 1 351 ? 3.528 -11.639 -19.366 1.00 97.94 351 ALA A C 1
ATOM 2626 O O . ALA A 1 351 ? 3.019 -10.828 -20.146 1.00 97.94 351 ALA A O 1
ATOM 2627 N N . VAL A 1 352 ? 4.579 -12.389 -19.699 1.00 98.50 352 VAL A N 1
ATOM 2628 C CA . VAL A 1 352 ? 5.309 -12.281 -20.967 1.00 98.50 352 VAL A CA 1
ATOM 2629 C C . VAL A 1 352 ? 4.879 -13.391 -21.919 1.00 98.50 352 VAL A C 1
ATOM 2631 O O . VAL A 1 352 ? 4.929 -14.571 -21.575 1.00 98.50 352 VAL A O 1
ATOM 2634 N N . THR A 1 353 ? 4.474 -13.027 -23.135 1.00 97.69 353 THR A N 1
ATOM 2635 C CA . THR A 1 353 ? 4.136 -13.978 -24.204 1.00 97.69 353 THR A CA 1
ATOM 2636 C C . THR A 1 353 ? 4.933 -13.684 -25.473 1.00 97.69 353 THR A C 1
ATOM 2638 O O . THR A 1 353 ? 4.949 -12.551 -25.947 1.00 97.69 353 THR A O 1
ATOM 2641 N N . GLY A 1 354 ? 5.555 -14.702 -26.065 1.00 96.06 354 GLY A N 1
ATOM 2642 C CA . GLY A 1 354 ? 6.186 -14.572 -27.379 1.00 96.06 354 GLY A CA 1
ATOM 2643 C C . GLY A 1 354 ? 6.420 -15.893 -28.104 1.00 96.06 354 GLY A C 1
ATOM 2644 O O . GLY A 1 354 ? 6.019 -16.957 -27.629 1.00 96.06 354 GLY A O 1
ATOM 2645 N N . ASP A 1 355 ? 7.079 -15.835 -29.260 1.00 93.38 355 ASP A N 1
ATOM 2646 C CA . ASP A 1 355 ? 7.474 -17.024 -30.018 1.00 93.38 355 ASP A CA 1
ATOM 2647 C C . ASP A 1 355 ? 8.914 -17.430 -29.680 1.00 93.38 355 ASP A C 1
ATOM 2649 O O . ASP A 1 355 ? 9.123 -18.532 -29.179 1.00 93.38 355 ASP A O 1
ATOM 2653 N N . ASN A 1 356 ? 9.905 -16.559 -29.907 1.00 92.31 356 ASN A N 1
ATOM 2654 C CA . ASN A 1 356 ? 11.331 -16.885 -29.735 1.00 92.31 356 ASN A CA 1
ATOM 2655 C C . ASN A 1 356 ? 12.055 -15.892 -28.818 1.00 92.31 356 ASN A C 1
ATOM 2657 O O . ASN A 1 356 ? 11.740 -14.708 -28.818 1.00 92.31 356 ASN A O 1
ATOM 2661 N N . TYR A 1 357 ? 13.070 -16.354 -28.083 1.00 95.62 357 TYR A N 1
ATOM 2662 C CA . TYR A 1 357 ? 13.875 -15.498 -27.190 1.00 95.62 357 TYR A CA 1
ATOM 2663 C C . TYR A 1 357 ? 12.987 -14.745 -26.193 1.00 95.62 357 TYR A C 1
ATOM 2665 O O . TYR A 1 357 ? 12.923 -13.515 -26.175 1.00 95.62 357 TYR A O 1
ATOM 2673 N N . VAL A 1 358 ? 12.247 -15.518 -25.398 1.00 98.00 358 VAL A N 1
ATOM 2674 C CA . VAL A 1 358 ? 11.269 -14.996 -24.440 1.00 98.00 358 VAL A CA 1
ATOM 2675 C C . VAL A 1 358 ? 11.837 -15.138 -23.034 1.00 98.00 358 VAL A C 1
ATOM 2677 O O . VAL A 1 358 ? 12.155 -16.251 -22.606 1.00 98.00 358 VAL A O 1
ATOM 2680 N N . GLY A 1 359 ? 11.974 -14.022 -22.323 1.00 98.00 359 GLY A N 1
ATOM 2681 C CA . GLY A 1 359 ? 12.448 -13.987 -20.942 1.00 98.00 359 GLY A CA 1
ATOM 2682 C C . GLY A 1 359 ? 11.530 -13.181 -20.034 1.00 98.00 359 GLY A C 1
ATOM 2683 O O . GLY A 1 359 ? 10.948 -12.185 -20.456 1.00 98.00 359 GLY A O 1
ATOM 2684 N N . GLY A 1 360 ? 11.415 -13.575 -18.767 1.00 98.25 360 GLY A N 1
ATOM 2685 C CA . GLY A 1 360 ? 10.615 -12.817 -17.801 1.00 98.25 360 GLY A CA 1
ATOM 2686 C C . GLY A 1 360 ? 11.168 -11.419 -17.533 1.00 98.25 360 GLY A C 1
ATOM 2687 O O . GLY A 1 360 ? 10.392 -10.494 -17.339 1.00 98.25 360 GLY A O 1
ATOM 2688 N N . LEU A 1 361 ? 12.490 -11.221 -17.596 1.00 98.69 361 LEU A N 1
ATOM 2689 C CA . LEU A 1 361 ? 13.117 -9.898 -17.494 1.00 98.69 361 LEU A CA 1
ATOM 2690 C C . LEU A 1 361 ? 13.609 -9.391 -18.855 1.00 98.69 361 LEU A C 1
ATOM 2692 O O . LEU A 1 361 ? 13.278 -8.265 -19.232 1.00 98.69 361 LEU A O 1
ATOM 2696 N N . VAL A 1 362 ? 14.385 -10.215 -19.574 1.00 98.62 362 VAL A N 1
ATOM 2697 C CA . VAL A 1 362 ? 15.039 -9.847 -20.844 1.00 98.62 362 VAL A CA 1
ATOM 2698 C C . VAL A 1 362 ? 14.893 -10.942 -21.900 1.00 98.62 362 VAL A C 1
ATOM 2700 O O . VAL A 1 362 ? 15.154 -12.106 -21.614 1.00 98.62 362 VAL A O 1
ATOM 2703 N N . GLY A 1 363 ? 14.537 -10.594 -23.136 1.00 97.69 363 GLY A N 1
ATOM 2704 C CA . GLY A 1 363 ? 14.466 -11.556 -24.241 1.00 97.69 363 GLY A CA 1
ATOM 2705 C C . GLY A 1 363 ? 15.849 -12.045 -24.692 1.00 97.69 363 GLY A C 1
ATOM 2706 O O . GLY A 1 363 ? 16.173 -13.227 -24.543 1.00 97.69 363 GLY A O 1
ATOM 2707 N N . ASP A 1 364 ? 16.681 -11.125 -25.191 1.00 96.31 364 ASP A N 1
ATOM 2708 C CA . ASP A 1 364 ? 18.080 -11.368 -25.591 1.00 96.31 364 ASP A CA 1
ATOM 2709 C C . ASP A 1 364 ? 19.058 -10.516 -24.772 1.00 96.31 364 ASP A C 1
ATOM 2711 O O . ASP A 1 364 ? 18.935 -9.294 -24.703 1.00 96.31 364 ASP A O 1
ATOM 2715 N N . ASN A 1 365 ? 20.062 -11.151 -24.166 1.00 96.69 365 ASN A N 1
ATOM 2716 C CA . ASN A 1 365 ? 21.189 -10.468 -23.536 1.00 96.69 365 ASN A CA 1
ATOM 2717 C C . ASN A 1 365 ? 22.463 -10.685 -24.358 1.00 96.69 365 ASN A C 1
ATOM 2719 O O . ASN A 1 365 ? 23.122 -11.720 -24.233 1.00 96.69 365 ASN A O 1
ATOM 2723 N N . ALA A 1 366 ? 22.848 -9.700 -25.163 1.00 91.06 366 ALA A N 1
ATOM 2724 C CA . ALA A 1 366 ? 23.923 -9.831 -26.132 1.00 91.06 366 ALA A CA 1
ATOM 2725 C C . ALA A 1 366 ? 25.324 -9.912 -25.493 1.00 91.06 366 ALA A C 1
ATOM 2727 O O . ALA A 1 366 ? 25.617 -9.375 -24.422 1.00 91.06 366 ALA A O 1
ATOM 2728 N N . GLY A 1 367 ? 26.244 -10.543 -26.218 1.00 81.19 367 GLY A N 1
ATOM 2729 C CA . GLY A 1 367 ? 27.662 -10.655 -25.890 1.00 81.19 367 GLY A CA 1
ATOM 2730 C C . GLY A 1 367 ? 28.518 -10.326 -27.106 1.00 81.19 367 GLY A C 1
ATOM 2731 O O . GLY A 1 367 ? 28.037 -10.321 -28.238 1.00 81.19 367 GLY A O 1
ATOM 2732 N N . GLY A 1 368 ? 29.794 -10.027 -26.888 1.00 74.12 368 GLY A N 1
ATOM 2733 C CA . GLY A 1 368 ? 30.743 -9.651 -27.930 1.00 74.12 368 GLY A CA 1
ATOM 2734 C C . GLY A 1 368 ? 32.183 -9.810 -27.450 1.00 74.12 368 GLY A C 1
ATOM 2735 O O . GLY A 1 368 ? 32.445 -9.919 -26.256 1.00 74.12 368 GLY A O 1
ATOM 2736 N N . SER A 1 369 ? 33.155 -9.790 -28.366 1.00 73.44 369 SER A N 1
ATOM 2737 C CA . SER A 1 369 ? 34.576 -9.953 -28.021 1.00 73.44 369 SER A CA 1
ATOM 2738 C C . SER A 1 369 ? 35.073 -8.869 -27.046 1.00 73.44 369 SER A C 1
ATOM 2740 O O . SER A 1 369 ? 35.482 -7.786 -27.460 1.00 73.44 369 SER A O 1
ATOM 2742 N N . GLY A 1 370 ? 35.051 -9.178 -25.745 1.00 76.00 370 GLY A N 1
ATOM 2743 C CA . GLY A 1 370 ? 35.485 -8.299 -24.653 1.00 76.00 370 GLY A CA 1
ATOM 2744 C C . GLY A 1 370 ? 34.428 -7.317 -24.135 1.00 76.00 370 GLY A C 1
ATOM 2745 O O . GLY A 1 370 ? 34.751 -6.493 -23.277 1.00 76.00 370 GLY A O 1
ATOM 2746 N N . HIS A 1 371 ? 33.189 -7.381 -24.629 1.00 83.88 371 HIS A N 1
ATOM 2747 C CA . HIS A 1 371 ? 32.096 -6.490 -24.237 1.00 83.88 371 HIS A CA 1
ATOM 2748 C C . HIS A 1 371 ? 30.793 -7.267 -24.116 1.00 83.88 371 HIS A C 1
ATOM 2750 O O . HIS A 1 371 ? 30.458 -8.042 -25.003 1.00 83.88 371 HIS A O 1
ATOM 2756 N N . TRP A 1 372 ? 30.038 -7.020 -23.054 1.00 87.06 372 TRP A N 1
ATOM 2757 C CA . TRP A 1 372 ? 28.897 -7.854 -22.685 1.00 87.06 372 TRP A CA 1
ATOM 2758 C C . TRP A 1 372 ? 27.720 -6.966 -22.309 1.00 87.06 372 TRP A C 1
ATOM 2760 O O . TRP A 1 372 ? 27.934 -5.869 -21.788 1.00 87.06 372 TRP A O 1
ATOM 2770 N N . GLY A 1 373 ? 26.505 -7.426 -22.582 1.00 92.44 373 GLY A N 1
ATOM 2771 C CA . GLY A 1 373 ? 25.339 -7.000 -21.825 1.00 92.44 373 GLY A CA 1
ATOM 2772 C C . GLY A 1 373 ? 25.448 -7.560 -20.408 1.00 92.44 373 GLY A C 1
ATOM 2773 O O . GLY A 1 373 ? 25.816 -8.727 -20.214 1.00 92.44 373 GLY A O 1
ATOM 2774 N N . HIS A 1 374 ? 25.211 -6.714 -19.412 1.00 95.75 374 HIS A N 1
ATOM 2775 C CA . HIS A 1 374 ? 25.262 -7.089 -18.006 1.00 95.75 374 HIS A CA 1
ATOM 2776 C C . HIS A 1 374 ? 23.873 -7.019 -17.383 1.00 95.75 374 HIS A C 1
ATOM 2778 O O . HIS A 1 374 ? 23.206 -5.991 -17.481 1.00 95.75 374 HIS A O 1
ATOM 2784 N N . ILE A 1 375 ? 23.475 -8.104 -16.723 1.00 98.44 375 ILE A N 1
ATOM 2785 C CA . ILE A 1 375 ? 22.280 -8.176 -15.887 1.00 98.44 375 ILE A CA 1
ATOM 2786 C C . ILE A 1 375 ? 22.734 -8.558 -14.476 1.00 98.44 375 ILE A C 1
ATOM 2788 O O . ILE A 1 375 ? 23.356 -9.607 -14.286 1.00 98.44 375 ILE A O 1
ATOM 2792 N N . GLY A 1 376 ? 22.462 -7.701 -13.498 1.00 97.81 376 GLY A N 1
ATOM 2793 C CA . GLY A 1 376 ? 22.938 -7.860 -12.125 1.00 97.81 376 GLY A CA 1
ATOM 2794 C C . GLY A 1 376 ? 21.847 -7.590 -11.098 1.00 97.81 376 GLY A C 1
ATOM 2795 O O . GLY A 1 376 ? 21.024 -6.706 -11.306 1.00 97.81 376 GLY A O 1
ATOM 2796 N N . ASN A 1 377 ? 21.835 -8.309 -9.978 1.00 97.81 377 ASN A N 1
ATOM 2797 C CA . ASN A 1 377 ? 20.922 -8.033 -8.861 1.00 97.81 377 ASN A CA 1
ATOM 2798 C C . ASN A 1 377 ? 19.458 -7.857 -9.302 1.00 97.81 377 ASN A C 1
ATOM 2800 O O . ASN A 1 377 ? 18.835 -6.855 -8.990 1.00 97.81 377 ASN A O 1
ATOM 2804 N N . SER A 1 378 ? 18.940 -8.740 -10.150 1.00 98.69 378 SER A N 1
ATOM 2805 C CA . SER A 1 378 ? 17.649 -8.521 -10.814 1.00 98.69 378 SER A CA 1
ATOM 2806 C C . SER A 1 378 ? 16.805 -9.783 -10.815 1.00 98.69 378 SER A C 1
ATOM 2808 O O . SER A 1 378 ? 17.339 -10.891 -10.739 1.00 98.69 378 SER A O 1
ATOM 2810 N N . TYR A 1 379 ? 15.486 -9.648 -10.895 1.00 98.69 379 TYR A N 1
ATOM 2811 C CA . TYR A 1 379 ? 14.615 -10.817 -10.808 1.00 98.69 379 TYR A CA 1
ATOM 2812 C C . TYR A 1 379 ? 13.345 -10.732 -11.651 1.00 98.69 379 TYR A C 1
ATOM 2814 O O . TYR A 1 379 ? 12.993 -9.690 -12.198 1.00 98.69 379 TYR A O 1
ATOM 2822 N N . SER A 1 380 ? 12.670 -11.871 -11.789 1.00 98.38 380 SER A N 1
ATOM 2823 C CA . SER A 1 380 ? 11.412 -11.985 -12.533 1.00 98.38 380 SER A CA 1
ATOM 2824 C C . SER A 1 380 ? 10.432 -12.928 -11.840 1.00 98.38 380 SER A C 1
ATOM 2826 O O . SER A 1 380 ? 10.796 -14.038 -11.447 1.00 98.38 380 SER A O 1
ATOM 2828 N N . THR A 1 381 ? 9.186 -12.489 -11.698 1.00 96.88 381 THR A N 1
ATOM 2829 C CA . THR A 1 381 ? 8.114 -13.248 -11.025 1.00 96.88 381 THR A CA 1
ATOM 2830 C C . THR A 1 381 ? 6.916 -13.519 -11.933 1.00 96.88 381 THR A C 1
ATOM 2832 O O . THR A 1 381 ? 6.095 -14.384 -11.637 1.00 96.88 381 THR A O 1
ATOM 2835 N N . GLY A 1 382 ? 6.820 -12.806 -13.057 1.00 95.88 382 GLY A N 1
ATOM 2836 C CA . GLY A 1 382 ? 5.720 -12.942 -14.002 1.00 95.88 382 GLY A CA 1
ATOM 2837 C C . GLY A 1 382 ? 5.758 -14.246 -14.802 1.00 95.88 382 GLY A C 1
ATOM 2838 O O . GLY A 1 382 ? 6.810 -14.850 -15.008 1.00 95.88 382 GLY A O 1
ATOM 2839 N N . THR A 1 383 ? 4.589 -14.696 -15.261 1.00 97.81 383 THR A N 1
ATOM 2840 C CA . THR A 1 383 ? 4.473 -15.914 -16.083 1.00 97.81 383 THR A CA 1
ATOM 2841 C C . THR A 1 383 ? 5.116 -15.700 -17.452 1.00 97.81 383 THR A C 1
ATOM 2843 O O . THR A 1 383 ? 4.860 -14.685 -18.095 1.00 97.81 383 THR A O 1
ATOM 2846 N N . VAL A 1 384 ? 5.887 -16.676 -17.934 1.00 98.25 384 VAL A N 1
ATOM 2847 C CA . VAL A 1 384 ? 6.566 -16.623 -19.237 1.00 98.25 384 VAL A CA 1
ATOM 2848 C C . VAL A 1 384 ? 6.025 -17.719 -20.150 1.00 98.25 384 VAL A C 1
ATOM 2850 O O . VAL A 1 384 ? 6.156 -18.908 -19.859 1.00 98.25 384 VAL A O 1
ATOM 2853 N N . THR A 1 385 ? 5.424 -17.328 -21.273 1.00 97.19 385 THR A N 1
ATOM 2854 C CA . THR A 1 385 ? 4.892 -18.243 -22.292 1.00 97.19 385 THR A CA 1
ATOM 2855 C C . THR A 1 385 ? 5.615 -18.045 -23.622 1.00 97.19 385 THR A C 1
ATOM 2857 O O . THR A 1 385 ? 5.514 -16.985 -24.233 1.00 97.19 385 THR A O 1
ATOM 2860 N N . GLY A 1 386 ? 6.327 -19.070 -24.090 1.00 93.88 386 GLY A N 1
ATOM 2861 C CA . GLY A 1 386 ? 7.046 -19.060 -25.364 1.00 93.88 386 GLY A CA 1
ATOM 2862 C C . GLY A 1 386 ? 6.649 -20.219 -26.282 1.00 93.88 386 GLY A C 1
ATOM 2863 O O . GLY A 1 386 ? 6.773 -21.385 -25.909 1.00 93.88 386 GLY A O 1
ATOM 2864 N N . MET A 1 387 ? 6.189 -19.930 -27.498 1.00 88.38 387 MET A N 1
ATOM 2865 C CA . MET A 1 387 ? 5.674 -20.964 -28.416 1.00 88.38 387 MET A CA 1
ATOM 2866 C C . MET A 1 387 ? 6.756 -21.621 -29.297 1.00 88.38 387 MET A C 1
ATOM 2868 O O . MET A 1 387 ? 6.508 -22.677 -29.882 1.00 88.38 387 MET A O 1
ATOM 2872 N N . GLY A 1 388 ? 7.945 -21.022 -29.387 1.00 87.19 388 GLY A N 1
ATOM 2873 C CA . GLY A 1 388 ? 9.079 -21.452 -30.210 1.00 87.19 388 GLY A CA 1
ATOM 2874 C C . GLY A 1 388 ? 10.288 -21.917 -29.391 1.00 87.19 388 GLY A C 1
ATOM 2875 O O . GLY A 1 388 ? 10.189 -22.865 -28.600 1.00 87.19 388 GLY A O 1
ATOM 2876 N N . GLU A 1 389 ? 11.452 -21.307 -29.636 1.00 89.31 389 GLU A N 1
ATOM 2877 C CA . GLU A 1 389 ? 12.729 -21.682 -29.011 1.00 89.31 389 GLU A CA 1
ATOM 2878 C C . GLU A 1 389 ? 13.221 -20.654 -27.975 1.00 89.31 389 GLU A C 1
ATOM 2880 O O . GLU A 1 389 ? 13.001 -19.448 -28.109 1.00 89.31 389 GLU A O 1
ATOM 2885 N N . CYS A 1 390 ? 13.986 -21.145 -26.991 1.00 93.88 390 CYS A N 1
ATOM 2886 C CA . CYS A 1 390 ? 14.738 -20.352 -26.008 1.00 93.88 390 CYS A CA 1
ATOM 2887 C C . CYS A 1 390 ? 13.824 -19.517 -25.102 1.00 93.88 390 CYS A C 1
ATOM 2889 O O . CYS A 1 390 ? 13.727 -18.293 -25.225 1.00 93.88 390 CYS A O 1
ATOM 2891 N N . VAL A 1 391 ? 13.168 -20.214 -24.175 1.00 96.88 391 VAL A N 1
ATOM 2892 C CA . VAL A 1 391 ? 12.264 -19.628 -23.181 1.00 96.88 391 VAL A CA 1
ATOM 2893 C C . VAL A 1 391 ? 12.920 -19.737 -21.812 1.00 96.88 391 VAL A C 1
ATOM 2895 O O . VAL A 1 391 ? 13.195 -20.844 -21.346 1.00 96.88 391 VAL A O 1
ATOM 2898 N N . GLY A 1 392 ? 13.199 -18.607 -21.172 1.00 97.12 392 GLY A N 1
ATOM 2899 C CA . GLY A 1 392 ? 13.826 -18.566 -19.854 1.00 97.12 392 GLY A CA 1
ATOM 2900 C C . GLY A 1 392 ? 12.978 -17.822 -18.838 1.00 97.12 392 GLY A C 1
ATOM 2901 O O . GLY A 1 392 ? 12.329 -16.836 -19.175 1.00 97.12 392 GLY A O 1
ATOM 2902 N N . GLY A 1 393 ? 13.014 -18.257 -17.579 1.00 97.69 393 GLY A N 1
ATOM 2903 C CA . GLY A 1 393 ? 12.319 -17.543 -16.506 1.00 97.69 393 GLY A CA 1
ATOM 2904 C C . GLY A 1 393 ? 12.793 -16.097 -16.372 1.00 97.69 393 GLY A C 1
ATOM 2905 O O . GLY A 1 393 ? 11.968 -15.203 -16.288 1.00 97.69 393 GLY A O 1
ATOM 2906 N N . LEU A 1 394 ? 14.106 -15.858 -16.456 1.00 98.44 394 LEU A N 1
ATOM 2907 C CA . LEU A 1 394 ? 14.712 -14.524 -16.408 1.00 98.44 394 LEU A CA 1
ATOM 2908 C C . LEU A 1 394 ? 15.144 -14.034 -17.795 1.00 98.44 394 LEU A C 1
ATOM 2910 O O . LEU A 1 394 ? 14.779 -12.926 -18.187 1.00 98.44 394 LEU A O 1
ATOM 2914 N N . VAL A 1 395 ? 15.924 -14.843 -18.525 1.00 98.38 395 VAL A N 1
ATOM 2915 C CA . VAL A 1 395 ? 16.481 -14.469 -19.837 1.00 98.38 395 VAL A CA 1
ATOM 2916 C C . VAL A 1 395 ? 16.200 -15.543 -20.882 1.00 98.38 395 VAL A C 1
ATOM 2918 O O . VAL A 1 395 ? 16.546 -16.708 -20.672 1.00 98.38 395 VAL A O 1
ATOM 2921 N N . GLY A 1 396 ? 15.636 -15.158 -22.028 1.00 97.00 396 GLY A N 1
ATOM 2922 C CA . GLY A 1 396 ? 15.386 -16.079 -23.140 1.00 97.00 396 GLY A CA 1
ATOM 2923 C C . GLY A 1 396 ? 16.685 -16.668 -23.695 1.00 97.00 396 GLY A C 1
ATOM 2924 O O . GLY A 1 396 ? 16.924 -17.878 -23.608 1.00 97.00 396 GLY A O 1
ATOM 2925 N N . VAL A 1 397 ? 17.564 -15.806 -24.210 1.00 95.88 397 VAL A N 1
ATOM 2926 C CA . VAL A 1 397 ? 18.906 -16.175 -24.678 1.00 95.88 397 VAL A CA 1
ATOM 2927 C C . VAL A 1 397 ? 19.986 -15.273 -24.076 1.00 95.88 397 VAL A C 1
ATOM 2929 O O . VAL A 1 397 ? 19.851 -14.055 -24.023 1.00 95.88 397 VAL A O 1
ATOM 2932 N N . ASN A 1 398 ? 21.074 -15.880 -23.597 1.00 95.94 398 ASN A N 1
ATOM 2933 C CA . ASN A 1 398 ? 22.153 -15.174 -22.916 1.00 95.94 398 ASN A CA 1
ATOM 2934 C C . ASN A 1 398 ? 23.514 -15.357 -23.603 1.00 95.94 398 ASN A C 1
ATOM 2936 O O . ASN A 1 398 ? 24.117 -16.423 -23.597 1.00 95.94 398 ASN A O 1
ATOM 2940 N N . TRP A 1 399 ? 24.069 -14.275 -24.117 1.00 93.38 399 TRP A N 1
ATOM 2941 C CA . TRP A 1 399 ? 25.441 -14.186 -24.618 1.00 93.38 399 TRP A CA 1
ATOM 2942 C C . TRP A 1 399 ? 26.333 -13.324 -23.713 1.00 93.38 399 TRP A C 1
ATOM 2944 O O . TRP A 1 399 ? 27.560 -13.410 -23.804 1.00 93.38 399 TRP A O 1
ATOM 2954 N N . GLY A 1 400 ? 25.731 -12.525 -22.828 1.00 93.69 400 GLY A N 1
ATOM 2955 C CA . GLY A 1 400 ? 26.399 -11.650 -21.869 1.00 93.69 400 GLY A CA 1
ATOM 2956 C C . GLY A 1 400 ? 26.618 -12.268 -20.482 1.00 93.69 400 GLY A C 1
ATOM 2957 O O . GLY A 1 400 ? 26.833 -13.474 -20.336 1.00 93.69 400 GLY A O 1
ATOM 2958 N N . HIS A 1 401 ? 26.628 -11.412 -19.456 1.00 94.00 401 HIS A N 1
ATOM 2959 C CA . HIS A 1 401 ? 26.848 -11.785 -18.056 1.00 94.00 401 HIS A CA 1
ATOM 2960 C C . HIS A 1 401 ? 25.576 -11.597 -17.228 1.00 94.00 401 HIS A C 1
ATOM 2962 O O . HIS A 1 401 ? 25.010 -10.504 -17.221 1.00 94.00 401 HIS A O 1
ATOM 2968 N N . VAL A 1 402 ? 25.201 -12.625 -16.468 1.00 97.56 402 VAL A N 1
ATOM 2969 C CA . VAL A 1 402 ? 24.076 -12.598 -15.525 1.00 97.56 402 VAL A CA 1
ATOM 2970 C C . VAL A 1 402 ? 24.589 -12.951 -14.130 1.00 97.56 402 VAL A C 1
ATOM 2972 O O . VAL A 1 402 ? 25.193 -14.012 -13.940 1.00 97.56 402 VAL A O 1
ATOM 2975 N N . THR A 1 403 ? 24.396 -12.066 -13.152 1.00 97.25 403 THR A N 1
ATOM 2976 C CA . THR A 1 403 ? 24.950 -12.236 -11.798 1.00 97.25 403 THR A CA 1
ATOM 2977 C C . THR A 1 403 ? 23.949 -11.898 -10.702 1.00 97.25 403 THR A C 1
ATOM 2979 O O . THR A 1 403 ? 23.321 -10.847 -10.765 1.00 97.25 403 THR A O 1
ATOM 2982 N N . GLN A 1 404 ? 23.845 -12.742 -9.668 1.00 97.12 404 GLN A N 1
ATOM 2983 C CA . GLN A 1 404 ? 22.964 -12.502 -8.508 1.00 97.12 404 GLN A CA 1
ATOM 2984 C C . GLN A 1 404 ? 21.518 -12.191 -8.929 1.00 97.12 404 GLN A C 1
ATOM 2986 O O . GLN A 1 404 ? 20.926 -11.202 -8.520 1.00 97.12 404 GLN A O 1
ATOM 2991 N N . CYS A 1 405 ? 20.968 -13.014 -9.819 1.00 98.62 405 CYS A N 1
ATOM 2992 C CA . CYS A 1 405 ? 19.607 -12.853 -10.319 1.00 98.62 405 CYS A CA 1
ATOM 2993 C C . CYS A 1 405 ? 18.743 -14.071 -9.996 1.00 98.62 405 CYS A C 1
ATOM 2995 O O . CYS A 1 405 ? 19.281 -15.166 -9.793 1.00 98.62 405 CYS A O 1
ATOM 2997 N N . TYR A 1 406 ? 17.418 -13.910 -9.991 1.00 98.69 406 TYR A N 1
ATOM 2998 C CA . TYR A 1 406 ? 16.522 -15.054 -9.820 1.00 98.69 406 TYR A CA 1
ATOM 2999 C C . TYR A 1 406 ? 15.213 -15.004 -10.618 1.00 98.69 406 TYR A C 1
ATOM 3001 O O . TYR A 1 406 ? 14.790 -13.953 -11.094 1.00 98.69 406 TYR A O 1
ATOM 3009 N N . SER A 1 407 ? 14.560 -16.158 -10.763 1.00 98.50 407 SER A N 1
ATOM 3010 C CA . SER A 1 407 ? 13.217 -16.276 -11.348 1.00 98.50 407 SER A CA 1
ATOM 3011 C C . SER A 1 407 ? 12.301 -17.209 -10.550 1.00 98.50 407 SER A C 1
ATOM 3013 O O . SER A 1 407 ? 12.746 -18.238 -10.034 1.00 98.50 407 SER A O 1
ATOM 3015 N N . THR A 1 408 ? 11.018 -16.848 -10.465 1.00 97.56 408 THR A N 1
ATOM 3016 C CA . THR A 1 408 ? 9.960 -17.627 -9.778 1.00 97.56 408 THR A CA 1
ATOM 3017 C C . THR A 1 408 ? 8.674 -17.773 -10.596 1.00 97.56 408 THR A C 1
ATOM 3019 O O . THR A 1 408 ? 7.783 -18.528 -10.223 1.00 97.56 408 THR A O 1
ATOM 3022 N N . GLY A 1 409 ? 8.547 -17.069 -11.722 1.00 95.06 409 GLY A N 1
ATOM 3023 C CA . GLY A 1 409 ? 7.350 -17.147 -12.555 1.00 95.06 409 GLY A CA 1
ATOM 3024 C C . GLY A 1 409 ? 7.175 -18.507 -13.231 1.00 95.06 409 GLY A C 1
ATOM 3025 O O . GLY A 1 409 ? 8.155 -19.153 -13.602 1.00 95.06 409 GLY A O 1
ATOM 3026 N N . ALA A 1 410 ? 5.921 -18.925 -13.427 1.00 97.38 410 ALA A N 1
ATOM 3027 C CA . ALA A 1 410 ? 5.584 -20.141 -14.166 1.00 97.38 410 ALA A CA 1
ATOM 3028 C C . ALA A 1 410 ? 6.057 -20.051 -15.626 1.00 97.38 410 ALA A C 1
ATOM 3030 O O . ALA A 1 410 ? 5.876 -19.020 -16.277 1.00 97.38 410 ALA A O 1
ATOM 3031 N N . ILE A 1 411 ? 6.631 -21.137 -16.155 1.00 97.06 411 ILE A N 1
ATOM 3032 C CA . ILE A 1 411 ? 7.218 -21.148 -17.500 1.00 97.06 411 ILE A CA 1
ATOM 3033 C C . ILE A 1 411 ? 6.546 -22.208 -18.361 1.00 97.06 411 ILE A C 1
ATOM 3035 O O . ILE A 1 411 ? 6.611 -23.407 -18.075 1.00 97.06 411 ILE A O 1
ATOM 3039 N N . VAL A 1 412 ? 5.965 -21.762 -19.470 1.00 94.06 412 VAL A N 1
ATOM 3040 C CA . VAL A 1 412 ? 5.382 -22.613 -20.506 1.00 94.06 412 VAL A CA 1
ATOM 3041 C C . VAL A 1 412 ? 6.167 -22.389 -21.792 1.00 94.06 412 VAL A C 1
ATOM 3043 O O . VAL A 1 412 ? 6.157 -21.294 -22.343 1.00 94.06 412 VAL A O 1
ATOM 3046 N N . GLY A 1 413 ? 6.868 -23.412 -22.277 1.00 86.38 413 GLY A N 1
ATOM 3047 C CA . GLY A 1 413 ? 7.748 -23.277 -23.436 1.00 86.38 413 GLY A CA 1
ATOM 3048 C C . GLY A 1 413 ? 7.715 -24.478 -24.380 1.00 86.38 413 GLY A C 1
ATOM 3049 O O . GLY A 1 413 ? 7.424 -25.596 -23.954 1.00 86.38 413 GLY A O 1
ATOM 3050 N N . GLY A 1 414 ? 8.032 -24.247 -25.658 1.00 81.75 414 GLY A N 1
ATOM 3051 C CA . GLY A 1 414 ? 8.153 -25.293 -26.679 1.00 81.75 414 GLY A CA 1
ATOM 3052 C C . GLY A 1 414 ? 9.474 -26.066 -26.600 1.00 81.75 414 GLY A C 1
ATOM 3053 O O . GLY A 1 414 ? 9.502 -27.242 -26.238 1.00 81.75 414 GLY A O 1
ATOM 3054 N N . THR A 1 415 ? 10.585 -25.416 -26.956 1.00 85.56 415 THR A N 1
ATOM 3055 C CA . THR A 1 415 ? 11.933 -26.020 -26.955 1.00 85.56 415 THR A CA 1
ATOM 3056 C C . THR A 1 415 ? 12.965 -25.099 -26.305 1.00 85.56 415 THR A C 1
ATOM 3058 O O . THR A 1 415 ? 12.808 -23.882 -26.317 1.00 85.56 415 THR A O 1
ATOM 3061 N N . ASN A 1 416 ? 14.027 -25.680 -25.729 1.00 90.31 416 ASN A N 1
ATOM 3062 C CA . ASN A 1 416 ? 15.048 -24.961 -24.948 1.00 90.31 416 ASN A CA 1
ATOM 3063 C C . ASN A 1 416 ? 14.419 -24.092 -23.846 1.00 90.31 416 ASN A C 1
ATOM 3065 O O . ASN A 1 416 ? 14.526 -22.866 -23.851 1.00 90.31 416 ASN A O 1
ATOM 3069 N N . VAL A 1 417 ? 13.713 -24.760 -22.933 1.00 94.94 417 VAL A N 1
ATOM 3070 C CA . VAL A 1 417 ? 13.017 -24.130 -21.810 1.00 94.94 417 VAL A CA 1
ATOM 3071 C C . VAL A 1 417 ? 13.877 -24.264 -20.563 1.00 94.94 417 VAL A C 1
ATOM 3073 O O . VAL A 1 417 ? 14.289 -25.374 -20.218 1.00 94.94 417 VAL A O 1
ATOM 3076 N N . GLY A 1 418 ? 14.161 -23.148 -19.901 1.00 96.12 418 GLY A N 1
ATOM 3077 C CA . GLY A 1 418 ? 14.971 -23.127 -18.693 1.00 96.12 418 GLY A CA 1
ATOM 3078 C C . GLY A 1 418 ? 14.323 -22.338 -17.569 1.00 96.12 418 GLY A C 1
ATOM 3079 O O . GLY A 1 418 ? 13.778 -21.261 -17.789 1.00 96.12 418 GLY A O 1
ATOM 3080 N N . GLY A 1 419 ? 14.452 -22.853 -16.345 1.00 96.94 419 GLY A N 1
ATOM 3081 C CA . GLY A 1 419 ? 13.960 -22.202 -15.130 1.00 96.94 419 GLY A CA 1
ATOM 3082 C C . GLY A 1 419 ? 14.456 -20.765 -14.956 1.00 96.94 419 GLY A C 1
ATOM 3083 O O . GLY A 1 419 ? 13.695 -19.912 -14.519 1.00 96.94 419 GLY A O 1
ATOM 3084 N N . LEU A 1 420 ? 15.698 -20.481 -15.370 1.00 97.69 420 LEU A N 1
ATOM 3085 C CA . LEU A 1 420 ? 16.304 -19.144 -15.355 1.00 97.69 420 LEU A CA 1
ATOM 3086 C C . LEU A 1 420 ? 16.671 -18.659 -16.765 1.00 97.69 420 LEU A C 1
ATOM 3088 O O . LEU A 1 420 ? 16.289 -17.562 -17.161 1.00 97.69 420 LEU A O 1
ATOM 3092 N N . ILE A 1 421 ? 17.423 -19.472 -17.514 1.00 97.56 421 ILE A N 1
ATOM 3093 C CA . ILE A 1 421 ? 17.983 -19.139 -18.829 1.00 97.56 421 ILE A CA 1
ATOM 3094 C C . ILE A 1 421 ? 17.535 -20.195 -19.838 1.00 97.56 421 ILE A C 1
ATOM 3096 O O . ILE A 1 421 ? 17.814 -21.381 -19.627 1.00 97.56 421 ILE A O 1
ATOM 3100 N N . GLY A 1 422 ? 16.898 -19.777 -20.934 1.00 95.38 422 GLY A N 1
ATOM 3101 C CA . GLY A 1 422 ? 16.454 -20.689 -21.994 1.00 95.38 422 GLY A CA 1
ATOM 3102 C C . GLY A 1 422 ? 17.625 -21.288 -22.778 1.00 95.38 422 GLY A C 1
ATOM 3103 O O . GLY A 1 422 ? 17.746 -22.506 -22.916 1.00 95.38 422 GLY A O 1
ATOM 3104 N N . SER A 1 423 ? 18.539 -20.435 -23.241 1.00 94.06 423 SER A N 1
ATOM 3105 C CA . SER A 1 423 ? 19.778 -20.829 -23.926 1.00 94.06 423 SER A CA 1
ATOM 3106 C C . SER A 1 423 ? 20.917 -19.858 -23.613 1.00 94.06 423 SER A C 1
ATOM 3108 O O . SER A 1 423 ? 20.668 -18.689 -23.329 1.00 94.06 423 SER A O 1
ATOM 3110 N N . SER A 1 424 ? 22.172 -20.310 -23.661 1.00 87.69 424 SER A N 1
ATOM 3111 C CA . SER A 1 424 ? 23.336 -19.441 -23.439 1.00 87.69 424 SER A CA 1
ATOM 3112 C C . SER A 1 424 ? 24.474 -19.738 -24.418 1.00 87.69 424 SER A C 1
ATOM 3114 O O . SER A 1 424 ? 24.594 -20.847 -24.942 1.00 87.69 424 SER A O 1
ATOM 3116 N N . GLY A 1 425 ? 25.348 -18.754 -24.628 1.00 78.06 425 GLY A N 1
ATOM 3117 C CA . GLY A 1 425 ? 26.586 -18.897 -25.392 1.00 78.06 425 GLY A CA 1
ATOM 3118 C C . GLY A 1 425 ? 27.588 -19.885 -24.773 1.00 78.06 425 GLY A C 1
ATOM 3119 O O . GLY A 1 425 ? 27.413 -20.402 -23.666 1.00 78.06 425 GLY A O 1
ATOM 3120 N N . SER A 1 426 ? 28.673 -20.173 -25.500 1.00 72.19 426 SER A N 1
ATOM 3121 C CA . SER A 1 426 ? 29.723 -21.087 -25.030 1.00 72.19 426 SER A CA 1
ATOM 3122 C C . SER A 1 426 ? 30.572 -20.453 -23.921 1.00 72.19 426 SER A C 1
ATOM 3124 O O . SER A 1 426 ? 31.398 -19.571 -24.173 1.00 72.19 426 SER A O 1
ATOM 3126 N N . VAL A 1 427 ? 30.453 -20.987 -22.701 1.00 67.56 427 VAL A N 1
ATOM 3127 C CA . VAL A 1 427 ? 31.253 -20.563 -21.533 1.00 67.56 427 VAL A CA 1
ATOM 3128 C C . VAL A 1 427 ? 32.757 -20.759 -21.765 1.00 67.56 427 VAL A C 1
ATOM 3130 O O . VAL A 1 427 ? 33.571 -19.997 -21.249 1.00 67.56 427 VAL A O 1
ATOM 3133 N N . GLN A 1 428 ? 33.155 -21.743 -22.584 1.00 64.00 428 GLN A N 1
ATOM 3134 C CA . GLN A 1 428 ? 34.568 -21.986 -22.916 1.00 64.00 428 GLN A CA 1
ATOM 3135 C C . GLN A 1 428 ? 35.197 -20.837 -23.711 1.00 64.00 428 GLN A C 1
ATOM 3137 O O . GLN A 1 428 ? 36.409 -20.640 -23.653 1.00 64.00 428 GLN A O 1
ATOM 3142 N N . GLU A 1 429 ? 34.379 -20.073 -24.430 1.00 66.81 429 GLU A N 1
ATOM 3143 C CA . GLU A 1 429 ? 34.806 -18.911 -25.205 1.00 66.81 429 GLU A CA 1
ATOM 3144 C C . GLU A 1 429 ? 34.647 -17.600 -24.411 1.00 66.81 429 GLU A C 1
ATOM 3146 O O . GLU A 1 429 ? 34.944 -16.527 -24.933 1.00 66.81 429 GLU A O 1
ATOM 3151 N N . GLY A 1 430 ? 34.194 -17.680 -23.151 1.00 73.06 430 GLY A N 1
ATOM 3152 C CA . GLY A 1 430 ? 33.943 -16.534 -22.275 1.00 73.06 430 GLY A CA 1
ATOM 3153 C C . GLY A 1 430 ? 32.577 -15.866 -22.460 1.00 73.06 430 GLY A C 1
ATOM 3154 O O . GLY A 1 430 ? 32.401 -14.758 -21.969 1.00 73.06 430 GLY A O 1
ATOM 3155 N N . TRP A 1 431 ? 31.629 -16.509 -23.151 1.00 81.31 431 TRP A N 1
ATOM 3156 C CA . TRP A 1 431 ? 30.291 -15.968 -23.429 1.00 81.31 431 TRP A CA 1
ATOM 3157 C C . TRP A 1 431 ? 29.252 -16.589 -22.499 1.00 81.31 431 TRP A C 1
ATOM 3159 O O . TRP A 1 431 ? 29.407 -17.733 -22.066 1.00 81.31 431 TRP A O 1
ATOM 3169 N N . GLY A 1 432 ? 28.167 -15.861 -22.239 1.00 83.56 432 GLY A N 1
ATOM 3170 C CA . GLY A 1 432 ? 26.991 -16.416 -21.571 1.00 83.56 432 GLY A CA 1
ATOM 3171 C C . GLY A 1 432 ? 27.233 -16.838 -20.116 1.00 83.56 432 GLY A C 1
ATOM 3172 O O . GLY A 1 432 ? 26.714 -17.870 -19.683 1.00 83.56 432 GLY A O 1
ATOM 3173 N N . ILE A 1 433 ? 28.048 -16.081 -19.372 1.00 91.38 433 ILE A N 1
ATOM 3174 C CA . ILE A 1 433 ? 28.429 -16.389 -17.985 1.00 91.38 433 ILE A CA 1
ATOM 3175 C C . ILE A 1 433 ? 27.246 -16.129 -17.047 1.00 91.38 433 ILE A C 1
ATOM 3177 O O . ILE A 1 433 ? 26.691 -15.032 -17.028 1.00 91.38 433 ILE A O 1
ATOM 3181 N N . VAL A 1 434 ? 26.904 -17.129 -16.233 1.00 95.31 434 VAL A N 1
ATOM 3182 C CA . VAL A 1 434 ? 25.841 -17.056 -15.221 1.00 95.31 434 VAL A CA 1
ATOM 3183 C C . VAL A 1 434 ? 26.438 -17.396 -13.858 1.00 95.31 434 VAL A C 1
ATOM 3185 O O . VAL A 1 434 ? 26.937 -18.506 -13.668 1.00 95.31 434 VAL A O 1
ATOM 3188 N N . THR A 1 435 ? 26.382 -16.463 -12.908 1.00 95.88 435 THR A N 1
ATOM 3189 C CA . THR A 1 435 ? 27.047 -16.594 -11.599 1.00 95.88 435 THR A CA 1
ATOM 3190 C C . THR A 1 435 ? 26.086 -16.261 -10.463 1.00 95.88 435 THR A C 1
ATOM 3192 O O . THR A 1 435 ? 25.418 -15.232 -10.498 1.00 95.88 435 THR A O 1
ATOM 3195 N N . ASN A 1 436 ? 26.026 -17.103 -9.428 1.00 96.56 436 ASN A N 1
ATOM 3196 C CA . ASN A 1 436 ? 25.215 -16.876 -8.220 1.00 96.56 436 ASN A CA 1
ATOM 3197 C C . ASN A 1 436 ? 23.728 -16.593 -8.501 1.00 96.56 436 ASN A C 1
ATOM 3199 O O . ASN A 1 436 ? 23.099 -15.832 -7.774 1.00 96.56 436 ASN A O 1
ATOM 3203 N N . CYS A 1 437 ? 23.181 -17.171 -9.573 1.00 98.31 437 CYS A N 1
ATOM 3204 C CA . CYS A 1 437 ? 21.781 -16.997 -9.947 1.00 98.31 437 CYS A CA 1
ATOM 3205 C C . CYS A 1 437 ? 20.963 -18.240 -9.605 1.00 98.31 437 CYS A C 1
ATOM 3207 O O . CYS A 1 437 ? 21.457 -19.364 -9.758 1.00 98.31 437 CYS A O 1
ATOM 3209 N N . LEU A 1 438 ? 19.721 -18.037 -9.178 1.00 98.56 438 LEU A N 1
ATOM 3210 C CA . LEU A 1 438 ? 18.848 -19.084 -8.650 1.00 98.56 438 LEU A CA 1
ATOM 3211 C C . LEU A 1 438 ? 17.502 -19.095 -9.379 1.00 98.56 438 LEU A C 1
ATOM 3213 O O . LEU A 1 438 ? 17.078 -18.073 -9.896 1.00 98.56 438 LEU A O 1
ATOM 3217 N N . TRP A 1 439 ? 16.811 -20.225 -9.422 1.00 98.50 439 TRP A N 1
ATOM 3218 C CA . TRP A 1 439 ? 15.400 -20.240 -9.815 1.00 98.50 439 TRP A CA 1
ATOM 3219 C C . TRP A 1 439 ? 14.626 -21.216 -8.954 1.00 98.50 439 TRP A C 1
ATOM 3221 O O . TRP A 1 439 ? 15.187 -22.189 -8.441 1.00 98.50 439 TRP A O 1
ATOM 3231 N N . ASP A 1 440 ? 13.334 -20.973 -8.837 1.00 98.50 440 ASP A N 1
ATOM 3232 C CA . ASP A 1 440 ? 12.439 -21.861 -8.123 1.00 98.50 440 ASP A CA 1
ATOM 3233 C C . ASP A 1 440 ? 11.951 -22.996 -9.034 1.00 98.50 440 ASP A C 1
ATOM 3235 O O . ASP A 1 440 ? 11.311 -22.759 -10.059 1.00 98.50 440 ASP A O 1
ATOM 3239 N N . ILE A 1 441 ? 12.270 -24.245 -8.691 1.00 98.12 441 ILE A N 1
ATOM 3240 C CA . ILE A 1 441 ? 11.917 -25.427 -9.496 1.00 98.12 441 ILE A CA 1
ATOM 3241 C C . ILE A 1 441 ? 10.434 -25.804 -9.403 1.00 98.12 441 ILE A C 1
ATOM 3243 O O . ILE A 1 441 ? 9.939 -26.536 -10.262 1.00 98.12 441 ILE A O 1
ATOM 3247 N N . GLU A 1 442 ? 9.740 -25.363 -8.356 1.00 98.06 442 GLU A N 1
ATOM 3248 C CA . GLU A 1 442 ? 8.352 -25.717 -8.067 1.00 98.06 442 GLU A CA 1
ATOM 3249 C C . GLU A 1 442 ? 7.411 -24.722 -8.740 1.00 98.06 442 GLU A C 1
ATOM 3251 O O . GLU A 1 442 ? 6.526 -25.135 -9.491 1.00 98.06 442 GLU A O 1
ATOM 3256 N N . THR A 1 443 ? 7.641 -23.421 -8.550 1.00 96.81 443 THR A N 1
ATOM 3257 C CA . THR A 1 443 ? 6.794 -22.369 -9.136 1.00 96.81 443 THR A CA 1
ATOM 3258 C C . THR A 1 443 ? 7.024 -22.194 -10.634 1.00 96.81 443 THR A C 1
ATOM 3260 O O . THR A 1 443 ? 6.060 -22.031 -11.384 1.00 96.81 443 THR A O 1
ATOM 3263 N N . SER A 1 444 ? 8.265 -22.346 -11.115 1.00 96.56 444 SER A N 1
ATOM 3264 C CA . SER A 1 444 ? 8.544 -22.306 -12.559 1.00 96.56 444 SER A CA 1
ATOM 3265 C C . SER A 1 444 ? 8.020 -23.522 -13.326 1.00 96.56 444 SER A C 1
ATOM 3267 O O . SER A 1 444 ? 7.825 -23.453 -14.542 1.00 96.56 444 SER A O 1
ATOM 3269 N N . GLY A 1 445 ? 7.835 -24.656 -12.640 1.00 95.69 445 GLY A N 1
ATOM 3270 C CA . GLY A 1 445 ? 7.572 -25.955 -13.260 1.00 95.69 445 GLY A CA 1
ATOM 3271 C C . GLY A 1 445 ? 8.773 -26.552 -14.009 1.00 95.69 445 GLY A C 1
ATOM 3272 O O . GLY A 1 445 ? 8.603 -27.533 -14.736 1.00 95.69 445 GLY A O 1
ATOM 3273 N N . GLN A 1 446 ? 9.980 -25.988 -13.858 1.00 95.62 446 GLN A N 1
ATOM 3274 C CA . GLN A 1 446 ? 11.186 -26.407 -14.576 1.00 95.62 446 GLN A CA 1
ATOM 3275 C C . GLN A 1 446 ? 12.245 -26.998 -13.640 1.00 95.62 446 GLN A C 1
ATOM 3277 O O . GLN A 1 446 ? 12.789 -26.337 -12.755 1.00 95.62 446 GLN A O 1
ATOM 3282 N N . THR A 1 447 ? 12.648 -28.243 -13.907 1.00 94.56 447 THR A N 1
ATOM 3283 C CA . THR A 1 447 ? 13.713 -28.922 -13.145 1.00 94.56 447 THR A CA 1
ATOM 3284 C C . THR A 1 447 ? 15.124 -28.607 -13.649 1.00 94.56 447 THR A C 1
ATOM 3286 O O . THR A 1 447 ? 16.102 -29.086 -13.078 1.00 94.56 447 THR A O 1
ATOM 3289 N N . ALA A 1 448 ? 15.250 -27.873 -14.756 1.00 95.25 448 ALA A N 1
ATOM 3290 C CA . ALA A 1 448 ? 16.520 -27.573 -15.405 1.00 95.25 448 ALA A CA 1
ATOM 3291 C C . ALA A 1 448 ? 16.529 -26.152 -15.985 1.00 95.25 448 ALA A C 1
ATOM 3293 O O . ALA A 1 448 ? 15.490 -25.547 -16.229 1.00 95.25 448 ALA A O 1
ATOM 3294 N N . SER A 1 449 ? 17.731 -25.636 -16.210 1.00 96.25 449 SER A N 1
ATOM 3295 C CA . SER A 1 449 ? 18.015 -24.343 -16.827 1.00 96.25 449 SER A CA 1
ATOM 3296 C C . SER A 1 449 ? 19.388 -24.434 -17.489 1.00 96.25 449 SER A C 1
ATOM 3298 O O . SER A 1 449 ? 20.214 -25.243 -17.057 1.00 96.25 449 SER A O 1
ATOM 3300 N N . TYR A 1 450 ? 19.664 -23.616 -18.508 1.00 94.69 450 TYR A N 1
ATOM 3301 C CA . TYR A 1 450 ? 20.996 -23.599 -19.123 1.00 94.69 450 TYR A CA 1
ATOM 3302 C C . TYR A 1 450 ? 22.079 -23.142 -18.126 1.00 94.69 450 TYR A C 1
ATOM 3304 O O . TYR A 1 450 ? 23.216 -23.610 -18.167 1.00 94.69 450 TYR A O 1
ATOM 3312 N N . GLY A 1 451 ? 21.720 -22.248 -17.201 1.00 93.38 451 GLY A N 1
ATOM 3313 C CA . GLY A 1 451 ? 22.593 -21.760 -16.135 1.00 93.38 451 GLY A CA 1
ATOM 3314 C C . GLY A 1 451 ? 21.833 -21.418 -14.853 1.00 93.38 451 GLY A C 1
ATOM 3315 O O . GLY A 1 451 ? 20.602 -21.358 -14.847 1.00 93.38 451 GLY A O 1
ATOM 3316 N N . GLY A 1 452 ? 22.589 -21.182 -13.778 1.00 95.69 452 GLY A N 1
ATOM 3317 C CA . GLY A 1 452 ? 22.074 -20.956 -12.423 1.00 95.69 452 GLY A CA 1
ATOM 3318 C C . GLY A 1 452 ? 21.957 -22.244 -11.599 1.00 95.69 452 GLY A C 1
ATOM 3319 O O . GLY A 1 452 ? 22.389 -23.311 -12.035 1.00 95.69 452 GLY A O 1
ATOM 3320 N N . THR A 1 453 ? 21.335 -22.156 -10.422 1.00 97.88 453 THR A N 1
ATOM 3321 C CA . THR A 1 453 ? 21.016 -23.312 -9.564 1.00 97.88 453 THR A CA 1
ATOM 3322 C C . THR A 1 453 ? 19.536 -23.336 -9.187 1.00 97.88 453 THR A C 1
ATOM 3324 O O . THR A 1 453 ? 19.023 -22.364 -8.643 1.00 97.88 453 THR A O 1
ATOM 3327 N N . GLY A 1 454 ? 18.865 -24.462 -9.437 1.00 98.12 454 GLY A N 1
ATOM 3328 C CA . GLY A 1 454 ? 17.471 -24.664 -9.047 1.00 98.12 454 GLY A CA 1
ATOM 3329 C C . GLY A 1 454 ? 17.334 -24.911 -7.548 1.00 98.12 454 GLY A C 1
ATOM 3330 O O . GLY A 1 454 ? 18.136 -25.644 -6.961 1.00 98.12 454 GLY A O 1
ATOM 3331 N N . LYS A 1 455 ? 16.316 -24.304 -6.945 1.00 98.38 455 LYS A N 1
ATOM 3332 C CA . LYS A 1 455 ? 15.983 -24.362 -5.522 1.00 98.38 455 LYS A CA 1
ATOM 3333 C C . LYS A 1 455 ? 14.491 -24.598 -5.337 1.00 98.38 455 LYS A C 1
ATOM 3335 O O . LYS A 1 455 ? 13.700 -24.257 -6.206 1.00 98.38 455 LYS A O 1
ATOM 3340 N N . THR A 1 456 ? 14.117 -25.224 -4.231 1.00 98.19 456 THR A N 1
ATOM 3341 C CA . THR A 1 456 ? 12.705 -25.340 -3.826 1.00 98.19 456 THR A CA 1
ATOM 3342 C C . THR A 1 456 ? 12.163 -23.991 -3.353 1.00 98.19 456 THR A C 1
ATOM 3344 O O . THR A 1 456 ? 12.951 -23.126 -2.963 1.00 98.19 456 THR A O 1
ATOM 3347 N N . THR A 1 457 ? 10.839 -23.834 -3.296 1.00 97.69 457 THR A N 1
ATOM 3348 C CA . THR A 1 457 ? 10.176 -22.629 -2.767 1.00 97.69 457 THR A CA 1
ATOM 3349 C C . THR A 1 457 ? 10.675 -22.302 -1.366 1.00 97.69 457 THR A C 1
ATOM 3351 O O . THR A 1 457 ? 11.099 -21.185 -1.088 1.00 97.69 457 THR A O 1
ATOM 3354 N N . ALA A 1 458 ? 10.735 -23.309 -0.491 1.00 97.62 458 ALA A N 1
ATOM 3355 C CA . ALA A 1 458 ? 11.205 -23.130 0.878 1.00 97.62 458 ALA A CA 1
ATOM 3356 C C . ALA A 1 458 ? 12.670 -22.656 0.943 1.00 97.62 458 ALA A C 1
ATOM 3358 O O . ALA A 1 458 ? 13.005 -21.776 1.735 1.00 97.62 458 ALA A O 1
ATOM 3359 N N . GLU A 1 459 ? 13.556 -23.197 0.097 1.00 98.12 459 GLU A N 1
ATOM 3360 C CA . GLU A 1 459 ? 14.941 -22.716 0.012 1.00 98.12 459 GLU A CA 1
ATOM 3361 C C . GLU A 1 459 ? 15.013 -21.284 -0.536 1.00 98.12 459 GLU A C 1
ATOM 3363 O O . GLU A 1 459 ? 15.818 -20.492 -0.050 1.00 98.12 459 GLU A O 1
ATOM 3368 N N . MET A 1 460 ? 14.177 -20.943 -1.519 1.00 97.75 460 MET A N 1
ATOM 3369 C CA . MET A 1 460 ? 14.088 -19.603 -2.108 1.00 97.75 460 MET A CA 1
ATOM 3370 C C . MET A 1 460 ? 13.460 -18.561 -1.168 1.00 97.75 460 MET A C 1
ATOM 3372 O O . MET A 1 460 ? 13.647 -17.369 -1.384 1.00 97.75 460 MET A O 1
ATOM 3376 N N . GLN A 1 461 ? 12.772 -18.989 -0.109 1.00 96.81 461 GLN A N 1
ATOM 3377 C CA . GLN A 1 461 ? 12.236 -18.133 0.958 1.00 96.81 461 GLN A CA 1
ATOM 3378 C C . GLN A 1 461 ? 13.139 -18.091 2.207 1.00 96.81 461 GLN A C 1
ATOM 3380 O O . GLN A 1 461 ? 12.751 -17.563 3.248 1.00 96.81 461 GLN A O 1
ATOM 3385 N N . THR A 1 462 ? 14.345 -18.662 2.123 1.00 96.56 462 THR A N 1
ATOM 3386 C CA . THR A 1 462 ? 15.314 -18.722 3.226 1.00 96.56 462 THR A CA 1
ATOM 3387 C C . THR A 1 462 ? 16.522 -17.835 2.916 1.00 96.56 462 THR A C 1
ATOM 3389 O O . THR A 1 462 ? 17.277 -18.137 1.984 1.00 96.56 462 THR A O 1
ATOM 3392 N N . ALA A 1 463 ? 16.792 -16.796 3.720 1.00 93.69 463 ALA A N 1
ATOM 3393 C CA . ALA A 1 463 ? 17.909 -15.862 3.510 1.00 93.69 463 ALA A CA 1
ATOM 3394 C C . ALA A 1 463 ? 19.254 -16.580 3.354 1.00 93.69 463 ALA A C 1
ATOM 3396 O O . ALA A 1 463 ? 20.089 -16.215 2.521 1.00 93.69 463 ALA A O 1
ATOM 3397 N N . ARG A 1 464 ? 19.466 -17.651 4.133 1.00 93.94 464 ARG A N 1
ATOM 3398 C CA . ARG A 1 464 ? 20.732 -18.394 4.128 1.00 93.94 464 ARG A CA 1
ATOM 3399 C C . ARG A 1 464 ? 21.104 -18.932 2.746 1.00 93.94 464 ARG A C 1
ATOM 3401 O O . ARG A 1 464 ? 22.286 -18.921 2.409 1.00 93.94 464 ARG A O 1
ATOM 3408 N N . THR A 1 465 ? 20.120 -19.340 1.945 1.00 96.75 465 THR A N 1
ATOM 3409 C CA . THR A 1 465 ? 20.327 -19.840 0.578 1.00 96.75 465 THR A CA 1
ATOM 3410 C C . THR A 1 465 ? 21.055 -18.820 -0.297 1.00 96.75 465 THR A C 1
ATOM 3412 O O . THR A 1 465 ? 21.948 -19.184 -1.063 1.00 96.75 465 THR A O 1
ATOM 3415 N N . PHE A 1 466 ? 20.708 -17.542 -0.158 1.00 95.25 466 PHE A N 1
ATOM 3416 C CA . PHE A 1 466 ? 21.271 -16.445 -0.942 1.00 95.25 466 PHE A CA 1
ATOM 3417 C C . PHE A 1 466 ? 22.583 -15.932 -0.342 1.00 95.25 466 PHE A C 1
ATOM 3419 O O . PHE A 1 466 ? 23.530 -15.658 -1.080 1.00 95.25 466 PHE A O 1
ATOM 3426 N N . LEU A 1 467 ? 22.692 -15.891 0.990 1.00 93.31 467 LEU A N 1
ATOM 3427 C CA . LEU A 1 467 ? 23.945 -15.563 1.682 1.00 93.31 467 LEU A CA 1
ATOM 3428 C C . LEU A 1 467 ? 25.072 -16.537 1.301 1.00 93.31 467 LEU A C 1
ATOM 3430 O O . LEU A 1 467 ? 26.190 -16.107 1.021 1.00 93.31 467 LEU A O 1
ATOM 3434 N N . ASP A 1 468 ? 24.775 -17.839 1.210 1.00 92.75 468 ASP A N 1
ATOM 3435 C CA . ASP A 1 468 ? 25.724 -18.863 0.742 1.00 92.75 468 ASP A CA 1
ATOM 3436 C C . ASP A 1 468 ? 26.112 -18.684 -0.739 1.00 92.75 468 ASP A C 1
ATOM 3438 O O . ASP A 1 468 ? 27.208 -19.077 -1.144 1.00 92.75 468 ASP A O 1
ATOM 3442 N N . ALA A 1 469 ? 25.249 -18.046 -1.536 1.00 92.88 469 ALA A N 1
ATOM 3443 C CA . ALA A 1 469 ? 25.532 -17.622 -2.907 1.00 92.88 469 ALA A CA 1
ATOM 3444 C C . ALA A 1 469 ? 26.201 -16.230 -2.989 1.00 92.88 469 ALA A C 1
ATOM 3446 O O . ALA A 1 469 ? 26.444 -15.733 -4.089 1.00 92.88 469 ALA A O 1
ATOM 3447 N N . GLY A 1 470 ? 26.513 -15.595 -1.853 1.00 92.31 470 GLY A N 1
ATOM 3448 C CA . GLY A 1 470 ? 27.203 -14.305 -1.776 1.00 92.31 470 GLY A CA 1
ATOM 3449 C C . GLY A 1 470 ? 26.324 -13.082 -2.052 1.00 92.31 470 GLY A C 1
ATOM 3450 O O . GLY A 1 470 ? 26.826 -12.110 -2.604 1.00 92.31 470 GLY A O 1
ATOM 3451 N N . TRP A 1 471 ? 25.025 -13.140 -1.756 1.00 94.62 471 TRP A N 1
ATOM 3452 C CA . TRP A 1 471 ? 24.094 -12.011 -1.904 1.00 94.62 471 TRP A CA 1
ATOM 3453 C C . TRP A 1 471 ? 24.084 -11.126 -0.662 1.00 94.62 471 TRP A C 1
ATOM 3455 O O . TRP A 1 471 ? 23.927 -11.648 0.435 1.00 94.62 471 TRP A O 1
ATOM 3465 N N . ASP A 1 472 ? 24.186 -9.814 -0.840 1.00 93.12 472 ASP A N 1
ATOM 3466 C CA . ASP A 1 472 ? 24.270 -8.843 0.255 1.00 93.12 472 ASP A CA 1
ATOM 3467 C C . ASP A 1 472 ? 22.874 -8.426 0.753 1.00 93.12 472 ASP A C 1
ATOM 3469 O O . ASP A 1 472 ? 22.099 -7.849 -0.016 1.00 93.12 472 ASP A O 1
ATOM 3473 N N . PHE A 1 473 ? 22.542 -8.764 2.005 1.00 93.19 473 PHE A N 1
ATOM 3474 C CA . PHE A 1 473 ? 21.238 -8.491 2.622 1.00 93.19 473 PHE A CA 1
ATOM 3475 C C . PHE A 1 473 ? 21.326 -7.383 3.666 1.00 93.19 473 PHE A C 1
ATOM 3477 O O . PHE A 1 473 ? 22.263 -7.367 4.459 1.00 93.19 473 PHE A O 1
ATOM 3484 N N . VAL A 1 474 ? 20.274 -6.564 3.749 1.00 89.38 474 VAL A N 1
ATOM 3485 C CA . VAL A 1 474 ? 20.120 -5.495 4.743 1.00 89.38 474 VAL A CA 1
ATOM 3486 C C . VAL A 1 474 ? 20.453 -5.998 6.150 1.00 89.38 474 VAL A C 1
ATOM 3488 O O . VAL A 1 474 ? 19.785 -6.886 6.690 1.00 89.38 474 VAL A O 1
ATOM 3491 N N . GLY A 1 475 ? 21.465 -5.385 6.767 1.00 80.06 475 GLY A N 1
ATOM 3492 C CA . GLY A 1 475 ? 21.878 -5.673 8.143 1.00 80.06 475 GLY A CA 1
ATOM 3493 C C . GLY A 1 475 ? 22.808 -6.882 8.297 1.00 80.06 475 GLY A C 1
ATOM 3494 O O . GLY A 1 475 ? 23.127 -7.265 9.429 1.00 80.06 475 GLY A O 1
ATOM 3495 N N . GLU A 1 476 ? 23.264 -7.472 7.193 1.00 81.81 476 GLU A N 1
ATOM 3496 C CA . GLU A 1 476 ? 24.349 -8.452 7.150 1.00 81.81 476 GLU A CA 1
ATOM 3497 C C . GLU A 1 476 ? 25.699 -7.747 6.904 1.00 81.81 476 GLU A C 1
ATOM 3499 O O . GLU A 1 476 ? 25.754 -6.582 6.534 1.00 81.81 476 GLU A O 1
ATOM 3504 N N . THR A 1 477 ? 26.819 -8.397 7.231 1.00 79.62 477 THR A N 1
ATOM 3505 C CA . THR A 1 477 ? 28.164 -7.790 7.065 1.00 79.62 477 THR A CA 1
ATOM 3506 C C . THR A 1 477 ? 29.225 -8.781 6.586 1.00 79.62 477 THR A C 1
ATOM 3508 O O . THR A 1 477 ? 30.408 -8.444 6.492 1.00 79.62 477 THR A O 1
ATOM 3511 N N . ALA A 1 478 ? 28.853 -10.039 6.344 1.00 77.50 478 ALA A N 1
ATOM 3512 C CA . ALA A 1 478 ? 29.795 -11.097 6.011 1.00 77.50 478 ALA A CA 1
ATOM 3513 C C . ALA A 1 478 ? 30.174 -11.087 4.526 1.00 77.50 478 ALA A C 1
ATOM 3515 O O . ALA A 1 478 ? 31.276 -11.530 4.191 1.00 77.50 478 ALA A O 1
ATOM 3516 N N . ASN A 1 479 ? 29.297 -10.594 3.648 1.00 72.94 479 ASN A N 1
ATOM 3517 C CA . ASN A 1 479 ? 29.519 -10.574 2.201 1.00 72.94 479 ASN A CA 1
ATOM 3518 C C . ASN A 1 479 ? 29.448 -9.180 1.551 1.00 72.94 479 ASN A C 1
ATOM 3520 O O . ASN A 1 479 ? 29.627 -9.081 0.337 1.00 72.94 479 ASN A O 1
ATOM 3524 N N . GLY A 1 480 ? 29.307 -8.120 2.344 1.00 78.69 480 GLY A N 1
ATOM 3525 C CA . GLY A 1 480 ? 29.274 -6.744 1.864 1.00 78.69 480 GLY A CA 1
ATOM 3526 C C . GLY A 1 480 ? 28.704 -5.796 2.912 1.00 78.69 480 GLY A C 1
ATOM 3527 O O . GLY A 1 480 ? 28.631 -6.140 4.089 1.00 78.69 480 GLY A O 1
ATOM 3528 N N . GLY A 1 481 ? 28.395 -4.580 2.483 1.00 83.69 481 GLY A N 1
ATOM 3529 C CA . GLY A 1 481 ? 27.631 -3.590 3.244 1.00 83.69 481 GLY A CA 1
ATOM 3530 C C . GLY A 1 481 ? 26.880 -2.649 2.301 1.00 83.69 481 GLY A C 1
ATOM 3531 O O . GLY A 1 481 ? 26.654 -1.492 2.638 1.00 83.69 481 GLY A O 1
ATOM 3532 N N . GLU A 1 482 ? 26.609 -3.124 1.083 1.00 85.56 482 GLU A N 1
ATOM 3533 C CA . GLU A 1 482 ? 25.828 -2.438 0.054 1.00 85.56 482 GLU A CA 1
ATOM 3534 C C . GLU A 1 482 ? 24.321 -2.647 0.285 1.00 85.56 482 GLU A C 1
ATOM 3536 O O . GLU A 1 482 ? 23.527 -1.936 -0.323 1.00 85.56 482 GLU A O 1
ATOM 3541 N N . ASP A 1 483 ? 23.932 -3.599 1.155 1.00 90.88 483 ASP A N 1
ATOM 3542 C CA . ASP A 1 483 ? 22.556 -3.826 1.621 1.00 90.88 483 ASP A CA 1
ATOM 3543 C C . ASP A 1 483 ? 21.549 -3.906 0.450 1.00 90.88 483 ASP A C 1
ATOM 3545 O O . ASP A 1 483 ? 20.539 -3.206 0.411 1.00 90.88 483 ASP A O 1
ATOM 3549 N N . ILE A 1 484 ? 21.840 -4.747 -0.551 1.00 93.38 484 ILE A N 1
ATOM 3550 C CA . ILE A 1 484 ? 21.110 -4.776 -1.835 1.00 93.38 484 ILE A CA 1
ATOM 3551 C C . ILE A 1 484 ? 19.742 -5.452 -1.705 1.00 93.38 484 ILE A C 1
ATOM 3553 O O . ILE A 1 484 ? 18.786 -5.046 -2.369 1.00 93.38 484 ILE A O 1
ATOM 3557 N N . TRP A 1 485 ? 19.646 -6.497 -0.882 1.00 96.00 485 TRP A N 1
ATOM 3558 C CA . TRP A 1 485 ? 18.473 -7.362 -0.779 1.00 96.00 485 TRP A CA 1
ATOM 3559 C C . TRP A 1 485 ? 17.852 -7.342 0.617 1.00 96.00 485 TRP A C 1
ATOM 3561 O O . TRP A 1 485 ? 18.521 -7.169 1.628 1.00 96.00 485 TRP A O 1
ATOM 3571 N N . LYS A 1 486 ? 16.554 -7.605 0.694 1.00 94.12 486 LYS A N 1
ATOM 3572 C CA . LYS A 1 486 ? 15.812 -7.890 1.925 1.00 94.12 486 LYS A CA 1
ATOM 3573 C C . LYS A 1 486 ? 14.918 -9.103 1.711 1.00 94.12 486 LYS A C 1
ATOM 3575 O O . LYS A 1 486 ? 14.572 -9.426 0.579 1.00 94.12 486 LYS A O 1
ATOM 3580 N N . ILE A 1 487 ? 14.546 -9.792 2.782 1.00 93.31 487 ILE A N 1
ATOM 3581 C CA . ILE A 1 487 ? 13.637 -10.940 2.713 1.00 93.31 487 ILE A CA 1
ATOM 3582 C C . ILE A 1 487 ? 12.804 -11.037 3.988 1.00 93.31 487 ILE A C 1
ATOM 3584 O O . ILE A 1 487 ? 13.320 -10.874 5.094 1.00 93.31 487 ILE A O 1
ATOM 3588 N N . ALA A 1 488 ? 11.514 -11.319 3.817 1.00 92.38 488 ALA A N 1
ATOM 3589 C CA . ALA A 1 488 ? 10.635 -11.754 4.892 1.00 92.38 488 ALA A CA 1
ATOM 3590 C C . ALA A 1 488 ? 10.753 -13.282 5.014 1.00 92.38 488 ALA A C 1
ATOM 3592 O O . ALA A 1 488 ? 10.143 -14.024 4.243 1.00 92.38 488 ALA A O 1
ATOM 3593 N N . GLU A 1 489 ? 11.607 -13.739 5.936 1.00 90.44 489 GLU A N 1
ATOM 3594 C CA . GLU A 1 489 ? 11.997 -15.150 6.081 1.00 90.44 489 GLU A CA 1
ATOM 3595 C C . GLU A 1 489 ? 10.775 -16.086 6.136 1.00 90.44 489 GLU A C 1
ATOM 3597 O O . GLU A 1 489 ? 9.914 -15.947 7.005 1.00 90.44 489 GLU A O 1
ATOM 3602 N N . GLY A 1 490 ? 10.706 -17.050 5.213 1.00 92.62 490 GLY A N 1
ATOM 3603 C CA . GLY A 1 490 ? 9.626 -18.041 5.125 1.00 92.62 490 GLY A CA 1
ATOM 3604 C C . GLY A 1 490 ? 8.273 -17.516 4.628 1.00 92.62 490 GLY A C 1
ATOM 3605 O O . GLY A 1 490 ? 7.331 -18.300 4.552 1.00 92.62 490 GLY A O 1
ATOM 3606 N N . LEU A 1 491 ? 8.165 -16.226 4.301 1.00 90.44 491 LEU A N 1
ATOM 3607 C CA . LEU A 1 491 ? 6.922 -15.583 3.854 1.00 90.44 491 LEU A CA 1
ATOM 3608 C C . LEU A 1 491 ? 6.998 -15.132 2.393 1.00 90.44 491 LEU A C 1
ATOM 3610 O O . LEU A 1 491 ? 5.997 -15.169 1.686 1.00 90.44 491 LEU A O 1
ATOM 3614 N N . GLY A 1 492 ? 8.186 -14.751 1.921 1.00 92.19 492 GLY A N 1
ATOM 3615 C CA . GLY A 1 492 ? 8.381 -14.252 0.564 1.00 92.19 492 GLY A CA 1
ATOM 3616 C C . GLY A 1 492 ? 9.786 -14.495 0.022 1.00 92.19 492 GLY A C 1
ATOM 3617 O O . GLY A 1 492 ? 10.679 -14.980 0.718 1.00 92.19 492 GLY A O 1
ATOM 3618 N N . TYR A 1 493 ? 9.968 -14.164 -1.253 1.00 95.12 493 TYR A N 1
ATOM 3619 C CA . TYR A 1 493 ? 11.263 -14.209 -1.935 1.00 95.12 493 TYR A CA 1
ATOM 3620 C C . TYR A 1 493 ? 12.097 -12.958 -1.617 1.00 95.12 493 TYR A C 1
ATOM 3622 O O . TYR A 1 493 ? 11.538 -11.951 -1.168 1.00 95.12 493 TYR A O 1
ATOM 3630 N N . PRO A 1 494 ? 13.423 -12.968 -1.861 1.00 96.19 494 PRO A N 1
ATOM 3631 C CA . PRO A 1 494 ? 14.227 -11.765 -1.727 1.00 96.19 494 PRO A CA 1
ATOM 3632 C C . PRO A 1 494 ? 13.719 -10.649 -2.624 1.00 96.19 494 PRO A C 1
ATOM 3634 O O . PRO A 1 494 ? 13.453 -10.856 -3.807 1.00 96.19 494 PRO A O 1
ATOM 3637 N N . ARG A 1 495 ? 13.666 -9.445 -2.080 1.00 95.44 495 ARG A N 1
ATOM 3638 C CA . ARG A 1 495 ? 13.354 -8.232 -2.824 1.00 95.44 495 ARG A CA 1
ATOM 3639 C C . ARG A 1 495 ? 14.460 -7.222 -2.665 1.00 95.44 495 ARG A C 1
ATOM 3641 O O . ARG A 1 495 ? 15.271 -7.317 -1.743 1.00 95.44 495 ARG A O 1
ATOM 3648 N N . LEU A 1 496 ? 14.530 -6.284 -3.588 1.00 96.06 496 LEU A N 1
ATOM 3649 C CA . LEU A 1 496 ? 15.551 -5.257 -3.560 1.00 96.06 496 LEU A CA 1
ATOM 3650 C C . LEU A 1 496 ? 15.270 -4.315 -2.389 1.00 96.06 496 LEU A C 1
ATOM 3652 O O . LEU A 1 496 ? 14.121 -4.022 -2.064 1.00 96.06 496 LEU A O 1
ATOM 3656 N N . ALA A 1 497 ? 16.320 -3.854 -1.720 1.00 93.50 497 ALA A N 1
ATOM 3657 C CA . ALA A 1 497 ? 16.188 -3.062 -0.502 1.00 93.50 497 ALA A CA 1
ATOM 3658 C C . ALA A 1 497 ? 15.480 -1.719 -0.731 1.00 93.50 497 ALA A C 1
ATOM 3660 O O . ALA A 1 497 ? 14.848 -1.208 0.191 1.00 93.50 497 ALA A O 1
ATOM 3661 N N . TRP A 1 498 ? 15.548 -1.183 -1.956 1.00 92.62 498 TRP A N 1
ATOM 3662 C CA . TRP A 1 498 ? 14.831 0.029 -2.352 1.00 92.62 498 TRP A CA 1
ATOM 3663 C C . TRP A 1 498 ? 13.323 -0.190 -2.539 1.00 92.62 498 TRP A C 1
ATOM 3665 O O . TRP A 1 498 ? 12.571 0.780 -2.505 1.00 92.62 498 TRP A O 1
ATOM 3675 N N . GLU A 1 499 ? 12.862 -1.431 -2.736 1.00 92.81 499 GLU A N 1
ATOM 3676 C CA . GLU A 1 499 ? 11.431 -1.712 -2.868 1.00 92.81 499 GLU A CA 1
ATOM 3677 C C . GLU A 1 499 ? 10.717 -1.422 -1.549 1.00 92.81 499 GLU A C 1
ATOM 3679 O O . GLU A 1 499 ? 11.259 -1.661 -0.468 1.00 92.81 499 GLU A O 1
ATOM 3684 N N . LYS A 1 500 ? 9.472 -0.952 -1.603 1.00 91.19 500 LYS A N 1
ATOM 3685 C CA . LYS A 1 500 ? 8.686 -0.692 -0.393 1.00 91.19 500 LYS A CA 1
ATOM 3686 C C . LYS A 1 500 ? 8.170 -1.998 0.232 1.00 91.19 500 LYS A C 1
ATOM 3688 O O . LYS A 1 500 ? 7.904 -2.974 -0.468 1.00 91.19 500 LYS A O 1
ATOM 3693 N N . TYR A 1 501 ? 8.083 -2.017 1.564 1.00 94.19 501 TYR A N 1
ATOM 3694 C CA . TYR A 1 501 ? 7.431 -3.056 2.389 1.00 94.19 501 TYR A CA 1
ATOM 3695 C C . TYR A 1 501 ? 7.846 -4.507 2.104 1.00 94.19 501 TYR A C 1
ATOM 3697 O O . TYR A 1 501 ? 9.024 -4.758 1.829 1.00 94.19 501 TYR A O 1
ATOM 3705 N N . SER A 1 502 ? 6.902 -5.458 2.146 1.00 94.00 502 SER A N 1
ATOM 3706 C CA . SER A 1 502 ? 7.088 -6.882 1.852 1.00 94.00 502 SER A CA 1
ATOM 3707 C C . SER A 1 502 ? 6.390 -7.381 0.577 1.00 94.00 502 SER A C 1
ATOM 3709 O O . SER A 1 502 ? 6.583 -8.545 0.242 1.00 94.00 502 SER A O 1
ATOM 3711 N N . GLY A 1 503 ? 5.786 -6.502 -0.222 1.00 91.06 503 GLY A N 1
ATOM 3712 C CA . GLY A 1 503 ? 5.281 -6.819 -1.562 1.00 91.06 503 GLY A CA 1
ATOM 3713 C C . GLY A 1 503 ? 4.273 -5.774 -2.032 1.00 91.06 503 GLY A C 1
ATOM 3714 O O . GLY A 1 503 ? 3.992 -4.838 -1.283 1.00 91.06 503 GLY A O 1
ATOM 3715 N N . GLY A 1 504 ? 3.747 -5.955 -3.244 1.00 88.56 504 GLY A N 1
ATOM 3716 C CA . GLY A 1 504 ? 2.695 -5.129 -3.846 1.00 88.56 504 GLY A CA 1
ATOM 3717 C C . GLY A 1 504 ? 3.110 -3.720 -4.278 1.00 88.56 504 GLY A C 1
ATOM 3718 O O . GLY A 1 504 ? 4.211 -3.249 -3.980 1.00 88.56 504 GLY A O 1
ATOM 3719 N N . THR A 1 505 ? 2.210 -3.039 -4.990 1.00 82.88 505 THR A N 1
ATOM 3720 C CA . THR A 1 505 ? 2.385 -1.650 -5.462 1.00 82.88 505 THR A CA 1
ATOM 3721 C C . THR A 1 505 ? 1.510 -0.641 -4.715 1.00 82.88 505 THR A C 1
ATOM 3723 O O . THR A 1 505 ? 1.603 0.557 -4.977 1.00 82.88 505 THR A O 1
ATOM 3726 N N . GLY A 1 506 ? 0.649 -1.101 -3.803 1.00 89.69 506 GLY A N 1
ATOM 3727 C CA . GLY A 1 506 ? -0.303 -0.255 -3.076 1.00 89.69 506 GLY A CA 1
ATOM 3728 C C . GLY A 1 506 ? -1.588 0.047 -3.848 1.00 89.69 506 GLY A C 1
ATOM 3729 O O . GLY A 1 506 ? -2.405 0.841 -3.378 1.00 89.69 506 GLY A O 1
ATOM 3730 N N . GLU A 1 507 ? -1.775 -0.587 -5.007 1.00 85.62 507 GLU A N 1
ATOM 3731 C CA . GLU A 1 507 ? -2.971 -0.456 -5.839 1.00 85.62 507 GLU A CA 1
ATOM 3732 C C . GLU A 1 507 ? -4.090 -1.393 -5.350 1.00 85.62 507 GLU A C 1
ATOM 3734 O O . GLU A 1 507 ? -3.807 -2.411 -4.718 1.00 85.62 507 GLU A O 1
ATOM 3739 N N . PRO A 1 508 ? -5.371 -1.130 -5.670 1.00 86.75 508 PRO A N 1
ATOM 3740 C CA . PRO A 1 508 ? -6.487 -1.936 -5.165 1.00 86.75 508 PRO A CA 1
ATOM 3741 C C . PRO A 1 508 ? -6.403 -3.442 -5.460 1.00 86.75 508 PRO A C 1
ATOM 3743 O O . PRO A 1 508 ? -6.889 -4.246 -4.669 1.00 86.75 508 PRO A O 1
ATOM 3746 N N . ASN A 1 509 ? -5.798 -3.822 -6.592 1.00 83.38 509 ASN A N 1
ATOM 3747 C CA . ASN A 1 509 ? -5.616 -5.222 -6.999 1.00 83.38 509 ASN A CA 1
ATOM 3748 C C . ASN A 1 509 ? -4.227 -5.787 -6.648 1.00 83.38 509 ASN A C 1
ATOM 3750 O O . ASN A 1 509 ? -3.984 -6.964 -6.901 1.00 83.38 509 ASN A O 1
ATOM 3754 N N . ASP A 1 510 ? -3.330 -4.956 -6.116 1.00 87.06 510 ASP A N 1
ATOM 3755 C CA . ASP A 1 510 ? -1.965 -5.320 -5.724 1.00 87.06 510 ASP A CA 1
ATOM 3756 C C . ASP A 1 510 ? -1.539 -4.501 -4.483 1.00 87.06 510 ASP A C 1
ATOM 3758 O O . ASP A 1 510 ? -0.676 -3.615 -4.567 1.00 87.06 510 ASP A O 1
ATOM 3762 N N . PRO A 1 511 ? -2.222 -4.708 -3.336 1.00 95.25 511 PRO A N 1
ATOM 3763 C CA . PRO A 1 511 ? -1.997 -3.935 -2.119 1.00 95.25 511 PRO A CA 1
ATOM 3764 C C . PRO A 1 511 ? -0.586 -4.161 -1.577 1.00 95.25 511 PRO A C 1
ATOM 3766 O O . PRO A 1 511 ? -0.020 -5.241 -1.718 1.00 95.25 511 PRO A O 1
ATOM 3769 N N . TYR A 1 512 ? -0.032 -3.166 -0.887 1.00 96.94 512 TYR A N 1
ATOM 3770 C CA . TYR A 1 512 ? 1.243 -3.326 -0.201 1.00 96.94 512 TYR A CA 1
ATOM 3771 C C . TYR A 1 512 ? 1.153 -4.406 0.881 1.00 96.94 512 TYR A C 1
ATOM 3773 O O . TYR A 1 512 ? 0.314 -4.341 1.782 1.00 96.94 512 TYR A O 1
ATOM 3781 N N . GLU A 1 513 ? 2.057 -5.377 0.824 1.00 97.12 513 GLU A N 1
ATOM 3782 C CA . GLU A 1 513 ? 2.111 -6.472 1.787 1.00 97.12 513 GLU A CA 1
ATOM 3783 C C . GLU A 1 513 ? 2.952 -6.072 3.004 1.00 97.12 513 GLU A C 1
ATOM 3785 O O . GLU A 1 513 ? 4.122 -5.685 2.889 1.00 97.12 513 GLU A O 1
ATOM 3790 N N . ILE A 1 514 ? 2.371 -6.210 4.192 1.00 97.81 514 ILE A N 1
ATOM 3791 C CA . ILE A 1 514 ? 3.024 -5.975 5.479 1.00 97.81 514 ILE A CA 1
ATOM 3792 C C . ILE A 1 514 ? 3.266 -7.337 6.135 1.00 97.81 514 ILE A C 1
ATOM 3794 O O . ILE A 1 514 ? 2.340 -7.990 6.620 1.00 97.81 514 ILE A O 1
ATOM 3798 N N . ALA A 1 515 ? 4.525 -7.777 6.137 1.00 96.19 515 ALA A N 1
ATOM 3799 C CA . ALA A 1 515 ? 4.918 -9.098 6.638 1.00 96.19 515 ALA A CA 1
ATOM 3800 C C . ALA A 1 515 ? 5.763 -9.020 7.912 1.00 96.19 515 ALA A C 1
ATOM 3802 O O . ALA A 1 515 ? 5.905 -9.997 8.646 1.00 96.19 515 ALA A O 1
ATOM 3803 N N . THR A 1 516 ? 6.371 -7.862 8.171 1.00 94.88 516 THR A N 1
ATOM 3804 C CA . THR A 1 516 ? 7.320 -7.681 9.266 1.00 94.88 516 THR A CA 1
ATOM 3805 C C . THR A 1 516 ? 7.014 -6.436 10.092 1.00 94.88 516 THR A C 1
ATOM 3807 O O . THR A 1 516 ? 6.376 -5.485 9.644 1.00 94.88 516 THR A O 1
ATOM 3810 N N . ALA A 1 517 ? 7.536 -6.408 11.322 1.00 95.88 517 ALA A N 1
ATOM 3811 C CA . ALA A 1 517 ? 7.491 -5.209 12.159 1.00 95.88 517 ALA A CA 1
ATOM 3812 C C . ALA A 1 517 ? 8.174 -4.004 11.488 1.00 95.88 517 ALA A C 1
ATOM 3814 O O . ALA A 1 517 ? 7.752 -2.873 11.704 1.00 95.88 517 ALA A O 1
ATOM 3815 N N . ALA A 1 518 ? 9.209 -4.244 10.674 1.00 93.56 518 ALA A N 1
ATOM 3816 C CA . ALA A 1 518 ? 9.894 -3.191 9.936 1.00 93.56 518 ALA A CA 1
ATOM 3817 C C . ALA A 1 518 ? 8.986 -2.571 8.863 1.00 93.56 518 ALA A C 1
ATOM 3819 O O . ALA A 1 518 ? 8.966 -1.351 8.749 1.00 93.56 518 ALA A O 1
ATOM 3820 N N . ASP A 1 519 ? 8.186 -3.377 8.155 1.00 96.19 519 ASP A N 1
ATOM 3821 C CA . ASP A 1 519 ? 7.223 -2.873 7.164 1.00 96.19 519 ASP A CA 1
ATOM 3822 C C . ASP A 1 519 ? 6.168 -1.976 7.816 1.00 96.19 519 ASP A C 1
ATOM 3824 O O . ASP A 1 519 ? 5.909 -0.872 7.345 1.00 96.19 519 ASP A O 1
ATOM 3828 N N . LEU A 1 520 ? 5.599 -2.422 8.941 1.00 97.44 520 LEU A N 1
ATOM 3829 C CA . LEU A 1 520 ? 4.576 -1.662 9.661 1.00 97.44 520 LEU A CA 1
ATOM 3830 C C . LEU A 1 520 ? 5.128 -0.343 10.229 1.00 97.44 520 LEU A C 1
ATOM 3832 O O . LEU A 1 520 ? 4.442 0.677 10.212 1.00 97.44 520 LEU A O 1
ATOM 3836 N N . ILE A 1 521 ? 6.372 -0.351 10.723 1.00 95.88 521 ILE A N 1
ATOM 3837 C CA . ILE A 1 521 ? 7.057 0.866 11.183 1.00 95.88 521 ILE A CA 1
ATOM 3838 C C . ILE A 1 521 ? 7.339 1.801 10.002 1.00 95.88 521 ILE A C 1
ATOM 3840 O O . ILE A 1 521 ? 7.086 2.997 10.119 1.00 95.88 521 ILE A O 1
ATOM 3844 N N . ALA A 1 522 ? 7.811 1.267 8.872 1.00 95.62 522 ALA A N 1
ATOM 3845 C CA . ALA A 1 522 ? 8.078 2.045 7.666 1.00 95.62 522 ALA A CA 1
ATOM 3846 C C . ALA A 1 522 ? 6.806 2.709 7.117 1.00 95.62 522 ALA A C 1
ATOM 3848 O O . ALA A 1 522 ? 6.862 3.862 6.696 1.00 95.62 522 ALA A O 1
ATOM 3849 N N . LEU A 1 523 ? 5.654 2.031 7.195 1.00 97.31 523 LEU A N 1
ATOM 3850 C CA . LEU A 1 523 ? 4.360 2.607 6.815 1.00 97.31 523 LEU A CA 1
ATOM 3851 C C . LEU A 1 523 ? 4.055 3.825 7.685 1.00 97.31 523 LEU A C 1
ATOM 3853 O O . LEU A 1 523 ? 3.740 4.897 7.181 1.00 97.31 523 LEU A O 1
ATOM 3857 N N . GLY A 1 524 ? 4.238 3.692 8.999 1.00 95.75 524 GLY A N 1
ATOM 3858 C CA . GLY A 1 524 ? 4.102 4.806 9.934 1.00 95.75 524 GLY A CA 1
ATOM 3859 C C . GLY A 1 524 ? 4.974 6.022 9.606 1.00 95.75 524 GLY A C 1
ATOM 3860 O O . GLY A 1 524 ? 4.581 7.155 9.875 1.00 95.75 524 GLY A O 1
ATOM 3861 N N . GLU A 1 525 ? 6.126 5.792 8.979 1.00 94.69 525 GLU A N 1
ATOM 3862 C CA . GLU A 1 525 ? 7.122 6.804 8.619 1.00 94.69 525 GLU A CA 1
ATOM 3863 C C . GLU A 1 525 ? 6.973 7.322 7.172 1.00 94.69 525 GLU A C 1
ATOM 3865 O O . GLU A 1 525 ? 7.724 8.215 6.778 1.00 94.69 525 GLU A O 1
ATOM 3870 N N . THR A 1 526 ? 5.976 6.839 6.413 1.00 94.44 526 THR A N 1
ATOM 3871 C CA . THR A 1 526 ? 5.748 7.197 4.997 1.00 94.44 526 THR A CA 1
ATOM 3872 C C . THR A 1 526 ? 4.334 7.758 4.763 1.00 94.44 526 THR A C 1
ATOM 3874 O O . THR A 1 526 ? 3.463 7.057 4.245 1.00 94.44 526 THR A O 1
ATOM 3877 N N . PRO A 1 527 ? 4.070 9.031 5.121 1.00 94.00 527 PRO A N 1
ATOM 3878 C CA . PRO A 1 527 ? 2.749 9.643 4.955 1.00 94.00 527 PRO A CA 1
ATOM 3879 C C . PRO A 1 527 ? 2.220 9.685 3.520 1.00 94.00 527 PRO A C 1
ATOM 3881 O O . PRO A 1 527 ? 1.008 9.685 3.328 1.00 94.00 527 PRO A O 1
ATOM 3884 N N . ASP A 1 528 ? 3.111 9.703 2.528 1.00 90.81 528 ASP A N 1
ATOM 3885 C CA . ASP A 1 528 ? 2.739 9.714 1.109 1.00 90.81 528 ASP A CA 1
ATOM 3886 C C . ASP A 1 528 ? 2.032 8.421 0.670 1.00 90.81 528 ASP A C 1
ATOM 3888 O O . ASP A 1 528 ? 1.391 8.410 -0.373 1.00 90.81 528 ASP A O 1
ATOM 3892 N N . ASP A 1 529 ? 2.109 7.346 1.467 1.00 94.44 529 ASP A N 1
ATOM 3893 C CA . ASP A 1 529 ? 1.411 6.088 1.187 1.00 94.44 529 ASP A CA 1
ATOM 3894 C C . ASP A 1 529 ? 0.065 5.969 1.937 1.00 94.44 529 ASP A C 1
ATOM 3896 O O . ASP A 1 529 ? -0.609 4.944 1.850 1.00 94.44 529 ASP A O 1
ATOM 3900 N N . TYR A 1 530 ? -0.362 6.978 2.705 1.00 95.25 530 TYR A N 1
ATOM 3901 C CA . TYR A 1 530 ? -1.571 6.901 3.543 1.00 95.25 530 TYR A CA 1
ATOM 3902 C C . TYR A 1 530 ? -2.894 6.837 2.774 1.00 95.25 530 TYR A C 1
ATOM 3904 O O . TYR A 1 530 ? -3.937 6.646 3.402 1.00 95.25 530 TYR A O 1
ATOM 3912 N N . ASP A 1 531 ? -2.880 7.000 1.455 1.00 94.00 531 ASP A N 1
ATOM 3913 C CA . ASP A 1 531 ? -4.019 6.813 0.553 1.00 94.00 531 ASP A CA 1
ATOM 3914 C C . ASP A 1 531 ? -4.006 5.451 -0.172 1.00 94.00 531 ASP A C 1
ATOM 3916 O O . ASP A 1 531 ? -4.953 5.125 -0.888 1.00 94.00 531 ASP A O 1
ATOM 3920 N N . LYS A 1 532 ? -2.966 4.633 0.036 1.00 95.12 532 LYS A N 1
ATOM 3921 C CA . LYS A 1 532 ? -2.766 3.344 -0.639 1.00 95.12 532 LYS A CA 1
ATOM 3922 C C . LYS A 1 532 ? -3.483 2.182 0.057 1.00 95.12 532 LYS A C 1
ATOM 3924 O O . LYS A 1 532 ? -4.043 2.309 1.149 1.00 95.12 532 LYS A O 1
ATOM 3929 N N . HIS A 1 533 ? -3.479 1.027 -0.603 1.00 97.62 533 HIS A N 1
ATOM 3930 C CA . HIS A 1 533 ? -4.043 -0.220 -0.089 1.00 97.62 533 HIS A CA 1
ATOM 3931 C C . HIS A 1 533 ? -2.958 -1.086 0.562 1.00 97.62 533 HIS A C 1
ATOM 3933 O O . HIS A 1 533 ? -1.884 -1.265 -0.007 1.00 97.62 533 HIS A O 1
ATOM 3939 N N . PHE A 1 534 ? -3.259 -1.662 1.725 1.00 98.56 534 PHE A N 1
ATOM 3940 C CA . PHE A 1 534 ? -2.356 -2.490 2.522 1.00 98.56 534 PHE A CA 1
ATOM 3941 C C . PHE A 1 534 ? -3.035 -3.784 2.947 1.00 98.56 534 PHE A C 1
ATOM 3943 O O . PHE A 1 534 ? -4.218 -3.781 3.295 1.00 98.56 534 PHE A O 1
ATOM 3950 N N . ILE A 1 535 ? -2.259 -4.865 2.989 1.00 98.44 535 ILE A N 1
ATOM 3951 C CA . ILE A 1 535 ? -2.693 -6.160 3.502 1.00 98.44 535 ILE A CA 1
ATOM 3952 C C . ILE A 1 535 ? -1.636 -6.754 4.440 1.00 98.44 535 ILE A C 1
ATOM 3954 O O . ILE A 1 535 ? -0.441 -6.746 4.133 1.00 98.44 535 ILE A O 1
ATOM 3958 N N . LEU A 1 536 ? -2.050 -7.277 5.595 1.00 98.38 536 LEU A N 1
ATOM 3959 C CA . LEU A 1 536 ? -1.162 -8.108 6.409 1.00 98.38 536 LEU A CA 1
ATOM 3960 C C . LEU A 1 536 ? -1.052 -9.503 5.782 1.00 98.38 536 LEU A C 1
ATOM 3962 O O . LEU A 1 536 ? -2.058 -10.120 5.435 1.00 98.38 536 LEU A O 1
ATOM 3966 N N . ILE A 1 537 ? 0.169 -10.027 5.690 1.00 96.94 537 ILE A N 1
ATOM 3967 C CA . ILE A 1 537 ? 0.417 -11.411 5.240 1.00 96.94 537 ILE A CA 1
ATOM 3968 C C . ILE A 1 537 ? 1.040 -12.289 6.333 1.00 96.94 537 ILE A C 1
ATOM 3970 O O . ILE A 1 537 ? 1.387 -13.447 6.099 1.00 96.94 537 ILE A O 1
ATOM 3974 N N . ALA A 1 538 ? 1.223 -11.723 7.526 1.00 97.06 538 ALA A N 1
ATOM 3975 C CA . ALA A 1 538 ? 1.727 -12.412 8.700 1.00 97.06 538 ALA A CA 1
ATOM 3976 C C . ALA A 1 538 ? 1.296 -11.705 9.987 1.00 97.06 538 ALA A C 1
ATOM 3978 O O . ALA A 1 538 ? 1.043 -10.498 10.006 1.00 97.06 538 ALA A O 1
ATOM 3979 N N . ASP A 1 539 ? 1.297 -12.459 11.087 1.00 98.06 539 ASP A N 1
ATOM 3980 C CA . ASP A 1 539 ? 1.203 -11.879 12.422 1.00 98.06 539 ASP A CA 1
ATOM 3981 C C . ASP A 1 539 ? 2.450 -11.038 12.727 1.00 98.06 539 ASP A C 1
ATOM 3983 O O . ASP A 1 539 ? 3.589 -11.481 12.548 1.00 98.06 539 ASP A O 1
ATOM 3987 N N . ILE A 1 540 ? 2.241 -9.829 13.244 1.00 98.06 540 ILE A N 1
ATOM 3988 C CA . ILE A 1 540 ? 3.305 -8.876 13.550 1.00 98.06 540 ILE A CA 1
ATOM 3989 C C . ILE A 1 540 ? 3.512 -8.786 15.058 1.00 98.06 540 ILE A C 1
ATOM 3991 O O . ILE A 1 540 ? 2.587 -8.534 15.825 1.00 98.06 540 ILE A O 1
ATOM 3995 N N . ASP A 1 541 ? 4.759 -8.933 15.497 1.00 97.81 541 ASP A N 1
ATOM 3996 C CA . ASP A 1 541 ? 5.143 -8.807 16.902 1.00 97.81 541 ASP A CA 1
ATOM 3997 C C . ASP A 1 541 ? 6.012 -7.564 17.132 1.00 97.81 541 ASP A C 1
ATOM 3999 O O . ASP A 1 541 ? 7.162 -7.479 16.667 1.00 97.81 541 ASP A O 1
ATOM 4003 N N . LEU A 1 542 ? 5.431 -6.597 17.848 1.00 98.06 542 LEU A N 1
ATOM 4004 C CA . LEU A 1 542 ? 6.006 -5.287 18.146 1.00 98.06 542 LEU A CA 1
ATOM 4005 C C . LEU A 1 542 ? 6.664 -5.205 19.529 1.00 98.06 542 LEU A C 1
ATOM 4007 O O . LEU A 1 542 ? 6.920 -4.101 20.007 1.00 98.06 542 LEU A O 1
ATOM 4011 N N . ASP A 1 543 ? 6.982 -6.334 20.170 1.00 97.69 543 ASP A N 1
ATOM 4012 C CA . ASP A 1 543 ? 7.698 -6.313 21.449 1.00 97.69 543 ASP A CA 1
ATOM 4013 C C . ASP A 1 543 ? 8.989 -5.490 21.371 1.00 97.69 543 ASP A C 1
ATOM 4015 O O . ASP A 1 543 ? 9.899 -5.858 20.623 1.00 97.69 543 ASP A O 1
ATOM 4019 N N . PRO A 1 544 ? 9.117 -4.422 22.181 1.00 96.06 544 PRO A N 1
ATOM 4020 C CA . PRO A 1 544 ? 10.265 -3.521 22.145 1.00 96.06 544 PRO A CA 1
ATOM 4021 C C . PRO A 1 544 ? 11.598 -4.194 22.509 1.00 96.06 544 PRO A C 1
ATOM 4023 O O . PRO A 1 544 ? 12.650 -3.587 22.331 1.00 96.06 544 PRO A O 1
ATOM 4026 N N . ASN A 1 545 ? 11.588 -5.430 23.023 1.00 96.06 545 ASN A N 1
ATOM 4027 C CA . ASN A 1 545 ? 12.801 -6.206 23.290 1.00 96.06 545 ASN A CA 1
ATOM 4028 C C . ASN A 1 545 ? 13.309 -6.998 22.071 1.00 96.06 545 ASN A C 1
ATOM 4030 O O . ASN A 1 545 ? 14.408 -7.555 22.126 1.00 96.06 545 ASN A O 1
ATOM 4034 N N . LEU A 1 546 ? 12.531 -7.079 20.987 1.00 93.25 546 LEU A N 1
ATOM 4035 C CA . LEU A 1 546 ? 12.947 -7.715 19.739 1.00 93.25 546 LEU A CA 1
ATOM 4036 C C . LEU A 1 546 ? 13.745 -6.730 18.854 1.00 93.25 546 LEU A C 1
ATOM 4038 O O . LEU A 1 546 ? 13.508 -5.522 18.902 1.00 93.25 546 LEU A O 1
ATOM 4042 N N . PRO A 1 547 ? 14.677 -7.209 18.004 1.00 88.06 547 PRO A N 1
ATOM 4043 C CA . PRO A 1 547 ? 15.491 -6.338 17.149 1.00 88.06 547 PRO A CA 1
ATOM 4044 C C . PRO A 1 547 ? 14.648 -5.423 16.249 1.00 88.06 547 PRO A C 1
ATOM 4046 O O . PRO A 1 547 ? 13.722 -5.896 15.596 1.00 88.06 547 PRO A O 1
ATOM 4049 N N . GLY A 1 548 ? 14.965 -4.127 16.202 1.00 85.81 548 GLY A N 1
ATOM 4050 C CA . GLY A 1 548 ? 14.267 -3.148 15.354 1.00 85.81 548 GLY A CA 1
ATOM 4051 C C . GLY A 1 548 ? 12.885 -2.700 15.852 1.00 85.81 548 GLY A C 1
ATOM 4052 O O . GLY A 1 548 ? 12.258 -1.872 15.200 1.00 85.81 548 GLY A O 1
ATOM 4053 N N . ARG A 1 549 ? 12.401 -3.203 16.997 1.00 93.69 549 ARG A N 1
ATOM 4054 C CA . ARG A 1 549 ? 11.145 -2.753 17.622 1.00 93.69 549 ARG A CA 1
ATOM 4055 C C . ARG A 1 549 ? 11.418 -1.624 18.617 1.00 93.69 549 ARG A C 1
ATOM 4057 O O . ARG A 1 549 ? 12.522 -1.496 19.146 1.00 93.69 549 ARG A O 1
ATOM 4064 N N . LYS A 1 550 ? 10.404 -0.799 18.879 1.00 94.69 550 LYS A N 1
ATOM 4065 C CA . LYS A 1 550 ? 10.500 0.372 19.761 1.00 94.69 550 LYS A CA 1
ATOM 4066 C C . LYS A 1 550 ? 9.233 0.550 20.592 1.00 94.69 550 LYS A C 1
ATOM 4068 O O . LYS A 1 550 ? 8.169 0.062 20.230 1.00 94.69 550 LYS A O 1
ATOM 4073 N N . VAL A 1 551 ? 9.365 1.273 21.703 1.00 97.56 551 VAL A N 1
ATOM 4074 C CA . VAL A 1 551 ? 8.212 1.903 22.357 1.00 97.56 551 VAL A CA 1
ATOM 4075 C C . VAL A 1 551 ? 7.897 3.163 21.564 1.00 97.56 551 VAL A C 1
ATOM 4077 O O . VAL A 1 551 ? 8.778 4.005 21.394 1.00 97.56 551 VAL A O 1
ATOM 4080 N N . PHE A 1 552 ? 6.670 3.278 21.070 1.00 97.19 552 PHE A N 1
ATOM 4081 C CA . PHE A 1 552 ? 6.239 4.451 20.318 1.00 97.19 552 PHE A CA 1
ATOM 4082 C C . PHE A 1 552 ? 5.820 5.563 21.283 1.00 97.19 552 PHE A C 1
ATOM 4084 O O . PHE A 1 552 ? 5.249 5.301 22.342 1.00 97.19 552 PHE A O 1
ATOM 4091 N N . ASP A 1 553 ? 6.097 6.808 20.927 1.00 95.12 553 ASP A N 1
ATOM 4092 C CA . ASP A 1 553 ? 5.674 8.007 21.659 1.00 95.12 553 ASP A CA 1
ATOM 4093 C C . ASP A 1 553 ? 4.442 8.683 21.035 1.00 95.12 553 ASP A C 1
ATOM 4095 O O . ASP A 1 553 ? 3.841 9.572 21.640 1.00 95.12 553 ASP A O 1
ATOM 4099 N N . ARG A 1 554 ? 4.024 8.219 19.854 1.00 94.75 554 ARG A N 1
ATOM 4100 C CA . ARG A 1 554 ? 2.829 8.643 19.112 1.00 94.75 554 ARG A CA 1
ATOM 4101 C C . ARG A 1 554 ? 2.127 7.417 18.521 1.00 94.75 554 ARG A C 1
ATOM 4103 O O . ARG A 1 554 ? 2.596 6.292 18.703 1.00 94.75 554 ARG A O 1
ATOM 4110 N N . ALA A 1 555 ? 1.000 7.618 17.838 1.00 96.19 555 ALA A N 1
ATOM 4111 C CA . ALA A 1 555 ? 0.396 6.543 17.054 1.00 96.19 555 ALA A CA 1
ATOM 4112 C C . ALA A 1 555 ? 1.375 6.017 15.989 1.00 96.19 555 ALA A C 1
ATOM 4114 O O . ALA A 1 555 ? 2.263 6.749 15.552 1.00 96.19 555 ALA A O 1
ATOM 4115 N N . VAL A 1 556 ? 1.233 4.751 15.595 1.00 97.06 556 VAL A N 1
ATOM 4116 C CA . VAL A 1 556 ? 2.158 4.129 14.632 1.00 97.06 556 VAL A CA 1
ATOM 4117 C C . VAL A 1 556 ? 1.919 4.692 13.235 1.00 97.06 556 VAL A C 1
ATOM 4119 O O . VAL A 1 556 ? 2.862 5.127 12.590 1.00 97.06 556 VAL A O 1
ATOM 4122 N N . ILE A 1 557 ? 0.661 4.721 12.799 1.00 97.19 557 ILE A N 1
ATOM 4123 C CA . ILE A 1 557 ? 0.215 5.192 11.485 1.00 97.19 557 ILE A CA 1
ATOM 4124 C C . ILE A 1 557 ? -0.611 6.461 11.677 1.00 97.19 557 ILE A C 1
ATOM 4126 O O . ILE A 1 557 ? -1.419 6.547 12.603 1.00 97.19 557 ILE A O 1
ATOM 4130 N N . ALA A 1 558 ? -0.423 7.449 10.805 1.00 95.00 558 ALA A N 1
ATOM 4131 C CA . ALA A 1 558 ? -1.079 8.750 10.886 1.00 95.00 558 ALA A CA 1
ATOM 4132 C C . ALA A 1 558 ? -0.966 9.394 12.279 1.00 95.00 558 ALA A C 1
ATOM 4134 O O . ALA A 1 558 ? -1.994 9.732 12.882 1.00 95.00 558 ALA A O 1
ATOM 4135 N N . PRO A 1 559 ? 0.260 9.529 12.833 1.00 94.31 559 PRO A N 1
ATOM 4136 C CA . PRO A 1 559 ? 0.445 10.224 14.092 1.00 94.31 559 PRO A CA 1
ATOM 4137 C C . PRO A 1 559 ? 0.045 11.686 13.940 1.00 94.31 559 PRO A C 1
ATOM 4139 O O . PRO A 1 559 ? 0.230 12.308 12.891 1.00 94.31 559 PRO A O 1
ATOM 4142 N N . ASP A 1 560 ? -0.450 12.261 15.031 1.00 89.88 560 ASP A N 1
ATOM 4143 C CA . ASP A 1 560 ? -0.481 13.713 15.131 1.00 89.88 560 ASP A CA 1
ATOM 4144 C C . ASP A 1 560 ? 0.949 14.242 14.959 1.00 89.88 560 ASP A C 1
ATOM 4146 O O . ASP A 1 560 ? 1.904 13.550 15.300 1.00 89.88 560 ASP A O 1
ATOM 4150 N N . THR A 1 561 ? 1.128 15.443 14.425 1.00 85.62 561 THR A N 1
ATOM 4151 C CA . THR A 1 561 ? 2.438 16.113 14.391 1.00 85.62 561 THR A CA 1
ATOM 4152 C C . THR A 1 561 ? 2.530 17.169 15.503 1.00 85.62 561 THR A C 1
ATOM 4154 O O . THR A 1 561 ? 3.618 17.428 16.022 1.00 85.62 561 THR A O 1
ATOM 4157 N N . SER A 1 562 ? 1.367 17.658 15.952 1.00 78.19 562 SER A N 1
ATOM 4158 C CA . SER A 1 562 ? 1.012 18.625 16.996 1.00 78.19 562 SER A CA 1
ATOM 4159 C C . SER A 1 562 ? 0.662 18.148 18.414 1.00 78.19 562 SER A C 1
ATOM 4161 O O . SER A 1 562 ? -0.499 17.850 18.655 1.00 78.19 562 SER A O 1
ATOM 4163 N N . ASP A 1 563 ? 1.549 18.196 19.417 1.00 67.06 563 ASP A N 1
ATOM 4164 C CA . ASP A 1 563 ? 1.110 17.948 20.817 1.00 67.06 563 ASP A CA 1
ATOM 4165 C C . ASP A 1 563 ? 0.544 19.201 21.521 1.00 67.06 563 ASP A C 1
ATOM 4167 O O . ASP A 1 563 ? 0.094 19.142 22.666 1.00 67.06 563 ASP A O 1
ATOM 4171 N N . THR A 1 564 ? 0.579 20.361 20.856 1.00 66.94 564 THR A N 1
ATOM 4172 C CA . THR A 1 564 ? 0.179 21.656 21.443 1.00 66.94 564 THR A CA 1
ATOM 4173 C C . THR A 1 564 ? -1.125 22.219 20.878 1.00 66.94 564 THR A C 1
ATOM 4175 O O . THR A 1 564 ? -1.666 23.179 21.430 1.00 66.94 564 THR A O 1
ATOM 4178 N N . GLY A 1 565 ? -1.634 21.626 19.795 1.00 62.84 565 GLY A N 1
ATOM 4179 C CA . GLY A 1 565 ? -2.880 22.007 19.140 1.00 62.84 565 GLY A CA 1
ATOM 4180 C C . GLY A 1 565 ? -4.101 21.269 19.696 1.00 62.84 565 GLY A C 1
ATOM 4181 O O . GLY A 1 565 ? -4.059 20.083 20.037 1.00 62.84 565 GLY A O 1
ATOM 4182 N N . ASN A 1 566 ? -5.242 21.963 19.729 1.00 68.94 566 ASN A N 1
ATOM 4183 C CA . ASN A 1 566 ? -6.532 21.322 20.009 1.00 68.94 566 ASN A CA 1
ATOM 4184 C C . ASN A 1 566 ? -6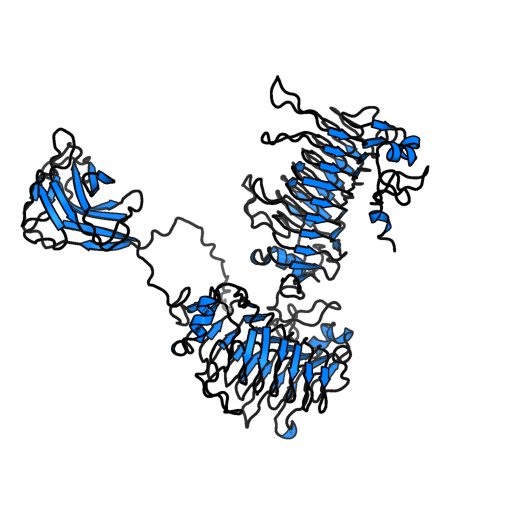.995 20.428 18.842 1.00 68.94 566 ASN A C 1
ATOM 4186 O O . ASN A 1 566 ? -7.893 19.605 19.023 1.00 68.94 566 ASN A O 1
ATOM 4190 N N . TRP A 1 567 ? -6.382 20.577 17.665 1.00 77.38 567 TRP A N 1
ATOM 4191 C CA . TRP A 1 567 ? -6.725 19.892 16.420 1.00 77.38 567 TRP A CA 1
ATOM 4192 C C . TRP A 1 567 ? -5.631 18.884 16.059 1.00 77.38 567 TRP A C 1
ATOM 4194 O O . TRP A 1 567 ? -4.538 18.936 16.613 1.00 77.38 567 TRP A O 1
ATOM 4204 N N . PHE A 1 568 ? -5.958 17.955 15.166 1.00 83.25 568 PHE A N 1
ATOM 4205 C CA . PHE A 1 568 ? -4.987 17.033 14.588 1.00 83.25 568 PHE A CA 1
ATOM 4206 C C . PHE A 1 568 ? -4.195 17.765 13.499 1.00 83.25 568 PHE A C 1
ATOM 4208 O O . PHE A 1 568 ? -4.804 18.272 12.556 1.00 83.25 568 PHE A O 1
ATOM 4215 N N . ASP A 1 569 ? -2.870 17.815 13.636 1.00 84.44 569 ASP A N 1
ATOM 4216 C CA . ASP A 1 569 ? -1.974 18.541 12.723 1.00 84.44 569 ASP A CA 1
ATOM 4217 C C . ASP A 1 569 ? -1.257 17.594 11.729 1.00 84.44 569 ASP A C 1
ATOM 4219 O O . ASP A 1 569 ? -0.467 18.036 10.893 1.00 84.44 569 ASP A O 1
ATOM 4223 N N . GLY A 1 570 ? -1.481 16.278 11.827 1.00 87.94 570 GLY A N 1
ATOM 4224 C CA . GLY A 1 570 ? -0.885 15.276 10.938 1.00 87.94 570 GLY A CA 1
ATOM 4225 C C . GLY A 1 570 ? -1.665 15.033 9.635 1.00 87.94 570 GLY A C 1
ATOM 4226 O O . GLY A 1 570 ? -2.803 15.484 9.488 1.00 87.94 570 GLY A O 1
ATOM 4227 N N . PRO A 1 571 ? -1.080 14.292 8.678 1.00 91.38 571 PRO A N 1
ATOM 4228 C CA . PRO A 1 571 ? -1.820 13.714 7.560 1.00 91.38 571 PRO A CA 1
ATOM 4229 C C . PRO A 1 571 ? -2.632 12.501 8.053 1.00 91.38 571 PRO A C 1
ATOM 4231 O O . PRO A 1 571 ? -2.057 11.592 8.659 1.00 91.38 571 PRO A O 1
ATOM 4234 N N . PRO A 1 572 ? -3.965 12.471 7.866 1.00 92.12 572 PRO A N 1
ATOM 4235 C CA . PRO A 1 572 ? -4.774 11.331 8.281 1.00 92.12 572 PRO A CA 1
ATOM 4236 C C . PRO A 1 572 ? -4.573 10.147 7.330 1.00 92.12 572 PRO A C 1
ATOM 4238 O O . PRO A 1 572 ? -4.255 10.331 6.157 1.00 92.12 572 PRO A O 1
ATOM 4241 N N . PHE A 1 573 ? -4.822 8.933 7.818 1.00 94.62 573 PHE A N 1
ATOM 4242 C CA . PHE A 1 573 ? -4.898 7.763 6.948 1.00 94.62 573 PHE A CA 1
ATOM 4243 C C . PHE A 1 573 ? -6.218 7.791 6.170 1.00 94.62 573 PHE A C 1
ATOM 4245 O O . PHE A 1 573 ? -7.275 7.995 6.773 1.00 94.62 573 PHE A O 1
ATOM 4252 N N . THR A 1 574 ? -6.150 7.609 4.852 1.00 94.31 574 THR A N 1
ATOM 4253 C CA . THR A 1 574 ? -7.294 7.687 3.921 1.00 94.31 574 THR A CA 1
ATOM 4254 C C . THR A 1 574 ? -7.467 6.443 3.047 1.00 94.31 574 THR A C 1
ATOM 4256 O O . THR A 1 574 ? -8.494 6.300 2.392 1.00 94.31 574 THR A O 1
ATOM 4259 N N . GLY A 1 575 ? -6.488 5.539 3.062 1.00 95.62 575 GLY A N 1
ATOM 4260 C CA . GLY A 1 575 ? -6.460 4.329 2.255 1.00 95.62 575 GLY A CA 1
ATOM 4261 C C . GLY A 1 575 ? -7.214 3.147 2.865 1.00 95.62 575 GLY A C 1
ATOM 4262 O O . GLY A 1 575 ? -8.130 3.291 3.684 1.00 95.62 575 GLY A O 1
ATOM 4263 N N . VAL A 1 576 ? -6.801 1.946 2.459 1.00 97.88 576 VAL A N 1
ATOM 4264 C CA . VAL A 1 576 ? -7.388 0.671 2.894 1.00 97.88 576 VAL A CA 1
ATOM 4265 C C . VAL A 1 576 ? -6.345 -0.141 3.646 1.00 97.88 576 VAL A C 1
ATOM 4267 O O . VAL A 1 576 ? -5.251 -0.354 3.141 1.00 97.88 576 VAL A O 1
ATOM 4270 N N . PHE A 1 577 ? -6.685 -0.625 4.836 1.00 98.50 577 PHE A N 1
ATOM 4271 C CA . PHE A 1 577 ? -5.849 -1.529 5.617 1.00 98.50 577 PHE A CA 1
ATOM 4272 C C . PHE A 1 577 ? -6.633 -2.800 5.948 1.00 98.50 577 PHE A C 1
ATOM 4274 O O . PHE A 1 577 ? -7.528 -2.786 6.797 1.00 98.50 577 PHE A O 1
ATOM 4281 N N . ASP A 1 578 ? -6.297 -3.898 5.279 1.00 98.56 578 ASP A N 1
ATOM 4282 C CA . ASP A 1 578 ? -6.866 -5.217 5.534 1.00 98.56 578 ASP A CA 1
ATOM 4283 C C . ASP A 1 578 ? -5.906 -6.053 6.388 1.00 98.56 578 ASP A C 1
ATOM 4285 O O . ASP A 1 578 ? -4.808 -6.424 5.978 1.00 98.56 578 ASP A O 1
ATOM 4289 N N . GLY A 1 579 ? -6.320 -6.362 7.609 1.00 98.25 579 GLY A N 1
ATOM 4290 C CA . GLY A 1 579 ? -5.585 -7.247 8.496 1.00 98.25 579 GLY A CA 1
ATOM 4291 C C . GLY A 1 579 ? -5.578 -8.699 8.034 1.00 98.25 579 GLY A C 1
ATOM 4292 O O . GLY A 1 579 ? -4.774 -9.461 8.553 1.00 98.25 579 GLY A O 1
ATOM 4293 N N . ASN A 1 580 ? -6.437 -9.097 7.089 1.00 97.44 580 ASN A N 1
ATOM 4294 C CA . ASN A 1 580 ? -6.502 -10.447 6.523 1.00 97.44 580 ASN A CA 1
ATOM 4295 C C . ASN A 1 580 ? -6.497 -11.552 7.602 1.00 97.44 580 ASN A C 1
ATOM 4297 O O . ASN A 1 580 ? -5.817 -12.569 7.487 1.00 97.44 580 ASN A O 1
ATOM 4301 N N . ALA A 1 581 ? -7.225 -11.305 8.698 1.00 95.25 581 ALA A N 1
ATOM 4302 C CA . ALA A 1 581 ? -7.310 -12.154 9.890 1.00 95.25 581 ALA A CA 1
ATOM 4303 C C . ALA A 1 581 ? -5.991 -12.354 10.670 1.00 95.25 581 ALA A C 1
ATOM 4305 O O . ALA A 1 581 ? -5.927 -13.194 11.569 1.00 95.25 581 ALA A O 1
ATOM 4306 N N . HIS A 1 582 ? -4.961 -11.558 10.387 1.00 97.81 582 HIS A N 1
ATOM 4307 C CA . HIS A 1 582 ? -3.725 -11.505 11.154 1.00 97.81 582 HIS A CA 1
ATOM 4308 C C . HIS A 1 582 ? -3.805 -10.537 12.335 1.00 97.81 582 HIS A C 1
ATOM 4310 O O . HIS A 1 582 ? -4.655 -9.643 12.444 1.00 97.81 582 HIS A O 1
ATOM 4316 N N . THR A 1 583 ? -2.857 -10.720 13.247 1.00 98.38 583 THR A N 1
ATOM 4317 C CA . THR A 1 583 ? -2.749 -9.952 14.478 1.00 98.38 583 THR A CA 1
ATOM 4318 C C . THR A 1 583 ? -1.507 -9.076 14.509 1.00 98.38 583 THR A C 1
ATOM 4320 O O . THR A 1 583 ? -0.446 -9.421 13.997 1.00 98.38 583 THR A O 1
ATOM 4323 N N . ILE A 1 584 ? -1.627 -7.936 15.180 1.00 98.69 584 ILE A N 1
ATOM 4324 C CA . ILE A 1 584 ? -0.503 -7.102 15.596 1.00 98.69 584 ILE A CA 1
ATOM 4325 C C . ILE A 1 584 ? -0.431 -7.208 17.113 1.00 98.69 584 ILE A C 1
ATOM 4327 O O . ILE A 1 584 ? -1.378 -6.869 17.820 1.00 98.69 584 ILE A O 1
ATOM 4331 N N . SER A 1 585 ? 0.681 -7.703 17.637 1.00 98.62 585 SER A N 1
ATOM 4332 C CA . SER A 1 585 ? 0.819 -8.045 19.045 1.00 98.62 585 SER A CA 1
ATOM 4333 C C . SER A 1 585 ? 1.849 -7.182 19.766 1.00 98.62 585 SER A C 1
ATOM 4335 O O . SER A 1 585 ? 2.826 -6.709 19.183 1.00 98.62 585 SER A O 1
ATOM 4337 N N . ARG A 1 586 ? 1.625 -6.980 21.068 1.00 98.38 586 ARG A N 1
ATOM 4338 C CA . ARG A 1 586 ? 2.565 -6.354 22.016 1.00 98.38 586 ARG A CA 1
ATOM 4339 C C . ARG A 1 586 ? 2.975 -4.921 21.655 1.00 98.38 586 ARG A C 1
ATOM 4341 O O . ARG A 1 586 ? 4.020 -4.438 22.093 1.00 98.38 586 ARG A O 1
ATOM 4348 N N . LEU A 1 587 ? 2.109 -4.219 20.917 1.00 98.38 587 LEU A N 1
ATOM 4349 C CA . LEU A 1 587 ? 2.231 -2.788 20.647 1.00 98.38 587 LEU A CA 1
ATOM 4350 C C . LEU A 1 587 ? 2.309 -2.014 21.967 1.00 98.38 587 LEU A C 1
ATOM 4352 O O . LEU A 1 587 ? 1.380 -2.059 22.773 1.00 98.38 587 LEU A O 1
ATOM 4356 N N . THR A 1 588 ? 3.404 -1.284 22.170 1.00 98.38 588 THR A N 1
ATOM 4357 C CA . THR A 1 588 ? 3.602 -0.447 23.358 1.00 98.38 588 THR A CA 1
ATOM 4358 C C . THR A 1 588 ? 3.720 1.014 22.949 1.00 98.38 588 THR A C 1
ATOM 4360 O O . THR A 1 588 ? 4.661 1.383 22.244 1.00 98.38 588 THR A O 1
ATOM 4363 N N . ILE A 1 589 ? 2.791 1.847 23.423 1.00 98.12 589 ILE A N 1
ATOM 4364 C CA . ILE A 1 589 ? 2.784 3.294 23.172 1.00 98.12 589 ILE A CA 1
ATOM 4365 C C . ILE A 1 589 ? 2.793 4.039 24.508 1.00 98.12 589 ILE A C 1
ATOM 4367 O O . ILE A 1 589 ? 2.011 3.738 25.410 1.00 98.12 589 ILE A O 1
ATOM 4371 N N . SER A 1 590 ? 3.672 5.026 24.656 1.00 96.31 590 SER A N 1
ATOM 4372 C CA . SER A 1 590 ? 3.730 5.934 25.805 1.00 96.31 590 SER A CA 1
ATOM 4373 C C . SER A 1 590 ? 3.874 7.374 25.321 1.00 96.31 590 SER A C 1
ATOM 4375 O O . SER A 1 590 ? 4.984 7.820 25.046 1.00 96.31 590 SER A O 1
ATOM 4377 N N . GLY A 1 591 ? 2.748 8.086 25.221 1.00 91.81 591 GLY A N 1
ATOM 4378 C CA . GLY A 1 591 ? 2.656 9.351 24.486 1.00 91.81 591 GLY A CA 1
ATOM 4379 C C . GLY A 1 591 ? 1.678 10.382 25.055 1.00 91.81 591 GLY A C 1
ATOM 4380 O O . GLY A 1 591 ? 1.236 10.311 26.208 1.00 91.81 591 GLY A O 1
ATOM 4381 N N . GLY A 1 592 ? 1.348 11.371 24.224 1.00 91.19 592 GLY A N 1
ATOM 4382 C CA . GLY A 1 592 ? 0.395 12.442 24.519 1.00 91.19 592 GLY A CA 1
ATOM 4383 C C . GLY A 1 592 ? -1.060 12.039 24.265 1.00 91.19 592 GLY A C 1
ATOM 4384 O O . GLY A 1 592 ? -1.629 11.229 25.002 1.00 91.19 592 GLY A O 1
ATOM 4385 N N . SER A 1 593 ? -1.641 12.648 23.234 1.00 91.69 593 SER A N 1
ATOM 4386 C CA . SER A 1 593 ? -3.027 12.487 22.772 1.00 91.69 593 SER A CA 1
ATOM 4387 C C . SER A 1 593 ? -3.085 11.713 21.445 1.00 91.69 593 SER A C 1
ATOM 4389 O O . SER A 1 593 ? -2.056 11.535 20.798 1.00 91.69 593 SER A O 1
ATOM 4391 N N . ARG A 1 594 ? -4.288 11.309 21.008 1.00 91.75 594 ARG A N 1
ATOM 4392 C CA . ARG A 1 594 ? -4.565 10.707 19.682 1.00 91.75 594 ARG A CA 1
ATOM 4393 C C . ARG A 1 594 ? -3.731 9.452 19.420 1.00 91.75 594 ARG A C 1
ATOM 4395 O O . ARG A 1 594 ? -3.096 9.308 18.379 1.00 91.75 594 ARG A O 1
ATOM 4402 N N . LEU A 1 595 ? -3.706 8.558 20.407 1.00 95.12 595 LEU A N 1
ATOM 4403 C CA . LEU A 1 595 ? -2.917 7.327 20.355 1.00 95.12 595 LEU A CA 1
ATOM 4404 C C . LEU A 1 595 ? -3.772 6.132 19.929 1.00 95.12 595 LEU A C 1
ATOM 4406 O O . LEU A 1 595 ? -4.950 6.044 20.277 1.00 95.12 595 LEU A O 1
ATOM 4410 N N . GLY A 1 596 ? -3.120 5.209 19.231 1.00 96.12 596 GLY A N 1
ATOM 4411 C CA . GLY A 1 596 ? -3.641 3.951 18.708 1.00 96.12 596 GLY A CA 1
ATOM 4412 C C . GLY A 1 596 ? -2.621 3.347 17.744 1.00 96.12 596 GLY A C 1
ATOM 4413 O O . GLY A 1 596 ? -1.546 3.923 17.542 1.00 96.12 596 GLY A O 1
ATOM 4414 N N . LEU A 1 597 ? -2.949 2.220 17.110 1.00 98.00 597 LEU A N 1
ATOM 4415 C CA . LEU A 1 597 ? -2.229 1.817 15.896 1.00 98.00 597 LEU A CA 1
ATOM 4416 C C . LEU A 1 597 ? -2.316 2.941 14.849 1.00 98.00 597 LEU A C 1
ATOM 4418 O O . LEU A 1 597 ? -1.295 3.351 14.311 1.00 98.00 597 LEU A O 1
ATOM 4422 N N . PHE A 1 598 ? -3.515 3.492 14.660 1.00 96.94 598 PHE A N 1
ATOM 4423 C CA . PHE A 1 598 ? -3.803 4.675 13.859 1.00 96.94 598 PHE A CA 1
ATOM 4424 C C . PHE A 1 598 ? -4.075 5.882 14.761 1.00 96.94 598 PHE A C 1
ATOM 4426 O O . PHE A 1 598 ? -4.850 5.792 15.717 1.00 96.94 598 PHE A O 1
ATOM 4433 N N . GLY A 1 599 ? -3.480 7.032 14.452 1.00 94.00 599 GLY A N 1
ATOM 4434 C CA . GLY A 1 599 ? -3.762 8.283 15.156 1.00 94.00 599 GLY A CA 1
ATOM 4435 C C . GLY A 1 599 ? -5.060 8.917 14.668 1.00 94.00 599 GLY A C 1
ATOM 4436 O O . GLY A 1 599 ? -5.939 9.214 15.480 1.00 94.00 599 GLY A O 1
ATOM 4437 N N . SER A 1 600 ? -5.202 9.066 13.347 1.00 91.75 600 SER A N 1
ATOM 4438 C CA . SER A 1 600 ? -6.393 9.634 12.709 1.00 91.75 600 SER A CA 1
ATOM 4439 C C . SER A 1 600 ? -6.779 8.912 11.417 1.00 91.75 600 SER A C 1
ATOM 4441 O O . SER A 1 600 ? -5.925 8.678 10.560 1.00 91.75 600 SER A O 1
ATOM 4443 N N . LEU A 1 601 ? -8.071 8.613 11.264 1.00 91.56 601 LEU A N 1
ATOM 4444 C CA . LEU A 1 601 ? -8.669 8.083 10.031 1.00 91.56 601 LEU A CA 1
ATOM 4445 C C . LEU A 1 601 ? -9.550 9.133 9.342 1.00 91.56 601 LEU A C 1
ATOM 4447 O O . LEU A 1 601 ? -10.315 9.830 10.007 1.00 91.56 601 LEU A O 1
ATOM 4451 N N . ALA A 1 602 ? -9.514 9.206 8.015 1.00 89.56 602 ALA A N 1
ATOM 4452 C CA . ALA A 1 602 ? -10.331 10.101 7.196 1.00 89.56 602 ALA A CA 1
ATOM 4453 C C . ALA A 1 602 ? -10.785 9.372 5.928 1.00 89.56 602 ALA A C 1
ATOM 4455 O O . ALA A 1 602 ? -9.958 9.083 5.080 1.00 89.56 602 ALA A O 1
ATOM 4456 N N . ALA A 1 603 ? -12.075 9.060 5.782 1.00 88.19 603 ALA A N 1
ATOM 4457 C CA . ALA A 1 603 ? -12.591 8.273 4.650 1.00 88.19 603 ALA A CA 1
ATOM 4458 C C . ALA A 1 603 ? -11.849 6.936 4.385 1.00 88.19 603 ALA A C 1
ATOM 4460 O O . ALA A 1 603 ? -11.921 6.405 3.283 1.00 88.19 603 ALA A O 1
ATOM 4461 N N . ALA A 1 604 ? -11.158 6.396 5.393 1.00 92.69 604 ALA A N 1
ATOM 4462 C CA . ALA A 1 604 ? -10.380 5.164 5.296 1.00 92.69 604 ALA A CA 1
ATOM 4463 C C . ALA A 1 604 ? -11.221 3.915 5.568 1.00 92.69 604 ALA A C 1
ATOM 4465 O O . ALA A 1 604 ? -12.245 3.989 6.249 1.00 92.69 604 ALA A O 1
ATOM 4466 N N . SER A 1 605 ? -10.730 2.755 5.134 1.00 95.06 605 SER A N 1
ATOM 4467 C CA . SER A 1 605 ? -11.270 1.446 5.511 1.00 95.06 605 SER A CA 1
ATOM 4468 C C . SER A 1 605 ? -10.217 0.643 6.270 1.00 95.06 605 SER A C 1
ATOM 4470 O O . SER A 1 605 ? -9.122 0.420 5.761 1.00 95.06 605 SER A O 1
ATOM 4472 N N . VAL A 1 606 ? -10.526 0.217 7.494 1.00 97.44 606 VAL A N 1
ATOM 4473 C CA . VAL A 1 606 ? -9.665 -0.656 8.303 1.00 97.44 606 VAL A CA 1
ATOM 4474 C C . VAL A 1 606 ? -10.461 -1.895 8.678 1.00 97.44 606 VAL A C 1
ATOM 4476 O O . VAL A 1 606 ? -11.521 -1.792 9.299 1.00 97.44 606 VAL A O 1
ATOM 4479 N N . SER A 1 607 ? -9.964 -3.074 8.321 1.00 97.88 607 SER A N 1
ATOM 4480 C CA . SER A 1 607 ? -10.701 -4.312 8.560 1.00 97.88 607 SER A CA 1
ATOM 4481 C C . SER A 1 607 ? -9.834 -5.488 8.984 1.00 97.88 607 SER A C 1
ATOM 4483 O O . SER A 1 607 ? -8.621 -5.455 8.817 1.00 97.88 607 SER A O 1
ATOM 4485 N N . ASN A 1 608 ? -10.465 -6.513 9.562 1.00 97.62 608 ASN A N 1
ATOM 4486 C CA . ASN A 1 608 ? -9.890 -7.843 9.802 1.00 97.62 608 ASN A CA 1
ATOM 4487 C C . ASN A 1 608 ? -8.575 -7.861 10.604 1.00 97.62 608 ASN A C 1
ATOM 4489 O O . ASN A 1 608 ? -7.755 -8.757 10.401 1.00 97.62 608 ASN A O 1
ATOM 4493 N N . VAL A 1 609 ? -8.347 -6.883 11.490 1.00 97.88 609 VAL A N 1
ATOM 4494 C CA . VAL A 1 609 ? -7.102 -6.764 12.265 1.00 97.88 609 VAL A CA 1
ATOM 4495 C C . VAL A 1 609 ? -7.340 -6.920 13.767 1.00 97.88 609 VAL A C 1
ATOM 4497 O O . VAL A 1 609 ? -8.186 -6.255 14.374 1.00 97.88 609 VAL A O 1
ATOM 4500 N N . GLY A 1 610 ? -6.543 -7.792 14.385 1.00 98.12 610 GLY A N 1
ATOM 4501 C CA . GLY A 1 610 ? -6.534 -8.015 15.828 1.00 98.12 610 GLY A CA 1
ATOM 4502 C C . GLY A 1 610 ? -5.340 -7.369 16.519 1.00 98.12 610 GLY A C 1
ATOM 4503 O O . GLY A 1 610 ? -4.203 -7.767 16.288 1.00 98.12 610 GLY A O 1
ATOM 4504 N N . LEU A 1 611 ? -5.570 -6.428 17.432 1.00 98.25 611 LEU A N 1
ATOM 4505 C CA . LEU A 1 611 ? -4.521 -5.863 18.276 1.00 98.25 611 LEU A CA 1
ATOM 4506 C C . LEU A 1 611 ? -4.406 -6.653 19.590 1.00 98.25 611 LEU A C 1
ATOM 4508 O O . LEU A 1 611 ? -5.246 -6.533 20.484 1.00 98.25 611 LEU A O 1
ATOM 4512 N N . VAL A 1 612 ? -3.364 -7.470 19.733 1.00 98.62 612 VAL A N 1
ATOM 4513 C CA . VAL A 1 612 ? -3.228 -8.425 20.843 1.00 98.62 612 VAL A CA 1
ATOM 4514 C C . VAL A 1 612 ? -2.221 -7.949 21.888 1.00 98.62 612 VAL A C 1
ATOM 4516 O O . VAL A 1 612 ? -1.074 -7.648 21.576 1.00 98.62 612 VAL A O 1
ATOM 4519 N N . ALA A 1 613 ? -2.617 -7.947 23.161 1.00 98.06 613 ALA A N 1
ATOM 4520 C CA . ALA A 1 613 ? -1.761 -7.565 24.283 1.00 98.06 613 ALA A CA 1
ATOM 4521 C C . ALA A 1 613 ? -1.105 -6.177 24.114 1.00 98.06 613 ALA A C 1
ATOM 4523 O O . ALA A 1 613 ? 0.073 -6.001 24.428 1.00 98.06 613 ALA A O 1
ATOM 4524 N N . ALA A 1 614 ? -1.862 -5.194 23.620 1.00 98.06 614 ALA A N 1
ATOM 4525 C CA . ALA A 1 614 ? -1.396 -3.817 23.518 1.00 98.06 614 ALA A CA 1
ATOM 4526 C C . ALA A 1 614 ? -1.300 -3.139 24.892 1.00 98.06 614 ALA A C 1
ATOM 4528 O O . ALA A 1 614 ? -2.114 -3.374 25.786 1.00 98.06 614 ALA A O 1
ATOM 4529 N N . ASP A 1 615 ? -0.312 -2.265 25.053 1.00 98.38 615 ASP A N 1
ATOM 4530 C CA . ASP A 1 615 ? -0.108 -1.433 26.238 1.00 98.38 615 ASP A CA 1
ATOM 4531 C C . ASP A 1 615 ? 0.004 0.032 25.802 1.00 98.38 615 ASP A C 1
ATOM 4533 O O . ASP A 1 615 ? 1.085 0.527 25.471 1.00 98.38 615 ASP A O 1
ATOM 4537 N N . ILE A 1 616 ? -1.142 0.716 25.753 1.00 98.25 616 ILE A N 1
ATOM 4538 C CA . ILE A 1 616 ? -1.254 2.100 25.279 1.00 98.25 616 ILE A CA 1
ATOM 4539 C C . ILE A 1 616 ? -1.477 3.026 26.467 1.00 98.25 616 ILE A C 1
ATOM 4541 O O . ILE A 1 616 ? -2.473 2.927 27.187 1.00 98.25 616 ILE A O 1
ATOM 4545 N N . LYS A 1 617 ? -0.539 3.950 26.667 1.00 96.62 617 LYS A N 1
ATOM 4546 C CA . LYS A 1 617 ? -0.515 4.897 27.783 1.00 96.62 617 LYS A CA 1
ATOM 4547 C C . LYS A 1 617 ? -0.387 6.323 27.259 1.00 96.62 617 LYS A C 1
ATOM 4549 O O . LYS A 1 617 ? 0.715 6.821 27.044 1.00 96.62 617 LYS A O 1
ATOM 4554 N N . GLY A 1 618 ? -1.526 6.979 27.091 1.00 92.25 618 GLY A N 1
ATOM 4555 C CA . GLY A 1 618 ? -1.621 8.406 26.821 1.00 92.25 618 GLY A CA 1
ATOM 4556 C C . GLY A 1 618 ? -1.666 9.232 28.100 1.00 92.25 618 GLY A C 1
ATOM 4557 O O . GLY A 1 618 ? -2.261 8.841 29.108 1.00 92.25 618 GLY A O 1
ATOM 4558 N N . THR A 1 619 ? -1.027 10.394 28.054 1.00 91.38 619 THR A N 1
ATOM 4559 C CA . THR A 1 619 ? -1.168 11.448 29.070 1.00 91.38 619 THR A CA 1
ATOM 4560 C C . THR A 1 619 ? -2.282 12.442 28.734 1.00 91.38 619 THR A C 1
ATOM 4562 O O . THR A 1 619 ? -2.708 13.182 29.620 1.00 91.38 619 THR A O 1
ATOM 4565 N N . GLY A 1 620 ? -2.756 12.437 27.484 1.00 90.75 620 GLY A N 1
ATOM 4566 C CA . GLY A 1 620 ? -3.792 13.323 26.968 1.00 90.75 620 GLY A CA 1
ATOM 4567 C C . GLY A 1 620 ? -5.063 12.590 26.540 1.00 90.75 620 GLY A C 1
ATOM 4568 O O . GLY A 1 620 ? -5.480 11.610 27.162 1.00 90.75 620 GLY A O 1
ATOM 4569 N N . ASP A 1 621 ? -5.686 13.098 25.483 1.00 92.00 621 ASP A N 1
ATOM 4570 C CA . ASP A 1 621 ? -7.063 12.789 25.096 1.00 92.00 621 ASP A CA 1
ATOM 4571 C C . ASP A 1 621 ? -7.127 11.963 23.798 1.00 92.00 621 ASP A C 1
ATOM 4573 O O . ASP A 1 621 ? -6.147 11.888 23.056 1.00 92.00 621 ASP A O 1
ATOM 4577 N N . TRP A 1 622 ? -8.286 11.363 23.508 1.00 93.56 622 TRP A N 1
ATOM 4578 C CA . TRP A 1 622 ? -8.556 10.554 22.305 1.00 93.56 622 TRP A CA 1
ATOM 4579 C C . TRP A 1 622 ? -7.636 9.342 22.185 1.00 93.56 622 TRP A C 1
ATOM 4581 O O . TRP A 1 622 ? -6.789 9.252 21.300 1.00 93.56 622 TRP A O 1
ATOM 4591 N N . ILE A 1 623 ? -7.776 8.411 23.121 1.00 96.75 623 ILE A N 1
ATOM 4592 C CA . ILE A 1 623 ? -6.903 7.241 23.208 1.00 96.75 623 ILE A CA 1
ATOM 4593 C C . ILE A 1 623 ? -7.714 5.990 22.878 1.00 96.75 623 ILE A C 1
ATOM 4595 O O . ILE A 1 623 ? -8.678 5.675 23.580 1.00 96.75 623 ILE A O 1
ATOM 4599 N N . GLY A 1 624 ? -7.310 5.282 21.827 1.00 96.94 624 GLY A N 1
ATOM 4600 C CA . GLY A 1 624 ? -7.863 3.993 21.427 1.00 96.94 624 GLY A CA 1
ATOM 4601 C C . GLY A 1 624 ? -6.789 2.916 21.329 1.00 96.94 624 GLY A C 1
ATOM 4602 O O . GLY A 1 624 ? -5.604 3.214 21.220 1.00 96.94 624 GLY A O 1
ATOM 4603 N N . GLY A 1 625 ? -7.210 1.651 21.350 1.00 96.56 625 GLY A N 1
ATOM 4604 C CA . GLY A 1 625 ? -6.368 0.519 20.954 1.00 96.56 625 GLY A CA 1
ATOM 4605 C C . GLY A 1 625 ? -5.918 0.645 19.498 1.00 96.56 625 GLY A C 1
ATOM 4606 O O . GLY A 1 625 ? -4.736 0.757 19.182 1.00 96.56 625 GLY A O 1
ATOM 4607 N N . LEU A 1 626 ? -6.906 0.645 18.608 1.00 97.19 626 LEU A N 1
ATOM 4608 C CA . LEU A 1 626 ? -6.718 0.662 17.165 1.00 97.19 626 LEU A CA 1
ATOM 4609 C C . LEU A 1 626 ? -6.698 2.086 16.610 1.00 97.19 626 LEU A C 1
ATOM 4611 O O . LEU A 1 626 ? -5.809 2.394 15.830 1.00 97.19 626 LEU A O 1
ATOM 4615 N N . VAL A 1 627 ? -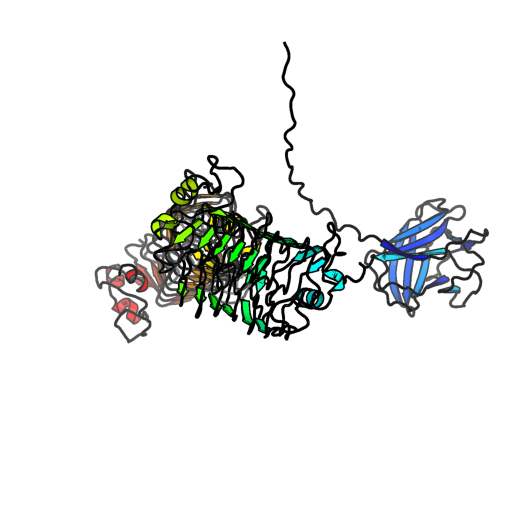7.637 2.947 17.013 1.00 95.38 627 VAL A N 1
ATOM 4616 C CA . VAL A 1 627 ? -7.800 4.292 16.432 1.00 95.38 627 VAL A CA 1
ATOM 4617 C C . VAL A 1 627 ? -7.884 5.352 17.526 1.00 95.38 627 VAL A C 1
ATOM 4619 O O . VAL A 1 627 ? -8.737 5.263 18.408 1.00 95.38 627 VAL A O 1
ATOM 4622 N N . GLY A 1 628 ? -7.050 6.387 17.447 1.00 93.19 628 GLY A N 1
ATOM 4623 C CA . GLY A 1 628 ? -7.152 7.559 18.316 1.00 93.19 628 GLY A CA 1
ATOM 4624 C C . GLY A 1 628 ? -8.432 8.350 18.041 1.00 93.19 628 GLY A C 1
ATOM 4625 O O . GLY A 1 628 ? -9.329 8.419 18.887 1.00 93.19 628 GLY A O 1
ATOM 4626 N N . THR A 1 629 ? -8.541 8.920 16.841 1.00 88.19 629 THR A N 1
ATOM 4627 C CA . THR A 1 629 ? -9.693 9.726 16.417 1.00 88.19 629 THR A CA 1
ATOM 4628 C C . THR A 1 629 ? -10.057 9.516 14.945 1.00 88.19 629 THR A C 1
ATOM 4630 O O . THR A 1 629 ? -9.271 9.001 14.156 1.00 88.19 629 THR A O 1
ATOM 4633 N N . TYR A 1 630 ? -11.253 9.951 14.561 1.00 79.12 630 TYR A N 1
ATOM 4634 C CA . TYR A 1 630 ? -11.631 10.157 13.164 1.00 79.12 630 TYR A CA 1
ATOM 4635 C C . TYR A 1 630 ? -11.476 11.649 12.843 1.00 79.12 630 TYR A C 1
ATOM 4637 O O . TYR A 1 630 ? -11.761 12.501 13.693 1.00 79.12 630 TYR A O 1
ATOM 4645 N N . GLY A 1 631 ? -10.982 11.961 11.642 1.00 61.75 631 GLY A N 1
ATOM 4646 C CA . GLY A 1 631 ? -10.745 13.313 11.141 1.00 61.75 631 GLY A CA 1
ATOM 4647 C C . GLY A 1 631 ? -11.952 14.219 11.380 1.00 61.75 631 GLY A C 1
ATOM 4648 O O . GLY A 1 631 ? -13.095 13.790 11.253 1.00 61.75 631 GLY A O 1
ATOM 4649 N N . GLY A 1 632 ? -11.687 15.456 11.808 1.00 56.72 632 GLY A N 1
ATOM 4650 C CA . GLY A 1 632 ? -12.684 16.346 12.406 1.00 56.72 632 GLY A CA 1
ATOM 4651 C C . GLY A 1 632 ? -13.923 16.653 11.551 1.00 56.72 632 GLY A C 1
ATOM 4652 O O . GLY A 1 632 ? -14.012 16.299 10.385 1.00 56.72 632 GLY A O 1
ATOM 4653 N N . PHE A 1 633 ? -14.854 17.390 12.164 1.00 54.69 633 PHE A N 1
ATOM 4654 C CA . PHE A 1 633 ? -16.222 17.780 11.762 1.00 54.69 633 PHE A CA 1
ATOM 4655 C C . PHE A 1 633 ? -16.622 17.838 10.262 1.00 54.69 633 PHE A C 1
ATOM 4657 O O . PHE A 1 633 ? -17.805 17.693 9.962 1.00 54.69 633 PHE A O 1
ATOM 4664 N N . LEU A 1 634 ? -15.696 18.069 9.324 1.00 54.88 634 LEU A N 1
ATOM 4665 C CA . LEU A 1 634 ? -15.957 18.236 7.885 1.00 54.88 634 LEU A CA 1
ATOM 4666 C C . LEU A 1 634 ? -15.496 17.060 7.005 1.00 54.88 634 LEU A C 1
ATOM 4668 O O . LEU A 1 634 ? -15.647 17.129 5.786 1.00 54.88 634 LEU A O 1
ATOM 4672 N N . VAL A 1 635 ? -14.931 16.004 7.587 1.00 59.81 635 VAL A N 1
ATOM 4673 C CA . VAL A 1 635 ? -14.389 14.860 6.844 1.00 59.81 635 VAL A CA 1
ATOM 4674 C C . VAL A 1 635 ? -15.388 13.700 6.867 1.00 59.81 635 VAL A C 1
ATOM 4676 O O . VAL A 1 635 ? -16.041 13.453 7.881 1.00 59.81 635 VAL A O 1
ATOM 4679 N N . LEU A 1 636 ? -15.542 12.996 5.739 1.00 62.94 636 LEU A N 1
ATOM 4680 C CA . LEU A 1 636 ? -16.315 11.752 5.695 1.00 62.94 636 LEU A CA 1
ATOM 4681 C C . LEU A 1 636 ? -15.655 10.735 6.636 1.00 62.94 636 LEU A C 1
ATOM 4683 O O . LEU A 1 636 ? -14.446 10.515 6.567 1.00 62.94 636 LEU A O 1
ATOM 4687 N N . GLY A 1 637 ? -16.435 10.147 7.539 1.00 67.62 637 GLY A N 1
ATOM 4688 C CA . GLY A 1 637 ? -15.901 9.156 8.464 1.00 67.62 637 GLY A CA 1
ATOM 4689 C C . GLY A 1 637 ? -15.520 7.854 7.758 1.00 67.62 637 GLY A C 1
ATOM 4690 O O . GLY A 1 637 ? -16.066 7.534 6.704 1.00 67.62 637 GLY A O 1
ATOM 4691 N N . GLY A 1 638 ? -14.545 7.144 8.323 1.00 77.94 638 GLY A N 1
ATOM 4692 C CA . GLY A 1 638 ? -14.061 5.863 7.810 1.00 77.94 638 GLY A CA 1
ATOM 4693 C C . GLY A 1 638 ? -14.901 4.668 8.267 1.00 77.94 638 GLY A C 1
ATOM 4694 O O . GLY A 1 638 ? -15.871 4.808 9.015 1.00 77.94 638 GLY A O 1
ATOM 4695 N N . GLU A 1 639 ? -14.495 3.482 7.836 1.00 90.50 639 GLU A N 1
ATOM 4696 C CA . GLU A 1 639 ? -15.088 2.206 8.224 1.00 90.50 639 GLU A CA 1
ATOM 4697 C C . GLU A 1 639 ? -14.094 1.381 9.046 1.00 90.50 639 GLU A C 1
ATOM 4699 O O . GLU A 1 639 ? -12.947 1.200 8.640 1.00 90.50 639 GLU A O 1
ATOM 4704 N N . VAL A 1 640 ? -14.537 0.862 10.196 1.00 94.50 640 VAL A N 1
ATOM 4705 C CA . VAL A 1 640 ? -13.762 -0.088 11.013 1.00 94.50 640 VAL A CA 1
ATOM 4706 C C . VAL A 1 640 ? -14.580 -1.355 11.218 1.00 94.50 640 VAL A C 1
ATOM 4708 O O . VAL A 1 640 ? -15.555 -1.348 11.974 1.00 94.50 640 VAL A O 1
ATOM 4711 N N . THR A 1 641 ? -14.186 -2.443 10.557 1.00 96.44 641 THR A N 1
ATOM 4712 C CA . THR A 1 641 ? -14.991 -3.673 10.511 1.00 96.44 641 THR A CA 1
ATOM 4713 C C . THR A 1 641 ? -14.187 -4.919 10.856 1.00 96.44 641 THR A C 1
ATOM 4715 O O . THR A 1 641 ? -13.084 -5.095 10.362 1.00 96.44 641 THR A O 1
ATOM 4718 N N . ASN A 1 642 ? -14.752 -5.828 11.652 1.00 96.81 642 ASN A N 1
ATOM 4719 C CA . ASN A 1 642 ? -14.096 -7.087 12.025 1.00 96.81 642 ASN A CA 1
ATOM 4720 C C . ASN A 1 642 ? -12.721 -6.874 12.693 1.00 96.81 642 ASN A C 1
ATOM 4722 O O . ASN A 1 642 ? -11.733 -7.534 12.377 1.00 96.81 642 ASN A O 1
ATOM 4726 N N . CYS A 1 643 ? -12.646 -5.898 13.600 1.00 98.12 643 CYS A N 1
ATOM 4727 C CA . CYS A 1 643 ? -11.416 -5.539 14.300 1.00 98.12 643 CYS A CA 1
ATOM 4728 C C . CYS A 1 643 ? -11.562 -5.730 15.806 1.00 98.12 643 CYS A C 1
ATOM 4730 O O . CYS A 1 643 ? -12.630 -5.494 16.380 1.00 98.12 643 CYS A O 1
ATOM 4732 N N . TYR A 1 644 ? -10.472 -6.087 16.482 1.00 98.38 644 TYR A N 1
ATOM 4733 C CA . TYR A 1 644 ? -10.508 -6.238 17.933 1.00 98.38 644 TYR A CA 1
ATOM 4734 C C . TYR A 1 644 ? -9.248 -5.777 18.645 1.00 98.38 644 TYR A C 1
ATOM 4736 O O . TYR A 1 644 ? -8.180 -5.669 18.049 1.00 98.38 644 TYR A O 1
ATOM 4744 N N . SER A 1 645 ? -9.371 -5.508 19.945 1.00 98.62 645 SER A N 1
ATOM 4745 C CA . SER A 1 645 ? -8.236 -5.161 20.797 1.00 98.62 645 SER A CA 1
ATOM 4746 C C . SER A 1 645 ? -8.257 -5.878 22.148 1.00 98.62 645 SER A C 1
ATOM 4748 O O . SER A 1 645 ? -9.297 -6.063 22.785 1.00 98.62 645 SER A O 1
ATOM 4750 N N . THR A 1 646 ? -7.070 -6.273 22.612 1.00 98.75 646 THR A N 1
ATOM 4751 C CA . THR A 1 646 ? -6.830 -6.820 23.952 1.00 98.75 646 THR A CA 1
ATOM 4752 C C . THR A 1 646 ? -5.611 -6.151 24.587 1.00 98.75 646 THR A C 1
ATOM 4754 O O . THR A 1 646 ? -4.698 -5.703 23.892 1.00 98.75 646 THR A O 1
ATOM 4757 N N . GLY A 1 647 ? -5.571 -6.099 25.921 1.00 98.38 647 GLY A N 1
ATOM 4758 C CA . GLY A 1 647 ? -4.478 -5.472 26.668 1.00 98.38 647 GLY A CA 1
ATOM 4759 C C . GLY A 1 647 ? -4.954 -4.343 27.579 1.00 98.38 647 GLY A C 1
ATOM 4760 O O . GLY A 1 647 ? -5.957 -4.494 28.276 1.00 98.38 647 GLY A O 1
ATOM 4761 N N . THR A 1 648 ? -4.214 -3.238 27.642 1.00 98.62 648 THR A N 1
ATOM 4762 C CA . THR A 1 648 ? -4.506 -2.077 28.498 1.00 98.62 648 THR A CA 1
ATOM 4763 C C . THR A 1 648 ? -4.484 -0.789 27.684 1.00 98.62 648 THR A C 1
ATOM 4765 O O . THR A 1 648 ? -3.526 -0.524 26.960 1.00 98.62 648 THR A O 1
ATOM 4768 N N . VAL A 1 649 ? -5.513 0.042 27.861 1.00 98.69 649 VAL A N 1
ATOM 4769 C CA . VAL A 1 649 ? -5.608 1.375 27.258 1.00 98.69 649 VAL A CA 1
ATOM 4770 C C . VAL A 1 649 ? -5.847 2.400 28.359 1.00 98.69 649 VAL A C 1
ATOM 4772 O O . VAL A 1 649 ? -6.822 2.321 29.109 1.00 98.69 649 VAL A O 1
ATOM 4775 N N . LYS A 1 650 ? -4.942 3.368 28.482 1.00 98.31 650 LYS A N 1
ATOM 4776 C CA . LYS A 1 650 ? -5.014 4.426 29.486 1.00 98.31 650 LYS A CA 1
ATOM 4777 C C . LYS A 1 650 ? -4.870 5.796 28.839 1.00 98.31 650 LYS A C 1
ATOM 4779 O O . LYS A 1 650 ? -3.929 6.012 28.087 1.00 98.31 650 LYS A O 1
ATOM 4784 N N . GLY A 1 651 ? -5.753 6.719 29.199 1.00 96.62 651 GLY A N 1
ATOM 4785 C CA . GLY A 1 651 ? -5.728 8.110 28.747 1.00 96.62 651 GLY A CA 1
ATOM 4786 C C . GLY A 1 651 ? -6.356 9.057 29.765 1.00 96.62 651 GLY A C 1
ATOM 4787 O O . GLY A 1 651 ? -6.525 8.696 30.932 1.00 96.62 651 GLY A O 1
ATOM 4788 N N . ASN A 1 652 ? -6.716 10.258 29.315 1.00 95.50 652 ASN A N 1
ATOM 4789 C CA . ASN A 1 652 ? -7.437 11.254 30.099 1.00 95.50 652 ASN A CA 1
ATOM 4790 C C . ASN A 1 652 ? -8.896 11.401 29.625 1.00 95.50 652 ASN A C 1
ATOM 4792 O O . ASN A 1 652 ? -9.779 10.809 30.249 1.00 95.50 652 ASN A O 1
ATOM 4796 N N . ASN A 1 653 ? -9.171 12.121 28.534 1.00 93.62 653 ASN A N 1
ATOM 4797 C CA . ASN A 1 653 ? -10.526 12.248 27.983 1.00 93.62 653 ASN A CA 1
ATOM 4798 C C . ASN A 1 653 ? -10.711 11.387 26.724 1.00 93.62 653 ASN A C 1
ATOM 4800 O O . ASN A 1 653 ? -9.783 11.238 25.933 1.00 93.62 653 ASN A O 1
ATOM 4804 N N . HIS A 1 654 ? -11.921 10.860 26.513 1.00 94.62 654 HIS A N 1
ATOM 4805 C CA . HIS A 1 654 ? -12.301 10.079 25.325 1.00 94.62 654 HIS A CA 1
ATOM 4806 C C . HIS A 1 654 ? -11.402 8.854 25.128 1.00 94.62 654 HIS A C 1
ATOM 4808 O O . HIS A 1 654 ? -10.592 8.772 24.204 1.00 94.62 654 HIS A O 1
ATOM 4814 N N . VAL A 1 655 ? -11.528 7.907 26.057 1.00 98.31 655 VAL A N 1
ATOM 4815 C CA . VAL A 1 655 ? -10.703 6.696 26.096 1.00 98.31 655 VAL A CA 1
ATOM 4816 C C . VAL A 1 655 ? -11.575 5.491 25.769 1.00 98.31 655 VAL A C 1
ATOM 4818 O O . VAL A 1 655 ? -12.524 5.200 26.498 1.00 98.31 655 VAL A O 1
ATOM 4821 N N . GLY A 1 656 ? -11.253 4.795 24.682 1.00 97.94 656 GLY A N 1
ATOM 4822 C CA . GLY A 1 656 ? -11.924 3.565 24.271 1.00 97.94 656 GLY A CA 1
ATOM 4823 C C . GLY A 1 656 ? -10.951 2.403 24.173 1.00 97.94 656 GLY A C 1
ATOM 4824 O O . GLY A 1 656 ? -9.784 2.584 23.838 1.00 97.94 656 GLY A O 1
ATOM 4825 N N . GLY A 1 657 ? -11.408 1.184 24.445 1.00 98.19 657 GLY A N 1
ATOM 4826 C CA . GLY A 1 657 ? -10.542 0.015 24.295 1.00 98.19 657 GLY A CA 1
ATOM 4827 C C . GLY A 1 657 ? -10.118 -0.238 22.845 1.00 98.19 657 GLY A C 1
ATOM 4828 O O . GLY A 1 657 ? -9.003 -0.708 22.620 1.00 98.19 657 GLY A O 1
ATOM 4829 N N . LEU A 1 658 ? -10.950 0.132 21.865 1.00 97.56 658 LEU A N 1
ATOM 4830 C CA . LEU A 1 658 ? -10.637 0.043 20.435 1.00 97.56 658 LEU A CA 1
ATOM 4831 C C . LEU A 1 658 ? -10.487 1.426 19.793 1.00 97.56 658 LEU A C 1
ATOM 4833 O O . LEU A 1 658 ? -9.499 1.659 19.100 1.00 97.56 658 LEU A O 1
ATOM 4837 N N . VAL A 1 659 ? -11.420 2.346 20.050 1.00 96.44 659 VAL A N 1
ATOM 4838 C CA . VAL A 1 659 ? -11.450 3.672 19.411 1.00 96.44 659 VAL A CA 1
ATOM 4839 C C . VAL A 1 659 ? -11.604 4.782 20.449 1.00 96.44 659 VAL A C 1
ATOM 4841 O O . VAL A 1 659 ? -12.535 4.755 21.247 1.00 96.44 659 VAL A O 1
ATOM 4844 N N . GLY A 1 660 ? -10.738 5.795 20.439 1.00 95.12 660 GLY A N 1
ATOM 4845 C CA . GLY A 1 660 ? -10.864 6.941 21.347 1.00 95.12 660 GLY A CA 1
ATOM 4846 C C . GLY A 1 660 ? -12.120 7.763 21.049 1.00 95.12 660 GLY A C 1
ATOM 4847 O O . GLY A 1 660 ? -13.030 7.863 21.878 1.00 95.12 660 GLY A O 1
ATOM 4848 N N . GLN A 1 661 ? -12.205 8.292 19.830 1.00 91.00 661 GLN A N 1
ATOM 4849 C CA . GLN A 1 661 ? -13.380 8.991 19.308 1.00 91.00 661 GLN A CA 1
ATOM 4850 C C . GLN A 1 661 ? -13.745 8.488 17.915 1.00 91.00 661 GLN A C 1
ATOM 4852 O O . GLN A 1 661 ? -12.865 8.296 17.088 1.00 91.00 661 GLN A O 1
ATOM 4857 N N . SER A 1 662 ? -15.044 8.357 17.644 1.00 86.50 662 SER A N 1
ATOM 4858 C CA . SER A 1 662 ? -15.600 8.080 16.315 1.00 86.50 662 SER A CA 1
ATOM 4859 C C . SER A 1 662 ? -16.511 9.217 15.852 1.00 86.50 662 SER A C 1
ATOM 4861 O O . SER A 1 662 ? -17.276 9.777 16.646 1.00 86.50 662 SER A O 1
ATOM 4863 N N . TRP A 1 663 ? -16.401 9.572 14.571 1.00 81.44 663 TRP A N 1
ATOM 4864 C CA . TRP A 1 663 ? -17.176 10.637 13.940 1.00 81.44 663 TRP A CA 1
ATOM 4865 C C . TRP A 1 663 ? -17.514 10.276 12.497 1.00 81.44 663 TRP A C 1
ATOM 4867 O O . TRP A 1 663 ? -16.613 10.219 11.664 1.00 81.44 663 TRP A O 1
ATOM 4877 N N . GLY A 1 664 ? -18.801 10.092 12.190 1.00 73.75 664 GLY A N 1
ATOM 4878 C CA . GLY A 1 664 ? -19.241 9.713 10.841 1.00 73.75 664 GLY A CA 1
ATOM 4879 C C . GLY A 1 664 ? -18.757 8.319 10.412 1.00 73.75 664 GLY A C 1
ATOM 4880 O O . GLY A 1 664 ? -17.732 7.844 10.872 1.00 73.75 664 GLY A O 1
ATOM 4881 N N . GLY A 1 665 ? -19.463 7.649 9.504 1.00 80.81 665 GLY A N 1
ATOM 4882 C CA . GLY A 1 665 ? -19.059 6.315 9.032 1.00 80.81 665 GLY A CA 1
ATOM 4883 C C . GLY A 1 665 ? -19.678 5.160 9.827 1.00 80.81 665 GLY A C 1
ATOM 4884 O O . GLY A 1 665 ? -20.755 5.310 10.427 1.00 80.81 665 GLY A O 1
ATOM 4885 N N . ARG A 1 666 ? -19.041 3.984 9.760 1.00 88.81 666 ARG A N 1
ATOM 4886 C CA . ARG A 1 666 ? -19.596 2.706 10.235 1.00 88.81 666 ARG A CA 1
ATOM 4887 C C . ARG A 1 666 ? -18.556 1.866 10.972 1.00 88.81 666 ARG A C 1
ATOM 4889 O O . ARG A 1 666 ? -17.427 1.708 10.525 1.00 88.81 666 ARG A O 1
ATOM 4896 N N . MET A 1 667 ? -18.980 1.262 12.080 1.00 93.19 667 MET A N 1
ATOM 4897 C CA . MET A 1 667 ? -18.201 0.273 12.821 1.00 93.19 667 MET A CA 1
ATOM 4898 C C . MET A 1 667 ? -19.061 -0.961 12.973 1.00 93.19 667 MET A C 1
ATOM 4900 O O . MET A 1 667 ? -20.199 -0.873 13.447 1.00 93.19 667 MET A O 1
ATOM 4904 N N . SER A 1 668 ? -18.528 -2.102 12.556 1.00 95.62 668 SER A N 1
ATOM 4905 C CA . SER A 1 668 ? -19.266 -3.354 12.641 1.00 95.62 668 SER A CA 1
ATOM 4906 C C . SER A 1 668 ? -18.407 -4.555 12.977 1.00 95.62 668 SER A C 1
ATOM 4908 O O . SER A 1 668 ? -17.260 -4.622 12.561 1.00 95.62 668 SER A O 1
ATOM 4910 N N . GLN A 1 669 ? -18.970 -5.526 13.697 1.00 96.56 669 GLN A N 1
ATOM 4911 C CA . GLN A 1 669 ? -18.271 -6.778 14.032 1.00 96.56 669 GLN A CA 1
ATOM 4912 C C . GLN A 1 669 ? -16.974 -6.537 14.823 1.00 96.56 669 GLN A C 1
ATOM 4914 O O . GLN A 1 669 ? -15.987 -7.244 14.664 1.00 96.56 669 GLN A O 1
ATOM 4919 N N . CYS A 1 670 ? -16.952 -5.500 15.662 1.00 97.69 670 CYS A N 1
ATOM 4920 C CA . CYS A 1 670 ? -15.758 -5.096 16.397 1.00 97.69 670 CYS A CA 1
ATOM 4921 C C . CYS A 1 670 ? -15.876 -5.411 17.885 1.00 97.69 670 CYS A C 1
ATOM 4923 O O . CYS A 1 670 ? -16.959 -5.322 18.469 1.00 97.69 670 CYS A O 1
ATOM 4925 N N . ASN A 1 671 ? -14.755 -5.731 18.532 1.00 98.12 671 ASN A N 1
ATOM 4926 C CA . ASN A 1 671 ? -14.766 -5.977 19.970 1.00 98.12 671 ASN A CA 1
ATOM 4927 C C . ASN A 1 671 ? -13.531 -5.485 20.728 1.00 98.12 671 ASN A C 1
ATOM 4929 O O . ASN A 1 671 ? -12.486 -5.188 20.159 1.00 98.12 671 ASN A O 1
ATOM 4933 N N . SER A 1 672 ? -13.666 -5.374 22.046 1.00 98.50 672 SER A N 1
ATOM 4934 C CA . SER A 1 672 ? -12.548 -5.042 22.928 1.00 98.50 672 SER A CA 1
ATOM 4935 C C . SER A 1 672 ? -12.649 -5.773 24.262 1.00 98.50 672 SER A C 1
ATOM 4937 O O . SER A 1 672 ? -13.662 -5.711 24.969 1.00 98.50 672 SER A O 1
ATOM 4939 N N . THR A 1 673 ? -11.552 -6.420 24.648 1.00 98.38 673 THR A N 1
ATOM 4940 C CA . THR A 1 673 ? -11.378 -7.025 25.978 1.00 98.38 673 THR A CA 1
ATOM 4941 C C . THR A 1 673 ? -10.373 -6.241 26.828 1.00 98.38 673 THR A C 1
ATOM 4943 O O . THR A 1 673 ? -9.872 -6.749 27.835 1.00 98.38 673 THR A O 1
ATOM 4946 N N . CYS A 1 674 ? -10.026 -5.021 26.413 1.00 98.38 674 CYS A N 1
ATOM 4947 C CA . CYS A 1 674 ? -9.019 -4.194 27.067 1.00 98.38 674 CYS A CA 1
ATOM 4948 C C . CYS A 1 674 ? -9.425 -3.771 28.486 1.00 98.38 674 CYS A C 1
ATOM 4950 O O . CYS A 1 674 ? -10.584 -3.469 28.768 1.00 98.38 674 CYS A O 1
ATOM 4952 N N . ALA A 1 675 ? -8.439 -3.650 29.374 1.00 98.75 675 ALA A N 1
ATOM 4953 C CA . ALA A 1 675 ? -8.578 -2.862 30.591 1.00 98.75 675 ALA A CA 1
ATOM 4954 C C . ALA A 1 675 ? -8.463 -1.370 30.235 1.00 98.75 675 ALA A C 1
ATOM 4956 O O . ALA A 1 675 ? -7.383 -0.901 29.873 1.00 98.75 675 ALA A O 1
ATOM 4957 N N . VAL A 1 676 ? -9.569 -0.630 30.329 1.00 98.81 676 VAL A N 1
ATOM 4958 C CA . VAL A 1 676 ? -9.661 0.778 29.924 1.00 98.81 676 VAL A CA 1
ATOM 4959 C C . VAL A 1 676 ? -9.704 1.689 31.149 1.00 98.81 676 VAL A C 1
ATOM 4961 O O . VAL A 1 676 ? -10.516 1.486 32.055 1.00 98.81 676 VAL A O 1
ATOM 4964 N N . HIS A 1 677 ? -8.838 2.705 31.185 1.00 98.31 677 HIS A N 1
ATOM 4965 C CA . HIS A 1 677 ? -8.784 3.688 32.268 1.00 98.31 677 HIS A CA 1
ATOM 4966 C C . HIS A 1 677 ? -8.703 5.123 31.726 1.00 98.31 677 HIS A C 1
ATOM 4968 O O . HIS A 1 677 ? -7.761 5.463 31.013 1.00 98.31 677 HIS A O 1
ATOM 4974 N N . GLY A 1 678 ? -9.647 5.977 32.117 1.00 97.75 678 GLY A N 1
ATOM 4975 C CA . GLY A 1 678 ? -9.625 7.412 31.812 1.00 97.75 678 GLY A CA 1
ATOM 4976 C C . GLY A 1 678 ? -10.234 8.277 32.917 1.00 97.75 678 GLY A C 1
ATOM 4977 O O . GLY A 1 678 ? -10.516 7.793 34.011 1.00 97.75 678 GLY A O 1
ATOM 4978 N N . SER A 1 679 ? -10.446 9.556 32.625 1.00 97.19 679 SER A N 1
ATOM 4979 C CA . SER A 1 679 ? -11.070 10.544 33.516 1.00 97.19 679 SER A CA 1
ATOM 4980 C C . SER A 1 679 ? -12.478 10.922 33.049 1.00 97.19 679 SER A C 1
ATOM 4982 O O . SER A 1 679 ? -13.393 10.996 33.866 1.00 97.19 679 SER A O 1
ATOM 4984 N N . TYR A 1 680 ? -12.674 11.130 31.746 1.00 95.88 680 TYR A N 1
ATOM 4985 C CA . TYR A 1 680 ? -13.929 11.622 31.171 1.00 95.88 680 TYR A CA 1
ATOM 4986 C C . TYR A 1 680 ? -14.244 10.894 29.862 1.00 95.88 680 TYR A C 1
ATOM 4988 O O . TYR A 1 680 ? -13.367 10.789 29.006 1.00 95.88 680 TYR A O 1
ATOM 4996 N N . SER A 1 681 ? -15.486 10.436 29.673 1.00 95.81 681 SER A N 1
ATOM 4997 C CA . SER A 1 681 ? -15.931 9.724 28.462 1.00 95.81 681 SER A CA 1
ATOM 4998 C C . SER A 1 681 ? -15.089 8.469 28.211 1.00 95.81 681 SER A C 1
ATOM 5000 O O . SER A 1 681 ? -14.224 8.434 27.335 1.00 95.81 681 SER A O 1
ATOM 5002 N N . VAL A 1 682 ? -15.323 7.439 29.019 1.00 98.56 682 VAL A N 1
ATOM 5003 C CA . VAL A 1 682 ? -14.549 6.194 29.004 1.00 98.56 682 VAL A CA 1
ATOM 5004 C C . VAL A 1 682 ? -15.461 5.034 28.615 1.00 98.56 682 VAL A C 1
ATOM 5006 O O . VAL A 1 682 ? -16.436 4.763 29.313 1.00 98.56 682 VAL A O 1
ATOM 5009 N N . GLY A 1 683 ? -15.144 4.352 27.516 1.00 98.25 683 GLY A N 1
ATOM 5010 C CA . GLY A 1 683 ? -15.901 3.205 27.014 1.00 98.25 683 GLY A CA 1
ATOM 5011 C C . GLY A 1 683 ? -15.038 1.959 26.859 1.00 98.25 683 GLY A C 1
ATOM 5012 O O . GLY A 1 683 ? -13.853 2.048 26.544 1.00 98.25 683 GLY A O 1
ATOM 5013 N N . GLY A 1 684 ? -15.612 0.772 27.049 1.00 98.50 684 GLY A N 1
ATOM 5014 C CA . GLY A 1 684 ? -14.878 -0.474 26.802 1.00 98.50 684 GLY A CA 1
ATOM 5015 C C . GLY A 1 684 ? -14.512 -0.671 25.332 1.00 98.50 684 GLY A C 1
ATOM 5016 O O . GLY A 1 684 ? -13.455 -1.234 25.053 1.00 98.50 684 GLY A O 1
ATOM 5017 N N . LEU A 1 685 ? -15.323 -0.155 24.404 1.00 98.19 685 LEU A N 1
ATOM 5018 C CA . LEU A 1 685 ? -15.058 -0.168 22.965 1.00 98.19 685 LEU A CA 1
ATOM 5019 C C . LEU A 1 685 ? -14.708 1.230 22.444 1.00 98.19 685 LEU A C 1
ATOM 5021 O O . LEU A 1 685 ? -13.605 1.412 21.922 1.00 98.19 685 LEU A O 1
ATOM 5025 N N . VAL A 1 686 ? -15.604 2.209 22.627 1.00 96.94 686 VAL A N 1
ATOM 5026 C CA . VAL A 1 686 ? -15.417 3.584 22.131 1.00 96.94 686 VAL A CA 1
ATOM 5027 C C . VAL A 1 686 ? -15.542 4.606 23.256 1.00 96.94 686 VAL A C 1
ATOM 5029 O O . VAL A 1 686 ? -16.507 4.592 24.017 1.00 96.94 686 VAL A O 1
ATOM 5032 N N . GLY A 1 687 ? -14.596 5.538 23.356 1.00 96.25 687 GLY A N 1
ATOM 5033 C CA . GLY A 1 687 ? -14.680 6.627 24.332 1.00 96.25 687 GLY A CA 1
ATOM 5034 C C . GLY A 1 687 ? -15.840 7.578 24.028 1.00 96.25 687 GLY A C 1
ATOM 5035 O O . GLY A 1 687 ? -16.716 7.780 24.872 1.00 96.25 687 GLY A O 1
ATOM 5036 N N . LEU A 1 688 ? -15.855 8.138 22.817 1.00 92.25 688 LEU A N 1
ATOM 5037 C CA . LEU A 1 688 ? -16.832 9.121 22.338 1.00 92.25 688 LEU A CA 1
ATOM 5038 C C . LEU A 1 688 ? -17.378 8.750 20.952 1.00 92.25 688 LEU A C 1
ATOM 5040 O O . LEU A 1 688 ? -16.602 8.525 20.024 1.00 92.25 688 LEU A O 1
ATOM 5044 N N . HIS A 1 689 ? -18.701 8.713 20.792 1.00 89.06 689 HIS A N 1
ATOM 5045 C CA . HIS A 1 689 ? -19.355 8.272 19.555 1.00 89.06 689 HIS A CA 1
ATOM 5046 C C . HIS A 1 689 ? -20.334 9.325 19.014 1.00 89.06 689 HIS A C 1
ATOM 5048 O O . HIS A 1 689 ? -21.318 9.641 19.683 1.00 89.06 689 HIS A O 1
ATOM 5054 N N . PHE A 1 690 ? -20.091 9.855 17.806 1.00 82.06 690 PHE A N 1
ATOM 5055 C CA . PHE A 1 690 ? -20.923 10.895 17.178 1.00 82.06 690 PHE A CA 1
ATOM 5056 C C . PHE A 1 690 ? -21.249 10.623 15.712 1.00 82.06 690 PHE A C 1
ATOM 5058 O O . PHE A 1 690 ? -20.357 10.322 14.923 1.00 82.06 690 PHE A O 1
ATOM 5065 N N . ALA A 1 691 ? -22.520 10.817 15.330 1.00 70.38 691 ALA A N 1
ATOM 5066 C CA . ALA A 1 691 ? -22.984 10.766 13.933 1.00 70.38 691 ALA A CA 1
ATOM 5067 C C . ALA A 1 691 ? -22.525 9.514 13.150 1.00 70.38 691 ALA A C 1
ATOM 5069 O O . ALA A 1 691 ? -22.402 9.540 11.928 1.00 70.38 691 ALA A O 1
ATOM 5070 N N . HIS A 1 692 ? -22.266 8.430 13.874 1.00 73.88 692 HIS A N 1
ATOM 5071 C CA . HIS A 1 692 ? -21.674 7.187 13.411 1.00 73.88 692 HIS A CA 1
ATOM 5072 C C . HIS A 1 692 ? -22.646 6.044 13.730 1.00 73.88 692 HIS A C 1
ATOM 5074 O O . HIS A 1 692 ? -23.449 6.159 14.663 1.00 73.88 692 HIS A O 1
ATOM 5080 N N . THR A 1 693 ? -22.613 4.967 12.945 1.00 88.88 693 THR A N 1
ATOM 5081 C CA . THR A 1 693 ? -23.414 3.758 13.207 1.00 88.88 693 THR A CA 1
ATOM 5082 C C . THR A 1 693 ? -22.502 2.656 13.728 1.00 88.88 693 THR A C 1
ATOM 5084 O O . THR A 1 693 ? -21.551 2.277 13.044 1.00 88.88 693 THR A O 1
ATOM 5087 N N . THR A 1 694 ? -22.768 2.148 14.930 1.00 94.56 694 THR A N 1
ATOM 5088 C CA . THR A 1 694 ? -22.060 0.995 15.503 1.00 94.56 694 THR A CA 1
ATOM 5089 C C . THR A 1 694 ? -23.009 -0.193 15.596 1.00 94.56 694 THR A C 1
ATOM 5091 O O . THR A 1 694 ? -24.053 -0.088 16.239 1.00 94.56 694 THR A O 1
ATOM 5094 N N . THR A 1 695 ? -22.647 -1.310 14.959 1.00 96.50 695 THR A N 1
ATOM 5095 C CA . THR A 1 695 ? -23.491 -2.517 14.868 1.00 96.50 695 THR A CA 1
ATOM 5096 C C . THR A 1 695 ? -22.724 -3.799 15.134 1.00 96.50 695 THR A C 1
ATOM 5098 O O . THR A 1 695 ? -21.581 -3.920 14.719 1.00 96.50 695 THR A O 1
ATOM 5101 N N . TYR A 1 696 ? -23.341 -4.792 15.770 1.00 96.75 696 TYR A N 1
ATOM 5102 C CA . TYR A 1 696 ? -22.719 -6.108 15.971 1.00 96.75 696 TYR A CA 1
ATOM 5103 C C . TYR A 1 696 ? -21.380 -6.032 16.715 1.00 96.75 696 TYR A C 1
ATOM 5105 O O . TYR A 1 696 ? -20.429 -6.727 16.364 1.00 96.75 696 TYR A O 1
ATOM 5113 N N . CYS A 1 697 ? -21.284 -5.164 17.719 1.00 98.06 697 CYS A N 1
ATOM 5114 C CA . CYS A 1 697 ? -20.054 -4.938 18.467 1.00 98.06 697 CYS A CA 1
ATOM 5115 C C . CYS A 1 697 ? -20.220 -5.277 19.945 1.00 98.06 697 CYS A C 1
ATOM 5117 O O . CYS A 1 697 ? -21.316 -5.175 20.506 1.00 98.06 697 CYS A O 1
ATOM 5119 N N . PHE A 1 698 ? -19.111 -5.609 20.607 1.00 98.56 698 PHE A N 1
ATOM 5120 C CA . PHE A 1 698 ? -19.154 -5.887 22.036 1.00 98.56 698 PHE A CA 1
ATOM 5121 C C . PHE A 1 698 ? -17.891 -5.537 22.817 1.00 98.56 698 PHE A C 1
ATOM 5123 O O . PHE A 1 698 ? -16.816 -5.288 22.276 1.00 98.56 698 PHE A O 1
ATOM 5130 N N . SER A 1 699 ? -18.019 -5.540 24.140 1.00 98.56 699 SER A N 1
ATOM 5131 C CA . SER A 1 699 ? -16.898 -5.344 25.058 1.00 98.56 699 SER A CA 1
ATOM 5132 C C . SER A 1 699 ? -17.021 -6.211 26.306 1.00 98.56 699 SER A C 1
ATOM 5134 O O . SER A 1 699 ? -18.120 -6.389 26.836 1.00 98.56 699 SER A O 1
ATOM 5136 N N . THR A 1 700 ? -15.895 -6.726 26.803 1.00 98.00 700 THR A N 1
ATOM 5137 C CA . THR A 1 700 ? -15.859 -7.611 27.989 1.00 98.00 700 THR A CA 1
ATOM 5138 C C . THR A 1 700 ? -14.805 -7.229 29.031 1.00 98.00 700 THR A C 1
ATOM 5140 O O . THR A 1 700 ? -14.718 -7.859 30.084 1.00 98.00 700 THR A O 1
ATOM 5143 N N . GLY A 1 701 ? -13.997 -6.204 28.755 1.00 96.75 701 GLY A N 1
ATOM 5144 C CA . GLY A 1 701 ? -12.904 -5.776 29.624 1.00 96.75 701 GLY A CA 1
ATOM 5145 C C . GLY A 1 701 ? -13.347 -5.048 30.900 1.00 96.75 701 GLY A C 1
ATOM 5146 O O . GLY A 1 701 ? -14.528 -4.900 31.214 1.00 96.75 701 GLY A O 1
ATOM 5147 N N . THR A 1 702 ? -12.377 -4.561 31.673 1.00 98.62 702 THR A N 1
ATOM 5148 C CA . THR A 1 702 ? -12.653 -3.699 32.835 1.00 98.62 702 THR A CA 1
ATOM 5149 C C . THR A 1 702 ? -12.609 -2.236 32.415 1.00 98.62 702 THR A C 1
ATOM 5151 O O . THR A 1 702 ? -11.592 -1.804 31.877 1.00 98.62 702 THR A O 1
ATOM 5154 N N . VAL A 1 703 ? -13.645 -1.459 32.722 1.00 98.81 703 VAL A N 1
ATOM 5155 C CA . VAL A 1 703 ? -13.727 -0.032 32.392 1.00 98.81 703 VAL A CA 1
ATOM 5156 C C . VAL A 1 703 ? -13.750 0.792 33.675 1.00 98.81 703 VAL A C 1
ATOM 5158 O O . VAL A 1 703 ? -14.619 0.619 34.536 1.00 98.81 703 VAL A O 1
ATOM 5161 N N . ARG A 1 704 ? -12.777 1.694 33.819 1.00 98.62 704 ARG A N 1
ATOM 5162 C CA . ARG A 1 704 ? -12.664 2.602 34.961 1.00 98.62 704 ARG A CA 1
ATOM 5163 C C . ARG A 1 704 ? -12.538 4.049 34.499 1.00 98.62 704 ARG A C 1
ATOM 5165 O O . ARG A 1 704 ? -11.613 4.382 33.765 1.00 98.62 704 ARG A O 1
ATOM 5172 N N . GLY A 1 705 ? -13.427 4.916 34.968 1.00 97.44 705 GLY A N 1
ATOM 5173 C CA . GLY A 1 705 ? -13.409 6.337 34.620 1.00 97.44 705 GLY A CA 1
ATOM 5174 C C . GLY A 1 705 ? -13.778 7.257 35.780 1.00 97.44 705 GLY A C 1
ATOM 5175 O O . GLY A 1 705 ? -14.046 6.784 36.880 1.00 97.44 705 GLY A O 1
ATOM 5176 N N . GLY A 1 706 ? -13.797 8.567 35.532 1.00 97.50 706 GLY A N 1
ATOM 5177 C CA . GLY A 1 706 ? -14.399 9.557 36.430 1.00 97.50 706 GLY A CA 1
ATOM 5178 C C . GLY A 1 706 ? -15.858 9.796 36.048 1.00 97.50 706 GLY A C 1
ATOM 5179 O O . GLY A 1 706 ? -16.763 9.291 36.706 1.00 97.50 706 GLY A O 1
ATOM 5180 N N . SER A 1 707 ? -16.091 10.498 34.941 1.00 96.31 707 SER A N 1
ATOM 5181 C CA . SER A 1 707 ? -17.438 10.810 34.443 1.00 96.31 707 SER A CA 1
ATOM 5182 C C . SER A 1 707 ? -17.700 10.214 33.062 1.00 96.31 707 SER A C 1
ATOM 5184 O O . SER A 1 707 ? -16.777 10.101 32.254 1.00 96.31 707 SER A O 1
ATOM 5186 N N . PHE A 1 708 ? -18.963 9.874 32.780 1.00 96.88 708 PHE A N 1
ATOM 5187 C CA . PHE A 1 708 ? -19.401 9.274 31.511 1.00 96.88 708 PHE A CA 1
ATOM 5188 C C . PHE A 1 708 ? -18.683 7.964 31.218 1.00 96.88 708 PHE A C 1
ATOM 5190 O O . PHE A 1 708 ? -17.876 7.855 30.294 1.00 96.88 708 PHE A O 1
ATOM 5197 N N . VAL A 1 709 ? -18.945 6.974 32.065 1.00 98.56 709 VAL A N 1
ATOM 5198 C CA . VAL A 1 709 ? -18.270 5.679 32.008 1.00 98.56 709 VAL A CA 1
ATOM 5199 C C . VAL A 1 709 ? -19.270 4.630 31.555 1.00 98.56 709 VAL A C 1
ATOM 5201 O O . VAL A 1 709 ? -20.231 4.345 32.267 1.00 98.56 709 VAL A O 1
ATOM 5204 N N . GLY A 1 710 ? -19.056 4.056 30.376 1.00 98.31 710 GLY A N 1
ATOM 5205 C CA . GLY A 1 710 ? -19.916 3.012 29.836 1.00 98.31 710 GLY A CA 1
ATOM 5206 C C . GLY A 1 710 ? -19.161 1.731 29.548 1.00 98.31 710 GLY A C 1
ATOM 5207 O O . GLY A 1 710 ? -17.983 1.742 29.196 1.00 98.31 710 GLY A O 1
ATOM 5208 N N . GLY A 1 711 ? -19.844 0.600 29.686 1.00 98.50 711 GLY A N 1
ATOM 5209 C CA . GLY A 1 711 ? -19.225 -0.683 29.384 1.00 98.50 711 GLY A CA 1
ATOM 5210 C C . GLY A 1 711 ? -18.824 -0.822 27.916 1.00 98.50 711 GLY A C 1
ATOM 5211 O O . GLY A 1 711 ? -17.734 -1.327 27.678 1.00 98.50 711 GLY A O 1
ATOM 5212 N N . LEU A 1 712 ? -19.623 -0.292 26.980 1.00 98.38 712 LEU A N 1
ATOM 5213 C CA . LEU A 1 712 ? -19.343 -0.238 25.539 1.00 98.38 712 LEU A CA 1
ATOM 5214 C C . LEU A 1 712 ? -18.903 1.169 25.101 1.00 98.38 712 LEU A C 1
ATOM 5216 O O . LEU A 1 712 ? -17.804 1.322 24.569 1.00 98.38 712 LEU A O 1
ATOM 5220 N N . MET A 1 713 ? -19.732 2.187 25.369 1.00 97.25 713 MET A N 1
ATOM 5221 C CA . MET A 1 713 ? -19.503 3.578 24.950 1.00 97.25 713 MET A CA 1
ATOM 5222 C C . MET A 1 713 ? -19.439 4.525 26.148 1.00 97.25 713 MET A C 1
ATOM 5224 O O . MET A 1 713 ? -20.329 4.488 26.993 1.00 97.25 713 MET A O 1
ATOM 5228 N N . GLY A 1 714 ? -18.471 5.439 26.209 1.00 96.88 714 GLY A N 1
ATOM 5229 C CA . GLY A 1 714 ? -18.487 6.497 27.229 1.00 96.88 714 GLY A CA 1
ATOM 5230 C C . GLY A 1 714 ? -19.676 7.445 27.038 1.00 96.88 714 GLY A C 1
ATOM 5231 O O . GLY A 1 714 ? -20.562 7.531 27.890 1.00 96.88 714 GLY A O 1
ATOM 5232 N N . ILE A 1 715 ? -19.727 8.101 25.877 1.00 93.94 715 ILE A N 1
ATOM 5233 C CA . ILE A 1 715 ? -20.847 8.948 25.439 1.00 93.94 715 ILE A CA 1
ATOM 5234 C C . ILE A 1 715 ? -21.316 8.499 24.053 1.00 93.94 715 ILE A C 1
ATOM 5236 O O . ILE A 1 715 ? -20.496 8.270 23.161 1.00 93.94 715 ILE A O 1
ATOM 5240 N N . ASN A 1 716 ? -22.635 8.428 23.866 1.00 92.94 716 ASN A N 1
ATOM 5241 C CA . ASN A 1 716 ? -23.286 8.165 22.590 1.00 92.94 716 ASN A CA 1
ATOM 5242 C C . ASN A 1 716 ? -24.139 9.356 22.126 1.00 92.94 716 ASN A C 1
ATOM 5244 O O . ASN A 1 716 ? -25.159 9.672 22.735 1.00 92.94 716 ASN A O 1
ATOM 5248 N N . GLY A 1 717 ? -23.759 9.936 20.990 1.00 87.44 717 GLY A N 1
ATOM 5249 C CA . GLY A 1 717 ? -24.557 10.859 20.180 1.00 87.44 717 GLY A CA 1
ATOM 5250 C C . GLY A 1 717 ? -24.760 10.351 18.744 1.00 87.44 717 GLY A C 1
ATOM 5251 O O . GLY A 1 717 ? -24.898 11.152 17.822 1.00 87.44 717 GLY A O 1
ATOM 5252 N N . GLY A 1 718 ? -24.698 9.033 18.531 1.00 87.75 718 GLY A N 1
ATOM 5253 C CA . GLY A 1 718 ? -24.941 8.360 17.250 1.00 87.75 718 GLY A CA 1
ATOM 5254 C C . GLY A 1 718 ? -25.917 7.190 17.400 1.00 87.75 718 GLY A C 1
ATOM 5255 O O . GLY A 1 718 ? -26.720 7.160 18.335 1.00 87.75 718 GLY A O 1
ATOM 5256 N N . GLU A 1 719 ? -25.847 6.222 16.487 1.00 91.81 719 GLU A N 1
ATOM 5257 C CA . GLU A 1 719 ? -26.662 5.004 16.529 1.00 91.81 719 GLU A CA 1
ATOM 5258 C C . GLU A 1 719 ? -25.831 3.804 16.993 1.00 91.81 719 GLU A C 1
ATOM 5260 O O . GLU A 1 719 ? -24.788 3.494 16.418 1.00 91.81 719 GLU A O 1
ATOM 5265 N N . VAL A 1 720 ? -26.300 3.129 18.040 1.00 96.06 720 VAL A N 1
ATOM 5266 C CA . VAL A 1 720 ? -25.743 1.872 18.542 1.00 96.06 720 VAL A CA 1
ATOM 5267 C C . VAL A 1 720 ? -26.841 0.826 18.449 1.00 96.06 720 VAL A C 1
ATOM 5269 O O . VAL A 1 720 ? -27.851 0.929 19.151 1.00 96.06 720 VAL A O 1
ATOM 5272 N N . ALA A 1 721 ? -26.655 -0.165 17.588 1.00 96.69 721 ALA A N 1
ATOM 5273 C CA . ALA A 1 721 ? -27.647 -1.203 17.366 1.00 96.69 721 ALA A CA 1
ATOM 5274 C C . ALA A 1 721 ? -27.033 -2.598 17.448 1.00 96.69 721 ALA A C 1
ATOM 5276 O O . ALA A 1 721 ? -25.901 -2.802 17.030 1.00 96.69 721 ALA A O 1
ATOM 5277 N N . ASP A 1 722 ? -27.768 -3.560 17.992 1.00 97.50 722 ASP A N 1
ATOM 5278 C CA . ASP A 1 722 ? -27.346 -4.962 18.019 1.00 97.50 722 ASP A CA 1
ATOM 5279 C C . ASP A 1 722 ? -25.953 -5.154 18.655 1.00 97.50 722 ASP A C 1
ATOM 5281 O O . ASP A 1 722 ? -25.051 -5.747 18.070 1.00 97.50 722 ASP A O 1
ATOM 5285 N N . CYS A 1 723 ? -25.733 -4.554 19.827 1.00 98.50 723 CYS A N 1
ATOM 5286 C CA . CYS A 1 723 ? -24.440 -4.545 20.519 1.00 98.50 723 CYS A CA 1
ATOM 5287 C C . CYS A 1 723 ? -24.587 -4.920 21.993 1.00 98.50 723 CYS A C 1
ATOM 5289 O O . CYS A 1 723 ? -25.653 -4.751 22.591 1.00 98.50 723 CYS A O 1
ATOM 5291 N N . TYR A 1 724 ? -23.502 -5.348 22.636 1.00 98.69 724 TYR A N 1
ATOM 5292 C CA . TYR A 1 724 ? -23.570 -5.666 24.060 1.00 98.69 724 TYR A CA 1
ATOM 5293 C C . TYR A 1 724 ? -22.304 -5.386 24.858 1.00 98.69 724 TYR A C 1
ATOM 5295 O O . TYR A 1 724 ? -21.205 -5.243 24.332 1.00 98.69 724 TYR A O 1
ATOM 5303 N N . SER A 1 725 ? -22.456 -5.324 26.178 1.00 98.56 725 SER A N 1
ATOM 5304 C CA . SER A 1 725 ? -21.340 -5.187 27.108 1.00 98.56 725 SER A CA 1
ATOM 5305 C C . SER A 1 725 ? -21.450 -6.169 28.270 1.00 98.56 725 SER A C 1
ATOM 5307 O O . SER A 1 725 ? -22.399 -6.143 29.054 1.00 98.56 725 SER A O 1
ATOM 5309 N N . MET A 1 726 ? -20.418 -6.992 28.433 1.00 98.19 726 MET A N 1
ATOM 5310 C CA . MET A 1 726 ? -20.191 -7.794 29.642 1.00 98.19 726 MET A CA 1
ATOM 5311 C C . MET A 1 726 ? -19.107 -7.173 30.540 1.00 98.19 726 MET A C 1
ATOM 5313 O O . MET A 1 726 ? -18.626 -7.804 31.480 1.00 98.19 726 MET A O 1
ATOM 5317 N N . SER A 1 727 ? -18.703 -5.936 30.240 1.00 98.31 727 SER A N 1
ATOM 5318 C CA . SER A 1 727 ? -17.612 -5.235 30.909 1.00 98.31 727 SER A CA 1
ATOM 5319 C C . SER A 1 727 ? -17.918 -4.945 32.379 1.00 98.31 727 SER A C 1
ATOM 5321 O O . SER A 1 727 ? -19.020 -4.533 32.733 1.00 98.31 727 SER A O 1
ATOM 5323 N N . THR A 1 728 ? -16.914 -5.060 33.249 1.00 98.62 728 THR A N 1
ATOM 5324 C CA . THR A 1 728 ? -17.017 -4.553 34.630 1.00 98.62 728 THR A CA 1
ATOM 5325 C C . THR A 1 728 ? -16.790 -3.043 34.633 1.00 98.62 728 THR A C 1
ATOM 5327 O O . THR A 1 728 ? -15.703 -2.602 34.263 1.00 98.62 728 THR A O 1
ATOM 5330 N N . VAL A 1 729 ? -17.780 -2.254 35.065 1.00 98.81 729 VAL A N 1
ATOM 5331 C CA . VAL A 1 729 ? -17.777 -0.787 34.942 1.00 98.81 729 VAL A CA 1
ATOM 5332 C C . VAL A 1 729 ? -17.712 -0.106 36.311 1.00 98.81 729 VAL A C 1
ATOM 5334 O O . VAL A 1 729 ? -18.505 -0.386 37.216 1.00 98.81 729 VAL A O 1
ATOM 5337 N N . SER A 1 730 ? -16.769 0.824 36.467 1.00 98.50 730 SER A N 1
ATOM 5338 C CA . SER A 1 730 ? -16.621 1.639 37.678 1.00 98.50 730 SER A CA 1
ATOM 5339 C C . SER A 1 730 ? -16.334 3.106 37.355 1.00 98.50 730 SER A C 1
ATOM 5341 O O . SER A 1 730 ? -15.453 3.406 36.549 1.00 98.50 730 SER A O 1
ATOM 5343 N N . GLY A 1 731 ? -17.047 4.028 37.999 1.00 97.75 731 GLY A N 1
ATOM 5344 C CA . GLY A 1 731 ? -16.798 5.463 37.856 1.00 97.75 731 GLY A CA 1
ATOM 5345 C C . GLY A 1 731 ? -17.419 6.314 38.955 1.00 97.75 731 GLY A C 1
ATOM 5346 O O . GLY A 1 731 ? -18.008 5.787 39.894 1.00 97.75 731 GLY A O 1
ATOM 5347 N N . ASP A 1 732 ? -17.292 7.631 38.850 1.00 97.19 732 ASP A N 1
ATOM 5348 C CA . ASP A 1 732 ? -17.830 8.576 39.829 1.00 97.19 732 ASP A CA 1
ATOM 5349 C C . ASP A 1 732 ? -19.249 9.032 39.451 1.00 97.19 732 ASP A C 1
ATOM 5351 O O . ASP A 1 732 ? -20.151 8.934 40.290 1.00 97.19 732 ASP A O 1
ATOM 5355 N N . SER A 1 733 ? -19.470 9.470 38.202 1.00 96.56 733 SER A N 1
ATOM 5356 C CA . SER A 1 733 ? -20.760 10.001 37.720 1.00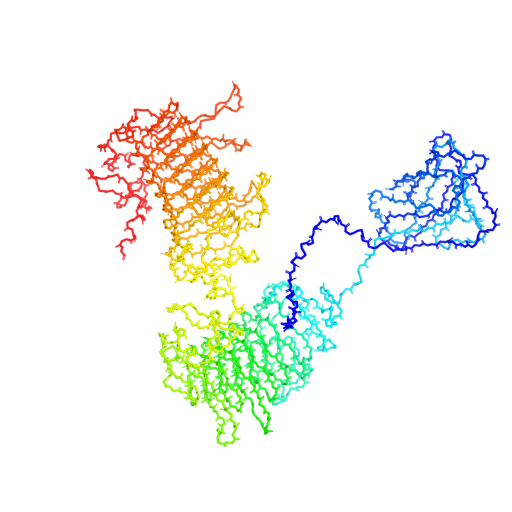 96.56 733 SER A CA 1
ATOM 5357 C C . SER A 1 733 ? -21.140 9.535 36.305 1.00 96.56 733 SER A C 1
ATOM 5359 O O . SER A 1 733 ? -20.259 9.302 35.475 1.00 96.56 733 SER A O 1
ATOM 5361 N N . SER A 1 734 ? -22.443 9.447 36.012 1.00 96.44 734 SER A N 1
ATOM 5362 C CA . SER A 1 734 ? -22.995 9.043 34.702 1.00 96.44 734 SER A CA 1
ATOM 5363 C C . SER A 1 734 ? -22.394 7.711 34.234 1.00 96.44 734 SER A C 1
ATOM 5365 O O . SER A 1 734 ? -21.657 7.633 33.247 1.00 96.44 734 SER A O 1
ATOM 5367 N N . VAL A 1 735 ? -22.640 6.660 35.020 1.00 98.44 735 VAL A N 1
ATOM 5368 C CA . VAL A 1 735 ? -22.041 5.329 34.841 1.00 98.44 735 VAL A CA 1
ATOM 5369 C C . VAL A 1 735 ? -23.102 4.343 34.358 1.00 98.44 735 VAL A C 1
ATOM 5371 O O . VAL A 1 735 ? -24.069 4.087 35.073 1.00 98.44 735 VAL A O 1
ATOM 5374 N N . GLY A 1 736 ? -22.922 3.759 33.174 1.00 98.19 736 GLY A N 1
ATOM 5375 C CA . GLY A 1 736 ? -23.849 2.783 32.596 1.00 98.19 736 GLY A CA 1
ATOM 5376 C C . GLY A 1 736 ? -23.182 1.460 32.237 1.00 98.19 736 GLY A C 1
ATOM 5377 O O . GLY A 1 736 ? -22.020 1.419 31.836 1.00 98.19 736 GLY A O 1
ATOM 5378 N N . GLY A 1 737 ? -23.913 0.349 32.342 1.00 98.44 737 GLY A N 1
ATOM 5379 C CA . GLY A 1 737 ? -23.381 -0.960 31.941 1.00 98.44 737 GLY A CA 1
ATOM 5380 C C . GLY A 1 737 ? -23.096 -1.082 30.441 1.00 98.44 737 GLY A C 1
ATOM 5381 O O . GLY A 1 737 ? -22.213 -1.847 30.057 1.00 98.44 737 GLY A O 1
ATOM 5382 N N . LEU A 1 738 ? -23.783 -0.304 29.598 1.00 98.56 738 LEU A N 1
ATOM 5383 C CA . LEU A 1 738 ? -23.533 -0.188 28.158 1.00 98.56 738 LEU A CA 1
ATOM 5384 C C . LEU A 1 738 ? -23.022 1.211 27.793 1.00 98.56 738 LEU A C 1
ATOM 5386 O O . LEU A 1 738 ? -21.956 1.322 27.192 1.00 98.56 738 LEU A O 1
ATOM 5390 N N . VAL A 1 739 ? -23.750 2.267 28.172 1.00 98.06 739 VAL A N 1
ATOM 5391 C CA . VAL A 1 739 ? -23.440 3.657 27.793 1.00 98.06 739 VAL A CA 1
ATOM 5392 C C . VAL A 1 739 ? -23.424 4.570 29.018 1.00 98.06 739 VAL A C 1
ATOM 5394 O O . VAL A 1 739 ? -24.374 4.567 29.798 1.00 98.06 739 VAL A O 1
ATOM 5397 N N . GLY A 1 740 ? -22.378 5.381 29.185 1.00 97.12 740 GLY A N 1
ATOM 5398 C CA . GLY A 1 740 ? -22.309 6.369 30.268 1.00 97.12 740 GLY A CA 1
ATOM 5399 C C . GLY A 1 740 ? -23.351 7.481 30.103 1.00 97.12 740 GLY A C 1
ATOM 5400 O O . GLY A 1 740 ? -24.236 7.627 30.944 1.00 97.12 740 GLY A O 1
ATOM 5401 N N . GLY A 1 741 ? -23.280 8.218 28.990 1.00 94.19 741 GLY A N 1
ATOM 5402 C CA . GLY A 1 741 ? -24.256 9.246 28.600 1.00 94.19 741 GLY A CA 1
ATOM 5403 C C . GLY A 1 741 ? -24.822 9.019 27.195 1.00 94.19 741 GLY A C 1
ATOM 5404 O O . GLY A 1 741 ? -24.059 8.793 26.261 1.00 94.19 741 GLY A O 1
ATOM 5405 N N . ASN A 1 742 ? -26.142 9.076 27.027 1.00 92.38 742 ASN A N 1
ATOM 5406 C CA . ASN A 1 742 ? -26.826 8.892 25.743 1.00 92.38 742 ASN A CA 1
ATOM 5407 C C . ASN A 1 742 ? -27.615 10.151 25.359 1.00 92.38 742 ASN A C 1
ATOM 5409 O O . ASN A 1 742 ? -28.785 10.289 25.712 1.00 92.38 742 ASN A O 1
ATOM 5413 N N . TYR A 1 743 ? -26.959 11.088 24.678 1.00 82.12 743 TYR A N 1
ATOM 5414 C CA . TYR A 1 743 ? -27.537 12.369 24.268 1.00 82.12 743 TYR A CA 1
ATOM 5415 C C . TYR A 1 743 ? -26.600 13.127 23.308 1.00 82.12 743 TYR A C 1
ATOM 5417 O O . TYR A 1 743 ? -25.429 12.789 23.144 1.00 82.12 743 TYR A O 1
ATOM 5425 N N . GLU A 1 744 ? -27.120 14.166 22.653 1.00 68.75 744 GLU A N 1
ATOM 5426 C CA . GLU A 1 744 ? -26.349 15.035 21.754 1.00 68.75 744 GLU A CA 1
ATOM 5427 C C . GLU A 1 744 ? -25.472 16.006 22.565 1.00 68.75 744 GLU A C 1
ATOM 5429 O O . GLU A 1 744 ? -25.968 16.692 23.454 1.00 68.75 744 GLU A O 1
ATOM 5434 N N . TYR A 1 745 ? -24.171 16.070 22.264 1.00 57.84 745 TYR A N 1
ATOM 5435 C CA . TYR A 1 745 ? -23.215 16.942 22.966 1.00 57.84 745 TYR A CA 1
ATOM 5436 C C . TYR A 1 745 ? -22.887 18.228 22.186 1.00 57.84 745 TYR A C 1
ATOM 5438 O O . TYR A 1 745 ? -22.447 19.199 22.795 1.00 57.84 745 TYR A O 1
ATOM 5446 N N . PHE A 1 746 ? -23.058 18.269 20.853 1.00 54.78 746 PHE A N 1
ATOM 5447 C CA . PHE A 1 746 ? -22.471 19.334 20.025 1.00 54.78 746 PHE A CA 1
ATOM 5448 C C . PHE A 1 746 ? -23.319 19.733 18.791 1.00 54.78 746 PHE A C 1
ATOM 5450 O O . PHE A 1 746 ? -23.640 18.901 17.949 1.00 54.78 746 PHE A O 1
ATOM 5457 N N . LEU A 1 747 ? -23.550 21.049 18.649 1.00 49.72 747 LEU A N 1
ATOM 5458 C CA . LEU A 1 747 ? -23.890 21.803 17.419 1.00 49.72 747 LEU A CA 1
ATOM 5459 C C . LEU A 1 747 ? -25.314 21.738 16.832 1.00 49.72 747 LEU A C 1
ATOM 5461 O O . LEU A 1 747 ? -25.512 22.178 15.699 1.00 49.72 747 LEU A O 1
ATOM 5465 N N . GLY A 1 748 ? -26.333 21.322 17.585 1.00 48.50 748 GLY A N 1
ATOM 5466 C CA . GLY A 1 748 ? -27.728 21.537 17.173 1.00 48.50 748 GLY A CA 1
ATOM 5467 C C . GLY A 1 748 ? -28.124 20.827 15.869 1.00 48.50 748 GLY A C 1
ATOM 5468 O O . GLY A 1 748 ? -29.027 21.289 15.164 1.00 48.50 748 GLY A O 1
ATOM 5469 N N . HIS A 1 749 ? -27.468 19.705 15.550 1.00 49.62 749 HIS A N 1
ATOM 5470 C CA . HIS A 1 749 ? -27.797 18.838 14.413 1.00 49.62 749 HIS A CA 1
ATOM 5471 C C . HIS A 1 749 ? -29.029 17.962 14.678 1.00 49.62 749 HIS A C 1
ATOM 5473 O O . HIS A 1 749 ? -29.578 17.358 13.753 1.00 49.62 749 HIS A O 1
ATOM 5479 N N . GLY A 1 750 ? -29.536 17.961 15.910 1.00 51.59 750 GLY A N 1
ATOM 5480 C CA . GLY A 1 750 ? -30.915 17.625 16.224 1.00 51.59 750 GLY A CA 1
ATOM 5481 C C . GLY A 1 750 ? -31.243 16.141 16.145 1.00 51.59 750 GLY A C 1
ATOM 5482 O O . GLY A 1 750 ? -32.403 15.803 15.891 1.00 51.59 750 GLY A O 1
ATOM 5483 N N . ARG A 1 751 ? -30.263 15.258 16.370 1.00 64.38 751 ARG A N 1
ATOM 5484 C CA . ARG A 1 751 ? -30.499 13.815 16.501 1.00 64.38 751 ARG A CA 1
ATOM 5485 C C . ARG A 1 751 ? -29.983 13.315 17.857 1.00 64.38 751 ARG A C 1
ATOM 5487 O O . ARG A 1 751 ? -28.778 13.363 18.086 1.00 64.38 751 ARG A O 1
ATOM 5494 N N . PRO A 1 752 ? -30.871 12.844 18.752 1.00 74.56 752 PRO A N 1
ATOM 5495 C CA . PRO A 1 752 ? -30.458 12.246 20.018 1.00 74.56 752 PRO A CA 1
ATOM 5496 C C . PRO A 1 752 ? -29.712 10.923 19.781 1.00 74.56 752 PRO A C 1
ATOM 5498 O O . PRO A 1 752 ? -29.911 10.282 18.749 1.00 74.56 752 PRO A O 1
ATOM 5501 N N . GLY A 1 753 ? -28.890 10.495 20.745 1.00 87.06 753 GLY A N 1
ATOM 5502 C CA . GLY A 1 753 ? -28.273 9.167 20.715 1.00 87.06 753 GLY A CA 1
ATOM 5503 C C . GLY A 1 753 ? -29.338 8.065 20.701 1.00 87.06 753 GLY A C 1
ATOM 5504 O O . GLY A 1 753 ? -30.307 8.123 21.463 1.00 87.06 753 GLY A O 1
ATOM 5505 N N . ILE A 1 754 ? -29.179 7.081 19.815 1.00 92.31 754 ILE A N 1
ATOM 5506 C CA . ILE A 1 754 ? -30.112 5.965 19.622 1.00 92.31 754 ILE A CA 1
ATOM 5507 C C . ILE A 1 754 ? -29.430 4.673 20.061 1.00 92.31 754 ILE A C 1
ATOM 5509 O O . ILE A 1 754 ? -28.328 4.367 19.610 1.00 92.31 754 ILE A O 1
ATOM 5513 N N . ILE A 1 755 ? -30.103 3.911 20.917 1.00 97.00 755 ILE A N 1
ATOM 5514 C CA . ILE A 1 755 ? -29.700 2.575 21.356 1.00 97.00 755 ILE A CA 1
ATOM 5515 C C . ILE A 1 755 ? -30.831 1.608 21.005 1.00 97.00 755 ILE A C 1
ATOM 5517 O O . ILE A 1 755 ? -31.953 1.780 21.487 1.00 97.00 755 ILE A O 1
ATOM 5521 N N . THR A 1 756 ? -30.553 0.594 20.189 1.00 97.38 756 THR A N 1
ATOM 5522 C CA . THR A 1 756 ? -31.567 -0.358 19.712 1.00 97.38 756 THR A CA 1
ATOM 5523 C C . THR A 1 756 ? -31.070 -1.793 19.815 1.00 97.38 756 THR A C 1
ATOM 5525 O O . THR A 1 756 ? -30.002 -2.102 19.311 1.00 97.38 756 THR A O 1
ATOM 5528 N N . ARG A 1 757 ? -31.854 -2.697 20.413 1.00 97.25 757 ARG A N 1
ATOM 5529 C CA . ARG A 1 757 ? -31.492 -4.124 20.535 1.00 97.25 757 ARG A CA 1
ATOM 5530 C C . ARG A 1 757 ? -30.098 -4.352 21.132 1.00 97.25 757 ARG A C 1
ATOM 5532 O O . ARG A 1 757 ? -29.306 -5.142 20.637 1.00 97.25 757 ARG A O 1
ATOM 5539 N N . CYS A 1 758 ? -29.794 -3.634 22.208 1.00 98.69 758 CYS A N 1
ATOM 5540 C CA . CYS A 1 758 ? -28.523 -3.761 22.910 1.00 98.69 758 CYS A CA 1
ATOM 5541 C C . CYS A 1 758 ? -28.707 -4.308 24.322 1.00 98.69 758 CYS A C 1
ATOM 5543 O O . CYS A 1 758 ? -29.788 -4.177 24.905 1.00 98.69 758 CYS A O 1
ATOM 5545 N N . TYR A 1 759 ? -27.646 -4.861 24.913 1.00 98.69 759 TYR A N 1
ATOM 5546 C CA . TYR A 1 759 ? -27.722 -5.290 26.308 1.00 98.69 759 TYR A CA 1
ATOM 5547 C C . TYR A 1 759 ? -26.446 -5.133 27.145 1.00 98.69 759 TYR A C 1
ATOM 5549 O O . TYR A 1 759 ? -25.338 -5.038 26.620 1.00 98.69 759 TYR A O 1
ATOM 5557 N N . SER A 1 760 ? -26.593 -5.122 28.473 1.00 98.69 760 SER A N 1
ATOM 5558 C CA . SER A 1 760 ? -25.468 -5.168 29.419 1.00 98.69 760 SER A CA 1
ATOM 5559 C C . SER A 1 760 ? -25.657 -6.186 30.546 1.00 98.69 760 SER A C 1
ATOM 5561 O O . SER A 1 760 ? -26.753 -6.351 31.082 1.00 98.69 760 SER A O 1
ATOM 5563 N N . THR A 1 761 ? -24.571 -6.856 30.942 1.00 98.06 761 THR A N 1
ATOM 5564 C CA . THR A 1 761 ? -24.580 -7.856 32.035 1.00 98.06 761 THR A CA 1
ATOM 5565 C C . THR A 1 761 ? -23.455 -7.684 33.050 1.00 98.06 761 THR A C 1
ATOM 5567 O O . THR A 1 761 ? -23.505 -8.279 34.126 1.00 98.06 761 THR A O 1
ATOM 5570 N N . GLY A 1 762 ? -22.431 -6.883 32.757 1.00 96.62 762 GLY A N 1
ATOM 5571 C CA . GLY A 1 762 ? -21.326 -6.682 33.690 1.00 96.62 762 GLY A CA 1
ATOM 5572 C C . GLY A 1 762 ? -21.712 -5.834 34.909 1.00 96.62 762 GLY A C 1
ATOM 5573 O O . GLY A 1 762 ? -22.648 -5.034 34.865 1.00 96.62 762 GLY A O 1
ATOM 5574 N N . SER A 1 763 ? -20.989 -6.005 36.021 1.00 98.25 763 SER A N 1
ATOM 5575 C CA . SER A 1 763 ? -21.257 -5.264 37.261 1.00 98.25 763 SER A CA 1
ATOM 5576 C C . SER A 1 763 ? -21.002 -3.766 37.090 1.00 98.25 763 SER A C 1
ATOM 5578 O O . SER A 1 763 ? -19.952 -3.390 36.561 1.00 98.25 763 SER A O 1
ATOM 5580 N N . VAL A 1 764 ? -21.901 -2.922 37.606 1.00 98.62 764 VAL A N 1
ATOM 5581 C CA . VAL A 1 764 ? -21.821 -1.458 37.476 1.00 98.62 764 VAL A CA 1
ATOM 5582 C C . VAL A 1 764 ? -21.750 -0.795 38.849 1.00 98.62 764 VAL A C 1
ATOM 5584 O O . VAL A 1 764 ? -22.607 -1.002 39.713 1.00 98.62 764 VAL A O 1
ATOM 5587 N N . SER A 1 765 ? -20.738 0.048 39.056 1.00 98.00 765 SER A N 1
ATOM 5588 C CA . SER A 1 765 ? -20.526 0.771 40.314 1.00 98.00 765 SER A CA 1
ATOM 5589 C C . SER A 1 765 ? -20.210 2.250 40.092 1.00 98.00 765 SER A C 1
ATOM 5591 O O . SER A 1 765 ? -19.404 2.601 39.237 1.00 98.00 765 SER A O 1
ATOM 5593 N N . GLY A 1 766 ? -20.826 3.120 40.892 1.00 96.44 766 GLY A N 1
ATOM 5594 C CA . GLY A 1 766 ? -20.496 4.541 40.918 1.00 96.44 766 GLY A CA 1
ATOM 5595 C C . GLY A 1 766 ? -21.259 5.327 41.974 1.00 96.44 766 GLY A C 1
ATOM 5596 O O . GLY A 1 766 ? -21.980 4.732 42.783 1.00 96.44 766 GLY A O 1
ATOM 5597 N N . SER A 1 767 ? -21.077 6.649 41.983 1.00 95.00 767 SER A N 1
ATOM 5598 C CA . SER A 1 767 ? -21.572 7.524 43.058 1.00 95.00 767 SER A CA 1
ATOM 5599 C C . SER A 1 767 ? -22.782 8.375 42.662 1.00 95.00 767 SER A C 1
ATOM 5601 O O . SER A 1 767 ? -23.601 8.688 43.526 1.00 95.00 767 SER A O 1
ATOM 5603 N N . MET A 1 768 ? -22.911 8.742 41.386 1.00 94.88 768 MET A N 1
ATOM 5604 C CA . MET A 1 768 ? -23.967 9.613 40.856 1.00 94.88 768 MET A CA 1
ATOM 5605 C C . MET A 1 768 ? -24.422 9.109 39.480 1.00 94.88 768 MET A C 1
ATOM 5607 O O . MET A 1 768 ? -23.589 8.652 38.704 1.00 94.88 768 MET A O 1
ATOM 5611 N N . ASP A 1 769 ? -25.728 9.151 39.200 1.00 93.88 769 ASP A N 1
ATOM 5612 C CA . ASP A 1 769 ? -26.329 8.766 37.909 1.00 93.88 769 ASP A CA 1
ATOM 5613 C C . ASP A 1 769 ? -25.818 7.418 37.374 1.00 93.88 769 ASP A C 1
ATOM 5615 O O . ASP A 1 769 ? -25.147 7.314 36.348 1.00 93.88 769 ASP A O 1
ATOM 5619 N N . VAL A 1 770 ? -26.085 6.360 38.147 1.00 97.75 770 VAL A N 1
ATOM 5620 C CA . VAL A 1 770 ? -25.606 5.002 37.865 1.00 97.75 770 VAL A CA 1
ATOM 5621 C C . VAL A 1 770 ? -26.757 4.133 37.374 1.00 97.75 770 VAL A C 1
ATOM 5623 O O . VAL A 1 770 ? -27.695 3.861 38.129 1.00 97.75 770 VAL A O 1
ATOM 5626 N N . GLY A 1 771 ? -26.658 3.651 36.139 1.00 97.69 771 GLY A N 1
ATOM 5627 C CA . GLY A 1 771 ? -27.662 2.812 35.502 1.00 97.69 771 GLY A CA 1
ATOM 5628 C C . GLY A 1 771 ? -27.150 1.433 35.104 1.00 97.69 771 GLY A C 1
ATOM 5629 O O . GLY A 1 771 ? -25.973 1.244 34.807 1.00 97.69 771 GLY A O 1
ATOM 5630 N N . GLY A 1 772 ? -28.050 0.451 35.082 1.00 97.88 772 GLY A N 1
ATOM 5631 C CA . GLY A 1 772 ? -27.732 -0.894 34.600 1.00 97.88 772 GLY A CA 1
ATOM 5632 C C . GLY A 1 772 ? -27.345 -0.937 33.117 1.00 97.88 772 GLY A C 1
ATOM 5633 O O . GLY A 1 772 ? -26.417 -1.658 32.760 1.00 97.88 772 GLY A O 1
ATOM 5634 N N . LEU A 1 773 ? -27.979 -0.113 32.274 1.00 98.38 773 LEU A N 1
ATOM 5635 C CA . LEU A 1 773 ? -27.709 0.015 30.835 1.00 98.38 773 LEU A CA 1
ATOM 5636 C C . LEU A 1 773 ? -27.107 1.384 30.487 1.00 98.38 773 LEU A C 1
ATOM 5638 O O . LEU A 1 773 ? -25.972 1.470 30.023 1.00 98.38 773 LEU A O 1
ATOM 5642 N N . VAL A 1 774 ? -27.868 2.446 30.747 1.00 98.00 774 VAL A N 1
ATOM 5643 C CA . VAL A 1 774 ? -27.526 3.854 30.503 1.00 98.00 774 VAL A CA 1
ATOM 5644 C C . VAL A 1 774 ? -27.427 4.605 31.828 1.00 98.00 774 VAL A C 1
ATOM 5646 O O . VAL A 1 774 ? -28.374 4.542 32.624 1.00 98.00 774 VAL A O 1
ATOM 5649 N N . GLY A 1 775 ? -26.313 5.308 32.049 1.00 96.56 775 GLY A N 1
ATOM 5650 C CA . GLY A 1 775 ? -26.101 6.159 33.225 1.00 96.56 775 GLY A CA 1
ATOM 5651 C C . GLY A 1 775 ? -26.964 7.421 33.193 1.00 96.56 775 GLY A C 1
ATOM 5652 O O . GLY A 1 775 ? -27.771 7.641 34.091 1.00 96.56 775 GLY A O 1
ATOM 5653 N N . GLU A 1 776 ? -26.857 8.194 32.114 1.00 93.38 776 GLU A N 1
ATOM 5654 C CA . GLU A 1 776 ? -27.593 9.443 31.888 1.00 93.38 776 GLU A CA 1
ATOM 5655 C C . GLU A 1 776 ? -28.171 9.486 30.463 1.00 93.38 776 GLU A C 1
ATOM 5657 O O . GLU A 1 776 ? -27.482 9.145 29.505 1.00 93.38 776 GLU A O 1
ATOM 5662 N N . ASN A 1 777 ? -29.435 9.894 30.303 1.00 89.69 777 ASN A N 1
ATOM 5663 C CA . ASN A 1 777 ? -30.153 9.846 29.015 1.00 89.69 777 ASN A CA 1
ATOM 5664 C C . ASN A 1 777 ? -30.752 11.201 28.589 1.00 89.69 777 ASN A C 1
ATOM 5666 O O . ASN A 1 777 ? -31.547 11.262 27.655 1.00 89.69 777 ASN A O 1
ATOM 5670 N N . THR A 1 778 ? -30.415 12.288 29.283 1.00 80.81 778 THR A N 1
ATOM 5671 C CA . THR A 1 778 ? -31.013 13.613 29.067 1.00 80.81 778 THR A CA 1
ATOM 5672 C C . THR A 1 778 ? -29.938 14.686 29.076 1.00 80.81 778 THR A C 1
ATOM 5674 O O . THR A 1 778 ? -29.140 14.718 30.007 1.00 80.81 778 THR A O 1
ATOM 5677 N N . TYR A 1 779 ? -29.954 15.590 28.093 1.00 69.50 779 TYR A N 1
ATOM 5678 C CA . TYR A 1 779 ? -29.108 16.786 28.085 1.00 69.50 779 TYR A CA 1
ATOM 5679 C C . TYR A 1 779 ? -29.956 18.057 28.092 1.00 69.50 779 TYR A C 1
ATOM 5681 O O . TYR A 1 779 ? -30.985 18.141 27.415 1.00 69.50 779 TYR A O 1
ATOM 5689 N N . PHE A 1 780 ? -29.500 19.058 28.843 1.00 61.94 780 PHE A N 1
ATOM 5690 C CA . PHE A 1 780 ? -30.139 20.366 28.937 1.00 61.94 780 PHE A CA 1
ATOM 5691 C C . PHE A 1 780 ? -29.321 21.391 28.135 1.00 61.94 780 PHE A C 1
ATOM 5693 O O . PHE A 1 780 ? -28.294 21.860 28.617 1.00 61.94 780 PHE A O 1
ATOM 5700 N N . GLU A 1 781 ? -29.774 21.749 26.923 1.00 54.12 781 GLU A N 1
ATOM 5701 C CA . GLU A 1 781 ? -29.157 22.831 26.121 1.00 54.12 781 GLU A CA 1
ATOM 5702 C C . GLU A 1 781 ? -29.466 24.224 26.709 1.00 54.12 781 GLU A C 1
ATOM 5704 O O . GLU A 1 781 ? -28.622 25.109 26.653 1.00 54.12 781 GLU A O 1
ATOM 5709 N N . ASP A 1 782 ? -30.654 24.412 27.301 1.00 53.28 782 ASP A N 1
ATOM 5710 C CA . ASP A 1 782 ? -31.128 25.637 27.964 1.00 53.28 782 ASP A CA 1
ATOM 5711 C C . ASP A 1 782 ? -32.334 25.302 28.872 1.00 53.28 782 ASP A C 1
ATOM 5713 O O . ASP A 1 782 ? -32.959 24.255 28.705 1.00 53.28 782 ASP A O 1
ATOM 5717 N N . MET A 1 783 ? -32.725 26.198 29.797 1.00 52.12 783 MET A N 1
ATOM 5718 C CA . MET A 1 783 ? -33.818 26.013 30.792 1.00 52.12 783 MET A CA 1
ATOM 5719 C C . MET A 1 783 ? -35.224 25.657 30.231 1.00 52.12 783 MET A C 1
ATOM 5721 O O . MET A 1 783 ? -36.190 25.638 30.995 1.00 52.12 783 MET A O 1
ATOM 5725 N N . TRP A 1 784 ? -35.383 25.415 28.925 1.00 51.16 784 TRP A N 1
ATOM 5726 C CA . TRP A 1 784 ? -36.683 25.306 28.254 1.00 51.16 784 TRP A CA 1
ATOM 5727 C C . TRP A 1 784 ? -36.817 24.174 27.217 1.00 51.16 784 TRP A C 1
ATOM 5729 O O . TRP A 1 784 ? -37.901 24.050 26.647 1.00 51.16 784 TRP A O 1
ATOM 5739 N N . PHE A 1 785 ? -35.786 23.355 26.955 1.00 53.56 785 PHE A N 1
ATOM 5740 C CA . PHE A 1 785 ? -35.891 22.219 26.021 1.00 53.56 785 PHE A CA 1
ATOM 5741 C C . PHE A 1 785 ? -35.073 21.008 26.497 1.00 53.56 785 PHE A C 1
ATOM 5743 O O . PHE A 1 785 ? -33.850 21.071 26.578 1.00 53.56 785 PHE A O 1
ATOM 5750 N N . GLU A 1 786 ? -35.763 19.905 26.794 1.00 58.19 786 GLU A N 1
ATOM 5751 C CA . GLU A 1 786 ? -35.163 18.603 27.103 1.00 58.19 786 GLU A CA 1
ATOM 5752 C C . GLU A 1 786 ? -35.048 17.791 25.807 1.00 58.19 786 GLU A C 1
ATOM 5754 O O . GLU A 1 786 ? -36.042 17.599 25.098 1.00 58.19 786 GLU A O 1
ATOM 5759 N N . ARG A 1 787 ? -33.839 17.320 25.478 1.00 68.31 787 ARG A N 1
ATOM 5760 C CA . ARG A 1 787 ? -33.640 16.290 24.449 1.00 68.31 787 ARG A CA 1
ATOM 5761 C C . ARG A 1 787 ? -33.210 15.001 25.132 1.00 68.31 787 ARG A C 1
ATOM 5763 O O . ARG A 1 787 ? -32.125 14.936 25.710 1.00 68.31 787 ARG A O 1
ATOM 5770 N N . GLU A 1 788 ? -34.066 13.989 25.057 1.00 76.31 788 GLU A N 1
ATOM 5771 C CA . GLU A 1 788 ? -33.774 12.659 25.590 1.00 76.31 788 GLU A CA 1
ATOM 5772 C C . GLU A 1 788 ? -33.201 11.746 24.501 1.00 76.31 788 GLU A C 1
ATOM 5774 O O . GLU A 1 788 ? -33.646 11.768 23.348 1.00 76.31 788 GLU A O 1
ATOM 5779 N N . GLY A 1 789 ? -32.225 10.926 24.882 1.00 85.50 789 GLY A N 1
ATOM 5780 C CA . GLY A 1 789 ? -31.763 9.790 24.099 1.00 85.50 789 GLY A CA 1
ATOM 5781 C C . GLY A 1 789 ? -32.874 8.761 23.874 1.00 85.50 789 GLY A C 1
ATOM 5782 O O . GLY A 1 789 ? -33.746 8.564 24.723 1.00 85.50 789 GLY A O 1
ATOM 5783 N N . VAL A 1 790 ? -32.841 8.065 22.739 1.00 91.50 790 VAL A N 1
ATOM 5784 C CA . VAL A 1 790 ? -33.797 6.998 22.415 1.00 91.50 790 VAL A CA 1
ATOM 5785 C C . VAL A 1 790 ? -33.190 5.653 22.789 1.00 91.50 790 VAL A C 1
ATOM 5787 O O . VAL A 1 790 ? -32.103 5.315 22.329 1.00 91.50 790 VAL A O 1
ATOM 5790 N N . VAL A 1 791 ? -33.909 4.865 23.587 1.00 96.06 791 VAL A N 1
ATOM 5791 C CA . VAL A 1 791 ? -33.521 3.491 23.928 1.00 96.06 791 VAL A CA 1
ATOM 5792 C C . VAL A 1 791 ? -34.685 2.556 23.619 1.00 96.06 791 VAL A C 1
ATOM 5794 O O . VAL A 1 791 ? -35.753 2.685 24.216 1.00 96.06 791 VAL A O 1
ATOM 5797 N N . ASN A 1 792 ? -34.493 1.620 22.690 1.00 96.06 792 ASN A N 1
ATOM 5798 C CA . ASN A 1 792 ? -35.535 0.717 22.207 1.00 96.06 792 ASN A CA 1
ATOM 5799 C C . ASN A 1 792 ? -35.091 -0.752 22.255 1.00 96.06 792 ASN A C 1
ATOM 5801 O O . ASN A 1 792 ? -33.954 -1.077 21.911 1.00 96.06 792 ASN A O 1
ATOM 5805 N N . GLY A 1 793 ? -35.988 -1.641 22.692 1.00 96.62 793 GLY A N 1
ATOM 5806 C CA . GLY A 1 793 ? -35.757 -3.092 22.726 1.00 96.62 793 GLY A CA 1
ATOM 5807 C C . GLY A 1 793 ? -34.436 -3.513 23.381 1.00 96.62 793 GLY A C 1
ATOM 5808 O O . GLY A 1 793 ? -33.815 -4.454 22.906 1.00 96.62 793 GLY A O 1
ATOM 5809 N N . SER A 1 794 ? -33.967 -2.770 24.390 1.00 98.50 794 SER A N 1
ATOM 5810 C CA . SER A 1 794 ? -32.627 -2.920 24.976 1.00 98.50 794 SER A CA 1
ATOM 5811 C C . SER A 1 794 ? -32.690 -3.152 26.485 1.00 98.50 794 SER A C 1
ATOM 5813 O O . SER A 1 794 ? -33.552 -2.586 27.171 1.00 98.50 794 SER A O 1
ATOM 5815 N N . PHE A 1 795 ? -31.765 -3.959 27.005 1.00 98.56 795 PHE A N 1
ATOM 5816 C CA . PHE A 1 795 ? -31.925 -4.626 28.298 1.00 98.56 795 PHE A CA 1
ATOM 5817 C C . PHE A 1 795 ? -30.675 -4.616 29.172 1.00 98.56 795 PHE A C 1
ATOM 5819 O O . PHE A 1 795 ? -29.561 -4.655 28.668 1.00 98.56 795 PHE A O 1
ATOM 5826 N N . TRP A 1 796 ? -30.836 -4.653 30.492 1.00 98.62 796 TRP A N 1
ATOM 5827 C CA . TRP A 1 796 ? -29.730 -5.009 31.384 1.00 98.62 796 TRP A CA 1
ATOM 5828 C C . TRP A 1 796 ? -30.126 -6.116 32.349 1.00 98.62 796 TRP A C 1
ATOM 5830 O O . TRP A 1 796 ? -31.280 -6.204 32.774 1.00 98.62 796 TRP A O 1
ATOM 5840 N N . ASP A 1 797 ? -29.145 -6.914 32.752 1.00 98.50 797 ASP A N 1
ATOM 5841 C CA . ASP A 1 797 ? -29.315 -7.877 33.832 1.00 98.50 797 ASP A CA 1
ATOM 5842 C C . ASP A 1 797 ? -29.241 -7.156 35.187 1.00 98.50 797 ASP A C 1
ATOM 5844 O O . ASP A 1 797 ? -28.194 -6.668 35.620 1.00 98.50 797 ASP A O 1
ATOM 5848 N N . SER A 1 798 ? -30.382 -7.042 35.859 1.00 97.69 798 SER A N 1
ATOM 5849 C CA . SER A 1 798 ? -30.541 -6.347 37.141 1.00 97.69 798 SER A CA 1
ATOM 5850 C C . SER A 1 798 ? -29.870 -7.055 38.325 1.00 97.69 798 SER A C 1
ATOM 5852 O O . SER A 1 798 ? -29.602 -6.415 39.348 1.00 97.69 798 SER A O 1
ATOM 5854 N N . GLU A 1 799 ? -29.553 -8.344 38.190 1.00 98.00 799 GLU A N 1
ATOM 5855 C CA . GLU A 1 799 ? -28.916 -9.158 39.222 1.00 98.00 799 GLU A CA 1
ATOM 5856 C C . GLU A 1 799 ? -27.392 -9.064 39.105 1.00 98.00 799 GLU A C 1
ATOM 5858 O O . GLU A 1 799 ? -26.720 -8.715 40.080 1.00 98.00 799 GLU A O 1
ATOM 5863 N N . THR A 1 800 ? -26.838 -9.284 37.909 1.00 97.19 800 THR A N 1
ATOM 5864 C CA . THR A 1 800 ? -25.381 -9.264 37.689 1.00 97.19 800 THR A CA 1
ATOM 5865 C C . THR A 1 800 ? -24.807 -7.852 37.620 1.00 97.19 800 THR A C 1
ATOM 5867 O O . THR A 1 800 ? -23.712 -7.612 38.135 1.00 97.19 800 THR A O 1
ATOM 5870 N N . SER A 1 801 ? -25.555 -6.883 37.078 1.00 96.56 801 SER A N 1
ATOM 5871 C CA . SER A 1 801 ? -25.149 -5.470 37.124 1.00 96.56 801 SER A CA 1
ATOM 5872 C C . SER A 1 801 ? -25.123 -4.923 38.553 1.00 96.56 801 SER A C 1
ATOM 5874 O O . SER A 1 801 ? -24.428 -3.945 38.841 1.00 96.56 801 SER A O 1
ATOM 5876 N N . GLY A 1 802 ? -25.907 -5.532 39.450 1.00 95.75 802 GLY A N 1
ATOM 5877 C CA . GLY A 1 802 ? -26.180 -5.033 40.790 1.00 95.75 802 GLY A CA 1
ATOM 5878 C C . GLY A 1 802 ? -26.997 -3.739 40.802 1.00 95.75 802 GLY A C 1
ATOM 5879 O O . GLY A 1 802 ? -26.938 -3.012 41.802 1.00 95.75 802 GLY A O 1
ATOM 5880 N N . ARG A 1 803 ? -27.695 -3.388 39.707 1.00 97.00 803 ARG A N 1
ATOM 5881 C CA . ARG A 1 803 ? -28.485 -2.153 39.540 1.00 97.00 803 ARG A CA 1
ATOM 5882 C C . ARG A 1 803 ? -29.963 -2.463 39.283 1.00 97.00 803 ARG A C 1
ATOM 5884 O O . ARG A 1 803 ? -30.324 -3.119 38.312 1.00 97.00 803 ARG A O 1
ATOM 5891 N N . ALA A 1 804 ? -30.830 -1.882 40.113 1.00 94.31 804 ALA A N 1
ATOM 5892 C CA . ALA A 1 804 ? -32.282 -1.990 39.951 1.00 94.31 804 ALA A CA 1
ATOM 5893 C C . ALA A 1 804 ? -32.871 -0.987 38.938 1.00 94.31 804 ALA A C 1
ATOM 5895 O O . ALA A 1 804 ? -34.018 -1.134 38.529 1.00 94.31 804 ALA A O 1
ATOM 5896 N N . THR A 1 805 ? -32.122 0.053 38.563 1.00 96.62 805 THR A N 1
ATOM 5897 C CA . THR A 1 805 ? -32.601 1.166 37.730 1.00 96.62 805 THR A CA 1
ATOM 5898 C C . THR A 1 805 ? -31.594 1.522 36.643 1.00 96.62 805 THR A C 1
ATOM 5900 O O . THR A 1 805 ? -30.401 1.245 36.776 1.00 96.62 805 THR A O 1
ATOM 5903 N N . SER A 1 806 ? -32.070 2.186 35.592 1.00 97.38 806 SER A N 1
ATOM 5904 C CA . SER A 1 806 ? -31.255 2.790 34.539 1.00 97.38 806 SER A CA 1
ATOM 5905 C C . SER A 1 806 ? -31.981 3.998 33.948 1.00 97.38 806 SER A C 1
ATOM 5907 O O . SER A 1 806 ? -33.207 4.050 34.015 1.00 97.38 806 SER A O 1
ATOM 5909 N N . ALA A 1 807 ? -31.249 4.945 33.353 1.00 95.25 807 ALA A N 1
ATOM 5910 C CA . ALA A 1 807 ? -31.849 6.096 32.673 1.00 95.25 807 ALA A CA 1
ATOM 5911 C C . ALA A 1 807 ? -32.588 5.728 31.367 1.00 95.25 807 ALA A C 1
ATOM 5913 O O . ALA A 1 807 ? -33.360 6.530 30.853 1.00 95.25 807 ALA A O 1
ATOM 5914 N N . GLY A 1 808 ? -32.380 4.516 30.841 1.00 94.69 808 GLY A N 1
ATOM 5915 C CA . GLY A 1 808 ? -33.095 3.979 29.686 1.00 94.69 808 GLY A CA 1
ATOM 5916 C C . GLY A 1 808 ? -32.949 2.458 29.580 1.00 94.69 808 GLY A C 1
ATOM 5917 O O . GLY A 1 808 ? -32.063 1.872 30.203 1.00 94.69 808 GLY A O 1
ATOM 5918 N N . GLY A 1 809 ? -33.822 1.830 28.789 1.00 96.44 809 GLY A N 1
ATOM 5919 C CA . GLY A 1 809 ? -33.904 0.372 28.628 1.00 96.44 809 GLY A CA 1
ATOM 5920 C C . GLY A 1 809 ? -34.794 -0.310 29.670 1.00 96.44 809 GLY A C 1
ATOM 5921 O O . GLY A 1 809 ? -35.453 0.353 30.472 1.00 96.44 809 GLY A O 1
ATOM 5922 N N . THR A 1 810 ? -34.802 -1.645 29.671 1.00 98.19 810 THR A N 1
ATOM 5923 C CA . THR A 1 810 ? -35.584 -2.463 30.617 1.00 98.19 810 THR A CA 1
ATOM 5924 C C . THR A 1 810 ? -34.688 -3.410 31.414 1.00 98.19 810 THR A C 1
ATOM 5926 O O . THR A 1 810 ? -33.873 -4.131 30.845 1.00 98.19 810 THR A O 1
ATOM 5929 N N . GLY A 1 811 ? -34.842 -3.414 32.738 1.00 97.94 811 GLY A N 1
ATOM 5930 C CA . GLY A 1 811 ? -34.114 -4.319 33.623 1.00 97.94 811 GLY A CA 1
ATOM 5931 C C . GLY A 1 811 ? -34.801 -5.670 33.696 1.00 97.94 811 GLY A C 1
ATOM 5932 O O . GLY A 1 811 ? -36.007 -5.730 33.930 1.00 97.94 811 GLY A O 1
ATOM 5933 N N . LEU A 1 812 ? -34.026 -6.731 33.520 1.00 98.19 812 LEU A N 1
ATOM 5934 C CA . LEU A 1 812 ? -34.481 -8.115 33.539 1.00 98.19 812 LEU A CA 1
ATOM 5935 C C . LEU A 1 812 ? -33.660 -8.920 34.549 1.00 98.19 812 LEU A C 1
ATOM 5937 O O . LEU A 1 812 ? -32.558 -8.528 34.936 1.00 98.19 812 LEU A O 1
ATOM 5941 N N . THR A 1 813 ? -34.204 -10.027 35.028 1.00 97.94 813 THR A N 1
ATOM 5942 C CA . THR A 1 813 ? -33.451 -11.011 35.821 1.00 97.94 813 THR A CA 1
ATOM 5943 C C . THR A 1 813 ? -32.506 -11.811 34.927 1.00 97.94 813 THR A C 1
ATOM 5945 O O . THR A 1 813 ? -32.713 -11.886 33.713 1.00 97.94 813 THR A O 1
ATOM 5948 N N . THR A 1 814 ? -31.505 -12.478 35.507 1.00 97.12 814 THR A N 1
ATOM 5949 C CA . THR A 1 814 ? -30.618 -13.364 34.741 1.00 97.12 814 THR A CA 1
ATOM 5950 C C . THR A 1 814 ? -31.408 -14.452 34.021 1.00 97.12 814 THR A C 1
ATOM 5952 O O . THR A 1 814 ? -31.138 -14.747 32.862 1.00 97.12 814 THR A O 1
ATOM 5955 N N . ALA A 1 815 ? -32.437 -15.005 34.669 1.00 96.94 815 ALA A N 1
ATOM 5956 C CA . ALA A 1 815 ? -33.291 -16.014 34.052 1.00 96.94 815 ALA A CA 1
ATOM 5957 C C . ALA A 1 815 ? -34.032 -15.473 32.818 1.00 96.94 815 ALA A C 1
ATOM 5959 O O . ALA A 1 815 ? -34.079 -16.153 31.802 1.00 96.94 815 ALA A O 1
ATOM 5960 N N . GLU A 1 816 ? -34.583 -14.257 32.874 1.00 97.50 816 GLU A N 1
ATOM 5961 C CA . GLU A 1 816 ? -35.275 -13.633 31.734 1.00 97.50 816 GLU A CA 1
ATOM 5962 C C . GLU A 1 816 ? -34.316 -13.288 30.589 1.00 97.50 816 GLU A C 1
ATOM 5964 O O . GLU A 1 816 ? -34.659 -13.491 29.423 1.00 97.50 816 GLU A O 1
ATOM 5969 N N . MET A 1 817 ? -33.103 -12.833 30.918 1.00 97.25 817 MET A N 1
ATOM 5970 C CA . MET A 1 817 ? -32.024 -12.557 29.961 1.00 97.25 817 MET A CA 1
ATOM 5971 C C . MET A 1 817 ? -31.481 -13.817 29.269 1.00 97.25 817 MET A C 1
ATOM 5973 O O . MET A 1 817 ? -30.771 -13.707 28.274 1.00 97.25 817 MET A O 1
ATOM 5977 N N . GLN A 1 818 ? -31.801 -15.006 29.782 1.00 96.69 818 GLN A N 1
ATOM 5978 C CA . GLN A 1 818 ? -31.411 -16.301 29.219 1.00 96.69 818 GLN A CA 1
ATOM 5979 C C . GLN A 1 818 ? -32.546 -16.977 28.435 1.00 96.69 818 GLN A C 1
ATOM 5981 O O . GLN A 1 818 ? -32.411 -18.137 28.046 1.00 96.69 818 GLN A O 1
ATOM 5986 N N . MET A 1 819 ? -33.654 -16.277 28.169 1.00 95.75 819 MET A N 1
ATOM 5987 C CA . MET A 1 819 ? -34.770 -16.791 27.368 1.00 95.75 819 MET A CA 1
ATOM 5988 C C . MET A 1 819 ? -34.856 -16.077 26.019 1.00 95.75 819 MET A C 1
ATOM 5990 O O . MET A 1 819 ? -34.982 -14.855 25.974 1.00 95.75 819 MET A O 1
ATOM 5994 N N . SER A 1 820 ? -34.867 -16.834 24.919 1.00 91.12 820 SER A N 1
ATOM 5995 C CA . SER A 1 820 ? -34.890 -16.275 23.554 1.00 91.12 820 SER A CA 1
ATOM 5996 C C . SER A 1 820 ? -36.151 -15.464 23.271 1.00 91.12 820 SER A C 1
ATOM 5998 O O . SER A 1 820 ? -36.090 -14.384 22.680 1.00 91.12 820 SER A O 1
ATOM 6000 N N . GLN A 1 821 ? -37.291 -15.926 23.793 1.00 91.94 821 GLN A N 1
ATOM 6001 C CA . GLN A 1 821 ? -38.581 -15.256 23.636 1.00 91.94 821 GLN A CA 1
ATOM 6002 C C . GLN A 1 821 ? -38.562 -13.807 24.143 1.00 91.94 821 GLN A C 1
ATOM 6004 O O . GLN A 1 821 ? -39.197 -12.948 23.537 1.00 91.94 821 GLN A O 1
ATOM 6009 N N . THR A 1 822 ? -37.800 -13.521 25.203 1.00 94.38 822 THR A N 1
ATOM 6010 C CA . THR A 1 822 ? -37.650 -12.169 25.760 1.00 94.38 822 THR A CA 1
ATOM 6011 C C . THR A 1 822 ? -37.156 -11.172 24.711 1.00 94.38 822 THR A C 1
ATOM 6013 O O . THR A 1 822 ? -37.629 -10.038 24.645 1.00 94.38 822 THR A O 1
ATOM 6016 N N . PHE A 1 823 ? -36.217 -11.603 23.871 1.00 94.44 823 PHE A N 1
ATOM 6017 C CA . PHE A 1 823 ? -35.595 -10.776 22.843 1.00 94.44 823 PHE A CA 1
ATOM 6018 C C . PHE A 1 823 ? -36.409 -10.779 21.543 1.00 94.44 823 PHE A C 1
ATOM 6020 O O . PHE A 1 823 ? -36.555 -9.733 20.908 1.00 94.44 823 PHE A O 1
ATOM 6027 N N . LEU A 1 824 ? -37.019 -11.915 21.184 1.00 92.19 824 LEU A N 1
ATOM 6028 C CA . LEU A 1 824 ? -37.945 -12.005 20.048 1.00 92.19 824 LEU A CA 1
ATOM 6029 C C . LEU A 1 824 ? -39.135 -11.046 20.210 1.00 92.19 824 LEU A C 1
ATOM 6031 O O . LEU A 1 824 ? -39.501 -10.353 19.263 1.00 92.19 824 LEU A O 1
ATOM 6035 N N . ASP A 1 825 ? -39.699 -10.928 21.413 1.00 91.94 825 ASP A N 1
ATOM 6036 C CA . ASP A 1 825 ? -40.796 -9.989 21.692 1.00 91.94 825 ASP A CA 1
ATOM 6037 C C . ASP A 1 825 ? -40.376 -8.515 21.520 1.00 91.94 825 ASP A C 1
ATOM 6039 O O . ASP A 1 825 ? -41.217 -7.638 21.308 1.00 91.94 825 ASP A O 1
ATOM 6043 N N . ALA A 1 826 ? -39.070 -8.240 21.572 1.00 93.06 826 ALA A N 1
ATOM 6044 C CA . ALA A 1 826 ? -38.468 -6.931 21.337 1.00 93.06 826 ALA A CA 1
ATOM 6045 C C . ALA A 1 826 ? -37.929 -6.743 19.908 1.00 93.06 826 ALA A C 1
ATOM 6047 O O . ALA A 1 826 ? -37.295 -5.723 19.626 1.00 93.06 826 ALA A O 1
ATOM 6048 N N . GLY A 1 827 ? -38.192 -7.696 19.007 1.00 92.50 827 GLY A N 1
ATOM 6049 C CA . GLY A 1 827 ? -37.829 -7.622 17.592 1.00 92.50 827 GLY A CA 1
ATOM 6050 C C . GLY A 1 827 ? -36.373 -7.971 17.287 1.00 92.50 827 GLY A C 1
ATOM 6051 O O . GLY A 1 827 ? -35.831 -7.453 16.315 1.00 92.50 827 GLY A O 1
ATOM 6052 N N . TRP A 1 828 ? -35.721 -8.778 18.126 1.00 94.81 828 TRP A N 1
ATOM 6053 C CA . TRP A 1 828 ? -34.393 -9.321 17.832 1.00 94.81 828 TRP A CA 1
ATOM 6054 C C . TRP A 1 828 ? -34.517 -10.484 16.845 1.00 94.81 828 TRP A C 1
ATOM 6056 O O . TRP A 1 828 ? -35.484 -11.244 16.920 1.00 94.81 828 TRP A O 1
ATOM 6066 N N . ASP A 1 829 ? -33.539 -10.603 15.950 1.00 93.06 829 ASP A N 1
ATOM 6067 C CA . ASP A 1 829 ? -33.459 -11.630 14.907 1.00 93.06 829 ASP A CA 1
ATOM 6068 C C . ASP A 1 829 ? -32.431 -12.699 15.321 1.00 93.06 829 ASP A C 1
ATOM 6070 O O . ASP A 1 829 ? -31.243 -12.393 15.475 1.00 93.06 829 ASP A O 1
ATOM 6074 N N . PHE A 1 830 ? -32.902 -13.923 15.575 1.00 92.06 830 PHE A N 1
ATOM 6075 C CA . PHE A 1 830 ? -32.087 -15.047 16.049 1.00 92.06 830 PHE A CA 1
ATOM 6076 C C . PHE A 1 830 ? -31.919 -16.121 14.977 1.00 92.06 830 PHE A C 1
ATOM 6078 O O . PHE A 1 830 ? -32.857 -16.455 14.268 1.00 92.06 830 PHE A O 1
ATOM 6085 N N . VAL A 1 831 ? -30.764 -16.782 14.964 1.00 88.56 831 VAL A N 1
ATOM 6086 C CA . VAL A 1 831 ? -30.489 -17.892 14.045 1.00 88.56 831 VAL A CA 1
ATOM 6087 C C . VAL A 1 831 ? -31.606 -18.942 14.073 1.00 88.56 831 VAL A C 1
ATOM 6089 O O . VAL A 1 831 ? -31.885 -19.558 15.107 1.00 88.56 831 VAL A O 1
ATOM 6092 N N . GLY A 1 832 ? -32.193 -19.202 12.903 1.00 82.12 832 GLY A N 1
ATOM 6093 C CA . GLY A 1 832 ? -33.187 -20.262 12.711 1.00 82.12 832 GLY A CA 1
ATOM 6094 C C . GLY A 1 832 ? -34.628 -19.870 13.051 1.00 82.12 832 GLY A C 1
ATOM 6095 O O . GLY A 1 832 ? -35.499 -20.745 13.102 1.00 82.12 832 GLY A O 1
ATOM 6096 N N . GLU A 1 833 ? -34.893 -18.581 13.255 1.00 82.38 833 GLU A N 1
ATOM 6097 C CA . GLU A 1 833 ? -36.233 -18.002 13.340 1.00 82.38 833 GLU A CA 1
ATOM 6098 C C . GLU A 1 833 ? -36.563 -17.199 12.063 1.00 82.38 833 GLU A C 1
ATOM 6100 O O . GLU A 1 833 ? -35.710 -17.003 11.206 1.00 82.38 833 GLU A O 1
ATOM 6105 N N . THR A 1 834 ? -37.826 -16.809 11.860 1.00 80.19 834 THR A N 1
ATOM 6106 C CA . THR A 1 834 ? -38.217 -15.986 10.689 1.00 80.19 834 THR A CA 1
ATOM 6107 C C . THR A 1 834 ? -39.293 -14.947 11.013 1.00 80.19 834 THR A C 1
ATOM 6109 O O . THR A 1 834 ? -39.934 -14.404 10.112 1.00 80.19 834 THR A O 1
ATOM 6112 N N . ALA A 1 835 ? -39.632 -14.776 12.289 1.00 76.94 835 ALA A N 1
ATOM 6113 C CA . ALA A 1 835 ? -40.699 -13.898 12.743 1.00 76.94 835 ALA A CA 1
ATOM 6114 C C . ALA A 1 835 ? -40.264 -12.429 12.731 1.00 76.94 835 ALA A C 1
ATOM 6116 O O . ALA A 1 835 ? -41.102 -11.575 12.432 1.00 76.94 835 ALA A O 1
ATOM 6117 N N . ASN A 1 836 ? -38.984 -12.145 12.996 1.00 76.31 836 ASN A N 1
ATOM 6118 C CA . ASN A 1 836 ? -38.462 -10.782 13.105 1.00 76.31 836 ASN A CA 1
ATOM 6119 C C . ASN A 1 836 ? -37.380 -10.430 12.077 1.00 76.31 836 ASN A C 1
ATOM 6121 O O . ASN A 1 836 ? -36.980 -9.270 12.008 1.00 76.31 836 ASN A O 1
ATOM 6125 N N . GLY A 1 837 ? -36.972 -11.376 11.237 1.00 79.50 837 GLY A N 1
ATOM 6126 C CA . GLY A 1 837 ? -36.035 -11.139 10.147 1.00 79.50 837 GLY A CA 1
ATOM 6127 C C . GLY A 1 837 ? -35.5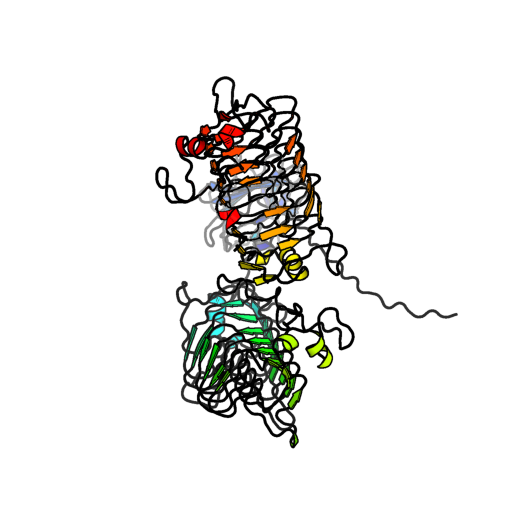38 -12.446 9.542 1.00 79.50 837 GLY A C 1
ATOM 6128 O O . GLY A 1 837 ? -36.121 -13.504 9.769 1.00 79.50 837 GLY A O 1
ATOM 6129 N N . THR A 1 838 ? -34.524 -12.346 8.690 1.00 83.44 838 THR A N 1
ATOM 6130 C CA . THR A 1 838 ? -33.744 -13.490 8.184 1.00 83.44 838 THR A CA 1
ATOM 6131 C C . THR A 1 838 ? -32.258 -13.126 8.119 1.00 83.44 838 THR A C 1
ATOM 6133 O O . THR A 1 838 ? -31.524 -13.670 7.295 1.00 83.44 838 THR A O 1
ATOM 6136 N N . GLU A 1 839 ? -31.848 -12.099 8.863 1.00 82.88 839 GLU A N 1
ATOM 6137 C CA . GLU A 1 839 ? -30.469 -11.621 8.936 1.00 82.88 839 GLU A CA 1
ATOM 6138 C C . GLU A 1 839 ? -29.645 -12.460 9.924 1.00 82.88 839 GLU A C 1
ATOM 6140 O O . GLU A 1 839 ? -28.420 -12.407 9.853 1.00 82.88 839 GLU A O 1
ATOM 6145 N N . ASP A 1 840 ? -30.296 -13.263 10.783 1.00 88.50 840 ASP A N 1
ATOM 6146 C CA . ASP A 1 840 ? -29.666 -14.228 11.695 1.00 88.50 840 ASP A CA 1
ATOM 6147 C C . ASP A 1 840 ? -28.552 -13.569 12.543 1.00 88.50 840 ASP A C 1
ATOM 6149 O O . ASP A 1 840 ? -27.395 -13.997 12.560 1.00 88.50 840 ASP A O 1
ATOM 6153 N N . ILE A 1 841 ? -28.898 -12.480 13.240 1.00 91.12 841 ILE A N 1
ATOM 6154 C CA . ILE A 1 841 ? -27.933 -11.617 13.947 1.00 91.12 841 ILE A CA 1
ATOM 6155 C C . ILE A 1 841 ? -27.440 -12.264 15.248 1.00 91.12 841 ILE A C 1
ATOM 6157 O O . ILE A 1 841 ? -26.251 -12.200 15.574 1.00 91.12 841 ILE A O 1
ATOM 6161 N N . TRP A 1 842 ? -28.358 -12.856 16.010 1.00 94.06 842 TRP A N 1
ATOM 6162 C CA . TRP A 1 842 ? -28.115 -13.338 17.367 1.00 94.06 842 TRP A CA 1
ATOM 6163 C C . TRP A 1 842 ? -28.210 -14.859 17.469 1.00 94.06 842 TRP A C 1
ATOM 6165 O O . TRP A 1 842 ? -28.988 -15.515 16.785 1.00 94.06 842 TRP A O 1
ATOM 6175 N N . TRP A 1 843 ? -27.464 -15.437 18.400 1.00 93.56 843 TRP A N 1
ATOM 6176 C CA . TRP A 1 843 ? -27.564 -16.840 18.784 1.00 93.56 843 TRP A CA 1
ATOM 6177 C C . TRP A 1 843 ? -27.531 -16.974 20.305 1.00 93.56 843 TRP A C 1
ATOM 6179 O O . TRP A 1 843 ? -26.897 -16.175 20.990 1.00 93.56 843 TRP A O 1
ATOM 6189 N N . MET A 1 844 ? -28.196 -17.990 20.857 1.00 92.06 844 MET A N 1
ATOM 6190 C CA . MET A 1 844 ? -28.090 -18.302 22.284 1.00 92.06 844 MET A CA 1
ATOM 6191 C C . MET A 1 844 ? -28.314 -19.781 22.598 1.00 92.06 844 MET A C 1
ATOM 6193 O O . MET A 1 844 ? -29.148 -20.441 21.978 1.00 92.06 844 MET A O 1
ATOM 6197 N N . ASP A 1 845 ? -27.630 -20.272 23.636 1.00 90.50 845 ASP A N 1
ATOM 6198 C CA . ASP A 1 845 ? -27.972 -21.529 24.308 1.00 90.50 845 ASP A CA 1
ATOM 6199 C C . ASP A 1 845 ? -29.002 -21.243 25.410 1.00 90.50 845 ASP A C 1
ATOM 6201 O O . ASP A 1 845 ? -28.667 -20.821 26.522 1.00 90.50 845 ASP A O 1
ATOM 6205 N N . GLU A 1 846 ? -30.275 -21.421 25.061 1.00 90.38 846 GLU A N 1
ATOM 6206 C CA . GLU A 1 846 ? -31.410 -21.030 25.893 1.00 90.38 846 GLU A CA 1
ATOM 6207 C C . GLU A 1 846 ? -31.360 -21.645 27.304 1.00 90.38 846 GLU A C 1
ATOM 6209 O O . GLU A 1 846 ? -31.150 -22.846 27.502 1.00 90.38 846 GLU A O 1
ATOM 6214 N N . GLY A 1 847 ? -31.551 -20.791 28.312 1.00 90.81 847 GLY A N 1
ATOM 6215 C CA . GLY A 1 847 ? -31.469 -21.130 29.730 1.00 90.81 847 GLY A CA 1
ATOM 6216 C C . GLY A 1 847 ? -30.051 -21.376 30.255 1.00 90.81 847 GLY A C 1
ATOM 6217 O O . GLY A 1 847 ? -29.915 -21.784 31.412 1.00 90.81 847 GLY A O 1
ATOM 6218 N N . LYS A 1 848 ? -29.004 -21.182 29.437 1.00 91.12 848 LYS A N 1
ATOM 6219 C CA . LYS A 1 848 ? -27.604 -21.401 29.841 1.00 91.12 848 LYS A CA 1
ATOM 6220 C C . LYS A 1 848 ? -26.711 -20.175 29.695 1.00 91.12 848 LYS A C 1
ATOM 6222 O O . LYS A 1 848 ? -25.876 -19.963 30.573 1.00 91.12 848 LYS A O 1
ATOM 6227 N N . ASP A 1 849 ? -26.862 -19.404 28.621 1.00 92.56 849 ASP A N 1
ATOM 6228 C CA . ASP A 1 849 ? -26.036 -18.220 28.348 1.00 92.56 849 ASP A CA 1
ATOM 6229 C C . ASP A 1 849 ? -26.881 -17.045 27.826 1.00 92.56 849 ASP A C 1
ATOM 6231 O O . ASP A 1 849 ? -28.063 -17.194 27.504 1.00 92.56 849 ASP A O 1
ATOM 6235 N N . TYR A 1 850 ? -26.270 -15.864 27.786 1.00 95.50 850 TYR A N 1
ATOM 6236 C CA . TYR A 1 850 ? -26.828 -14.658 27.179 1.00 95.50 850 TYR A CA 1
ATOM 6237 C C . TYR A 1 850 ? -26.760 -14.728 25.640 1.00 95.50 850 TYR A C 1
ATOM 6239 O O . TYR A 1 850 ? -25.962 -15.502 25.101 1.00 95.50 850 TYR A O 1
ATOM 6247 N N . PRO A 1 851 ? -27.553 -13.913 24.915 1.00 95.69 851 PRO A N 1
ATOM 6248 C CA . PRO A 1 851 ? -27.422 -13.781 23.466 1.00 95.69 851 PRO A CA 1
ATOM 6249 C C . PRO A 1 851 ? -26.012 -13.366 23.052 1.00 95.69 851 PRO A C 1
ATOM 6251 O O . PRO A 1 851 ? -25.460 -12.430 23.611 1.00 95.69 851 PRO A O 1
ATOM 6254 N N . ARG A 1 852 ? -25.448 -14.026 22.047 1.00 95.38 852 ARG A N 1
ATOM 6255 C CA . ARG A 1 852 ? -24.172 -13.674 21.413 1.00 95.38 852 ARG A CA 1
ATOM 6256 C C . ARG A 1 852 ? -24.396 -13.364 19.950 1.00 95.38 852 ARG A C 1
ATOM 6258 O O . ARG A 1 852 ? -25.358 -13.847 19.351 1.00 95.38 852 ARG A O 1
ATOM 6265 N N . LEU A 1 853 ? -23.524 -12.556 19.374 1.00 95.25 853 LEU A N 1
ATOM 6266 C CA . LEU A 1 853 ? -23.595 -12.238 17.958 1.00 95.25 853 LEU A CA 1
ATOM 6267 C C . LEU A 1 853 ? -23.173 -13.467 17.160 1.00 95.25 853 LEU A C 1
ATOM 6269 O O . LEU A 1 853 ? -22.190 -14.128 17.488 1.00 95.25 853 LEU A O 1
ATOM 6273 N N . TRP A 1 854 ? -23.910 -13.785 16.101 1.00 91.62 854 TRP A N 1
ATOM 6274 C CA . TRP A 1 854 ? -23.699 -15.031 15.367 1.00 91.62 854 TRP A CA 1
ATOM 6275 C C . TRP A 1 854 ? -22.306 -15.128 14.735 1.00 91.62 854 TRP A C 1
ATOM 6277 O O . TRP A 1 854 ? -21.709 -16.204 14.702 1.00 91.62 854 TRP A O 1
ATOM 6287 N N . TRP A 1 855 ? -21.747 -13.993 14.309 1.00 90.50 855 TRP A N 1
ATOM 6288 C CA . TRP A 1 855 ? -20.398 -13.944 13.746 1.00 90.50 855 TRP A CA 1
ATOM 6289 C C . TRP A 1 855 ? -19.308 -14.350 14.752 1.00 90.50 855 TRP A C 1
ATOM 6291 O O . TRP A 1 855 ? -18.252 -14.800 14.321 1.00 90.50 855 TRP A O 1
ATOM 6301 N N . GLU A 1 856 ? -19.556 -14.276 16.069 1.00 88.75 856 GLU A N 1
ATOM 6302 C CA . GLU A 1 856 ? -18.605 -14.749 17.091 1.00 88.75 856 GLU A CA 1
ATOM 6303 C C . GLU A 1 856 ? -18.342 -16.257 16.988 1.00 88.75 856 GLU A C 1
ATOM 6305 O O . GLU A 1 856 ? -17.265 -16.718 17.350 1.00 88.75 856 GLU A O 1
ATOM 6310 N N . LEU A 1 857 ? -19.323 -17.028 16.508 1.00 80.50 857 LEU A N 1
ATOM 6311 C CA . LEU A 1 857 ? -19.266 -18.492 16.457 1.00 80.50 857 LEU A CA 1
ATOM 6312 C C . LEU A 1 857 ? -18.735 -19.033 15.129 1.00 80.50 857 LEU A C 1
ATOM 6314 O O . LEU A 1 857 ? -18.400 -20.210 15.046 1.00 80.50 857 LEU A O 1
ATOM 6318 N N . GLN A 1 858 ? -18.636 -18.190 14.100 1.00 63.66 858 GLN A N 1
ATOM 6319 C CA . GLN A 1 858 ? -18.097 -18.580 12.792 1.00 63.66 858 GLN A CA 1
ATOM 6320 C C . GLN A 1 858 ? -16.560 -18.613 12.759 1.00 63.66 858 GLN A C 1
ATOM 6322 O O . GLN A 1 858 ? -15.988 -19.005 11.753 1.00 63.66 858 GLN A O 1
ATOM 6327 N N . ILE A 1 859 ? -15.892 -18.203 13.844 1.00 52.16 859 ILE A N 1
ATOM 6328 C CA . ILE A 1 859 ? -14.423 -18.138 13.954 1.00 52.16 859 ILE A CA 1
ATOM 6329 C C . ILE A 1 859 ? -13.822 -19.497 14.396 1.00 52.16 859 ILE A C 1
ATOM 6331 O O . ILE A 1 859 ? -12.611 -19.689 14.322 1.00 52.16 859 ILE A O 1
ATOM 6335 N N . ASP A 1 860 ? -14.659 -20.456 14.813 1.00 34.09 860 ASP A N 1
ATOM 6336 C CA . ASP A 1 860 ? -14.244 -21.783 15.306 1.00 34.09 860 ASP A CA 1
ATOM 6337 C C . ASP A 1 860 ? -14.397 -22.936 14.270 1.00 34.09 860 ASP A C 1
ATOM 6339 O O . ASP A 1 860 ? -14.135 -24.095 14.613 1.00 34.09 860 ASP A O 1
ATOM 6343 N N . GLU A 1 861 ? -14.786 -22.650 13.016 1.00 29.59 861 GLU A N 1
ATOM 6344 C CA . GLU A 1 861 ? -14.782 -23.592 11.866 1.00 29.59 861 GLU A CA 1
ATOM 6345 C C . GLU A 1 861 ? -13.734 -23.202 10.817 1.00 29.59 861 GLU A C 1
ATOM 6347 O O . GLU A 1 861 ? -13.097 -24.135 10.262 1.00 29.59 861 GLU A O 1
#

Sequence (861 aa):
MATPSTFRACVAIPLFLALVCPATAAEQIDQSNLPEWGGGWTHVNPTADGQAVMWQTFTPACTSLTAVEIDILTVNPGRGDDVLIVEIARDGVVLASAERSVEDGFDDLLRVEFPEVMPLVPEQVYDLRVRDTGKGQFGWKYGSNTYERGGRFVFAQERPGTDWFFRTYTTAEPAATKYSGGTGEPNDPYQIATAADLIALGETPEDYDKHFILTADIDLDPNLPGRKVFDRAVIAPDTDPNTEWDFDGTAFSGVLDGNGHTISHLTIVGRSYLGLFGHLGYGAEVGNLGVIDVRITGLGYCIGGLAGGNGRGNVTASYSTGIVSGSAEVGGLVGANHVRSGITSSHSACAVTGDNYVGGLVGDNAGGSGHWGHIGNSYSTGTVTGMGECVGGLVGVNWGHVTQCYSTGAIVGGTNVGGLIGSSGSVQEGWGIVTNCLWDIETSGQTASYGGTGKTTAEMQTARTFLDAGWDFVGETANGGEDIWKIAEGLGYPRLAWEKYSGGTGEPNDPYEIATAADLIALGETPDDYDKHFILIADIDLDPNLPGRKVFDRAVIAPDTSDTGNWFDGPPFTGVFDGNAHTISRLTISGGSRLGLFGSLAAASVSNVGLVAADIKGTGDWIGGLVGTYGGFLVLGGEVTNCYSTGTVKGNNHVGGLVGQSWGGRMSQCNSTCAVHGSYSVGGLVGLHFAHTTTYCFSTGTVRGGSFVGGLMGINGGEVADCYSMSTVSGDSSVGGLVGGNYEYFLGHGRPGIITRCYSTGSVSGSMDVGGLVGENTYFEDMWFEREGVVNGSFWDSETSGRATSAGGTGLTTAEMQMSQTFLDAGWDFVGETANGTEDIWWMDEGKDYPRLWWELQIDE

Secondary structure (DSSP, 8-state):
--PPP-PPP-----------S-----EEEEEE------SEEEE-PPPTTS--SEEEEE--SSSEEEEEEEEEEEPSS--TTEEEEEEEEETTEEEEEEEEEE-TT-EEEEEEEEEEEEE--TT--EEEEEEE-SSS-EEEEEES---TT--EEETTEE-TT-EEPEEEEEEPPPP--SSSB--SBTTBPEEE-SHHHHHHHHT-GGGTTSEEEE-S-EE--TTSTT---BSS-SBS--S-TT-SSS--S--B-SEEE-TT-EEE--EEEESSSBSSEEEE-TT-EEES-EEEEEEEEESSEEE-SSEEEESS-EEES-EEEEEEE-SEEEESSEEEE-TT-EEES-EE--EEEESEEEESSEEEE-EETTEE-EEES-EE-S-EEEEEEEEESSEEEESSEEES-EE-S-EEEEEEEESSEEEE--GGGT-SEEES-EEETTTS--S--SSSEEE-HHHHT-HHHHHTTT--BTT--SS-SS--EE--TTTS--EETTS-SSS--SBTTBPEEE-SHHHHHHHHT-GGGTTSEEEE-S-EE--TTSTT---BSS-SBS--S-SS-SS--SPPB-SEEE-TT-EEE--EEEESSSBSSEEEESS-EEES-EEEEEEEEESSS-B-SSEEEE--TTSPP-EEES-EEEEEEE-SEEEESSEEEEESSEEES-EE--EEE-SEEEESSEEEEEEEEEES-EE-SEEE-SEEEESSEEEEEEEEES-EE--EEE-SEEEESSEEEES--STT-----EEES-EE-S-EE-SEEEESSEEE-EEEEETTEEEEPEEES-EEETTTS--S--SSSEEE-HHHHT-HHHHHTTT--BTT--SS-SS--EE--TTTS--EEGGGGGGG-

Radius of gyration: 37.08 Å; chains: 1; bounding box: 96×104×85 Å

Foldseek 3Di:
DDDDDDDDDPDDDPPPPPPDDDPPFDKDWQDWDDDPFPPDKDWQAADPVFHGQKWKKFFTQDQWFFKKWFFKFFDVFFDQFKKKKKFKADPPGTQFIFIDGDGTGDGGIDMTGTPDIGGDDGRDMIITTMHIPPRGIMIFTKDQDDDPGMFMDGNNDTDPGIDGTMITMDRDDDDDAPAPFFDQAPVTRAEHAEPVRLLSQLVCLVSLAGGYEYPAAYEQACVDPPHHAAAFASHFTADDLPDQDDGRTRARQHEYEDVQHEYEDHHYH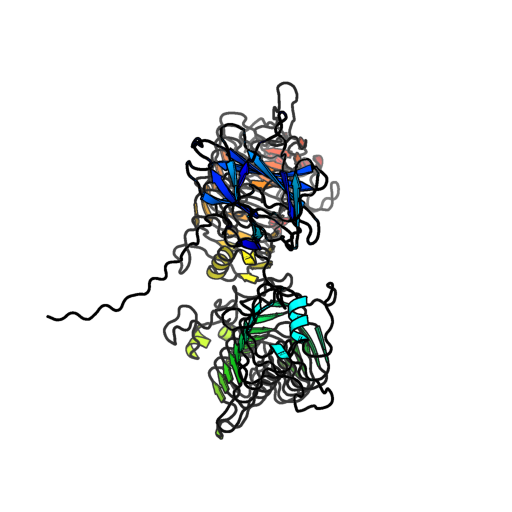YAAQYENESEHEANYHYENYEYEQYHEAHAGAQWEHHTSEYHQYEYYNYEYEHEIEYAAQKEDHISEQEWNYYYEQYEYQYAYYYAAQWEPHTSYWYDDDVTTREYYNYEGEHAIAYEYAQTAQHTSEWFGEYYNYEGQAAYHYDAQYAQGTSYWDDVVSVTRHYALYEYACPRNVHPHHNDDYYDHPLLQLAPVNSVVSLDAAQPDPPRHHPRQWYHLRRQDGIHGPPDAAHFFDLAPVTRHEHEEPVNLQVQLVCLVSLAGGYEYSAAYEQACVDPPHHAAAFASHFTAPDLPDPFRNTRFRQHEYHDVLHEHEAHHYAYAAQYENGSEHFNYEYENYEYYAYHAHHAAAQWEHHTSEYHDDPTAWYEYELYEYEHEIEYEAQKEDHTSEGEHEEYANYEYQYAIEYAAQKEPHTSYYAQYAYAQYEYQHEIEYAAQTEQHTSEFQYEYEHYEGQYAIEYAAQWEQHTSEWADDDDPPPGTGEAYLYEGQAAIDYHYQTAQHTSYFWDDPDPPDIDGGHYALYEGACPRNVHPHHNDDYYDHPLLQLAPVSSVVRLDAAPPDPSRHDPRQWYHDHRPDGIHGPVVVVVVD